Protein AF-A0AAW0DAJ6-F1 (afdb_monomer_lite)

Structure (mmCIF, N/CA/C/O backbone):
data_AF-A0AAW0DAJ6-F1
#
_entry.id   AF-A0AAW0DAJ6-F1
#
loop_
_atom_site.group_PDB
_atom_site.id
_atom_site.type_symbol
_atom_site.label_atom_id
_atom_site.label_alt_id
_atom_site.label_comp_id
_atom_site.label_asym_id
_atom_site.label_entity_id
_atom_site.label_seq_id
_atom_site.pdbx_PDB_ins_code
_atom_site.Cartn_x
_atom_site.Cartn_y
_atom_site.Cartn_z
_atom_site.occupancy
_atom_site.B_iso_or_equiv
_atom_site.auth_seq_id
_atom_site.auth_comp_id
_atom_site.auth_asym_id
_atom_site.auth_atom_id
_atom_site.pdbx_PDB_model_num
ATOM 1 N N . MET A 1 1 ? -3.869 18.323 -6.354 1.00 36.44 1 MET A N 1
ATOM 2 C CA . MET A 1 1 ? -3.435 18.215 -7.770 1.00 36.44 1 MET A CA 1
ATOM 3 C C . MET A 1 1 ? -2.074 18.858 -8.044 1.00 36.44 1 MET A C 1
ATOM 5 O O . MET A 1 1 ? -1.318 18.267 -8.798 1.00 36.44 1 MET A O 1
ATOM 9 N N . THR A 1 2 ? -1.719 20.022 -7.481 1.00 38.72 2 THR A N 1
ATOM 10 C CA . THR A 1 2 ? -0.424 20.680 -7.774 1.00 38.72 2 THR A CA 1
ATOM 11 C C . THR A 1 2 ? 0.774 20.126 -6.989 1.00 38.72 2 THR A C 1
ATOM 13 O O . THR A 1 2 ? 1.880 20.175 -7.514 1.00 38.72 2 THR A O 1
ATOM 16 N N . SER A 1 3 ? 0.578 19.564 -5.788 1.00 47.59 3 SER A N 1
ATOM 17 C CA . SER A 1 3 ? 1.650 18.975 -4.959 1.00 47.59 3 SER A CA 1
ATOM 18 C C . SER A 1 3 ? 2.254 17.715 -5.579 1.00 47.59 3 SER A C 1
ATOM 20 O O . SER A 1 3 ? 3.460 17.640 -5.771 1.00 47.59 3 SER A O 1
ATOM 22 N N . ASP A 1 4 ? 1.415 16.766 -5.992 1.00 44.12 4 ASP A N 1
ATOM 23 C CA . ASP A 1 4 ? 1.880 15.424 -6.379 1.00 44.12 4 ASP A CA 1
ATOM 24 C C . ASP A 1 4 ? 2.564 15.427 -7.754 1.00 44.12 4 ASP A C 1
ATOM 26 O O . ASP A 1 4 ? 3.526 14.697 -8.004 1.00 44.12 4 ASP A O 1
ATOM 30 N N . LEU A 1 5 ? 2.101 16.309 -8.648 1.00 49.72 5 LEU A N 1
ATOM 31 C CA . LEU A 1 5 ? 2.761 16.596 -9.922 1.00 49.72 5 LEU A CA 1
ATOM 32 C C . LEU A 1 5 ? 4.130 17.244 -9.698 1.00 49.72 5 LEU A C 1
ATOM 34 O O . LEU A 1 5 ? 5.101 16.875 -10.361 1.00 49.72 5 LEU A O 1
ATOM 38 N N . LEU A 1 6 ? 4.216 18.185 -8.755 1.00 54.28 6 LEU A N 1
ATOM 39 C CA . LEU A 1 6 ? 5.465 18.853 -8.415 1.00 54.28 6 LEU A CA 1
ATOM 40 C C . LEU A 1 6 ? 6.465 17.865 -7.797 1.00 54.28 6 LEU A C 1
ATOM 42 O O . LEU A 1 6 ? 7.625 17.857 -8.202 1.00 54.28 6 LEU A O 1
ATOM 46 N N . ASP A 1 7 ? 6.021 16.973 -6.914 1.00 52.94 7 ASP A N 1
ATOM 47 C CA . ASP A 1 7 ? 6.868 15.954 -6.283 1.00 52.94 7 ASP A CA 1
ATOM 48 C C . ASP A 1 7 ? 7.373 14.898 -7.277 1.00 52.94 7 ASP A C 1
ATOM 50 O O . ASP A 1 7 ? 8.542 14.488 -7.219 1.00 52.94 7 ASP A O 1
ATOM 54 N N . GLY A 1 8 ? 6.537 14.501 -8.243 1.00 52.97 8 GLY A N 1
ATOM 55 C CA . GLY A 1 8 ? 6.931 13.635 -9.357 1.00 52.97 8 GLY A CA 1
ATOM 56 C C . GLY A 1 8 ? 7.996 14.281 -10.249 1.00 52.97 8 GLY A C 1
ATOM 57 O O . GLY A 1 8 ? 9.034 13.672 -10.534 1.00 52.97 8 GLY A O 1
ATOM 58 N N . VAL A 1 9 ? 7.790 15.548 -10.621 1.00 57.72 9 VAL A N 1
ATOM 59 C CA . VAL A 1 9 ? 8.748 16.333 -11.415 1.00 57.72 9 VAL A CA 1
ATOM 60 C C . VAL A 1 9 ? 10.057 16.548 -10.646 1.00 57.72 9 VAL A C 1
ATOM 62 O O . VAL A 1 9 ? 11.134 16.355 -11.210 1.00 57.72 9 VAL A O 1
ATOM 65 N N . ILE A 1 10 ? 9.998 16.863 -9.347 1.00 60.44 10 ILE A N 1
ATOM 66 C CA . ILE A 1 10 ? 11.177 17.021 -8.481 1.00 60.44 10 ILE A CA 1
ATOM 67 C C . ILE A 1 10 ? 11.962 15.707 -8.384 1.00 60.44 10 ILE A C 1
ATOM 69 O O . ILE A 1 10 ? 13.193 15.718 -8.462 1.00 60.44 10 ILE A O 1
ATOM 73 N N . SER A 1 11 ? 11.285 14.569 -8.233 1.00 55.03 11 SER A N 1
ATOM 74 C CA . SER A 1 11 ? 11.936 13.258 -8.125 1.00 55.03 11 SER A CA 1
ATOM 75 C C . SER A 1 11 ? 12.646 12.856 -9.423 1.00 55.03 11 SER A C 1
ATOM 77 O O . SER A 1 11 ? 13.799 12.418 -9.392 1.00 55.03 11 SER A O 1
ATOM 79 N N . SER A 1 12 ? 12.014 13.088 -10.575 1.00 58.94 12 SER A N 1
ATOM 80 C CA . SER A 1 12 ? 12.623 12.857 -11.891 1.00 58.94 12 SER A CA 1
ATOM 81 C C . SER A 1 12 ? 13.770 13.833 -12.204 1.00 58.94 12 SER A C 1
ATOM 83 O O . SER A 1 12 ? 14.802 13.450 -12.774 1.00 58.94 12 SER A O 1
ATOM 85 N N . ALA A 1 13 ? 13.652 15.085 -11.750 1.00 65.50 13 ALA A N 1
ATOM 86 C CA . ALA A 1 13 ? 14.722 16.072 -11.827 1.00 65.50 13 ALA A CA 1
ATOM 87 C C . ALA A 1 13 ? 15.942 15.656 -10.992 1.00 65.50 13 ALA A C 1
ATOM 89 O O . ALA A 1 13 ? 17.052 15.644 -11.521 1.00 65.50 13 ALA A O 1
ATOM 90 N N . LYS A 1 14 ? 15.757 15.229 -9.733 1.00 61.75 14 LYS A N 1
ATOM 91 C CA . LYS A 1 14 ? 16.845 14.730 -8.861 1.00 61.75 14 LYS A CA 1
ATOM 92 C C . LYS A 1 14 ? 17.624 13.585 -9.514 1.00 61.75 14 LYS A C 1
ATOM 94 O O . LYS A 1 14 ? 18.855 13.586 -9.520 1.00 61.75 14 LYS A O 1
ATOM 99 N N . ALA A 1 15 ? 16.906 12.637 -10.103 1.00 59.66 15 ALA A N 1
ATOM 100 C CA . ALA A 1 15 ? 17.476 11.512 -10.829 1.00 59.66 15 ALA A CA 1
ATOM 101 C C . ALA A 1 15 ? 18.337 11.937 -12.028 1.00 59.66 15 ALA A C 1
ATOM 103 O O . ALA A 1 15 ? 19.472 11.485 -12.178 1.00 59.66 15 ALA A O 1
ATOM 104 N N . SER A 1 16 ? 17.825 12.831 -12.872 1.00 67.75 16 SER A N 1
ATOM 105 C CA . SER A 1 16 ? 18.567 13.267 -14.060 1.00 67.75 16 SER A CA 1
ATOM 106 C C . SER A 1 16 ? 19.738 14.181 -13.707 1.00 67.75 16 SER A C 1
ATOM 108 O O . SER A 1 16 ? 20.781 14.110 -14.352 1.00 67.75 16 SER A O 1
ATOM 110 N N . ILE A 1 17 ? 19.622 14.972 -12.636 1.00 70.88 17 ILE A N 1
ATOM 111 C CA . ILE A 1 17 ? 20.741 15.741 -12.077 1.00 70.88 17 ILE A CA 1
ATOM 112 C C . ILE A 1 17 ? 21.876 14.800 -11.661 1.00 70.88 17 ILE A C 1
ATOM 114 O O . ILE A 1 17 ? 23.026 15.070 -11.991 1.00 70.88 17 ILE A O 1
ATOM 118 N N . SER A 1 18 ? 21.582 13.666 -11.017 1.00 68.62 18 SER A N 1
ATOM 119 C CA . SER A 1 18 ? 22.606 12.671 -10.663 1.00 68.62 18 SER A CA 1
ATOM 120 C C . SER A 1 18 ? 23.358 12.143 -11.896 1.00 68.62 18 SER A C 1
ATOM 122 O O . SER A 1 18 ? 24.588 12.104 -11.902 1.00 68.62 18 SER A O 1
ATOM 124 N N . VAL A 1 19 ? 22.641 11.831 -12.980 1.00 70.25 19 VAL A N 1
ATOM 125 C CA . VAL A 1 19 ? 23.223 11.384 -14.262 1.00 70.25 19 VAL A CA 1
ATOM 126 C C . VAL A 1 19 ? 24.124 12.465 -14.879 1.00 70.25 19 VAL A C 1
ATOM 128 O O . VAL A 1 19 ? 25.228 12.166 -15.339 1.00 70.25 19 VAL A O 1
ATOM 131 N N . ILE A 1 20 ? 23.687 13.728 -14.856 1.00 75.75 20 ILE A N 1
ATOM 132 C CA . ILE A 1 20 ? 24.457 14.877 -15.363 1.00 75.75 20 ILE A CA 1
ATOM 133 C C . ILE A 1 20 ? 25.709 15.125 -14.514 1.00 75.75 20 ILE A C 1
ATOM 135 O O . ILE A 1 20 ? 26.772 15.415 -15.061 1.00 75.75 20 ILE A O 1
ATOM 139 N N . LEU A 1 21 ? 25.620 14.972 -13.192 1.00 80.31 21 LEU A N 1
ATOM 140 C CA . LEU A 1 21 ? 26.766 15.118 -12.294 1.00 80.31 21 LEU A CA 1
ATOM 141 C C . LEU A 1 21 ? 27.846 14.069 -12.587 1.00 80.31 21 LEU A C 1
ATOM 143 O O . LEU A 1 21 ? 29.019 14.420 -12.674 1.00 80.31 21 LEU A O 1
ATOM 147 N N . VAL A 1 22 ? 27.475 12.807 -12.828 1.00 80.62 22 VAL A N 1
ATOM 148 C CA . VAL A 1 22 ? 28.440 11.758 -13.220 1.00 80.62 22 VAL A CA 1
ATOM 149 C C . VAL A 1 22 ? 29.110 12.080 -14.565 1.00 80.62 22 VAL A C 1
ATOM 151 O O . VAL A 1 22 ? 30.318 11.889 -14.712 1.00 80.62 22 VAL A O 1
ATOM 154 N N . LEU A 1 23 ? 28.370 12.640 -15.531 1.00 81.19 23 LEU A N 1
ATOM 155 C CA . LEU A 1 23 ? 28.956 13.133 -16.788 1.00 81.19 23 LEU A CA 1
ATOM 156 C C . LEU A 1 23 ? 29.953 14.270 -16.551 1.00 81.19 23 LEU A C 1
ATOM 158 O O . LEU A 1 23 ? 31.018 14.293 -17.170 1.00 81.19 23 LEU A O 1
ATOM 162 N N . ALA A 1 24 ? 29.630 15.194 -15.644 1.00 85.31 24 ALA A N 1
ATOM 163 C CA . ALA A 1 24 ? 30.509 16.298 -15.280 1.00 85.31 24 ALA A CA 1
ATOM 164 C C . ALA A 1 24 ? 31.819 15.805 -14.642 1.00 85.31 24 ALA A C 1
ATOM 166 O O . ALA A 1 24 ? 32.877 16.357 -14.945 1.00 85.31 24 ALA A O 1
ATOM 167 N N . TYR A 1 25 ? 31.780 14.733 -13.840 1.00 87.31 25 TYR A N 1
ATOM 168 C CA . TYR A 1 25 ? 32.990 14.077 -13.328 1.00 87.31 25 TYR A CA 1
ATOM 169 C C . TYR A 1 25 ? 33.875 13.543 -14.458 1.00 87.31 25 TYR A C 1
ATOM 171 O O . TYR A 1 25 ? 35.068 13.834 -14.480 1.00 87.31 25 TYR A O 1
ATOM 179 N N . GLY A 1 26 ? 33.304 12.826 -15.430 1.00 86.25 26 GLY A N 1
ATOM 180 C CA . GLY A 1 26 ? 34.047 12.333 -16.596 1.00 86.25 26 GLY A CA 1
ATOM 181 C C . GLY A 1 26 ? 34.661 13.453 -17.442 1.00 86.25 26 GLY A C 1
ATOM 182 O O . GLY A 1 26 ? 35.833 13.396 -17.818 1.00 86.25 26 GLY A O 1
ATOM 183 N N . TYR A 1 27 ? 33.894 14.522 -17.667 1.00 87.62 27 TYR A N 1
ATOM 184 C CA . TYR A 1 27 ? 34.368 15.734 -18.336 1.00 87.62 27 TYR A CA 1
ATOM 185 C C . TYR A 1 27 ? 35.528 16.389 -17.568 1.00 87.62 27 TYR A C 1
ATOM 187 O O . TYR A 1 27 ? 36.521 16.801 -18.166 1.00 87.62 27 TYR A O 1
ATOM 195 N N . GLY A 1 28 ? 35.421 16.464 -16.238 1.00 88.56 28 GLY A N 1
ATOM 196 C CA . GLY A 1 28 ? 36.447 16.997 -15.344 1.00 88.56 28 GLY A CA 1
ATOM 197 C C . GLY A 1 28 ? 37.730 16.169 -15.343 1.00 88.56 28 GLY A C 1
ATOM 198 O O . GLY A 1 28 ? 38.803 16.739 -15.503 1.00 88.56 28 GLY A O 1
ATOM 199 N N . LEU A 1 29 ? 37.631 14.840 -15.243 1.00 89.25 29 LEU A N 1
ATOM 200 C CA . LEU A 1 29 ? 38.782 13.927 -15.287 1.00 89.25 29 LEU A CA 1
ATOM 201 C C . LEU A 1 29 ? 39.575 14.071 -16.585 1.00 89.25 29 LEU A C 1
ATOM 203 O O . LEU A 1 29 ? 40.804 14.097 -16.561 1.00 89.25 29 LEU A O 1
ATOM 207 N N . ARG A 1 30 ? 38.876 14.222 -17.714 1.00 87.38 30 ARG A N 1
ATOM 208 C CA . ARG A 1 30 ? 39.519 14.452 -19.007 1.00 87.38 30 ARG A CA 1
ATOM 209 C C . ARG A 1 30 ? 40.123 15.855 -19.118 1.00 87.38 30 ARG A C 1
ATOM 211 O O . ARG A 1 30 ? 41.219 15.988 -19.658 1.00 87.38 30 ARG A O 1
ATOM 218 N N . LYS A 1 31 ? 39.437 16.881 -18.594 1.00 88.56 31 LYS A N 1
ATOM 219 C CA . LYS A 1 31 ? 39.907 18.281 -18.559 1.00 88.56 31 LYS A CA 1
ATOM 220 C C . LYS A 1 31 ? 41.147 18.467 -17.682 1.00 88.56 31 LYS A C 1
ATOM 222 O O . LYS A 1 31 ? 41.986 19.293 -18.012 1.00 88.56 31 LYS A O 1
ATOM 227 N N . LEU A 1 32 ? 41.223 17.743 -16.569 1.00 90.94 32 LEU A N 1
ATOM 228 C CA . LEU A 1 32 ? 42.351 17.740 -15.633 1.00 90.94 32 LEU A CA 1
ATOM 229 C C . LEU A 1 32 ? 43.457 16.754 -16.048 1.00 90.94 32 LEU A C 1
ATOM 231 O O . LEU A 1 32 ? 44.375 16.524 -15.273 1.00 90.94 32 LEU A O 1
ATOM 235 N N . GLU A 1 33 ? 43.348 16.153 -17.239 1.00 86.12 33 GLU A N 1
ATOM 236 C CA . GLU A 1 33 ? 44.330 15.225 -17.820 1.00 86.12 33 GLU A CA 1
ATOM 237 C C . GLU A 1 33 ? 44.600 13.942 -17.011 1.00 86.12 33 GLU A C 1
ATOM 239 O O . GLU A 1 33 ? 45.523 13.196 -17.322 1.00 86.12 33 GLU A O 1
ATOM 244 N N . PHE A 1 34 ? 43.742 13.594 -16.045 1.00 86.38 34 PHE A N 1
ATOM 245 C CA . PHE A 1 34 ? 43.800 12.296 -15.355 1.00 86.38 34 PHE A CA 1
ATOM 246 C C . PHE A 1 34 ? 43.484 11.111 -16.281 1.00 86.38 34 PHE A C 1
ATOM 248 O O . PHE A 1 34 ? 43.860 9.977 -15.992 1.00 86.38 34 PHE A O 1
ATOM 255 N N . VAL A 1 35 ? 42.773 11.362 -17.383 1.00 85.19 35 VAL A N 1
ATOM 256 C CA . VAL A 1 35 ? 42.454 10.372 -18.419 1.00 85.19 35 VAL A CA 1
ATOM 257 C C . VAL A 1 35 ? 42.993 10.883 -19.753 1.00 85.19 35 VAL A C 1
ATOM 259 O O . VAL A 1 35 ? 42.576 11.942 -20.220 1.00 85.19 35 VAL A O 1
ATOM 262 N N . SER A 1 36 ? 43.912 10.140 -20.374 1.00 86.31 36 SER A N 1
ATOM 263 C CA . SER A 1 36 ? 44.409 10.437 -21.723 1.00 86.31 36 SER A CA 1
ATOM 264 C C . SER A 1 36 ? 43.409 9.967 -22.801 1.00 86.31 36 SER A C 1
ATOM 266 O O . SER A 1 36 ? 42.557 9.122 -22.514 1.00 86.31 36 SER A O 1
ATOM 268 N N . PRO A 1 37 ? 43.493 10.467 -24.052 1.00 81.69 37 PRO A N 1
ATOM 269 C CA . PRO A 1 37 ? 42.656 9.985 -25.161 1.00 81.69 37 PRO A CA 1
ATOM 270 C C . PRO A 1 37 ? 42.773 8.474 -25.418 1.00 81.69 37 PRO A C 1
ATOM 272 O O . PRO A 1 37 ? 41.805 7.827 -25.814 1.00 81.69 37 PRO A O 1
ATOM 275 N N . GLU A 1 38 ? 43.960 7.908 -25.204 1.00 83.44 38 GLU A N 1
ATOM 276 C CA . GLU A 1 38 ? 44.227 6.477 -25.376 1.00 83.44 38 GLU A CA 1
ATOM 277 C C . GLU A 1 38 ? 43.561 5.671 -24.260 1.00 83.44 38 GLU A C 1
ATOM 279 O O . GLU A 1 38 ? 42.809 4.736 -24.540 1.00 83.44 38 GLU A O 1
ATOM 284 N N . THR A 1 39 ? 43.726 6.111 -23.007 1.00 85.44 39 THR A N 1
ATOM 285 C CA . THR A 1 39 ? 43.065 5.513 -21.841 1.00 85.44 39 THR A CA 1
ATOM 286 C C . THR A 1 39 ? 41.544 5.599 -21.957 1.00 85.44 39 THR A C 1
ATOM 288 O O . THR A 1 39 ? 40.851 4.644 -21.623 1.00 85.44 39 THR A O 1
ATOM 2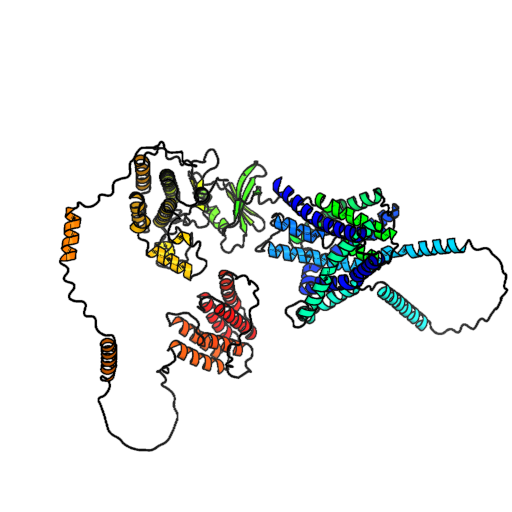91 N N . GLU A 1 40 ? 41.005 6.707 -22.473 1.00 83.31 40 GLU A N 1
ATOM 292 C CA . GLU A 1 40 ? 39.576 6.874 -22.770 1.00 83.31 40 GLU A CA 1
ATOM 293 C C . GLU A 1 40 ? 39.081 5.794 -23.748 1.00 83.31 40 GLU A C 1
ATOM 295 O O . GLU A 1 40 ? 38.071 5.134 -23.487 1.00 83.31 40 GLU A O 1
ATOM 300 N N . LYS A 1 41 ? 39.815 5.568 -24.847 1.00 82.12 41 LYS A N 1
ATOM 301 C CA . LYS A 1 41 ? 39.470 4.571 -25.872 1.00 82.12 41 LYS A CA 1
ATOM 302 C C . LYS A 1 41 ? 39.570 3.140 -25.343 1.00 82.12 41 LYS A C 1
ATOM 304 O O . LYS A 1 41 ? 38.695 2.317 -25.625 1.00 82.12 41 LYS A O 1
ATOM 309 N N . ASP A 1 42 ? 40.600 2.832 -24.566 1.00 84.69 42 ASP A N 1
ATOM 310 C CA . ASP A 1 42 ? 40.783 1.503 -23.983 1.00 84.69 42 ASP A CA 1
ATOM 311 C C . ASP A 1 42 ? 39.753 1.208 -22.893 1.00 84.69 42 ASP A C 1
ATOM 313 O O . ASP A 1 42 ? 39.178 0.116 -22.868 1.00 84.69 42 ASP A O 1
ATOM 317 N N . LEU A 1 43 ? 39.412 2.204 -22.072 1.00 85.56 43 LEU A N 1
ATOM 318 C CA . LEU A 1 43 ? 38.343 2.094 -21.086 1.00 85.56 43 LEU A CA 1
ATOM 319 C C . LEU A 1 43 ? 36.978 1.889 -21.763 1.00 85.56 43 LEU A C 1
ATOM 321 O O . LEU A 1 43 ? 36.188 1.059 -21.307 1.00 85.56 43 LEU A O 1
ATOM 325 N N . ALA A 1 44 ? 36.712 2.575 -22.881 1.00 83.31 44 ALA A N 1
ATOM 326 C CA . ALA A 1 44 ? 35.486 2.410 -23.666 1.00 83.31 44 ALA A CA 1
ATOM 327 C C . ALA A 1 44 ? 35.362 0.992 -24.241 1.00 83.31 44 ALA A C 1
ATOM 329 O O . ALA A 1 44 ? 34.307 0.358 -24.141 1.00 83.31 44 ALA A O 1
ATOM 330 N N . ARG A 1 45 ? 36.456 0.450 -24.792 1.00 84.19 45 ARG A N 1
ATOM 331 C CA . ARG A 1 45 ? 36.503 -0.933 -25.289 1.00 84.19 45 ARG A CA 1
ATOM 332 C C . ARG A 1 45 ? 36.313 -1.942 -24.166 1.00 84.19 45 ARG A C 1
ATOM 334 O O . ARG A 1 45 ? 35.574 -2.904 -24.363 1.00 84.19 45 ARG A O 1
ATOM 341 N N . LEU A 1 46 ? 36.948 -1.735 -23.013 1.00 86.62 46 LEU A N 1
ATOM 342 C CA . LEU A 1 46 ? 36.804 -2.605 -21.847 1.00 86.62 46 LEU A CA 1
ATOM 343 C C . LEU A 1 46 ? 35.350 -2.623 -21.352 1.00 86.62 46 LEU A C 1
ATOM 345 O O . LEU A 1 46 ? 34.779 -3.695 -21.141 1.00 86.62 46 LEU A O 1
ATOM 349 N N . CYS A 1 47 ? 34.713 -1.453 -21.267 1.00 84.88 47 CYS A N 1
ATOM 350 C CA . CYS A 1 47 ? 33.304 -1.339 -20.898 1.00 84.88 47 CYS A CA 1
ATOM 351 C C . CYS A 1 47 ? 32.395 -2.087 -21.875 1.00 84.88 47 CYS A C 1
ATOM 353 O O . CYS A 1 47 ? 31.582 -2.906 -21.448 1.00 84.88 47 CYS A O 1
ATOM 355 N N . ALA A 1 48 ? 32.560 -1.866 -23.181 1.00 81.94 48 ALA A N 1
ATOM 356 C CA . ALA A 1 48 ? 31.699 -2.469 -24.195 1.00 81.94 48 ALA A CA 1
ATOM 357 C C . ALA A 1 48 ? 31.954 -3.973 -24.415 1.00 81.94 48 ALA A C 1
ATOM 359 O O . ALA A 1 48 ? 31.014 -4.710 -24.702 1.00 81.94 48 ALA A O 1
ATOM 360 N N . LYS A 1 49 ? 33.202 -4.448 -24.308 1.00 83.81 49 LYS A N 1
ATOM 361 C CA . LYS A 1 49 ? 33.576 -5.837 -24.640 1.00 83.81 49 LYS A CA 1
ATOM 362 C C . LYS A 1 49 ? 33.635 -6.781 -23.444 1.00 83.81 49 LYS A C 1
ATOM 364 O O . LYS A 1 49 ? 33.640 -7.986 -23.673 1.00 83.81 49 LYS A O 1
ATOM 369 N N . PHE A 1 50 ? 33.687 -6.271 -22.213 1.00 86.00 50 PHE A N 1
ATOM 370 C CA . PHE A 1 50 ? 33.834 -7.103 -21.014 1.00 86.00 50 PHE A CA 1
ATOM 371 C C . PHE A 1 50 ? 32.760 -6.825 -19.955 1.00 86.00 50 PHE A C 1
ATOM 373 O O . PHE A 1 50 ? 32.002 -7.733 -19.612 1.00 86.00 50 PHE A O 1
ATOM 380 N N . PHE A 1 51 ? 32.609 -5.577 -19.494 1.00 87.75 51 PHE A N 1
ATOM 381 C CA . PHE A 1 51 ? 31.624 -5.259 -18.447 1.00 87.75 51 PHE A CA 1
ATOM 382 C C . PHE A 1 51 ? 30.175 -5.352 -18.939 1.00 87.75 51 PHE A C 1
ATOM 384 O O . PHE A 1 51 ? 29.319 -5.890 -18.243 1.00 87.75 51 PHE A O 1
ATOM 391 N N . LEU A 1 52 ? 29.893 -4.883 -20.155 1.00 83.38 52 LEU A N 1
ATOM 392 C CA . LEU A 1 52 ? 28.555 -4.941 -20.740 1.00 83.38 52 LEU A CA 1
ATOM 393 C C . LEU A 1 52 ? 28.051 -6.381 -20.974 1.00 83.38 52 LEU A C 1
ATOM 395 O O . LEU A 1 52 ? 26.928 -6.667 -20.563 1.00 83.38 52 LEU A O 1
ATOM 399 N N . PRO A 1 53 ? 28.825 -7.314 -21.569 1.00 88.44 53 PRO A N 1
ATOM 400 C CA . PRO A 1 53 ? 28.421 -8.718 -21.651 1.00 88.44 53 PRO A CA 1
ATOM 401 C C . PRO A 1 53 ? 28.168 -9.357 -20.285 1.00 88.44 53 PRO A C 1
ATOM 403 O O . PRO A 1 53 ? 27.210 -10.110 -20.151 1.00 88.44 53 PRO A O 1
ATOM 406 N N . ALA A 1 54 ? 28.994 -9.045 -19.278 1.00 87.00 54 ALA A N 1
ATOM 407 C CA . ALA A 1 54 ? 28.817 -9.544 -17.916 1.00 87.00 54 ALA A CA 1
ATOM 408 C C . ALA A 1 54 ? 27.509 -9.034 -17.289 1.00 87.00 54 ALA A C 1
ATOM 410 O O . ALA A 1 54 ? 26.751 -9.822 -16.731 1.00 87.00 54 ALA A O 1
ATOM 411 N N . LEU A 1 55 ? 27.209 -7.739 -17.454 1.00 84.94 55 LEU A N 1
ATOM 412 C CA . LEU A 1 55 ? 25.960 -7.130 -16.991 1.00 84.94 55 LEU A CA 1
ATOM 413 C C . LEU A 1 55 ? 24.739 -7.746 -17.681 1.00 84.94 55 LEU A C 1
ATOM 415 O O . LEU A 1 55 ? 23.784 -8.141 -17.019 1.00 84.94 55 LEU A O 1
ATOM 419 N N . LEU A 1 56 ? 24.783 -7.862 -19.013 1.00 83.00 56 LEU A N 1
ATOM 420 C CA . LEU A 1 56 ? 23.714 -8.499 -19.780 1.00 83.00 56 LEU A CA 1
ATOM 421 C C . LEU A 1 56 ? 23.539 -9.956 -19.360 1.00 83.00 56 LEU A C 1
ATOM 423 O O . LEU A 1 56 ? 22.405 -10.414 -19.269 1.00 83.00 56 LEU A O 1
ATOM 427 N N . PHE A 1 57 ? 24.631 -10.670 -19.072 1.00 87.88 57 PHE A N 1
ATOM 428 C CA . PHE A 1 57 ? 24.559 -12.071 -18.695 1.00 87.88 57 PHE A CA 1
ATOM 429 C C . PHE A 1 57 ? 23.766 -12.274 -17.395 1.00 87.88 57 PHE A C 1
ATOM 431 O O . PHE A 1 57 ? 22.874 -13.119 -17.321 1.00 87.88 57 PHE A O 1
ATOM 438 N N . THR A 1 58 ? 24.060 -11.478 -16.367 1.00 85.00 58 THR A N 1
ATOM 439 C CA . THR A 1 58 ? 23.431 -11.628 -15.050 1.00 85.00 58 THR A CA 1
ATOM 440 C C . THR A 1 58 ? 22.031 -11.039 -14.991 1.00 85.00 58 THR A C 1
ATOM 442 O O . THR A 1 58 ? 21.144 -11.666 -14.414 1.00 85.00 58 THR A O 1
ATOM 445 N N . GLU A 1 59 ? 21.796 -9.884 -15.623 1.00 78.25 59 GLU A N 1
ATOM 446 C CA . GLU A 1 59 ? 20.461 -9.276 -15.668 1.00 78.25 59 GLU A CA 1
ATOM 447 C C . GLU A 1 59 ? 19.474 -10.123 -16.477 1.00 78.25 59 GLU A C 1
ATOM 449 O O . GLU A 1 59 ? 18.347 -10.341 -16.037 1.00 78.25 59 GLU A O 1
ATOM 454 N N . ILE A 1 60 ? 19.885 -10.638 -17.640 1.00 80.81 60 ILE A N 1
ATOM 455 C CA . ILE A 1 60 ? 19.016 -11.462 -18.489 1.00 80.81 60 ILE A CA 1
ATOM 456 C C . ILE A 1 60 ? 18.863 -12.867 -17.898 1.00 80.81 60 ILE A C 1
ATOM 458 O O . ILE A 1 60 ? 17.751 -13.395 -17.848 1.00 80.81 60 ILE A O 1
ATOM 462 N N . GLY A 1 61 ? 19.955 -13.477 -17.435 1.00 82.69 61 GLY A N 1
ATOM 463 C CA . GLY A 1 61 ? 19.972 -14.874 -17.000 1.00 82.69 61 GLY A CA 1
ATOM 464 C C . GLY A 1 61 ? 19.133 -15.123 -15.749 1.00 82.69 61 GLY A C 1
ATOM 465 O O . GLY A 1 61 ? 18.404 -16.115 -15.688 1.00 82.69 61 GLY A O 1
ATOM 466 N N . GLY A 1 62 ? 19.132 -14.169 -14.810 1.00 81.31 62 GLY A N 1
ATOM 467 C CA . GLY A 1 62 ? 18.282 -14.208 -13.616 1.00 81.31 62 GLY A CA 1
ATOM 468 C C . GLY A 1 62 ? 16.783 -14.071 -13.903 1.00 81.31 62 GLY A C 1
ATOM 469 O O . GLY A 1 62 ? 15.958 -14.402 -13.056 1.00 81.31 62 GLY A O 1
ATOM 470 N N . LEU A 1 63 ? 16.402 -13.633 -15.105 1.00 73.25 63 LEU A N 1
ATOM 471 C CA . LEU A 1 63 ? 15.005 -13.400 -15.479 1.00 73.25 63 LEU A CA 1
ATOM 472 C C . LEU A 1 63 ? 14.473 -14.396 -16.501 1.00 73.25 63 LEU A C 1
ATOM 474 O O . LEU A 1 63 ? 13.264 -14.647 -16.517 1.00 73.25 63 LEU A O 1
ATOM 478 N N . ALA A 1 64 ? 15.353 -14.966 -17.324 1.00 77.12 64 ALA A N 1
ATOM 479 C CA . ALA A 1 64 ? 15.037 -15.837 -18.451 1.00 77.12 64 ALA A CA 1
ATOM 480 C C . ALA A 1 64 ? 14.564 -17.245 -18.041 1.00 77.12 64 ALA A C 1
ATOM 482 O O . ALA A 1 64 ? 14.911 -18.219 -18.693 1.00 77.12 64 ALA A O 1
ATOM 483 N N . THR A 1 65 ? 13.747 -17.380 -16.993 1.00 81.12 65 THR A N 1
ATOM 484 C CA . THR A 1 65 ? 13.123 -18.665 -16.654 1.00 81.12 65 THR A CA 1
ATOM 485 C C . THR A 1 65 ? 12.045 -19.035 -17.664 1.00 81.12 65 THR A C 1
ATOM 487 O O . THR A 1 65 ? 11.325 -18.177 -18.182 1.00 81.12 65 THR A O 1
ATOM 490 N N . TYR A 1 66 ? 11.857 -20.339 -17.875 1.00 78.69 66 TYR A N 1
ATOM 491 C CA . TYR A 1 66 ? 10.758 -20.856 -18.692 1.00 78.69 66 TYR A CA 1
ATOM 492 C C . TYR A 1 66 ? 9.382 -20.328 -18.238 1.00 78.69 66 TYR A C 1
ATOM 494 O O . TYR A 1 66 ? 8.546 -19.967 -19.063 1.00 78.69 66 TYR A O 1
ATOM 502 N N . SER A 1 67 ? 9.166 -20.221 -16.922 1.00 76.56 67 SER A N 1
ATOM 503 C CA . SER A 1 67 ? 7.920 -19.700 -16.345 1.00 76.56 67 SER A CA 1
ATOM 504 C C . SER A 1 67 ? 7.688 -18.225 -16.691 1.00 76.56 67 SER A C 1
ATOM 506 O O . SER A 1 67 ? 6.616 -17.874 -17.182 1.00 76.56 67 SER A O 1
ATOM 508 N N . ASN A 1 68 ? 8.702 -17.368 -16.515 1.00 75.31 68 ASN A N 1
ATOM 509 C CA . ASN A 1 68 ? 8.591 -15.939 -16.814 1.00 75.31 68 ASN A CA 1
ATOM 510 C C . ASN A 1 68 ? 8.394 -15.692 -18.314 1.00 75.31 68 ASN A C 1
ATOM 512 O O . ASN A 1 68 ? 7.517 -14.922 -18.697 1.00 75.31 68 ASN A O 1
ATOM 516 N N . LEU A 1 69 ? 9.159 -16.374 -19.171 1.00 73.88 69 LEU A N 1
ATOM 517 C CA . LEU A 1 69 ? 9.031 -16.227 -20.623 1.00 73.88 69 LEU A CA 1
ATOM 518 C C . LEU A 1 69 ? 7.663 -16.688 -21.126 1.00 73.88 69 LEU A C 1
ATOM 520 O O . LEU A 1 69 ? 7.084 -16.024 -21.979 1.00 73.88 69 LEU A O 1
ATOM 524 N N . ARG A 1 70 ? 7.115 -17.778 -20.572 1.00 76.56 70 ARG A N 1
ATOM 525 C CA . ARG A 1 70 ? 5.762 -18.241 -20.904 1.00 76.56 70 ARG A CA 1
ATOM 526 C C . ARG A 1 70 ? 4.689 -17.283 -20.398 1.00 76.56 70 ARG A C 1
ATOM 528 O O . ARG A 1 70 ? 3.740 -17.018 -21.122 1.00 76.56 70 ARG A O 1
ATOM 535 N N . LYS A 1 71 ? 4.818 -16.777 -19.171 1.00 73.19 71 LYS A N 1
ATOM 536 C CA . LYS A 1 71 ? 3.831 -15.874 -18.565 1.00 73.19 71 LYS A CA 1
ATOM 537 C C . LYS A 1 71 ? 3.760 -14.527 -19.288 1.00 73.19 71 LYS A C 1
ATOM 539 O O . LYS A 1 71 ? 2.690 -13.953 -19.418 1.00 73.19 71 LYS A O 1
ATOM 544 N N . TYR A 1 72 ? 4.888 -14.046 -19.795 1.00 73.38 72 TYR A N 1
ATOM 545 C CA . TYR A 1 72 ? 5.017 -12.693 -20.340 1.00 73.38 72 TYR A CA 1
ATOM 546 C C . TYR A 1 72 ? 5.338 -12.672 -21.839 1.00 73.38 72 TYR A C 1
ATOM 548 O O . TYR A 1 72 ? 5.797 -11.660 -22.373 1.00 73.38 72 TYR A O 1
ATOM 556 N N . TRP A 1 73 ? 5.069 -13.778 -22.535 1.00 77.38 73 TRP A N 1
ATOM 557 C CA . TRP A 1 73 ? 5.346 -13.933 -23.960 1.00 77.38 73 TRP A CA 1
ATOM 558 C C . TRP A 1 73 ? 4.725 -12.852 -24.869 1.00 77.38 73 TRP A C 1
ATOM 560 O O . TRP A 1 73 ? 5.398 -12.517 -25.845 1.00 77.38 73 TRP A O 1
ATOM 570 N N . PRO A 1 74 ? 3.551 -12.227 -24.585 1.00 79.12 74 PRO A N 1
ATOM 571 C CA . PRO A 1 74 ? 2.987 -11.187 -25.455 1.00 79.12 74 PRO A CA 1
ATOM 572 C C . PRO A 1 74 ? 3.843 -9.912 -25.525 1.00 79.12 74 PRO A C 1
ATOM 574 O O . PRO A 1 74 ? 3.733 -9.147 -26.483 1.00 79.12 74 PRO A O 1
ATOM 577 N N . MET A 1 75 ? 4.746 -9.696 -24.559 1.00 78.69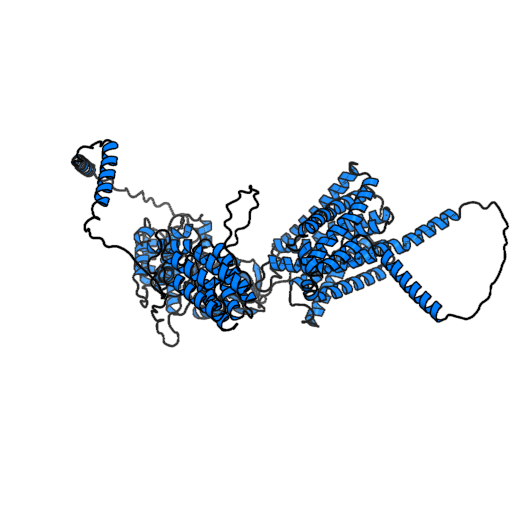 75 MET A N 1
ATOM 578 C CA . MET A 1 75 ? 5.696 -8.577 -24.590 1.00 78.69 75 MET A CA 1
ATOM 579 C C . MET A 1 75 ? 6.703 -8.693 -25.737 1.00 78.69 75 MET A C 1
ATOM 581 O O . MET A 1 75 ? 7.157 -7.678 -26.260 1.00 78.69 75 MET A O 1
ATOM 585 N N . ILE A 1 76 ? 7.052 -9.913 -26.152 1.00 80.94 76 ILE A N 1
ATOM 586 C CA . ILE A 1 76 ? 8.041 -10.157 -27.207 1.00 80.94 76 ILE A CA 1
ATOM 587 C C . ILE A 1 76 ? 7.545 -9.657 -28.577 1.00 80.94 76 ILE A C 1
ATOM 589 O O . ILE A 1 76 ? 8.220 -8.804 -29.159 1.00 80.94 76 ILE A O 1
ATOM 593 N N . PRO A 1 77 ? 6.387 -10.107 -29.111 1.00 84.06 77 PRO A N 1
ATOM 594 C CA . PRO A 1 77 ? 5.882 -9.611 -30.389 1.00 84.06 77 PRO A CA 1
ATOM 595 C C . PRO A 1 77 ? 5.548 -8.118 -30.335 1.00 84.06 77 PRO A C 1
ATOM 597 O O . PRO A 1 77 ? 5.767 -7.417 -31.319 1.00 84.06 77 PRO A O 1
ATOM 600 N N . LEU A 1 78 ? 5.092 -7.605 -29.187 1.00 82.81 78 LEU A N 1
ATOM 601 C CA . LEU A 1 78 ? 4.818 -6.181 -29.008 1.00 82.81 78 LEU A CA 1
ATOM 602 C C . LEU A 1 78 ? 6.104 -5.333 -29.059 1.00 82.81 78 LEU A C 1
ATOM 604 O O . LEU A 1 78 ? 6.140 -4.304 -29.732 1.00 82.81 78 LEU A O 1
ATOM 608 N N . SER A 1 79 ? 7.185 -5.790 -28.419 1.00 81.81 79 SER A N 1
ATOM 609 C CA . SER A 1 79 ? 8.508 -5.158 -28.503 1.00 81.81 79 SER A CA 1
ATOM 610 C C . SER A 1 79 ? 9.038 -5.146 -29.940 1.00 81.81 79 SER A C 1
ATOM 612 O O . SER A 1 79 ? 9.494 -4.110 -30.429 1.00 81.81 79 SER A O 1
ATOM 614 N N . LEU A 1 80 ? 8.908 -6.269 -30.656 1.00 84.44 80 LEU A N 1
ATOM 615 C CA . LEU A 1 80 ? 9.291 -6.371 -32.068 1.00 84.44 80 LEU A CA 1
ATOM 616 C C . LEU A 1 80 ? 8.450 -5.450 -32.962 1.00 84.44 80 LEU A C 1
ATOM 618 O O . LEU A 1 80 ? 8.996 -4.812 -33.862 1.00 84.44 80 LEU A O 1
ATOM 622 N N . PHE A 1 81 ? 7.147 -5.330 -32.698 1.00 87.38 81 PHE A N 1
ATOM 623 C CA . PHE A 1 81 ? 6.264 -4.403 -33.403 1.00 87.38 81 PHE A CA 1
ATOM 624 C C . PHE A 1 81 ? 6.730 -2.952 -33.236 1.00 87.38 81 PHE A C 1
ATOM 626 O O . PHE A 1 81 ? 6.942 -2.258 -34.231 1.00 87.38 81 PHE A O 1
ATOM 633 N N . PHE A 1 82 ? 6.969 -2.500 -32.001 1.00 85.00 82 PHE A N 1
ATOM 634 C CA . PHE A 1 82 ? 7.451 -1.138 -31.761 1.00 85.00 82 PHE A CA 1
ATOM 635 C C . PHE A 1 82 ? 8.822 -0.882 -32.398 1.00 85.00 82 PHE A C 1
ATOM 637 O O . PHE A 1 82 ? 9.048 0.202 -32.938 1.00 85.00 82 PHE A O 1
ATOM 644 N N . GLN A 1 83 ? 9.716 -1.875 -32.418 1.00 83.06 83 GLN A N 1
ATOM 645 C CA . GLN A 1 83 ? 10.991 -1.782 -33.138 1.00 83.06 83 GLN A CA 1
ATOM 646 C C . GLN A 1 83 ? 10.804 -1.686 -34.658 1.00 83.06 83 GLN A C 1
ATOM 648 O O . GLN A 1 83 ? 11.501 -0.907 -35.306 1.00 83.06 83 GLN A O 1
ATOM 653 N N . ALA A 1 84 ? 9.857 -2.424 -35.239 1.00 86.19 84 ALA A N 1
ATOM 654 C CA . ALA A 1 84 ? 9.553 -2.363 -36.669 1.00 86.19 84 ALA A CA 1
ATOM 655 C C . ALA A 1 84 ? 8.952 -1.006 -37.076 1.00 86.19 84 ALA A C 1
ATOM 657 O O . ALA A 1 84 ? 9.328 -0.436 -38.108 1.00 86.19 84 ALA A O 1
ATOM 658 N N . VAL A 1 85 ? 8.073 -0.439 -36.244 1.00 86.94 85 VAL A N 1
ATOM 659 C CA . VAL A 1 85 ? 7.558 0.925 -36.443 1.00 86.94 85 VAL A CA 1
ATOM 660 C C . VAL A 1 85 ? 8.695 1.940 -36.345 1.00 86.94 85 VAL A C 1
ATOM 662 O O . VAL A 1 85 ? 8.830 2.806 -37.210 1.00 86.94 85 VAL A O 1
ATOM 665 N N . ALA A 1 86 ? 9.569 1.792 -35.351 1.00 85.06 86 ALA A N 1
ATOM 666 C CA . ALA A 1 86 ? 10.725 2.658 -35.169 1.00 85.06 86 ALA A CA 1
ATOM 667 C C . ALA A 1 86 ? 11.730 2.577 -36.327 1.00 85.06 86 ALA A C 1
ATOM 669 O O . ALA A 1 86 ? 12.271 3.594 -36.763 1.00 85.06 86 ALA A O 1
ATOM 670 N N . PHE A 1 87 ? 11.923 1.387 -36.891 1.00 85.56 87 PHE A N 1
ATOM 671 C CA . PHE A 1 87 ? 12.696 1.176 -38.111 1.00 85.56 87 PHE A CA 1
ATOM 672 C C . PHE A 1 87 ? 12.074 1.879 -39.319 1.00 85.56 87 PHE A C 1
ATOM 674 O O . PHE A 1 87 ? 12.775 2.556 -40.073 1.00 85.56 87 PHE A O 1
ATOM 681 N N . SER A 1 88 ? 10.753 1.799 -39.465 1.00 84.94 88 SER A N 1
ATOM 682 C CA . SER A 1 88 ? 10.019 2.487 -40.530 1.00 84.94 88 SER A CA 1
ATOM 683 C C . SER A 1 88 ? 10.134 4.011 -40.403 1.00 84.94 88 SER A C 1
ATOM 685 O O . SER A 1 88 ? 10.444 4.692 -41.381 1.00 84.94 88 SER A O 1
ATOM 687 N N . ALA A 1 89 ? 9.990 4.548 -39.187 1.00 83.81 89 ALA A N 1
ATOM 688 C CA . ALA A 1 89 ? 10.200 5.966 -38.899 1.00 83.81 89 ALA A CA 1
ATOM 689 C C . ALA A 1 89 ? 11.639 6.413 -39.217 1.00 83.81 89 ALA A C 1
ATOM 691 O O . ALA A 1 89 ? 11.851 7.481 -39.800 1.00 83.81 89 ALA A O 1
ATOM 692 N N . ALA A 1 90 ? 12.636 5.578 -38.908 1.00 83.31 90 ALA A N 1
ATOM 693 C CA . ALA A 1 90 ? 14.033 5.854 -39.228 1.00 83.31 90 ALA A CA 1
ATOM 694 C C . ALA A 1 90 ? 14.298 5.873 -40.746 1.00 83.31 90 ALA A C 1
ATOM 696 O O . ALA A 1 90 ? 15.027 6.738 -41.233 1.00 83.31 90 ALA A O 1
ATOM 697 N N . LEU A 1 91 ? 13.681 4.965 -41.511 1.00 83.94 91 LEU A N 1
ATOM 698 C CA . LEU A 1 91 ? 13.766 4.940 -42.976 1.00 83.94 91 LEU A CA 1
ATOM 699 C C . LEU A 1 91 ? 13.120 6.171 -43.622 1.00 83.94 91 LEU A C 1
ATOM 701 O O . LEU A 1 91 ? 13.690 6.741 -44.553 1.00 83.94 91 LEU A O 1
ATOM 705 N N . LEU A 1 92 ? 11.956 6.599 -43.127 1.00 84.06 92 LEU A N 1
ATOM 706 C CA . LEU A 1 92 ? 11.294 7.825 -43.583 1.00 84.06 92 LEU A CA 1
ATOM 707 C C . LEU A 1 92 ? 12.160 9.055 -43.297 1.00 84.06 92 LEU A C 1
ATOM 709 O O . LEU A 1 92 ? 12.389 9.873 -44.185 1.00 84.06 92 LEU A O 1
ATOM 713 N N . SER A 1 93 ? 12.733 9.127 -42.097 1.00 81.75 93 SER A N 1
ATOM 714 C CA . SER A 1 93 ? 13.648 10.206 -41.707 1.00 81.75 93 SER A CA 1
ATOM 715 C C . SER A 1 93 ? 14.914 10.220 -42.572 1.00 81.75 93 SER A C 1
ATOM 717 O O . SER A 1 93 ? 15.404 11.280 -42.955 1.00 81.75 93 SER A O 1
ATOM 719 N N . ARG A 1 94 ? 15.419 9.043 -42.966 1.00 81.88 94 ARG A N 1
ATOM 720 C CA . ARG A 1 94 ? 16.540 8.916 -43.910 1.00 81.88 94 ARG A CA 1
ATOM 721 C C . ARG A 1 94 ? 16.181 9.427 -45.306 1.00 81.88 94 ARG A C 1
ATOM 723 O O . ARG A 1 94 ? 17.009 10.085 -45.929 1.00 81.88 94 ARG A O 1
ATOM 730 N N . LYS A 1 95 ? 14.965 9.160 -45.797 1.00 82.19 95 LYS A N 1
ATOM 731 C CA . LYS A 1 95 ? 14.482 9.741 -47.064 1.00 82.19 95 LYS A CA 1
ATOM 732 C C . LYS A 1 95 ? 14.397 11.270 -46.998 1.00 82.19 95 LYS A C 1
ATOM 734 O O . LYS A 1 95 ? 14.630 11.917 -48.009 1.00 82.19 95 LYS A O 1
ATOM 739 N N . ALA A 1 96 ? 14.146 11.831 -45.815 1.00 79.81 96 ALA A N 1
ATOM 740 C CA . ALA A 1 96 ? 14.143 13.271 -45.555 1.00 79.81 96 ALA A CA 1
ATOM 741 C C . ALA A 1 96 ? 15.547 13.891 -45.348 1.00 79.81 96 ALA A C 1
ATOM 743 O O . ALA A 1 96 ? 15.651 15.039 -44.926 1.00 79.81 96 ALA A O 1
ATOM 744 N N . GLY A 1 97 ? 16.633 13.157 -45.632 1.00 78.06 97 GLY A N 1
ATOM 745 C CA . GLY A 1 97 ? 18.005 13.683 -45.593 1.00 78.06 97 GLY A CA 1
ATOM 746 C C . GLY A 1 97 ? 18.772 13.448 -44.286 1.00 78.06 97 GLY A C 1
ATOM 747 O O . GLY A 1 97 ? 19.881 13.957 -44.138 1.00 78.06 97 GLY A O 1
ATOM 748 N N . MET A 1 98 ? 18.231 12.670 -43.342 1.00 78.12 98 MET A N 1
ATOM 749 C CA . MET A 1 98 ? 18.906 12.380 -42.070 1.00 78.12 98 MET A CA 1
ATOM 750 C C . MET A 1 98 ? 20.167 11.502 -42.253 1.00 78.12 98 MET A C 1
ATOM 752 O O . MET A 1 98 ? 20.096 10.467 -42.930 1.00 78.12 98 MET A O 1
ATOM 756 N N . PRO A 1 99 ? 21.305 11.834 -41.604 1.00 78.00 99 PRO A N 1
ATOM 757 C CA . PRO A 1 99 ? 22.516 11.019 -41.666 1.00 78.00 99 PRO A CA 1
ATOM 758 C C . PRO A 1 99 ? 22.336 9.627 -41.042 1.00 78.00 99 PRO A C 1
ATOM 760 O O . PRO A 1 99 ? 21.607 9.435 -40.069 1.00 78.00 99 PRO A O 1
ATOM 763 N N . GLN A 1 100 ? 23.056 8.636 -41.574 1.00 75.94 100 GLN A N 1
ATOM 764 C CA . GLN A 1 100 ? 22.875 7.227 -41.208 1.00 75.94 100 GLN A CA 1
ATOM 765 C C . GLN A 1 100 ? 23.174 6.918 -39.732 1.00 75.94 100 GLN A C 1
ATOM 767 O O . GLN A 1 100 ? 22.502 6.076 -39.142 1.00 75.94 100 GLN A O 1
ATOM 772 N N . HIS A 1 101 ? 24.118 7.618 -39.104 1.00 73.62 101 HIS A N 1
ATOM 773 C CA . HIS A 1 101 ? 24.459 7.396 -37.696 1.00 73.62 101 HIS A CA 1
ATOM 774 C C . HIS A 1 101 ? 23.336 7.799 -36.715 1.00 73.62 101 HIS A C 1
ATOM 776 O O . HIS A 1 101 ? 23.362 7.377 -35.562 1.00 73.62 101 HIS A O 1
ATOM 782 N N . TYR A 1 102 ? 22.305 8.533 -37.161 1.00 76.81 102 TYR A N 1
ATOM 783 C CA . TYR A 1 102 ? 21.101 8.814 -36.365 1.00 76.81 102 TYR A CA 1
ATOM 784 C C . TYR A 1 102 ? 20.079 7.669 -36.378 1.00 76.81 102 TYR A C 1
ATOM 786 O O . TYR A 1 102 ? 19.250 7.577 -35.476 1.00 76.81 102 TYR A O 1
ATOM 794 N N . VAL A 1 103 ? 20.135 6.759 -37.356 1.00 79.38 103 VAL A N 1
ATOM 795 C CA . VAL A 1 103 ? 19.157 5.668 -37.528 1.00 79.38 103 VAL A CA 1
ATOM 796 C C . VAL A 1 103 ? 19.050 4.757 -36.288 1.00 79.38 103 VAL A C 1
ATOM 798 O O . VAL A 1 103 ? 17.929 4.524 -35.827 1.00 79.38 103 VAL A O 1
ATOM 801 N N . PRO A 1 104 ? 20.153 4.306 -35.653 1.00 78.81 104 PRO A N 1
ATOM 802 C CA . PRO A 1 104 ? 20.082 3.539 -34.405 1.00 78.81 104 PRO A CA 1
ATOM 803 C C . PRO A 1 104 ? 19.401 4.297 -33.256 1.00 78.81 104 PRO A C 1
ATOM 805 O O . PRO A 1 104 ? 18.733 3.683 -32.424 1.00 78.81 104 PRO A O 1
ATOM 808 N N . MET A 1 105 ? 19.516 5.630 -33.229 1.00 77.69 105 MET A N 1
ATOM 809 C CA . MET A 1 105 ? 18.889 6.476 -32.209 1.00 77.69 105 MET A CA 1
ATOM 810 C C . MET A 1 105 ? 17.374 6.588 -32.381 1.00 77.69 105 MET A C 1
ATOM 812 O O . MET A 1 105 ? 16.706 6.930 -31.410 1.00 77.69 105 MET A O 1
ATOM 816 N N . PHE A 1 106 ? 16.818 6.251 -33.551 1.00 77.94 106 PHE A N 1
ATOM 817 C CA . PHE A 1 106 ? 15.373 6.119 -33.791 1.00 77.94 106 PHE A CA 1
ATOM 818 C C . PHE A 1 106 ? 14.855 4.706 -33.532 1.00 77.94 106 PHE A C 1
ATOM 820 O O . PHE A 1 106 ? 13.761 4.565 -32.999 1.00 77.94 106 PHE A O 1
ATOM 827 N N . ILE A 1 107 ? 15.645 3.677 -33.851 1.00 79.25 107 ILE A N 1
ATOM 828 C CA . ILE A 1 107 ? 15.233 2.269 -33.735 1.00 79.25 107 ILE A CA 1
ATOM 829 C C . ILE A 1 107 ? 15.270 1.784 -32.285 1.00 79.25 107 ILE A C 1
ATOM 831 O O . ILE A 1 107 ? 14.365 1.084 -31.843 1.00 79.25 107 ILE A O 1
ATOM 835 N N . PHE A 1 108 ? 16.308 2.149 -31.527 1.00 79.69 108 PHE A N 1
ATOM 836 C CA . PHE A 1 108 ? 16.563 1.523 -30.231 1.00 79.69 108 PHE A CA 1
ATOM 837 C C . PHE A 1 108 ? 16.156 2.402 -29.044 1.00 79.69 108 PHE A C 1
ATOM 839 O O . PHE A 1 108 ? 16.852 3.350 -28.676 1.00 79.69 108 PHE A O 1
ATOM 846 N N . ASN A 1 109 ? 15.027 2.051 -28.433 1.00 73.31 109 ASN A N 1
ATOM 847 C CA . ASN A 1 109 ? 14.366 2.800 -27.355 1.00 73.31 109 ASN A CA 1
ATOM 848 C C . ASN A 1 109 ? 15.143 2.707 -26.028 1.00 73.31 109 ASN A C 1
ATOM 850 O O . ASN A 1 109 ? 16.038 1.866 -25.886 1.00 73.31 109 ASN A O 1
ATOM 854 N N . ASN A 1 110 ? 14.817 3.556 -25.048 1.00 66.25 110 ASN A N 1
ATOM 855 C CA . ASN A 1 110 ? 15.303 3.424 -23.678 1.00 66.25 110 ASN A CA 1
ATOM 856 C C . ASN A 1 110 ? 14.496 2.374 -22.924 1.00 66.25 110 ASN A C 1
ATOM 858 O O . ASN A 1 110 ? 13.491 2.668 -22.289 1.00 66.25 110 ASN A O 1
ATOM 862 N N . VAL A 1 111 ? 14.964 1.135 -22.995 1.00 59.09 111 VAL A N 1
ATOM 863 C CA . VAL A 1 111 ? 14.204 0.004 -22.468 1.00 59.09 111 VAL A CA 1
ATOM 864 C C . VAL A 1 111 ? 14.551 -0.323 -21.013 1.00 59.09 111 VAL A C 1
ATOM 866 O O . VAL A 1 111 ? 13.978 -1.244 -20.459 1.00 59.09 111 VAL A O 1
ATOM 869 N N . THR A 1 112 ? 15.489 0.390 -20.378 1.00 62.12 112 THR A N 1
ATOM 870 C CA . THR A 1 112 ? 15.981 0.026 -19.035 1.00 62.12 112 THR A CA 1
ATOM 871 C C . THR A 1 112 ? 16.051 1.207 -18.083 1.00 62.12 112 THR A C 1
ATOM 873 O O . THR A 1 112 ? 15.316 1.246 -17.101 1.00 62.12 112 THR A O 1
ATOM 876 N N . SER A 1 113 ? 16.915 2.186 -18.343 1.00 62.06 113 SER A N 1
ATOM 877 C CA . SER A 1 113 ? 17.276 3.174 -17.325 1.00 62.06 113 SER A CA 1
ATOM 878 C C . SER A 1 113 ? 16.147 4.150 -17.005 1.00 62.06 113 SER A C 1
ATOM 880 O O . SER A 1 113 ? 15.882 4.398 -15.833 1.00 62.06 113 SER A O 1
ATOM 882 N N . LEU A 1 114 ? 15.449 4.669 -18.017 1.00 64.00 114 LEU A N 1
ATOM 883 C CA . LEU A 1 114 ? 14.374 5.642 -17.811 1.00 64.00 114 LEU A CA 1
ATOM 884 C C . LEU A 1 114 ? 13.105 5.007 -17.210 1.00 64.00 114 LEU A C 1
ATOM 886 O O . LEU A 1 114 ? 12.629 5.524 -16.200 1.00 64.00 114 LEU A O 1
ATOM 890 N N . PRO A 1 115 ? 12.576 3.880 -17.726 1.00 67.31 115 PRO A N 1
ATOM 891 C CA . PRO A 1 115 ? 11.387 3.257 -17.146 1.00 67.31 115 PRO A CA 1
ATOM 892 C C . PRO A 1 115 ? 11.584 2.766 -15.704 1.00 67.31 115 PRO A C 1
ATOM 894 O O . PRO A 1 115 ? 10.705 2.962 -14.867 1.00 67.31 115 PRO A O 1
ATOM 897 N N . LEU A 1 116 ? 12.745 2.176 -15.376 1.00 66.50 116 LEU A N 1
ATOM 898 C CA . LEU A 1 116 ? 13.047 1.722 -14.008 1.00 66.50 116 LEU A CA 1
ATOM 899 C C . LEU A 1 116 ? 13.146 2.891 -13.028 1.00 66.50 116 LEU A C 1
ATOM 901 O O . LEU A 1 116 ? 12.691 2.795 -11.884 1.00 66.50 116 LEU A O 1
ATOM 905 N N . LEU A 1 117 ? 13.734 3.993 -13.484 1.00 61.69 117 LEU A N 1
ATOM 906 C CA . LEU A 1 117 ? 13.863 5.210 -12.704 1.00 61.69 117 LEU A CA 1
ATOM 907 C C . LEU A 1 117 ? 12.506 5.879 -12.490 1.00 61.69 117 LEU A C 1
ATOM 909 O O . LEU A 1 117 ? 12.195 6.256 -11.365 1.00 61.69 117 LEU A O 1
ATOM 913 N N . LEU A 1 118 ? 11.677 5.952 -13.533 1.00 62.97 118 LEU A N 1
ATOM 914 C CA . LEU A 1 118 ? 10.336 6.524 -13.463 1.00 62.97 118 LEU A CA 1
ATOM 915 C C . LEU A 1 118 ? 9.430 5.711 -12.536 1.00 62.97 118 LEU A C 1
ATOM 917 O O . LEU A 1 118 ? 8.743 6.288 -11.703 1.00 62.97 118 LEU A O 1
ATOM 921 N N . ILE A 1 119 ? 9.485 4.378 -12.611 1.00 67.44 119 ILE A N 1
ATOM 922 C CA . ILE A 1 119 ? 8.771 3.509 -11.670 1.00 67.44 119 ILE A CA 1
ATOM 923 C C . ILE A 1 119 ? 9.249 3.749 -10.240 1.00 67.44 119 ILE A C 1
ATOM 925 O O . ILE A 1 119 ? 8.440 3.866 -9.332 1.00 67.44 119 ILE A O 1
ATOM 929 N N . SER A 1 120 ? 10.559 3.839 -10.018 1.00 58.97 120 SER A N 1
ATOM 930 C CA . SER A 1 120 ? 11.092 4.038 -8.665 1.00 58.97 120 SER A CA 1
ATOM 931 C C . SER A 1 120 ? 10.745 5.425 -8.107 1.00 58.97 120 SER A C 1
ATOM 933 O O . SER A 1 120 ? 10.445 5.545 -6.923 1.00 58.97 120 SER A O 1
ATOM 935 N N . ALA A 1 121 ? 10.728 6.455 -8.956 1.00 57.59 121 ALA A N 1
ATOM 936 C CA . ALA A 1 121 ? 10.307 7.805 -8.594 1.00 57.59 121 ALA A CA 1
ATOM 937 C C . ALA A 1 121 ? 8.805 7.864 -8.281 1.00 57.59 121 ALA A C 1
ATOM 939 O O . ALA A 1 121 ? 8.428 8.337 -7.215 1.00 57.59 121 ALA A O 1
ATOM 940 N N . LEU A 1 122 ? 7.956 7.316 -9.155 1.00 58.41 122 LEU A N 1
ATOM 941 C CA . LEU A 1 122 ? 6.506 7.284 -8.949 1.00 58.41 122 LEU A CA 1
ATOM 942 C C . LEU A 1 122 ? 6.096 6.385 -7.772 1.00 58.41 122 LEU A C 1
ATOM 944 O O . LEU A 1 122 ? 5.061 6.622 -7.158 1.00 58.41 122 LEU A O 1
ATOM 948 N N . ALA A 1 123 ? 6.895 5.369 -7.434 1.00 60.03 123 ALA A N 1
ATOM 949 C CA . ALA A 1 123 ? 6.716 4.583 -6.215 1.00 60.03 123 ALA A CA 1
ATOM 950 C C . ALA A 1 123 ? 6.943 5.426 -4.958 1.00 60.03 123 ALA A C 1
ATOM 952 O O . ALA A 1 123 ? 6.178 5.336 -4.005 1.00 60.03 123 ALA A O 1
ATOM 953 N N . ALA A 1 124 ? 8.003 6.237 -4.956 1.00 52.22 124 ALA A N 1
ATOM 954 C CA . ALA A 1 124 ? 8.362 7.077 -3.819 1.00 52.22 124 ALA A CA 1
ATOM 955 C C . ALA A 1 124 ? 7.359 8.218 -3.594 1.00 52.22 124 ALA A C 1
ATOM 957 O O . ALA A 1 124 ? 7.191 8.661 -2.462 1.00 52.22 124 ALA A O 1
ATOM 958 N N . THR A 1 125 ? 6.686 8.674 -4.655 1.00 47.84 125 THR A N 1
ATOM 959 C CA . THR A 1 125 ? 5.666 9.732 -4.598 1.00 47.84 125 THR A CA 1
ATOM 960 C C . THR A 1 125 ? 4.233 9.196 -4.487 1.00 47.84 125 THR A C 1
ATOM 962 O O . THR A 1 125 ? 3.295 9.972 -4.625 1.00 47.84 125 THR A O 1
ATOM 965 N N . GLY A 1 126 ? 4.032 7.882 -4.315 1.00 50.50 126 GLY A N 1
ATOM 966 C CA . GLY A 1 126 ? 2.696 7.261 -4.244 1.00 50.50 126 GLY A CA 1
ATOM 967 C C . GLY A 1 126 ? 1.914 7.237 -5.570 1.00 50.50 126 GLY A C 1
ATOM 968 O O . GLY A 1 126 ? 0.803 6.717 -5.639 1.00 50.50 126 GLY A O 1
ATOM 969 N N . GLY A 1 127 ? 2.489 7.729 -6.672 1.00 52.28 127 GLY A N 1
ATOM 970 C CA . GLY A 1 127 ? 1.845 7.754 -7.992 1.00 52.28 127 GLY A CA 1
ATOM 971 C C . GLY A 1 127 ? 1.575 6.362 -8.581 1.00 52.28 127 GLY A C 1
ATOM 972 O O . GLY A 1 127 ? 0.673 6.201 -9.405 1.00 52.28 127 GLY A O 1
ATOM 973 N N . LEU A 1 128 ? 2.321 5.341 -8.138 1.00 57.97 128 LEU A N 1
ATOM 974 C CA . LEU A 1 128 ? 2.088 3.939 -8.512 1.00 57.97 128 LEU A CA 1
ATOM 975 C C . LEU A 1 128 ? 1.090 3.210 -7.619 1.00 57.97 128 LEU A C 1
ATOM 977 O O . LEU A 1 128 ? 0.711 2.097 -7.984 1.00 57.97 128 LEU A O 1
ATOM 981 N N . ASP A 1 129 ? 0.624 3.807 -6.517 1.00 55.44 129 ASP A N 1
ATOM 982 C CA . ASP A 1 129 ? -0.404 3.184 -5.675 1.00 55.44 129 ASP A CA 1
ATOM 983 C C . ASP A 1 129 ? -1.620 2.867 -6.538 1.00 55.44 129 ASP A C 1
ATOM 985 O O . ASP A 1 129 ? -2.138 1.755 -6.482 1.00 55.44 129 ASP A O 1
ATOM 989 N N . THR A 1 130 ? -1.971 3.823 -7.412 1.00 52.69 130 THR A N 1
ATOM 990 C CA . THR A 1 130 ? -2.225 3.670 -8.858 1.00 52.69 130 THR A CA 1
ATOM 991 C C . THR A 1 130 ? -2.617 2.302 -9.415 1.00 52.69 130 THR A C 1
ATOM 993 O O . THR A 1 130 ? -3.766 1.979 -9.738 1.00 52.69 130 THR A O 1
ATOM 996 N N . LEU A 1 131 ? -1.563 1.520 -9.569 1.00 57.09 131 LEU A N 1
ATOM 997 C CA . LEU A 1 131 ? -1.461 0.339 -10.404 1.00 57.09 131 LEU A CA 1
ATOM 998 C C . LEU A 1 131 ? -1.384 -0.931 -9.549 1.00 57.09 131 LEU A C 1
ATOM 1000 O O . LEU A 1 131 ? -1.337 -2.039 -10.084 1.00 57.09 131 LEU A O 1
ATOM 1004 N N . VAL A 1 132 ? -1.393 -0.773 -8.221 1.00 60.44 132 VAL A N 1
ATOM 1005 C CA . VAL A 1 132 ? -1.505 -1.869 -7.265 1.00 60.44 132 VAL A CA 1
ATOM 1006 C C . VAL A 1 132 ? -2.920 -2.441 -7.353 1.00 60.44 132 VAL A C 1
ATOM 1008 O O . VAL A 1 132 ? -3.901 -1.767 -7.038 1.00 60.44 132 VAL A O 1
ATOM 1011 N N . THR A 1 133 ? -3.024 -3.683 -7.823 1.00 54.78 133 THR A N 1
ATOM 1012 C CA . THR A 1 133 ? -4.290 -4.408 -8.003 1.00 54.78 133 THR A CA 1
ATOM 1013 C C . THR A 1 133 ? -4.314 -5.688 -7.168 1.00 54.78 133 THR A C 1
ATOM 1015 O O . THR A 1 133 ? -3.322 -6.420 -7.108 1.00 54.78 133 THR A O 1
ATOM 1018 N N . GLY A 1 134 ? -5.458 -5.976 -6.535 1.00 56.97 134 GLY A N 1
ATOM 1019 C CA . GLY A 1 134 ? -5.641 -7.149 -5.670 1.00 56.97 134 GLY A CA 1
ATOM 1020 C C . GLY A 1 134 ? -4.937 -7.034 -4.311 1.00 56.97 134 GLY A C 1
ATOM 1021 O O . GLY A 1 134 ? -4.665 -5.935 -3.841 1.00 56.97 134 GLY A O 1
ATOM 1022 N N . ASP A 1 135 ? -4.566 -8.173 -3.715 1.00 47.16 135 ASP A N 1
ATOM 1023 C CA . ASP A 1 135 ? -3.824 -8.259 -2.436 1.00 47.16 135 ASP A CA 1
ATOM 1024 C C . ASP A 1 135 ? -2.310 -7.969 -2.580 1.00 47.16 135 ASP A C 1
ATOM 1026 O O . ASP A 1 135 ? -1.489 -8.337 -1.735 1.00 47.16 135 ASP A O 1
ATOM 1030 N N . ARG A 1 136 ? -1.893 -7.366 -3.698 1.00 61.31 136 ARG A N 1
ATOM 1031 C CA . ARG A 1 136 ? -0.481 -7.112 -3.997 1.00 61.31 136 ARG A CA 1
ATOM 1032 C C . ARG A 1 136 ? 0.015 -5.926 -3.178 1.00 61.31 136 ARG A C 1
ATOM 1034 O O . ARG A 1 136 ? -0.605 -4.874 -3.145 1.00 61.31 136 ARG A O 1
ATOM 1041 N N . THR A 1 137 ? 1.186 -6.054 -2.561 1.00 71.44 137 THR A N 1
ATOM 1042 C CA . THR A 1 137 ? 1.880 -4.897 -1.979 1.00 71.44 137 THR A CA 1
ATOM 1043 C C . THR A 1 137 ? 2.464 -4.019 -3.087 1.00 71.44 137 THR A C 1
ATOM 1045 O O . THR A 1 137 ? 2.764 -4.516 -4.182 1.00 71.44 137 THR A O 1
ATOM 1048 N N . LEU A 1 138 ? 2.701 -2.732 -2.803 1.00 67.00 138 LEU A N 1
ATOM 1049 C CA . LEU A 1 138 ? 3.430 -1.838 -3.712 1.00 67.00 138 LEU A CA 1
ATOM 1050 C C . LEU A 1 138 ? 4.755 -2.481 -4.146 1.00 67.00 138 LEU A C 1
ATOM 1052 O O . LEU A 1 138 ? 5.049 -2.559 -5.332 1.00 67.00 138 LEU A O 1
ATOM 1056 N N . GLU A 1 139 ? 5.498 -3.071 -3.208 1.00 68.38 139 GLU A N 1
ATOM 1057 C CA . GLU A 1 139 ? 6.767 -3.742 -3.497 1.00 68.38 139 GLU A CA 1
ATOM 1058 C C . GLU A 1 139 ? 6.625 -4.915 -4.484 1.00 68.38 139 GLU A C 1
ATOM 1060 O O . GLU A 1 139 ? 7.453 -5.081 -5.383 1.00 68.38 139 GLU A O 1
ATOM 1065 N N . SER A 1 140 ? 5.558 -5.713 -4.369 1.00 70.88 140 SER A N 1
ATOM 1066 C CA . SER A 1 140 ? 5.287 -6.801 -5.316 1.00 70.88 140 SER A CA 1
ATOM 1067 C C . SER A 1 140 ? 4.913 -6.280 -6.710 1.00 70.88 140 SER A C 1
ATOM 1069 O O . SER A 1 140 ? 5.391 -6.809 -7.714 1.00 70.88 140 SER A O 1
ATOM 1071 N N . THR A 1 141 ? 4.150 -5.187 -6.781 1.00 73.44 141 THR A N 1
ATOM 1072 C CA . THR A 1 141 ? 3.776 -4.517 -8.038 1.00 73.44 141 THR A CA 1
ATOM 1073 C C . THR A 1 141 ? 5.005 -3.915 -8.721 1.00 73.44 141 THR A C 1
ATOM 1075 O O . THR A 1 141 ? 5.187 -4.069 -9.929 1.00 73.44 141 THR A O 1
ATOM 1078 N N . LEU A 1 142 ? 5.927 -3.333 -7.947 1.00 72.06 142 LEU A N 1
ATOM 1079 C CA . LEU A 1 142 ? 7.216 -2.850 -8.447 1.00 72.06 142 LEU A CA 1
ATOM 1080 C C . LEU A 1 142 ? 8.089 -3.986 -8.976 1.00 72.06 142 LEU A C 1
ATOM 1082 O O . LEU A 1 142 ? 8.697 -3.837 -10.035 1.00 72.06 142 LEU A O 1
ATOM 1086 N N . LYS A 1 143 ? 8.150 -5.128 -8.278 1.00 71.69 143 LYS A N 1
ATOM 1087 C CA . LYS A 1 143 ? 8.880 -6.315 -8.756 1.00 71.69 143 LYS A CA 1
ATOM 1088 C C . LYS A 1 143 ? 8.333 -6.783 -10.105 1.00 71.69 143 LYS A C 1
ATOM 1090 O O . LYS A 1 143 ? 9.116 -7.031 -11.016 1.00 71.69 143 LYS A O 1
ATOM 1095 N N . ILE A 1 144 ? 7.012 -6.828 -10.262 1.00 76.25 144 ILE A N 1
ATOM 1096 C CA . ILE A 1 144 ? 6.356 -7.206 -11.521 1.00 76.25 144 ILE A CA 1
ATOM 1097 C C . ILE A 1 144 ? 6.643 -6.180 -12.630 1.00 76.25 144 ILE A C 1
ATOM 1099 O O . ILE A 1 144 ? 7.078 -6.562 -13.715 1.00 76.25 144 ILE A O 1
ATOM 1103 N N . GLY A 1 145 ? 6.508 -4.882 -12.347 1.00 76.69 145 GLY A N 1
ATOM 1104 C CA . GLY A 1 145 ? 6.840 -3.816 -13.296 1.00 76.69 145 GLY A CA 1
ATOM 1105 C C . GLY A 1 145 ? 8.294 -3.859 -13.773 1.00 76.69 145 GLY A C 1
ATOM 1106 O O . GLY A 1 145 ? 8.566 -3.700 -14.962 1.00 76.69 145 GLY A O 1
ATOM 1107 N N . ARG A 1 146 ? 9.233 -4.150 -12.863 1.00 76.31 146 ARG A N 1
ATOM 1108 C CA . ARG A 1 146 ? 10.647 -4.371 -13.200 1.00 76.31 146 ARG A CA 1
ATOM 1109 C C . ARG A 1 146 ? 10.812 -5.555 -14.147 1.00 76.31 146 ARG A C 1
ATOM 1111 O O . ARG A 1 146 ? 11.516 -5.425 -15.139 1.00 76.31 146 ARG A O 1
ATOM 1118 N N . VAL A 1 147 ? 10.137 -6.675 -13.890 1.00 77.69 147 VAL A N 1
ATOM 1119 C CA . VAL A 1 147 ? 10.185 -7.855 -14.768 1.00 77.69 147 VAL A CA 1
ATOM 1120 C C . VAL A 1 147 ? 9.677 -7.523 -16.176 1.00 77.69 147 VAL A C 1
ATOM 1122 O O . VAL A 1 147 ? 10.345 -7.879 -17.145 1.00 77.69 147 VAL A O 1
ATOM 1125 N N . TYR A 1 148 ? 8.570 -6.784 -16.312 1.00 79.75 148 TYR A N 1
ATOM 1126 C CA . TYR A 1 148 ? 8.056 -6.362 -17.623 1.00 79.75 148 TYR A CA 1
ATOM 1127 C C . TYR A 1 148 ? 9.052 -5.493 -18.400 1.00 79.75 148 TYR A C 1
ATOM 1129 O O . TYR A 1 148 ? 9.323 -5.763 -19.573 1.00 79.75 148 TYR A O 1
ATOM 1137 N N . ILE A 1 149 ? 9.640 -4.486 -17.743 1.00 78.19 149 ILE A N 1
ATOM 1138 C CA . ILE A 1 149 ? 10.659 -3.626 -18.363 1.00 78.19 149 ILE A CA 1
ATOM 1139 C C . ILE A 1 149 ? 11.849 -4.461 -18.820 1.00 78.19 149 ILE A C 1
ATOM 1141 O O . ILE A 1 149 ? 12.332 -4.297 -19.937 1.00 78.19 149 ILE A O 1
ATOM 1145 N N . LEU A 1 150 ? 12.315 -5.371 -17.970 1.00 74.25 150 LEU A N 1
ATOM 1146 C CA . LEU A 1 150 ? 13.514 -6.152 -18.237 1.00 74.25 150 LEU A CA 1
ATOM 1147 C C . LEU A 1 150 ? 13.303 -7.181 -19.360 1.00 74.25 150 LEU A C 1
ATOM 1149 O O . LEU A 1 150 ? 14.219 -7.420 -20.143 1.00 74.25 150 LEU A O 1
ATOM 1153 N N . ILE A 1 151 ? 12.096 -7.730 -19.523 1.00 76.81 151 ILE A N 1
ATOM 1154 C CA . ILE A 1 151 ? 11.754 -8.586 -20.674 1.00 76.81 151 ILE A CA 1
ATOM 1155 C C . ILE A 1 151 ? 11.734 -7.780 -21.971 1.00 76.81 151 ILE A C 1
ATOM 1157 O O . ILE A 1 151 ? 12.267 -8.222 -22.989 1.00 76.81 151 ILE A O 1
ATOM 1161 N N . ASN A 1 152 ? 11.164 -6.578 -21.947 1.00 78.38 152 ASN A N 1
ATOM 1162 C CA . ASN A 1 152 ? 11.237 -5.697 -23.105 1.00 78.38 152 ASN A CA 1
ATOM 1163 C C . ASN A 1 152 ? 12.702 -5.325 -23.412 1.00 78.38 152 ASN A C 1
ATOM 1165 O O . ASN A 1 152 ? 13.130 -5.311 -24.569 1.00 78.38 152 ASN A O 1
ATOM 1169 N N . ALA A 1 153 ? 13.503 -5.091 -22.369 1.00 76.69 153 ALA A N 1
ATOM 1170 C CA . ALA A 1 153 ? 14.920 -4.783 -22.487 1.00 76.69 153 ALA A CA 1
ATOM 1171 C C . ALA A 1 153 ? 15.728 -5.933 -23.070 1.00 76.69 153 ALA A C 1
ATOM 1173 O O . ALA A 1 153 ? 16.635 -5.677 -23.856 1.00 76.69 153 ALA A O 1
ATOM 1174 N N . LEU A 1 154 ? 15.388 -7.178 -22.742 1.00 77.69 154 LEU A N 1
ATOM 1175 C CA . LEU A 1 154 ? 15.995 -8.368 -23.328 1.00 77.69 154 LEU A CA 1
ATOM 1176 C C . LEU A 1 154 ? 15.875 -8.345 -24.857 1.00 77.69 154 LEU A C 1
ATOM 1178 O O . LEU A 1 154 ? 16.889 -8.382 -25.557 1.00 77.69 154 LEU A O 1
ATOM 1182 N N . VAL A 1 155 ? 14.652 -8.213 -25.376 1.00 79.06 155 VAL A N 1
ATOM 1183 C CA . VAL A 1 155 ? 14.394 -8.178 -26.827 1.00 79.06 155 VAL A CA 1
ATOM 1184 C C . VAL A 1 155 ? 15.073 -6.963 -27.465 1.00 79.06 155 VAL A C 1
ATOM 1186 O O . VAL A 1 155 ? 15.736 -7.084 -28.497 1.00 79.06 155 VAL A O 1
ATOM 1189 N N . GLY A 1 156 ? 14.977 -5.799 -26.818 1.00 80.12 156 GLY A N 1
ATOM 1190 C CA . GLY A 1 156 ? 15.625 -4.563 -27.255 1.00 80.12 156 GLY A CA 1
ATOM 1191 C C . GLY A 1 156 ? 17.148 -4.650 -27.318 1.00 80.12 156 GLY A C 1
ATOM 1192 O O . GLY A 1 156 ? 17.744 -4.189 -28.288 1.00 80.12 156 GLY A O 1
ATOM 1193 N N . ASN A 1 157 ? 17.790 -5.241 -26.312 1.00 79.50 157 ASN A N 1
ATOM 1194 C CA . ASN A 1 157 ? 19.243 -5.370 -26.224 1.00 79.50 157 ASN A CA 1
ATOM 1195 C C . ASN A 1 157 ? 19.775 -6.373 -27.250 1.00 79.50 157 ASN A C 1
ATOM 1197 O O . ASN A 1 157 ? 20.737 -6.051 -27.946 1.00 79.50 157 ASN A O 1
ATOM 1201 N N . LEU A 1 158 ? 19.131 -7.534 -27.407 1.00 81.44 158 LEU A N 1
ATOM 1202 C CA . LEU A 1 158 ? 19.526 -8.520 -28.418 1.00 81.44 158 LEU A CA 1
ATOM 1203 C C . LEU A 1 158 ? 19.435 -7.930 -29.830 1.00 81.44 158 LEU A C 1
ATOM 1205 O O . LEU A 1 158 ? 20.407 -7.989 -30.581 1.00 81.44 158 LEU A O 1
ATOM 1209 N N . ALA A 1 159 ? 18.321 -7.273 -30.169 1.00 81.56 159 ALA A N 1
ATOM 1210 C CA . ALA A 1 159 ? 18.172 -6.596 -31.457 1.00 81.56 159 ALA A CA 1
ATOM 1211 C C . ALA A 1 159 ? 19.188 -5.453 -31.632 1.00 81.56 159 ALA A C 1
ATOM 1213 O O . ALA A 1 159 ? 19.776 -5.295 -32.704 1.00 81.56 159 ALA A O 1
ATOM 1214 N N . ARG A 1 160 ? 19.442 -4.672 -30.573 1.00 84.31 160 ARG A N 1
ATOM 1215 C CA . ARG A 1 160 ? 20.405 -3.561 -30.587 1.00 84.31 160 ARG A CA 1
ATOM 1216 C C . ARG A 1 160 ? 21.820 -4.023 -30.873 1.00 84.31 160 ARG A C 1
ATOM 1218 O O . ARG A 1 160 ? 22.479 -3.417 -31.712 1.00 84.31 160 ARG A O 1
ATOM 1225 N N . PHE A 1 161 ? 22.294 -5.069 -30.210 1.00 84.12 161 PHE A N 1
ATOM 1226 C CA . PHE A 1 161 ? 23.654 -5.551 -30.433 1.00 84.12 161 PHE A CA 1
ATOM 1227 C C . PHE A 1 161 ? 23.769 -6.408 -31.692 1.00 84.12 161 PHE A C 1
ATOM 1229 O O . PHE A 1 161 ? 24.831 -6.399 -32.300 1.00 84.12 161 PHE A O 1
ATOM 1236 N N . ALA A 1 162 ? 22.693 -7.045 -32.159 1.00 82.44 162 ALA A N 1
ATOM 1237 C CA . ALA A 1 162 ? 22.689 -7.710 -33.459 1.00 82.44 162 ALA A CA 1
ATOM 1238 C C . ALA A 1 162 ? 22.752 -6.709 -34.629 1.00 82.44 162 ALA A C 1
ATOM 1240 O O . ALA A 1 162 ? 23.602 -6.814 -35.509 1.00 82.44 162 ALA A O 1
ATOM 1241 N N . PHE A 1 163 ? 21.878 -5.701 -34.650 1.00 82.00 163 PHE A N 1
ATOM 1242 C CA . PHE A 1 163 ? 21.730 -4.830 -35.823 1.00 82.00 163 PHE A CA 1
ATOM 1243 C C . PHE A 1 163 ? 22.417 -3.469 -35.680 1.00 82.00 163 PHE A C 1
ATOM 1245 O O . PHE A 1 163 ? 22.805 -2.871 -36.681 1.00 82.00 163 PHE A O 1
ATOM 1252 N N . GLY A 1 164 ? 22.595 -2.961 -34.460 1.00 81.44 164 GLY A N 1
ATOM 1253 C CA . GLY A 1 164 ? 23.115 -1.617 -34.196 1.00 81.44 164 GLY A CA 1
ATOM 1254 C C . GLY A 1 164 ? 24.483 -1.332 -34.817 1.00 81.44 164 GLY A C 1
ATOM 1255 O O . GLY A 1 164 ? 24.586 -0.354 -35.562 1.00 81.44 164 GLY A O 1
ATOM 1256 N N . PRO A 1 165 ? 25.513 -2.173 -34.597 1.00 81.62 165 PRO A N 1
ATOM 1257 C CA . PRO A 1 165 ? 26.830 -1.942 -35.186 1.00 81.62 165 PRO A CA 1
ATOM 1258 C C . PRO A 1 165 ? 26.812 -1.942 -36.720 1.00 81.62 165 PRO A C 1
ATOM 1260 O O . PRO A 1 165 ? 27.473 -1.123 -37.355 1.00 81.62 165 PRO A O 1
ATOM 1263 N N . TYR A 1 166 ? 26.001 -2.812 -37.329 1.00 79.50 166 TYR A N 1
ATOM 1264 C CA . TYR A 1 166 ? 25.831 -2.866 -38.782 1.00 79.50 166 TYR A CA 1
ATOM 1265 C C . TYR A 1 166 ? 25.147 -1.604 -39.330 1.00 79.50 166 TYR A C 1
ATOM 1267 O O . TYR A 1 166 ? 25.593 -1.028 -40.324 1.00 79.50 166 TYR A O 1
ATOM 1275 N N . LEU A 1 167 ? 24.099 -1.129 -38.648 1.00 78.31 167 LEU A N 1
ATOM 1276 C CA . LEU A 1 167 ? 23.379 0.093 -39.016 1.00 78.31 167 LEU A CA 1
ATOM 1277 C C . LEU A 1 167 ? 24.282 1.334 -38.972 1.00 78.31 167 LEU A C 1
ATOM 1279 O O . LEU A 1 167 ? 24.087 2.239 -39.784 1.00 78.31 167 LEU A O 1
ATOM 1283 N N . MET A 1 168 ? 25.282 1.358 -38.087 1.00 76.81 168 MET A N 1
ATOM 1284 C CA . MET A 1 168 ? 26.287 2.424 -38.033 1.00 76.81 168 MET A CA 1
ATOM 1285 C C . MET A 1 168 ? 27.371 2.283 -39.117 1.00 76.81 168 MET A C 1
ATOM 1287 O O . MET A 1 168 ? 27.702 3.278 -39.756 1.00 76.81 168 MET A O 1
ATOM 1291 N N . LYS A 1 169 ? 27.858 1.064 -39.401 1.00 69.31 169 LYS A N 1
ATOM 1292 C CA . LYS A 1 169 ? 28.965 0.812 -40.350 1.00 69.31 169 LYS A CA 1
ATOM 1293 C C . LYS A 1 169 ? 28.624 0.967 -41.838 1.00 69.31 169 LYS A C 1
ATOM 1295 O O . LYS A 1 169 ? 29.515 1.290 -42.619 1.00 69.31 169 LYS A O 1
ATOM 1300 N N . ALA A 1 170 ? 27.377 0.733 -42.269 1.00 53.69 170 ALA A N 1
ATOM 1301 C CA . ALA A 1 170 ? 27.053 0.428 -43.679 1.00 53.69 170 ALA A CA 1
ATOM 1302 C C . ALA A 1 170 ? 27.338 1.520 -44.748 1.00 53.69 170 ALA A C 1
ATOM 1304 O O . ALA A 1 170 ? 27.018 1.307 -45.915 1.00 53.69 170 ALA A O 1
ATOM 1305 N N . LYS A 1 171 ? 27.916 2.676 -44.393 1.00 47.75 171 LYS A N 1
ATOM 1306 C CA . LYS A 1 171 ? 28.369 3.696 -45.359 1.00 47.75 171 LYS A CA 1
ATOM 1307 C C . LYS A 1 171 ? 29.743 4.300 -45.053 1.00 47.75 171 LYS A C 1
ATOM 1309 O O . LYS A 1 171 ? 30.265 5.034 -45.882 1.00 47.75 171 LYS A O 1
ATOM 1314 N N . GLU A 1 172 ? 30.367 3.963 -43.926 1.00 48.62 172 GLU A N 1
ATOM 1315 C CA . GLU A 1 172 ? 31.747 4.382 -43.653 1.00 48.62 172 GLU A CA 1
ATOM 1316 C C . GLU A 1 172 ? 32.724 3.648 -44.578 1.00 48.62 172 GLU A C 1
ATOM 1318 O O . GLU A 1 172 ? 33.676 4.252 -45.048 1.00 48.62 172 GLU A O 1
ATOM 1323 N N . SER A 1 173 ? 32.409 2.407 -44.975 1.00 45.22 173 SER A N 1
ATOM 1324 C CA . SER A 1 173 ? 33.111 1.713 -46.064 1.00 45.22 173 SER A CA 1
ATOM 1325 C C . SER A 1 173 ? 32.984 2.441 -47.407 1.00 45.22 173 SER A C 1
ATOM 1327 O O . SER A 1 173 ? 33.968 2.560 -48.117 1.00 45.22 173 SER A O 1
ATOM 1329 N N . GLN A 1 174 ? 31.816 3.010 -47.734 1.00 41.69 174 GLN A N 1
ATOM 1330 C CA . GLN A 1 174 ? 31.628 3.777 -48.975 1.00 41.69 174 GLN A CA 1
ATOM 1331 C C . GLN A 1 174 ? 32.301 5.157 -48.946 1.00 41.69 174 GLN A C 1
ATOM 1333 O O . GLN A 1 174 ? 32.786 5.605 -49.979 1.00 41.69 174 GLN A O 1
ATOM 1338 N N . ILE A 1 175 ? 32.321 5.835 -47.792 1.00 45.47 175 ILE A N 1
ATOM 1339 C CA . ILE A 1 175 ? 32.992 7.135 -47.624 1.00 45.47 175 ILE A CA 1
ATOM 1340 C C . ILE A 1 175 ? 34.512 6.944 -47.601 1.00 45.47 175 ILE A C 1
ATOM 1342 O O . ILE A 1 175 ? 35.212 7.702 -48.260 1.00 45.47 175 ILE A O 1
ATOM 1346 N N . ARG A 1 176 ? 35.009 5.903 -46.920 1.00 44.31 176 ARG A N 1
ATOM 1347 C CA . ARG A 1 176 ? 36.429 5.533 -46.877 1.00 44.31 176 ARG A CA 1
ATOM 1348 C C . ARG A 1 176 ? 36.940 5.045 -48.232 1.00 44.31 176 ARG A C 1
ATOM 1350 O O . ARG A 1 176 ? 38.043 5.420 -48.595 1.00 44.31 176 ARG A O 1
ATOM 1357 N N . ASP A 1 177 ? 36.139 4.301 -49.002 1.00 41.72 177 ASP A N 1
ATOM 1358 C CA . ASP A 1 177 ? 36.475 3.922 -50.385 1.00 41.72 177 ASP A CA 1
ATOM 1359 C C . ASP A 1 177 ? 36.414 5.121 -51.351 1.00 41.72 177 ASP A C 1
ATOM 1361 O O . ASP A 1 177 ? 37.178 5.171 -52.311 1.00 41.72 177 ASP A O 1
ATOM 1365 N N . GLN A 1 178 ? 35.532 6.105 -51.120 1.00 43.09 178 GLN A N 1
ATOM 1366 C CA . GLN A 1 178 ? 35.481 7.344 -51.914 1.00 43.09 178 GLN A CA 1
ATOM 1367 C C . GLN A 1 178 ? 36.600 8.332 -51.565 1.00 43.09 178 GLN A C 1
ATOM 1369 O O . GLN A 1 178 ? 37.067 9.027 -52.464 1.00 43.09 178 GLN A O 1
ATOM 1374 N N . SER A 1 179 ? 37.036 8.404 -50.303 1.00 42.78 179 SER A N 1
ATOM 1375 C CA . SER A 1 179 ? 38.192 9.210 -49.901 1.00 42.78 179 SER A CA 1
ATOM 1376 C C . SER A 1 179 ? 39.497 8.566 -50.366 1.00 42.78 179 SER A C 1
ATOM 1378 O O . SER A 1 179 ? 40.295 9.254 -50.980 1.00 42.78 179 SER A O 1
ATOM 1380 N N . PHE A 1 180 ? 39.654 7.238 -50.228 1.00 44.44 180 PHE A N 1
ATOM 1381 C CA . PHE A 1 180 ? 40.805 6.520 -50.797 1.00 44.44 180 PHE A CA 1
ATOM 1382 C C . PHE A 1 180 ? 40.879 6.643 -52.322 1.00 44.44 180 PHE A C 1
ATOM 1384 O O . PHE A 1 180 ? 41.974 6.755 -52.855 1.00 44.44 180 PHE A O 1
ATOM 1391 N N . ARG A 1 181 ? 39.735 6.638 -53.030 1.00 42.06 181 ARG A N 1
ATOM 1392 C CA . ARG A 1 181 ? 39.707 6.850 -54.488 1.00 42.06 181 ARG A CA 1
ATOM 1393 C C . ARG A 1 181 ? 40.084 8.270 -54.904 1.00 42.06 181 ARG A C 1
ATOM 1395 O O . ARG A 1 181 ? 40.692 8.416 -55.952 1.00 42.06 181 ARG A O 1
ATOM 1402 N N . ARG A 1 182 ? 39.749 9.288 -54.102 1.00 40.88 182 ARG A N 1
ATOM 1403 C CA . ARG A 1 182 ? 40.188 10.672 -54.351 1.00 40.88 182 ARG A CA 1
ATOM 1404 C C . ARG A 1 182 ? 41.670 10.859 -54.056 1.00 40.88 182 ARG A C 1
ATOM 1406 O O . ARG A 1 182 ? 42.350 11.476 -54.857 1.00 40.88 182 ARG A O 1
ATOM 1413 N N . ASP A 1 183 ? 42.170 10.259 -52.979 1.00 42.53 183 ASP A N 1
ATOM 1414 C CA . ASP A 1 183 ? 43.591 10.338 -52.626 1.00 42.53 183 ASP A CA 1
ATOM 1415 C C . ASP A 1 183 ? 44.478 9.543 -53.609 1.00 42.53 183 ASP A C 1
ATOM 1417 O O . ASP A 1 183 ? 45.655 9.849 -53.759 1.00 42.53 183 ASP A O 1
ATOM 1421 N N . SER A 1 184 ? 43.923 8.547 -54.318 1.00 40.72 184 SER A N 1
ATOM 1422 C CA . SER A 1 184 ? 44.626 7.796 -55.373 1.00 40.72 184 SER A CA 1
ATOM 1423 C C . SER A 1 184 ? 44.543 8.411 -56.778 1.00 40.72 184 SER A C 1
ATOM 1425 O O . SER A 1 184 ? 45.154 7.874 -57.698 1.00 40.72 184 SER A O 1
ATOM 1427 N N . GLU A 1 185 ? 43.757 9.474 -56.977 1.00 43.75 185 GLU A N 1
ATOM 1428 C CA . GLU A 1 185 ? 43.621 10.164 -58.273 1.00 43.75 185 GLU A CA 1
ATOM 1429 C C . GLU A 1 185 ? 44.570 11.377 -58.413 1.00 43.75 185 GLU A C 1
ATOM 1431 O O . GLU A 1 185 ? 44.644 11.945 -59.499 1.00 43.75 185 GLU A O 1
ATOM 1436 N N . ASP A 1 186 ? 45.349 11.708 -57.372 1.00 40.59 186 ASP A N 1
ATOM 1437 C CA . ASP A 1 186 ? 46.287 12.849 -57.328 1.00 40.59 186 ASP A CA 1
ATOM 1438 C C . ASP A 1 186 ? 47.791 12.450 -57.320 1.00 40.59 186 ASP A C 1
ATOM 1440 O O . ASP A 1 186 ? 48.647 13.256 -56.952 1.00 40.59 186 ASP A O 1
ATOM 1444 N N . GLU A 1 187 ? 48.159 11.236 -57.760 1.00 36.34 187 GLU A N 1
ATOM 1445 C CA . GLU A 1 187 ? 49.567 10.876 -58.037 1.00 36.34 187 GLU A CA 1
ATOM 1446 C C . GLU A 1 187 ? 49.842 10.748 -59.551 1.00 36.34 187 GLU A C 1
ATOM 1448 O O . GLU A 1 187 ? 49.184 9.996 -60.272 1.00 36.34 187 GLU A O 1
ATOM 1453 N N . ASP A 1 188 ? 50.831 11.515 -60.021 1.00 32.78 188 ASP A N 1
ATOM 1454 C CA . ASP A 1 188 ? 51.241 11.685 -61.421 1.00 32.78 188 ASP A CA 1
ATOM 1455 C C . ASP A 1 188 ? 51.579 10.372 -62.179 1.00 32.78 188 ASP A C 1
ATOM 1457 O O . ASP A 1 188 ? 52.133 9.427 -61.609 1.00 32.78 188 ASP A O 1
ATOM 1461 N N . PRO A 1 189 ? 51.359 10.321 -63.512 1.00 41.06 189 PRO A N 1
ATOM 1462 C CA . PRO A 1 189 ? 51.521 9.120 -64.325 1.00 41.06 189 PRO A CA 1
ATOM 1463 C C . PRO A 1 189 ? 52.895 9.050 -65.013 1.00 41.06 189 PRO A C 1
ATOM 1465 O O . PRO A 1 189 ? 53.085 9.607 -66.092 1.00 41.06 189 PRO A O 1
ATOM 1468 N N . LEU A 1 190 ? 53.844 8.281 -64.473 1.00 33.47 190 LEU A N 1
ATOM 1469 C CA . LEU A 1 190 ? 55.064 7.890 -65.198 1.00 33.47 190 LEU A CA 1
ATOM 1470 C C . LEU A 1 190 ? 55.500 6.466 -64.829 1.00 33.47 190 LEU A C 1
ATOM 1472 O O . LEU A 1 190 ? 56.205 6.258 -63.849 1.00 33.47 190 LEU A O 1
ATOM 1476 N N . LEU A 1 191 ? 55.102 5.494 -65.656 1.00 34.28 191 LEU A N 1
ATOM 1477 C CA . LEU A 1 191 ? 55.974 4.522 -66.339 1.00 34.28 191 LEU A CA 1
ATOM 1478 C C . LEU A 1 191 ? 55.153 3.323 -66.832 1.00 34.28 191 LEU A C 1
ATOM 1480 O O . LEU A 1 191 ? 54.615 2.515 -66.081 1.00 34.28 191 LEU A O 1
ATOM 1484 N N . SER A 1 192 ? 55.103 3.226 -68.155 1.00 31.02 192 SER A N 1
ATOM 1485 C CA . SER A 1 192 ? 54.663 2.085 -68.946 1.00 31.02 192 SER A CA 1
ATOM 1486 C C . SER A 1 192 ? 55.448 0.809 -68.626 1.00 31.02 192 SER A C 1
ATOM 1488 O O . SER A 1 192 ? 56.679 0.835 -68.604 1.00 31.02 192 SER A O 1
ATOM 1490 N N . GLY A 1 193 ? 54.752 -0.324 -68.529 1.00 29.27 193 GLY A N 1
ATOM 1491 C CA . GLY A 1 193 ? 55.363 -1.651 -68.474 1.00 29.27 193 GLY A CA 1
ATOM 1492 C C . GLY A 1 193 ? 54.414 -2.728 -68.991 1.00 29.27 193 GLY A C 1
ATOM 1493 O O . GLY A 1 193 ? 53.555 -3.206 -68.262 1.00 29.27 193 GLY A O 1
ATOM 1494 N N . ASN A 1 194 ? 54.576 -3.070 -70.269 1.00 31.44 194 ASN A N 1
ATOM 1495 C CA . ASN A 1 194 ? 53.904 -4.150 -70.994 1.00 31.44 194 ASN A CA 1
ATOM 1496 C C . ASN A 1 194 ? 53.900 -5.495 -70.248 1.00 31.44 194 ASN A C 1
ATOM 1498 O O . ASN A 1 194 ? 54.921 -5.915 -69.711 1.00 31.44 194 ASN A O 1
ATOM 1502 N N . GLY A 1 195 ? 52.797 -6.238 -70.377 1.00 30.17 195 GLY A N 1
ATOM 1503 C CA . GLY A 1 195 ? 52.715 -7.628 -69.935 1.00 30.17 195 GLY A CA 1
ATOM 1504 C C . GLY A 1 195 ? 51.434 -8.333 -70.370 1.00 30.17 195 GLY A C 1
ATOM 1505 O O . GLY A 1 195 ? 50.659 -8.774 -69.531 1.00 30.17 195 GLY A O 1
ATOM 1506 N N . ASN A 1 196 ? 51.206 -8.439 -71.683 1.00 31.08 196 ASN A N 1
ATOM 1507 C CA . ASN A 1 196 ? 50.257 -9.401 -72.243 1.00 31.08 196 ASN A CA 1
ATOM 1508 C C . ASN A 1 196 ? 50.741 -10.825 -71.938 1.00 31.08 196 ASN A C 1
ATOM 1510 O O . ASN A 1 196 ? 51.773 -11.238 -72.464 1.00 31.08 196 ASN A O 1
ATOM 1514 N N . VAL A 1 197 ? 49.963 -11.598 -71.182 1.00 33.22 197 VAL A N 1
ATOM 1515 C CA . VAL A 1 197 ? 50.007 -13.063 -71.244 1.00 33.22 197 VAL A CA 1
ATOM 1516 C C . VAL A 1 197 ? 48.580 -13.564 -71.400 1.00 33.22 197 VAL A C 1
ATOM 1518 O O . VAL A 1 197 ? 47.725 -13.366 -70.539 1.00 33.22 197 VAL A O 1
ATOM 1521 N N . ALA A 1 198 ? 48.337 -14.179 -72.550 1.00 30.61 198 ALA A N 1
ATOM 1522 C CA . ALA A 1 198 ? 47.087 -14.802 -72.924 1.00 30.61 198 ALA A CA 1
ATOM 1523 C C . ALA A 1 198 ? 47.194 -16.330 -72.767 1.00 30.61 198 ALA A C 1
ATOM 1525 O O . ALA A 1 198 ? 48.163 -16.916 -73.244 1.00 30.61 198 ALA A O 1
ATOM 1526 N N . LEU A 1 199 ? 46.111 -16.914 -72.223 1.00 31.95 199 LEU A N 1
ATOM 1527 C CA . LEU A 1 199 ? 45.559 -18.267 -72.464 1.00 31.95 199 LEU A CA 1
ATOM 1528 C C . LEU A 1 199 ? 46.228 -19.471 -71.743 1.00 31.95 199 LEU A C 1
ATOM 1530 O O . LEU A 1 199 ? 47.424 -19.415 -71.479 1.00 31.95 199 LEU A O 1
ATOM 1534 N N . PRO A 1 200 ? 45.474 -20.556 -71.405 1.00 36.75 200 PRO A N 1
ATOM 1535 C CA . PRO A 1 200 ? 44.358 -21.087 -72.199 1.00 36.75 200 PRO A CA 1
ATOM 1536 C C . PRO A 1 200 ? 43.037 -21.447 -71.495 1.00 36.75 200 PRO A C 1
ATOM 1538 O O . PRO A 1 200 ? 42.938 -21.670 -70.292 1.00 36.75 200 PRO A O 1
ATOM 1541 N N . MET A 1 201 ? 42.008 -21.497 -72.348 1.00 36.97 201 MET A N 1
ATOM 1542 C CA . MET A 1 201 ? 40.731 -22.181 -72.162 1.00 36.97 201 MET A CA 1
ATOM 1543 C C . MET A 1 201 ? 40.955 -23.677 -71.930 1.00 36.97 201 MET A C 1
ATOM 1545 O O . MET A 1 201 ? 41.649 -24.306 -72.725 1.00 36.97 201 MET A O 1
ATOM 1549 N N . GLU A 1 202 ? 40.281 -24.250 -70.933 1.00 31.39 202 GLU A N 1
ATOM 1550 C CA . GLU A 1 202 ? 40.162 -25.701 -70.787 1.00 31.39 202 GLU A CA 1
ATOM 1551 C C . GLU A 1 202 ? 38.698 -26.101 -70.517 1.00 31.39 202 GLU A C 1
ATOM 1553 O O . GLU A 1 202 ? 38.053 -25.663 -69.563 1.00 31.39 202 GLU A O 1
ATOM 1558 N N . GLU A 1 203 ? 38.183 -26.835 -71.503 1.00 30.95 203 GLU A N 1
ATOM 1559 C CA . GLU A 1 203 ? 37.092 -27.812 -71.552 1.00 30.95 203 GLU A CA 1
ATOM 1560 C C . GLU A 1 203 ? 35.963 -27.812 -70.504 1.00 30.95 203 GLU A C 1
ATOM 1562 O O . GLU A 1 203 ? 36.101 -28.148 -69.329 1.00 30.95 203 GLU A O 1
ATOM 1567 N N . GLN A 1 204 ? 34.750 -27.592 -71.020 1.00 33.03 204 GLN A N 1
ATOM 1568 C CA . GLN A 1 204 ? 33.498 -27.993 -70.388 1.00 33.03 204 GLN A CA 1
ATOM 1569 C C . GLN A 1 204 ? 33.228 -29.484 -70.647 1.00 33.03 204 GLN A C 1
ATOM 1571 O O . GLN A 1 204 ? 32.994 -29.875 -71.788 1.00 33.03 204 GLN A O 1
ATOM 1576 N N . ALA A 1 205 ? 33.125 -30.287 -69.583 1.00 34.12 205 ALA A N 1
ATOM 1577 C CA . ALA A 1 205 ? 32.449 -31.587 -69.605 1.00 34.12 205 ALA A CA 1
ATOM 1578 C C . ALA A 1 205 ? 31.256 -31.603 -68.616 1.00 34.12 205 ALA A C 1
ATOM 1580 O O . ALA A 1 205 ? 31.349 -31.046 -67.515 1.00 34.12 205 ALA A O 1
ATOM 1581 N N . PRO A 1 206 ? 30.104 -32.209 -68.975 1.00 46.97 206 PRO A N 1
ATOM 1582 C CA . PRO A 1 206 ? 28.844 -32.014 -68.274 1.00 46.97 206 PRO A CA 1
ATOM 1583 C C . PRO A 1 206 ? 28.591 -33.136 -67.261 1.00 46.97 206 PRO A C 1
ATOM 1585 O O . PRO A 1 206 ? 27.935 -34.133 -67.549 1.00 46.97 206 PRO A O 1
ATOM 1588 N N . HIS A 1 207 ? 29.027 -32.952 -66.021 1.00 43.72 207 HIS A N 1
ATOM 1589 C CA . HIS A 1 207 ? 28.447 -33.707 -64.915 1.00 43.72 207 HIS A CA 1
ATOM 1590 C C . HIS A 1 207 ? 28.535 -32.894 -63.634 1.00 43.72 207 HIS A C 1
ATOM 1592 O O . HIS A 1 207 ? 29.623 -32.666 -63.121 1.00 43.72 207 HIS A O 1
ATOM 1598 N N . ASN A 1 208 ? 27.375 -32.417 -63.166 1.00 48.34 208 ASN A N 1
ATOM 1599 C CA . ASN A 1 208 ? 27.014 -32.219 -61.756 1.00 48.34 208 ASN A CA 1
ATOM 1600 C C . ASN A 1 208 ? 26.104 -31.003 -61.516 1.00 48.34 208 ASN A C 1
ATOM 1602 O O . ASN A 1 208 ? 26.465 -30.011 -60.873 1.00 48.34 208 ASN A O 1
ATOM 1606 N N . ARG A 1 209 ? 24.840 -31.124 -61.933 1.00 45.59 209 ARG A N 1
ATOM 1607 C CA . ARG A 1 209 ? 23.770 -30.228 -61.464 1.00 45.59 209 ARG A CA 1
ATOM 1608 C C . ARG A 1 209 ? 23.550 -30.378 -59.948 1.00 45.59 209 ARG A C 1
ATOM 1610 O O . ARG A 1 209 ? 23.315 -29.385 -59.267 1.00 45.59 209 ARG A O 1
ATOM 1617 N N . GLN A 1 210 ? 23.728 -31.588 -59.406 1.00 45.97 210 GLN A N 1
ATOM 1618 C CA . GLN A 1 210 ? 23.623 -31.869 -57.968 1.00 45.97 210 GLN A CA 1
ATOM 1619 C C . GLN A 1 210 ? 24.780 -31.280 -57.143 1.00 45.97 210 GLN A C 1
ATOM 1621 O O . GLN A 1 210 ? 24.523 -30.727 -56.073 1.00 45.97 210 GLN A O 1
ATOM 1626 N N . ILE A 1 211 ? 26.027 -31.297 -57.639 1.00 50.88 211 ILE A N 1
ATOM 1627 C CA . ILE A 1 211 ? 27.160 -30.668 -56.930 1.00 50.88 211 ILE A CA 1
ATOM 1628 C C . ILE A 1 211 ? 27.065 -29.141 -56.990 1.00 50.88 211 ILE A C 1
ATOM 1630 O O . ILE A 1 211 ? 27.346 -28.505 -55.983 1.00 50.88 211 ILE A O 1
ATOM 1634 N N . ARG A 1 212 ? 26.567 -28.534 -58.080 1.00 47.31 212 ARG A N 1
ATOM 1635 C CA . ARG A 1 212 ? 26.291 -27.081 -58.135 1.00 47.31 212 ARG A CA 1
ATOM 1636 C C . ARG A 1 212 ? 25.182 -26.636 -57.179 1.00 47.31 212 ARG A C 1
ATOM 1638 O O . ARG A 1 212 ? 25.298 -25.562 -56.597 1.00 47.31 212 ARG A O 1
ATOM 1645 N N . ILE A 1 213 ? 24.128 -27.436 -56.998 1.00 51.78 213 ILE A N 1
ATOM 1646 C CA . ILE A 1 213 ? 23.056 -27.144 -56.031 1.00 51.78 213 ILE A CA 1
ATOM 1647 C C . ILE A 1 213 ? 23.576 -27.316 -54.601 1.00 51.78 213 ILE A C 1
ATOM 1649 O O . ILE A 1 213 ? 23.389 -26.414 -53.792 1.00 51.78 213 ILE A O 1
ATOM 1653 N N . ARG A 1 214 ? 24.315 -28.396 -54.304 1.00 48.66 214 ARG A N 1
ATOM 1654 C CA . ARG A 1 214 ? 24.986 -28.572 -53.006 1.00 48.66 214 ARG A CA 1
ATOM 1655 C C . ARG A 1 214 ? 26.001 -27.465 -52.729 1.00 48.66 214 ARG A C 1
ATOM 1657 O O . ARG A 1 214 ? 25.981 -26.932 -51.635 1.00 48.66 214 ARG A O 1
ATOM 1664 N N . HIS A 1 215 ? 26.797 -27.030 -53.706 1.00 54.75 215 HIS A N 1
ATOM 1665 C CA . HIS A 1 215 ? 27.718 -25.898 -53.547 1.00 54.75 215 HIS A CA 1
ATOM 1666 C C . HIS A 1 215 ? 26.991 -24.563 -53.402 1.00 54.75 215 HIS A C 1
ATOM 1668 O O . HIS A 1 215 ? 27.445 -23.736 -52.628 1.00 54.75 215 HIS A O 1
ATOM 1674 N N . LYS A 1 216 ? 25.850 -24.335 -54.067 1.00 51.31 216 LYS A N 1
ATOM 1675 C CA . LYS A 1 216 ? 25.017 -23.142 -53.830 1.00 51.31 216 LYS A CA 1
ATOM 1676 C C . LYS A 1 216 ? 24.373 -23.155 -52.449 1.00 51.31 216 LYS A C 1
ATOM 1678 O O . LYS A 1 216 ? 24.336 -22.113 -51.812 1.00 51.31 216 LYS A O 1
ATOM 1683 N N . ILE A 1 217 ? 23.893 -24.307 -51.981 1.00 55.75 217 ILE A N 1
ATOM 1684 C CA . ILE A 1 217 ? 23.317 -24.474 -50.642 1.00 55.75 217 ILE A CA 1
ATOM 1685 C C . ILE A 1 217 ? 24.410 -24.312 -49.588 1.00 55.75 217 ILE A C 1
ATOM 1687 O O . ILE A 1 217 ? 24.247 -23.503 -48.690 1.00 55.75 217 ILE A O 1
ATOM 1691 N N . ILE A 1 218 ? 25.556 -24.975 -49.738 1.00 59.28 218 ILE A N 1
ATOM 1692 C CA . ILE A 1 218 ? 26.715 -24.837 -48.848 1.00 59.28 218 ILE A CA 1
ATOM 1693 C C . ILE A 1 218 ? 27.269 -23.412 -48.903 1.00 59.28 218 ILE A C 1
ATOM 1695 O O . ILE A 1 218 ? 27.612 -22.878 -47.865 1.00 59.28 218 ILE A O 1
ATOM 1699 N N . ALA A 1 219 ? 27.293 -22.739 -50.057 1.00 58.06 219 ALA A N 1
ATOM 1700 C CA . ALA A 1 219 ? 27.707 -21.337 -50.159 1.00 58.06 219 ALA A CA 1
ATOM 1701 C C . ALA A 1 219 ? 26.659 -20.354 -49.613 1.00 58.06 219 ALA A C 1
ATOM 1703 O O . ALA A 1 219 ? 27.025 -19.260 -49.196 1.00 58.06 219 ALA A O 1
ATOM 1704 N N . ASN A 1 220 ? 25.369 -20.701 -49.624 1.00 58.38 220 ASN A N 1
ATOM 1705 C CA . ASN A 1 220 ? 24.305 -19.929 -48.973 1.00 58.38 220 ASN A CA 1
ATOM 1706 C C . ASN A 1 220 ? 24.328 -20.140 -47.454 1.00 58.38 220 ASN A C 1
ATOM 1708 O O . ASN A 1 220 ? 24.175 -19.175 -46.718 1.00 58.38 220 ASN A O 1
ATOM 1712 N N . ILE A 1 221 ? 24.571 -21.369 -46.990 1.00 57.75 221 ILE A N 1
ATOM 1713 C CA . ILE A 1 221 ? 24.771 -21.713 -45.578 1.00 57.75 221 ILE A CA 1
ATOM 1714 C C . ILE A 1 221 ? 26.047 -21.051 -45.078 1.00 57.75 221 ILE A C 1
ATOM 1716 O O . ILE A 1 221 ? 26.000 -20.394 -44.054 1.00 57.75 221 ILE A O 1
ATOM 1720 N N . LYS A 1 222 ? 27.154 -21.136 -45.822 1.00 57.78 222 LYS A N 1
ATOM 1721 C CA . LYS A 1 222 ? 28.419 -20.471 -45.499 1.00 57.78 222 LYS A CA 1
ATOM 1722 C C . LYS A 1 222 ? 28.248 -18.956 -45.482 1.00 57.78 222 LYS A C 1
ATOM 1724 O O . LYS A 1 222 ? 28.619 -18.356 -44.496 1.00 57.78 222 LYS A O 1
ATOM 1729 N N . ARG A 1 223 ? 27.558 -18.346 -46.458 1.00 56.72 223 ARG A N 1
ATOM 1730 C CA . ARG A 1 223 ? 27.190 -16.915 -46.390 1.00 56.72 223 ARG A CA 1
ATOM 1731 C C . ARG A 1 223 ? 26.305 -16.575 -45.192 1.00 56.72 223 ARG A C 1
ATOM 1733 O O . ARG A 1 223 ? 26.497 -15.529 -44.589 1.00 56.72 223 ARG A O 1
ATOM 1740 N N . GLY A 1 224 ? 25.351 -17.435 -44.845 1.00 53.97 224 GLY A N 1
ATOM 1741 C CA . GLY A 1 224 ? 24.520 -17.274 -43.652 1.00 53.97 224 GLY A CA 1
ATOM 1742 C C . GLY A 1 224 ? 25.330 -17.400 -42.360 1.00 53.97 224 GLY A C 1
ATOM 1743 O O . GLY A 1 224 ? 25.120 -16.633 -41.432 1.00 53.97 224 GLY A O 1
ATOM 1744 N N . MET A 1 225 ? 26.295 -18.315 -42.319 1.00 52.09 225 MET A N 1
ATOM 1745 C CA . MET A 1 225 ? 27.169 -18.581 -41.179 1.00 52.09 225 MET A CA 1
ATOM 1746 C C . MET A 1 225 ? 28.228 -17.484 -41.020 1.00 52.09 225 MET A C 1
ATOM 1748 O O . MET A 1 225 ? 28.430 -16.997 -39.915 1.00 52.09 225 MET A O 1
ATOM 1752 N N . ASP A 1 226 ? 28.816 -17.018 -42.121 1.00 55.78 226 ASP A N 1
ATOM 1753 C CA . ASP A 1 226 ? 29.713 -15.863 -42.181 1.00 55.78 226 ASP A CA 1
ATOM 1754 C C . ASP A 1 226 ? 28.968 -14.588 -41.750 1.00 55.78 226 ASP A C 1
ATOM 1756 O O . ASP A 1 226 ? 29.508 -13.774 -41.003 1.00 55.78 226 ASP A O 1
ATOM 1760 N N . TRP A 1 227 ? 27.692 -14.440 -42.134 1.00 61.12 227 TRP A N 1
ATOM 1761 C CA . TRP A 1 227 ? 26.833 -13.359 -41.649 1.00 61.12 227 TRP A CA 1
ATOM 1762 C C . TRP A 1 227 ? 26.554 -13.475 -40.142 1.00 61.12 227 TRP A C 1
ATOM 1764 O O . TRP A 1 227 ? 26.727 -12.492 -39.423 1.00 61.12 227 TRP A O 1
ATOM 1774 N N . ILE A 1 228 ? 26.216 -14.665 -39.631 1.00 59.09 228 ILE A N 1
ATOM 1775 C CA . ILE A 1 228 ? 26.019 -14.910 -38.189 1.00 59.09 228 ILE A CA 1
ATOM 1776 C C . ILE A 1 228 ? 27.290 -14.570 -37.399 1.00 59.09 228 ILE A C 1
ATOM 1778 O O . ILE A 1 228 ? 27.220 -13.832 -36.419 1.00 59.09 228 ILE A O 1
ATOM 1782 N N . VAL A 1 229 ? 28.456 -15.042 -37.845 1.00 61.59 229 VAL A N 1
ATOM 1783 C CA . VAL A 1 229 ? 29.752 -14.747 -37.214 1.00 61.59 229 VAL A CA 1
ATOM 1784 C C . VAL A 1 229 ? 30.075 -13.250 -37.290 1.00 61.59 229 VAL A C 1
ATOM 1786 O O . VAL A 1 229 ? 30.599 -12.700 -36.326 1.00 61.59 229 VAL A O 1
ATOM 1789 N N . SER A 1 230 ? 29.700 -12.559 -38.373 1.00 62.34 230 SER A N 1
ATOM 1790 C CA . SER A 1 230 ? 29.906 -11.108 -38.517 1.00 62.34 230 SER A CA 1
ATOM 1791 C C . SER A 1 230 ? 29.041 -10.251 -37.582 1.00 62.34 230 SER A C 1
ATOM 1793 O O . SER A 1 230 ? 29.409 -9.120 -37.264 1.00 62.34 230 SER A O 1
ATOM 1795 N N . VAL A 1 231 ? 27.902 -10.786 -37.135 1.00 63.69 231 VAL A N 1
ATOM 1796 C CA . VAL A 1 231 ? 26.950 -10.119 -36.233 1.00 63.69 231 VAL A CA 1
ATOM 1797 C C . VAL A 1 231 ? 27.210 -10.482 -34.763 1.00 63.69 231 VAL A C 1
ATOM 1799 O O . VAL A 1 231 ? 26.849 -9.731 -33.854 1.00 63.69 231 VAL A O 1
ATOM 1802 N N . MET A 1 232 ? 27.873 -11.612 -34.510 1.00 71.88 232 MET A N 1
ATOM 1803 C CA . MET A 1 232 ? 28.132 -12.138 -33.174 1.00 71.88 232 MET A CA 1
ATOM 1804 C C . MET A 1 232 ? 29.238 -11.353 -32.465 1.00 71.88 232 MET A C 1
ATOM 1806 O O . MET A 1 232 ? 30.431 -11.587 -32.640 1.00 71.88 232 MET A O 1
ATOM 1810 N N . ASN A 1 233 ? 28.821 -10.395 -31.642 1.00 82.38 233 ASN A N 1
ATOM 1811 C CA . ASN A 1 233 ? 29.705 -9.564 -30.835 1.00 82.38 233 ASN A CA 1
ATOM 1812 C C . ASN A 1 233 ? 29.616 -9.931 -29.336 1.00 82.38 233 ASN A C 1
ATOM 1814 O O . ASN A 1 233 ? 28.655 -10.592 -28.933 1.00 82.38 233 ASN A O 1
ATOM 1818 N N . PRO A 1 234 ? 30.600 -9.543 -28.494 1.00 85.12 234 PRO A N 1
ATOM 1819 C CA . PRO A 1 234 ? 30.637 -9.991 -27.099 1.00 85.12 234 PRO A CA 1
ATOM 1820 C C . PRO A 1 234 ? 29.352 -9.718 -26.286 1.00 85.12 234 PRO A C 1
ATOM 1822 O O . PRO A 1 234 ? 28.908 -10.633 -25.594 1.00 85.12 234 PRO A O 1
ATOM 1825 N N . PRO A 1 235 ? 28.690 -8.543 -26.375 1.00 84.88 235 PRO A N 1
ATOM 1826 C CA . PRO A 1 235 ? 27.421 -8.291 -25.684 1.00 84.88 235 PRO A CA 1
ATOM 1827 C C . PRO A 1 235 ? 26.271 -9.167 -26.171 1.00 84.88 235 PRO A C 1
ATOM 1829 O O . PRO A 1 235 ? 25.496 -9.660 -25.351 1.00 84.88 235 PRO A O 1
ATOM 1832 N N . LEU A 1 236 ? 26.168 -9.398 -27.484 1.00 85.12 236 LEU A N 1
ATOM 1833 C CA . LEU A 1 236 ? 25.162 -10.298 -28.045 1.00 85.12 236 LEU A CA 1
ATOM 1834 C C . LEU A 1 236 ? 25.386 -11.735 -27.561 1.00 85.12 236 LEU A C 1
ATOM 1836 O O . LEU A 1 236 ? 24.430 -12.398 -27.168 1.00 85.12 236 LEU A O 1
ATOM 1840 N N . LEU A 1 237 ? 26.642 -12.190 -27.525 1.00 85.62 237 LEU A N 1
ATOM 1841 C CA . LEU A 1 237 ? 27.001 -13.506 -27.003 1.00 85.62 237 LEU A CA 1
ATOM 1842 C C . LEU A 1 237 ? 26.651 -13.634 -25.513 1.00 85.62 237 LEU A C 1
ATOM 1844 O O . LEU A 1 237 ? 26.035 -14.620 -25.123 1.00 85.62 237 LEU A O 1
ATOM 1848 N N . GLY A 1 238 ? 26.972 -12.623 -24.697 1.00 84.06 238 GLY A N 1
ATOM 1849 C CA . GLY A 1 238 ? 26.604 -12.585 -23.277 1.00 84.06 238 GLY A CA 1
ATOM 1850 C C . GLY A 1 238 ? 25.090 -12.677 -23.057 1.00 84.06 238 GLY A C 1
ATOM 1851 O O . GLY A 1 238 ? 24.635 -13.457 -22.223 1.00 84.06 238 GLY A O 1
ATOM 1852 N N . GLY A 1 239 ? 24.303 -11.954 -23.861 1.00 84.94 239 GLY A N 1
ATOM 1853 C CA . GLY A 1 239 ? 22.841 -12.023 -23.825 1.00 84.94 239 GLY A CA 1
ATOM 1854 C C . GLY A 1 239 ? 22.278 -13.382 -24.261 1.00 84.94 239 GLY A C 1
ATOM 1855 O O . GLY A 1 239 ? 21.403 -13.919 -23.588 1.00 84.94 239 GLY A O 1
ATOM 1856 N N . ILE A 1 240 ? 22.791 -13.970 -25.348 1.00 85.88 240 ILE A N 1
ATOM 1857 C CA . ILE A 1 240 ? 22.360 -15.297 -25.827 1.00 85.88 240 ILE A CA 1
ATOM 1858 C C . ILE A 1 240 ? 22.688 -16.374 -24.792 1.00 85.88 240 ILE A C 1
ATOM 1860 O O . ILE A 1 240 ? 21.812 -17.162 -24.441 1.00 85.88 240 ILE A O 1
ATOM 1864 N N . LEU A 1 241 ? 23.917 -16.384 -24.264 1.00 88.38 241 LEU A N 1
ATOM 1865 C CA . LEU A 1 241 ? 24.326 -17.330 -23.227 1.00 88.38 241 LEU A CA 1
ATOM 1866 C C . LEU A 1 241 ? 23.414 -17.215 -22.004 1.00 88.38 241 LEU A C 1
ATOM 1868 O O . LEU A 1 241 ? 22.944 -18.231 -21.504 1.00 88.38 241 LEU A O 1
ATOM 1872 N N . ALA A 1 242 ? 23.084 -16.002 -21.568 1.00 86.56 242 ALA A N 1
ATOM 1873 C CA . ALA A 1 242 ? 22.165 -15.805 -20.455 1.00 86.56 242 ALA A CA 1
ATOM 1874 C C . ALA A 1 242 ? 20.762 -16.356 -20.692 1.00 86.56 242 ALA A C 1
ATOM 1876 O O . ALA A 1 242 ? 20.199 -16.972 -19.790 1.00 86.56 242 ALA A O 1
ATOM 1877 N N . VAL A 1 243 ? 20.208 -16.198 -21.895 1.00 86.44 243 VAL A N 1
ATOM 1878 C CA . VAL A 1 243 ? 18.927 -16.825 -22.247 1.00 86.44 243 VAL A CA 1
ATOM 1879 C C . VAL A 1 243 ? 19.054 -18.351 -22.237 1.00 86.44 243 VAL A C 1
ATOM 1881 O O . VAL A 1 243 ? 18.212 -19.028 -21.652 1.00 86.44 243 VAL A O 1
ATOM 1884 N N . CYS A 1 244 ? 20.120 -18.908 -22.818 1.00 87.75 244 CYS A N 1
ATOM 1885 C CA . CYS A 1 244 ? 20.352 -20.354 -22.846 1.00 87.75 244 CYS A CA 1
ATOM 1886 C C . CYS A 1 244 ? 20.481 -20.957 -21.437 1.00 87.75 244 CYS A C 1
ATOM 1888 O O . CYS A 1 244 ? 19.806 -21.938 -21.130 1.00 87.75 244 CYS A O 1
ATOM 1890 N N . PHE A 1 245 ? 21.308 -20.364 -20.571 1.00 89.12 245 PHE A N 1
ATOM 1891 C CA . PHE A 1 245 ? 21.500 -20.828 -19.195 1.00 89.12 245 PHE A CA 1
ATOM 1892 C C . PHE A 1 245 ? 20.288 -20.536 -18.299 1.00 89.12 245 PHE A C 1
ATOM 1894 O O . PHE A 1 245 ? 20.000 -21.317 -17.397 1.00 89.12 245 PHE A O 1
ATOM 1901 N N . GLY A 1 246 ? 19.558 -19.447 -18.549 1.00 85.62 246 GLY A N 1
ATOM 1902 C CA . GLY A 1 246 ? 18.374 -19.077 -17.776 1.00 85.62 246 GLY A CA 1
ATOM 1903 C C . GLY A 1 246 ? 17.142 -19.939 -18.074 1.00 85.62 246 GLY A C 1
ATOM 1904 O O . GLY A 1 246 ? 16.375 -20.239 -17.160 1.00 85.62 246 GLY A O 1
ATOM 1905 N N . ILE A 1 247 ? 16.949 -20.375 -19.326 1.00 87.19 247 ILE A N 1
ATOM 1906 C CA . ILE A 1 247 ? 15.781 -21.190 -19.707 1.00 87.19 247 ILE A CA 1
ATOM 1907 C C . ILE A 1 247 ? 15.878 -22.594 -19.115 1.00 87.19 247 ILE A C 1
ATOM 1909 O O . ILE A 1 247 ? 14.859 -23.167 -18.723 1.00 87.19 247 ILE A O 1
ATOM 1913 N N . VAL A 1 248 ? 17.090 -23.152 -19.051 1.00 89.50 248 VAL A N 1
ATOM 1914 C CA . VAL A 1 248 ? 17.322 -24.500 -18.530 1.00 89.50 248 VAL A CA 1
ATOM 1915 C C . VAL A 1 248 ? 17.193 -24.478 -17.000 1.00 89.50 248 VAL A C 1
ATOM 1917 O O . VAL A 1 248 ? 18.050 -23.896 -16.334 1.00 89.50 248 VAL A O 1
ATOM 1920 N N . PRO A 1 249 ? 16.180 -25.141 -16.400 1.00 86.12 249 PRO A N 1
ATOM 1921 C CA . PRO A 1 249 ? 15.875 -24.989 -14.973 1.00 86.12 249 PRO A CA 1
ATOM 1922 C C . PRO A 1 249 ? 17.026 -25.366 -14.037 1.00 86.12 249 PRO A C 1
ATOM 1924 O O . PRO A 1 249 ? 17.203 -24.740 -12.994 1.00 86.12 249 PRO A O 1
ATOM 1927 N N . TRP A 1 250 ? 17.818 -26.375 -14.417 1.00 89.00 250 TRP A N 1
ATOM 1928 C CA . TRP A 1 250 ? 18.983 -26.809 -13.648 1.00 89.00 250 TRP A CA 1
ATOM 1929 C C . TRP A 1 250 ? 20.064 -25.724 -13.600 1.00 89.00 250 TRP A C 1
ATOM 1931 O O . TRP A 1 250 ? 20.458 -25.302 -12.517 1.00 89.00 250 TRP A O 1
ATOM 1941 N N . PHE A 1 251 ? 20.472 -25.204 -14.763 1.00 87.31 251 PHE A N 1
ATOM 1942 C CA . PHE A 1 251 ? 21.449 -24.116 -14.837 1.00 87.31 251 PHE A CA 1
ATOM 1943 C C . PHE A 1 251 ? 20.939 -22.847 -14.162 1.00 87.31 251 PHE A C 1
ATOM 1945 O O . PHE A 1 251 ? 21.697 -22.197 -13.449 1.00 87.31 251 PHE A O 1
ATOM 1952 N N . HIS A 1 252 ? 19.657 -22.520 -14.327 1.00 88.00 252 HIS A N 1
ATOM 1953 C CA . HIS A 1 252 ? 19.073 -21.349 -13.693 1.00 88.00 252 HIS A CA 1
ATOM 1954 C C . HIS A 1 252 ? 19.117 -21.434 -12.166 1.00 88.00 252 HIS A C 1
ATOM 1956 O O . HIS A 1 252 ? 19.513 -20.473 -11.512 1.00 88.00 252 HIS A O 1
ATOM 1962 N N . ARG A 1 253 ? 18.761 -22.590 -11.591 1.00 86.50 253 ARG A N 1
ATOM 1963 C CA . ARG A 1 253 ? 18.834 -22.818 -10.143 1.00 86.50 253 ARG A CA 1
ATOM 1964 C C . ARG A 1 253 ? 20.272 -22.769 -9.631 1.00 86.50 253 ARG A C 1
ATOM 1966 O O . ARG A 1 253 ? 20.497 -22.184 -8.576 1.00 86.50 253 ARG A O 1
ATOM 1973 N N . GLU A 1 254 ? 21.212 -23.367 -10.361 1.00 89.88 254 GLU A N 1
ATOM 1974 C CA . GLU A 1 254 ? 22.609 -23.441 -9.931 1.00 89.88 254 GLU A CA 1
ATOM 1975 C C . GLU A 1 254 ? 23.346 -22.101 -10.025 1.00 89.88 254 GLU A C 1
ATOM 1977 O O . GLU A 1 254 ? 24.076 -21.755 -9.101 1.00 89.88 254 GLU A O 1
ATOM 1982 N N . LEU A 1 255 ? 23.154 -21.343 -11.111 1.00 87.00 255 LEU A N 1
ATOM 1983 C CA . LEU A 1 255 ? 23.838 -20.067 -11.360 1.00 87.00 255 LEU A CA 1
ATOM 1984 C C . LEU A 1 255 ? 23.091 -18.862 -10.787 1.00 87.00 255 LEU A C 1
ATOM 1986 O O . LEU A 1 255 ? 23.715 -18.003 -10.181 1.00 87.00 255 LEU A O 1
ATOM 1990 N N . PHE A 1 256 ? 21.778 -18.761 -10.995 1.00 85.88 256 PHE A N 1
ATOM 1991 C CA . PHE A 1 256 ? 20.999 -17.558 -10.659 1.00 85.88 256 PHE A CA 1
ATOM 1992 C C . PHE A 1 256 ? 20.077 -17.744 -9.440 1.00 85.88 256 PHE A C 1
ATOM 1994 O O . PHE A 1 256 ? 19.433 -16.790 -9.006 1.00 85.88 256 PHE A O 1
ATOM 2001 N N . GLY A 1 257 ? 20.006 -18.960 -8.890 1.00 82.50 257 GLY A N 1
ATOM 2002 C CA . GLY A 1 257 ? 19.272 -19.306 -7.673 1.00 82.50 257 GLY A CA 1
ATOM 2003 C C . GLY A 1 257 ? 20.197 -19.629 -6.489 1.00 82.50 257 GLY A C 1
ATOM 2004 O O . GLY A 1 257 ? 21.386 -19.321 -6.527 1.00 82.50 257 GLY A O 1
ATOM 2005 N N . PRO A 1 258 ? 19.678 -20.266 -5.421 1.00 81.25 258 PRO A N 1
ATOM 2006 C CA . PRO A 1 258 ? 20.455 -20.653 -4.238 1.00 81.25 258 PRO A CA 1
ATOM 2007 C C . PRO A 1 258 ? 21.263 -21.944 -4.481 1.00 81.25 258 PRO A C 1
ATOM 2009 O O . PRO A 1 258 ? 21.131 -22.920 -3.742 1.00 81.25 258 PRO A O 1
ATOM 2012 N N . GLY A 1 259 ? 22.024 -21.981 -5.571 1.00 83.50 259 GLY A N 1
ATOM 2013 C CA . GLY A 1 259 ? 22.831 -23.125 -5.982 1.00 83.50 259 GLY A CA 1
ATOM 2014 C C . GLY A 1 259 ? 24.312 -22.981 -5.654 1.00 83.50 259 GLY A C 1
ATOM 2015 O O . GLY A 1 259 ? 24.768 -21.953 -5.158 1.00 83.50 259 GLY A O 1
ATOM 2016 N N . VAL A 1 260 ? 25.089 -24.018 -5.958 1.00 87.62 260 VAL A N 1
ATOM 2017 C CA . VAL A 1 260 ? 26.531 -24.063 -5.657 1.00 87.62 260 VAL A CA 1
ATOM 2018 C C . VAL A 1 260 ? 27.317 -23.103 -6.555 1.00 87.62 260 VAL A C 1
ATOM 2020 O O . VAL A 1 260 ? 28.361 -22.590 -6.155 1.00 87.62 260 VAL A O 1
ATOM 2023 N N . LEU A 1 261 ? 26.804 -22.822 -7.758 1.00 87.62 261 LEU A N 1
ATOM 2024 C CA . LEU A 1 261 ? 27.409 -21.893 -8.715 1.00 87.62 261 LEU A CA 1
ATOM 2025 C C . LEU A 1 261 ? 26.931 -20.441 -8.540 1.00 87.62 261 LEU A C 1
ATOM 2027 O O . LEU A 1 261 ? 27.400 -19.570 -9.275 1.00 87.62 261 LEU A O 1
ATOM 2031 N N . SER A 1 262 ? 26.069 -20.139 -7.561 1.00 88.38 262 SER A N 1
ATOM 2032 C CA . SER A 1 262 ? 25.577 -18.774 -7.330 1.00 88.38 262 SER A CA 1
ATOM 2033 C C . SER A 1 262 ? 26.695 -17.743 -7.102 1.00 88.38 262 SER A C 1
ATOM 2035 O O . SER A 1 262 ? 26.619 -16.661 -7.692 1.00 88.38 262 SER A O 1
ATOM 2037 N N . PRO A 1 263 ? 27.803 -18.057 -6.387 1.00 91.94 263 PRO A N 1
ATOM 2038 C CA . PRO A 1 263 ? 28.894 -17.099 -6.201 1.00 91.94 263 PRO A CA 1
ATOM 2039 C C . PRO A 1 263 ? 29.571 -16.682 -7.516 1.00 91.94 263 PRO A C 1
ATOM 2041 O O . PRO A 1 263 ? 30.132 -15.586 -7.604 1.00 91.94 263 PRO A O 1
ATOM 2044 N N . LEU A 1 264 ? 29.524 -17.530 -8.552 1.00 89.38 264 LEU A N 1
ATOM 2045 C CA . LEU A 1 264 ? 30.050 -17.204 -9.878 1.00 89.38 264 LEU A CA 1
ATOM 2046 C C . LEU A 1 264 ? 29.190 -16.128 -10.546 1.00 89.38 264 LEU A C 1
ATOM 2048 O O . LEU A 1 264 ? 29.727 -15.131 -11.026 1.00 89.38 264 LEU A O 1
ATOM 2052 N N . ALA A 1 265 ? 27.866 -16.293 -10.543 1.00 86.44 265 ALA A N 1
ATOM 2053 C CA . ALA A 1 265 ? 26.959 -15.288 -11.089 1.00 86.44 265 ALA A CA 1
ATOM 2054 C C . ALA A 1 265 ? 27.019 -13.976 -10.295 1.00 86.44 265 ALA A C 1
ATOM 2056 O O . ALA A 1 265 ? 27.045 -12.906 -10.902 1.00 86.44 265 ALA A O 1
ATOM 2057 N N . ASP A 1 266 ? 27.137 -14.038 -8.966 1.00 87.25 266 ASP A N 1
ATOM 2058 C CA . ASP A 1 266 ? 27.325 -12.856 -8.116 1.00 87.25 266 ASP A CA 1
ATOM 2059 C C . ASP A 1 266 ? 28.622 -12.106 -8.454 1.00 87.25 266 ASP A C 1
ATOM 2061 O O . ASP A 1 266 ? 28.639 -10.875 -8.538 1.00 87.25 266 ASP A O 1
ATOM 2065 N N . SER A 1 267 ? 29.704 -12.842 -8.717 1.00 91.25 267 SER A N 1
ATOM 2066 C CA . SER A 1 267 ? 30.985 -12.264 -9.137 1.00 91.25 267 SER A CA 1
ATOM 2067 C C . SER A 1 267 ? 30.878 -11.589 -10.507 1.00 91.25 267 SER A C 1
ATOM 2069 O O . SER A 1 267 ? 31.316 -10.447 -10.665 1.00 91.25 267 SER A O 1
ATOM 2071 N N . ILE A 1 268 ? 30.235 -12.246 -11.480 1.00 90.12 268 ILE A N 1
ATOM 2072 C CA . ILE A 1 268 ? 29.971 -11.671 -12.810 1.00 90.12 268 ILE A CA 1
ATOM 2073 C C . ILE A 1 268 ? 29.092 -10.416 -12.682 1.00 90.12 268 ILE A C 1
ATOM 2075 O O . ILE A 1 268 ? 29.351 -9.418 -13.350 1.00 90.12 268 ILE A O 1
ATOM 2079 N N . ASN A 1 269 ? 28.110 -10.418 -11.777 1.00 87.25 269 ASN A N 1
ATOM 2080 C CA . ASN A 1 269 ? 27.207 -9.291 -11.542 1.00 87.25 269 ASN A CA 1
ATOM 2081 C C . ASN A 1 269 ? 27.950 -8.084 -10.955 1.00 87.25 269 ASN A C 1
ATOM 2083 O O . ASN A 1 269 ? 27.743 -6.951 -11.386 1.00 87.25 269 ASN A O 1
ATOM 2087 N N . ASN A 1 270 ? 28.849 -8.312 -9.994 1.00 88.94 270 ASN A N 1
ATOM 2088 C CA . ASN A 1 270 ? 29.670 -7.252 -9.406 1.00 88.94 270 ASN A CA 1
ATOM 2089 C C . ASN A 1 270 ? 30.580 -6.592 -10.449 1.00 88.94 270 ASN A C 1
ATOM 2091 O O . ASN A 1 270 ? 30.690 -5.368 -10.477 1.00 88.94 270 ASN A O 1
ATOM 2095 N N . VAL A 1 271 ? 31.170 -7.390 -11.343 1.00 88.56 271 VAL A N 1
ATOM 2096 C CA . VAL A 1 271 ? 31.956 -6.891 -12.480 1.00 88.56 271 VAL A CA 1
ATOM 2097 C C . VAL A 1 271 ? 31.065 -6.147 -13.484 1.00 88.56 271 VAL A C 1
ATOM 2099 O O . VAL A 1 271 ? 31.418 -5.059 -13.934 1.00 88.56 271 VAL A O 1
ATOM 2102 N N . GLY A 1 272 ? 29.887 -6.686 -13.802 1.00 83.88 272 GLY A N 1
ATOM 2103 C CA . GLY A 1 272 ? 28.935 -6.086 -14.737 1.00 83.88 272 GLY A CA 1
ATOM 2104 C C . GLY A 1 272 ? 28.406 -4.724 -14.281 1.00 83.88 272 GLY A C 1
ATOM 2105 O O . GLY A 1 272 ? 28.319 -3.797 -15.085 1.00 83.88 272 GLY A O 1
ATOM 2106 N N . LYS A 1 273 ? 28.127 -4.547 -12.983 1.00 82.12 273 LYS A N 1
ATOM 2107 C CA . LYS A 1 273 ? 27.636 -3.276 -12.408 1.00 82.12 273 LYS A CA 1
ATOM 2108 C C . LYS A 1 273 ? 28.580 -2.089 -12.630 1.00 82.12 273 LYS A C 1
ATOM 2110 O O . LYS A 1 273 ? 28.114 -0.949 -12.647 1.00 82.12 273 LYS A O 1
ATOM 2115 N N . LEU A 1 274 ? 29.876 -2.333 -12.851 1.00 86.19 274 LEU A N 1
ATOM 2116 C CA . LEU A 1 274 ? 30.849 -1.286 -13.189 1.00 86.19 274 LEU A CA 1
ATOM 2117 C C . LEU A 1 274 ? 30.557 -0.621 -14.541 1.00 86.19 274 LEU A C 1
ATOM 2119 O O . LEU A 1 274 ? 30.914 0.543 -14.728 1.00 86.19 274 LEU A O 1
ATOM 2123 N N . PHE A 1 275 ? 29.878 -1.321 -15.460 1.00 85.25 275 PHE A N 1
ATOM 2124 C CA . PHE A 1 275 ? 29.560 -0.812 -16.794 1.00 85.25 275 PHE A CA 1
ATOM 2125 C C . PHE A 1 275 ? 28.839 0.535 -16.735 1.00 85.25 275 PHE A C 1
ATOM 2127 O O . PHE A 1 275 ? 29.291 1.493 -17.351 1.00 85.25 275 PHE A O 1
ATOM 2134 N N . SER A 1 276 ? 27.745 0.634 -15.976 1.00 77.38 276 SER A N 1
ATOM 2135 C CA . SER A 1 276 ? 26.904 1.835 -15.964 1.00 77.38 276 SER A CA 1
ATOM 2136 C C . SER A 1 276 ? 27.670 3.072 -15.492 1.00 77.38 276 SER A C 1
ATOM 2138 O O . SER A 1 276 ? 27.574 4.125 -16.117 1.00 77.38 276 SER A O 1
ATOM 2140 N N . ALA A 1 277 ? 28.469 2.949 -14.428 1.00 80.25 277 ALA A N 1
ATOM 2141 C CA . ALA A 1 277 ? 29.238 4.065 -13.879 1.00 80.25 277 ALA A CA 1
ATOM 2142 C C . ALA A 1 277 ? 30.394 4.483 -14.804 1.00 80.25 277 ALA A C 1
ATOM 2144 O O . ALA A 1 277 ? 30.528 5.664 -15.130 1.00 80.25 277 ALA A O 1
ATOM 2145 N N . LEU A 1 278 ? 31.196 3.521 -15.276 1.00 84.00 278 LEU A N 1
ATOM 2146 C CA . LEU A 1 278 ? 32.337 3.805 -16.150 1.00 84.00 278 LEU A CA 1
ATOM 2147 C C . LEU A 1 278 ? 31.889 4.307 -17.524 1.00 84.00 278 LEU A C 1
ATOM 2149 O O . LEU A 1 278 ? 32.457 5.269 -18.029 1.00 84.00 278 LEU A O 1
ATOM 2153 N N . GLN A 1 279 ? 30.830 3.739 -18.103 1.00 84.06 279 GLN A N 1
ATOM 2154 C CA . GLN A 1 279 ? 30.301 4.182 -19.393 1.00 84.06 279 GLN A CA 1
ATOM 2155 C C . GLN A 1 279 ? 29.754 5.617 -19.325 1.00 84.06 279 GLN A C 1
ATOM 2157 O O . GLN A 1 279 ? 29.983 6.392 -20.252 1.00 84.06 279 GLN A O 1
ATOM 2162 N N . MET A 1 280 ? 29.078 6.007 -18.233 1.00 80.12 280 MET A N 1
ATOM 2163 C CA . MET A 1 280 ? 28.660 7.403 -18.028 1.00 80.12 280 MET A CA 1
ATOM 2164 C C . MET A 1 280 ? 29.863 8.346 -17.892 1.00 80.12 280 MET A C 1
ATOM 2166 O O . MET A 1 280 ? 29.850 9.447 -18.437 1.00 80.12 280 MET A O 1
ATOM 2170 N N . MET A 1 281 ? 30.921 7.921 -17.203 1.00 82.88 281 MET A N 1
ATOM 2171 C CA . MET A 1 281 ? 32.151 8.704 -17.065 1.00 82.88 281 MET A CA 1
ATOM 2172 C C . MET A 1 281 ? 32.874 8.879 -18.414 1.00 82.88 281 MET A C 1
ATOM 2174 O O . MET A 1 281 ? 33.292 9.984 -18.755 1.00 82.88 281 MET A O 1
ATOM 2178 N N . ILE A 1 282 ? 32.954 7.820 -19.225 1.00 84.12 282 ILE A N 1
ATOM 2179 C CA . ILE A 1 282 ? 33.525 7.841 -20.584 1.00 84.12 282 ILE A CA 1
ATOM 2180 C C . ILE A 1 282 ? 32.720 8.759 -21.502 1.00 84.12 282 ILE A C 1
ATOM 2182 O O . ILE A 1 282 ? 33.296 9.554 -22.240 1.00 84.12 282 ILE A O 1
ATOM 2186 N N . LEU A 1 283 ? 31.388 8.716 -21.411 1.00 81.94 283 LEU A N 1
ATOM 2187 C CA . LEU A 1 283 ? 30.509 9.625 -22.144 1.00 81.94 283 LEU A CA 1
ATOM 2188 C C . LEU A 1 283 ? 30.831 11.096 -21.817 1.00 81.94 283 LEU A C 1
ATOM 2190 O O . LEU A 1 283 ? 30.880 11.932 -22.716 1.00 81.94 283 LEU A O 1
ATOM 2194 N N . GLY A 1 284 ? 31.121 11.403 -20.548 1.00 83.88 284 GLY A N 1
ATOM 2195 C CA . GLY A 1 284 ? 31.572 12.725 -20.100 1.00 83.88 284 GLY A CA 1
ATOM 2196 C C . GLY A 1 284 ? 32.935 13.128 -20.671 1.00 83.88 284 GLY A C 1
ATOM 2197 O O . GLY A 1 284 ? 33.109 14.264 -21.116 1.00 83.88 284 GLY A O 1
ATOM 2198 N N . ALA A 1 285 ? 33.885 12.192 -20.716 1.00 83.75 285 ALA A N 1
ATOM 2199 C CA . ALA A 1 285 ? 35.200 12.407 -21.320 1.00 83.75 285 ALA A CA 1
ATOM 2200 C C . ALA A 1 285 ? 35.100 12.677 -22.836 1.00 83.75 285 ALA A C 1
ATOM 2202 O O . ALA A 1 285 ? 35.692 13.645 -23.325 1.00 83.75 285 ALA A O 1
ATOM 2203 N N . HIS A 1 286 ? 34.256 11.926 -23.559 1.00 81.94 286 HIS A N 1
ATOM 2204 C CA . HIS A 1 286 ? 33.988 12.132 -24.988 1.00 81.94 286 HIS A CA 1
ATOM 2205 C C . HIS A 1 286 ? 33.492 13.554 -25.295 1.00 81.94 286 HIS A C 1
ATOM 2207 O O . HIS A 1 286 ? 33.890 14.137 -26.307 1.00 81.94 286 HIS A O 1
ATOM 2213 N N . LEU A 1 287 ? 32.657 14.143 -24.426 1.00 81.06 287 LEU A N 1
ATOM 2214 C CA . LEU A 1 287 ? 32.164 15.518 -24.592 1.00 81.06 287 LEU A CA 1
ATOM 2215 C C . LEU A 1 287 ? 33.292 16.560 -24.555 1.00 81.06 287 LEU A C 1
ATOM 2217 O O . LEU A 1 287 ? 33.212 17.565 -25.264 1.00 81.06 287 LEU A O 1
ATOM 2221 N N . TYR A 1 288 ? 34.331 16.334 -23.743 1.00 82.31 288 TYR A N 1
ATOM 2222 C CA . TYR A 1 288 ? 35.489 17.226 -23.665 1.00 82.31 288 TYR A CA 1
ATOM 2223 C C . TYR A 1 288 ? 36.433 17.030 -24.852 1.00 82.31 288 TYR A C 1
ATOM 2225 O O . TYR A 1 288 ? 36.822 18.010 -25.490 1.00 82.31 288 TYR A O 1
ATOM 2233 N N . SER A 1 289 ? 36.782 15.775 -25.150 1.00 74.62 289 SER A N 1
ATOM 2234 C CA . SER A 1 289 ? 37.752 15.413 -26.191 1.00 74.62 289 SER A CA 1
ATOM 2235 C C . SER A 1 289 ? 37.295 15.833 -27.593 1.00 74.62 289 SER A C 1
ATOM 2237 O O . SER A 1 289 ? 38.121 16.141 -28.446 1.00 74.62 289 SER A O 1
ATOM 2239 N N . LYS A 1 290 ? 35.980 15.885 -27.847 1.00 71.25 290 LYS A N 1
ATOM 2240 C CA . LYS A 1 290 ? 35.402 16.062 -29.192 1.00 71.25 290 LYS A CA 1
ATOM 2241 C C . LYS A 1 290 ? 34.584 17.354 -29.290 1.00 71.25 290 LYS A C 1
ATOM 2243 O O . LYS A 1 290 ? 33.394 17.351 -29.613 1.00 71.25 290 LYS A O 1
ATOM 2248 N N . LYS A 1 291 ? 35.214 18.497 -28.983 1.00 58.06 291 LYS A N 1
ATOM 2249 C CA . LYS A 1 291 ? 34.573 19.832 -28.939 1.00 58.06 291 LYS A CA 1
ATOM 2250 C C . LYS A 1 291 ? 34.063 20.374 -30.296 1.00 58.06 291 LYS A C 1
ATOM 2252 O O . LYS A 1 291 ? 33.220 21.269 -30.276 1.00 58.06 291 LYS A O 1
ATOM 2257 N N . GLY A 1 292 ? 34.410 19.767 -31.436 1.00 55.78 292 GLY A N 1
ATOM 2258 C CA . GLY A 1 292 ? 34.009 20.217 -32.787 1.00 55.78 292 GLY A CA 1
ATOM 2259 C C . GLY A 1 292 ? 32.766 19.566 -33.427 1.00 55.78 292 GLY A C 1
ATOM 2260 O O . GLY A 1 292 ? 32.330 20.005 -34.484 1.00 55.78 292 GLY A O 1
ATOM 2261 N N . SER A 1 293 ? 32.160 18.545 -32.815 1.00 64.00 293 SER A N 1
ATOM 2262 C CA . SER A 1 293 ? 31.093 17.743 -33.444 1.00 64.00 293 SER A CA 1
ATOM 2263 C C . SER A 1 293 ? 29.729 18.458 -33.513 1.00 64.00 293 SER A C 1
ATOM 2265 O O . SER A 1 293 ? 28.889 18.287 -32.623 1.00 64.00 293 SER A O 1
ATOM 2267 N N . ALA A 1 294 ? 29.483 19.286 -34.533 1.00 66.12 294 ALA A N 1
ATOM 2268 C CA . ALA A 1 294 ? 28.201 19.980 -34.703 1.00 66.12 294 ALA A CA 1
ATOM 2269 C C . ALA A 1 294 ? 27.035 18.984 -34.868 1.00 66.12 294 ALA A C 1
ATOM 2271 O O . ALA A 1 294 ? 27.115 18.044 -35.658 1.00 66.12 294 ALA A O 1
ATOM 2272 N N . VAL A 1 295 ? 25.952 19.191 -34.113 1.00 72.94 295 VAL A N 1
ATOM 2273 C CA . VAL A 1 295 ? 24.695 18.435 -34.225 1.00 72.94 295 VAL A CA 1
ATOM 2274 C C . VAL A 1 295 ? 23.684 19.350 -34.901 1.00 72.94 295 VAL A C 1
ATOM 2276 O O . VAL A 1 295 ? 23.520 20.494 -34.482 1.00 72.94 295 VAL A O 1
ATOM 2279 N N . GLN A 1 296 ? 23.002 18.871 -35.939 1.00 79.56 296 GLN A N 1
ATOM 2280 C CA . GLN A 1 296 ? 22.016 19.693 -36.638 1.00 79.56 296 GLN A CA 1
ATOM 2281 C C . GLN A 1 296 ? 20.749 19.871 -35.775 1.00 79.56 296 GLN A C 1
ATOM 2283 O O . GLN A 1 296 ? 20.117 18.865 -35.430 1.00 79.56 296 GLN A O 1
ATOM 2288 N N . PRO A 1 297 ? 20.335 21.114 -35.443 1.00 80.75 297 PRO A N 1
ATOM 2289 C CA . PRO A 1 297 ? 19.210 21.363 -34.536 1.00 80.75 297 PRO A CA 1
ATOM 2290 C C . PRO A 1 297 ? 17.881 20.787 -35.030 1.00 80.75 297 PRO A C 1
ATOM 2292 O O . PRO A 1 297 ? 17.092 20.297 -34.229 1.00 80.75 297 PRO A O 1
ATOM 2295 N N . LEU A 1 298 ? 17.655 20.790 -36.348 1.00 82.31 298 LEU A N 1
ATOM 2296 C CA . LEU A 1 298 ? 16.434 20.260 -36.959 1.00 82.31 298 LEU A CA 1
ATOM 2297 C C . LEU A 1 298 ? 16.279 18.749 -36.721 1.00 82.31 298 LEU A C 1
ATOM 2299 O O . LEU A 1 298 ? 15.212 18.291 -36.319 1.00 82.31 298 LEU A O 1
ATOM 2303 N N . PHE A 1 299 ? 17.350 17.974 -36.916 1.00 78.75 299 PHE A N 1
ATOM 2304 C CA . PHE A 1 299 ? 17.327 16.528 -36.672 1.00 78.75 299 PHE A CA 1
ATOM 2305 C C . PHE A 1 299 ? 17.252 16.195 -35.187 1.00 78.75 299 PHE A C 1
ATOM 2307 O O . PHE A 1 299 ? 16.620 15.207 -34.817 1.00 78.75 299 PHE A O 1
ATOM 2314 N N . LEU A 1 300 ? 17.850 17.032 -34.338 1.00 79.81 300 LEU A N 1
ATOM 2315 C CA . LEU A 1 300 ? 17.696 16.918 -32.896 1.00 79.81 300 LEU A CA 1
ATOM 2316 C C . LEU A 1 300 ? 16.228 17.127 -32.503 1.00 79.81 300 LEU A C 1
ATOM 2318 O O . LEU A 1 300 ? 15.645 16.245 -31.882 1.00 79.81 300 LEU A O 1
ATOM 2322 N N . ALA A 1 301 ? 15.606 18.228 -32.931 1.00 82.00 301 ALA A N 1
ATOM 2323 C CA . ALA A 1 301 ? 14.197 18.518 -32.667 1.00 82.00 301 ALA A CA 1
ATOM 2324 C C . ALA A 1 301 ? 13.281 17.382 -33.148 1.00 82.00 301 ALA A C 1
ATOM 2326 O O . ALA A 1 301 ? 12.459 16.895 -32.377 1.00 82.00 301 ALA A O 1
ATOM 2327 N N . TRP A 1 302 ? 13.487 16.885 -34.373 1.00 83.44 302 TRP A N 1
ATOM 2328 C CA . TRP A 1 302 ? 12.728 15.754 -34.910 1.00 83.44 302 TRP A CA 1
ATOM 2329 C C . TRP A 1 302 ? 12.901 14.469 -34.088 1.00 83.44 302 TRP A C 1
ATOM 2331 O O . TRP A 1 302 ? 11.916 13.800 -33.769 1.00 83.44 302 TRP A O 1
ATOM 2341 N N . LEU A 1 303 ? 14.136 14.139 -33.690 1.00 79.81 303 LEU A N 1
ATOM 2342 C CA . LEU A 1 303 ? 14.416 13.001 -32.814 1.00 79.81 303 LEU A CA 1
ATOM 2343 C C . LEU A 1 303 ? 13.680 13.144 -31.476 1.00 79.81 303 LEU A C 1
ATOM 2345 O O . LEU A 1 303 ? 13.061 12.184 -31.025 1.00 79.81 303 LEU A O 1
ATOM 2349 N N . PHE A 1 304 ? 13.698 14.328 -30.862 1.00 79.75 304 PHE A N 1
ATOM 2350 C CA . PHE A 1 304 ? 12.978 14.587 -29.615 1.00 79.75 304 PHE A CA 1
ATOM 2351 C C . PHE A 1 304 ? 11.462 14.447 -29.781 1.00 79.75 304 PHE A C 1
ATOM 2353 O O . PHE A 1 304 ? 10.836 13.719 -29.010 1.00 79.75 304 PHE A O 1
ATOM 2360 N N . THR A 1 305 ? 10.875 15.068 -30.806 1.00 81.56 305 THR A N 1
ATOM 2361 C CA . THR A 1 305 ? 9.438 14.971 -31.096 1.00 81.56 305 THR A CA 1
ATOM 2362 C C . THR A 1 305 ? 9.013 13.522 -31.308 1.00 81.56 305 THR A C 1
ATOM 2364 O O . THR A 1 305 ? 8.041 13.064 -30.708 1.00 81.56 305 THR A O 1
ATOM 2367 N N . TYR A 1 306 ? 9.766 12.756 -32.098 1.00 83.31 306 TYR A N 1
ATOM 2368 C CA . TYR A 1 306 ? 9.470 11.341 -32.285 1.00 83.31 306 TYR A CA 1
ATOM 2369 C C . TYR A 1 306 ? 9.567 10.559 -30.967 1.00 83.31 306 TYR A C 1
ATOM 2371 O O . TYR A 1 306 ? 8.650 9.821 -30.613 1.00 83.31 306 TYR A O 1
ATOM 2379 N N . ARG A 1 307 ? 10.659 10.733 -30.214 1.00 79.00 307 ARG A N 1
ATOM 2380 C CA . ARG A 1 307 ? 10.983 9.911 -29.038 1.00 79.00 307 ARG A CA 1
ATOM 2381 C C . ARG A 1 307 ? 10.135 10.171 -27.808 1.00 79.00 307 ARG A C 1
ATOM 2383 O O . ARG A 1 307 ? 9.978 9.265 -26.994 1.00 79.00 307 ARG A O 1
ATOM 2390 N N . PHE A 1 308 ? 9.655 11.391 -27.649 1.00 77.38 308 PHE A N 1
ATOM 2391 C CA . PHE A 1 308 ? 9.023 11.826 -26.412 1.00 77.38 308 PHE A CA 1
ATOM 2392 C C . PHE A 1 308 ? 7.569 12.256 -26.588 1.00 77.38 308 PHE A C 1
ATOM 2394 O O . PHE A 1 308 ? 6.873 12.414 -25.593 1.00 77.38 308 PHE A O 1
ATOM 2401 N N . ILE A 1 309 ? 7.098 12.407 -27.830 1.00 79.25 309 ILE A N 1
ATOM 2402 C CA . ILE A 1 309 ? 5.705 12.760 -28.124 1.00 79.25 309 ILE A CA 1
ATOM 2403 C C . ILE A 1 309 ? 5.060 11.660 -28.969 1.00 79.25 309 ILE A C 1
ATOM 2405 O O . ILE A 1 309 ? 4.125 11.005 -28.513 1.00 79.25 309 ILE A O 1
ATOM 2409 N N . LEU A 1 310 ? 5.579 11.398 -30.174 1.00 83.38 310 LEU A N 1
ATOM 2410 C CA . LEU A 1 310 ? 4.922 10.481 -31.115 1.00 83.38 310 LEU A CA 1
ATOM 2411 C C . LEU A 1 310 ? 4.989 9.012 -30.669 1.00 83.38 310 LEU A C 1
ATOM 2413 O O . LEU A 1 310 ? 3.983 8.312 -30.732 1.00 83.38 310 LEU A O 1
ATOM 2417 N N . ALA A 1 311 ? 6.147 8.534 -30.205 1.00 81.31 311 ALA A N 1
ATOM 2418 C CA . ALA A 1 311 ? 6.314 7.144 -29.780 1.00 81.31 311 ALA A CA 1
ATOM 2419 C C . ALA A 1 311 ? 5.499 6.794 -28.515 1.00 81.31 311 ALA A C 1
ATOM 2421 O O . ALA A 1 311 ? 4.839 5.749 -28.523 1.00 81.31 311 ALA A O 1
ATOM 2422 N N . PRO A 1 312 ? 5.450 7.637 -27.461 1.00 79.62 312 PRO A N 1
ATOM 2423 C CA . PRO A 1 312 ? 4.546 7.414 -26.330 1.00 79.62 312 PRO A CA 1
ATOM 2424 C C . PRO A 1 312 ? 3.066 7.480 -26.728 1.00 79.62 312 PRO A C 1
ATOM 2426 O O . PRO A 1 312 ? 2.304 6.593 -26.352 1.00 79.62 312 PRO A O 1
ATOM 2429 N N . ALA A 1 313 ? 2.660 8.453 -27.555 1.00 81.75 313 ALA A N 1
ATOM 2430 C CA . ALA A 1 313 ? 1.277 8.559 -28.033 1.00 81.75 313 ALA A CA 1
ATOM 2431 C C . ALA A 1 313 ? 0.842 7.320 -28.834 1.00 81.75 313 ALA A C 1
ATOM 2433 O O . ALA A 1 313 ? -0.251 6.790 -28.625 1.00 81.75 313 ALA A O 1
ATOM 2434 N N . LEU A 1 314 ? 1.723 6.806 -29.699 1.00 85.25 314 LEU A N 1
ATOM 2435 C CA . LEU A 1 314 ? 1.506 5.546 -30.405 1.00 85.25 314 LEU A CA 1
ATOM 2436 C C . LEU A 1 314 ? 1.383 4.373 -29.426 1.00 85.25 314 LEU A C 1
ATOM 2438 O O . LEU A 1 314 ? 0.500 3.537 -29.588 1.00 85.25 314 LEU A O 1
ATOM 2442 N N . SER A 1 315 ? 2.243 4.314 -28.408 1.00 83.12 315 SER A N 1
ATOM 2443 C CA . SER A 1 315 ? 2.237 3.230 -27.417 1.00 83.12 315 SER A CA 1
ATOM 2444 C C . SER A 1 315 ? 0.928 3.193 -26.633 1.00 83.12 315 SER A C 1
ATOM 2446 O O . SER A 1 315 ? 0.309 2.137 -26.537 1.00 83.12 315 SER A O 1
ATOM 2448 N N . ILE A 1 316 ? 0.459 4.353 -26.167 1.00 82.56 316 ILE A N 1
ATOM 2449 C CA . ILE A 1 316 ? -0.828 4.505 -25.475 1.00 82.56 316 ILE A CA 1
ATOM 2450 C C . ILE A 1 316 ? -1.989 4.109 -26.398 1.00 82.56 316 ILE A C 1
ATOM 2452 O O . ILE A 1 316 ? -2.878 3.364 -25.991 1.00 82.56 316 ILE A O 1
ATOM 2456 N N . SER A 1 317 ? -1.957 4.544 -27.661 1.00 81.81 317 SER A N 1
ATOM 2457 C CA . SER A 1 317 ? -2.998 4.217 -28.647 1.00 81.81 317 SER A CA 1
ATOM 2458 C C . SER A 1 317 ? -3.073 2.715 -28.933 1.00 81.81 317 SER A C 1
ATOM 2460 O O . SER A 1 317 ? -4.162 2.156 -29.037 1.00 81.81 317 SER A O 1
ATOM 2462 N N . VAL A 1 318 ? -1.923 2.042 -29.024 1.00 84.31 318 VAL A N 1
ATOM 2463 C CA . VAL A 1 318 ? -1.840 0.587 -29.221 1.00 84.31 318 VAL A CA 1
ATOM 2464 C C . VAL A 1 318 ? -2.365 -0.161 -27.998 1.00 84.31 318 VAL A C 1
ATOM 2466 O O . VAL A 1 318 ? -3.136 -1.102 -28.164 1.00 84.31 318 VAL A O 1
ATOM 2469 N N . VAL A 1 319 ? -2.013 0.265 -26.781 1.00 82.50 319 VAL A N 1
ATOM 2470 C CA . VAL A 1 319 ? -2.553 -0.324 -25.541 1.00 82.50 319 VAL A CA 1
ATOM 2471 C C . VAL A 1 319 ? -4.074 -0.176 -25.497 1.00 82.50 319 VAL A C 1
ATOM 2473 O O . VAL A 1 319 ? -4.777 -1.163 -25.289 1.00 82.50 319 VAL A O 1
ATOM 2476 N N . TYR A 1 320 ? -4.593 1.023 -25.775 1.00 80.25 320 TYR A N 1
ATOM 2477 C CA . TYR A 1 320 ? -6.032 1.278 -25.837 1.00 80.25 320 TYR A CA 1
ATOM 2478 C C . TYR A 1 320 ? -6.732 0.399 -26.886 1.00 80.25 320 TYR A C 1
ATOM 2480 O O . TYR A 1 320 ? -7.760 -0.219 -26.602 1.00 80.25 320 TYR A O 1
ATOM 2488 N N . TYR A 1 321 ? -6.154 0.278 -28.083 1.00 82.56 321 TYR A N 1
ATOM 2489 C CA . TYR A 1 321 ? -6.688 -0.567 -29.152 1.00 82.56 321 TYR A CA 1
ATOM 2490 C C . TYR A 1 321 ? -6.697 -2.057 -28.779 1.00 82.56 321 TYR A C 1
ATOM 2492 O O . TYR A 1 321 ? -7.687 -2.749 -29.017 1.00 82.56 321 TYR A O 1
ATOM 2500 N N . ILE A 1 322 ? -5.625 -2.561 -28.158 1.00 82.19 322 ILE A N 1
ATOM 2501 C CA . ILE A 1 322 ? -5.552 -3.952 -27.691 1.00 82.19 322 ILE A CA 1
ATOM 2502 C C . ILE A 1 322 ? -6.613 -4.205 -26.618 1.00 82.19 322 ILE A C 1
ATOM 2504 O O . ILE A 1 322 ? -7.319 -5.206 -26.698 1.00 82.19 322 ILE A O 1
ATOM 2508 N N . ARG A 1 323 ? -6.776 -3.296 -25.650 1.00 77.00 323 ARG A N 1
ATOM 2509 C CA . ARG A 1 323 ? -7.759 -3.446 -24.566 1.00 77.00 323 ARG A CA 1
ATOM 2510 C C . ARG A 1 323 ? -9.204 -3.410 -25.060 1.00 77.00 323 ARG A C 1
ATOM 2512 O O . ARG A 1 323 ? -10.037 -4.137 -24.532 1.00 77.00 323 ARG A O 1
ATOM 2519 N N . THR A 1 324 ? -9.492 -2.603 -26.078 1.00 76.25 324 THR A N 1
ATOM 2520 C CA . THR A 1 324 ? -10.836 -2.494 -26.670 1.00 76.25 324 THR A CA 1
ATOM 2521 C C . THR A 1 324 ? -11.156 -3.636 -27.631 1.00 76.25 324 THR A C 1
ATOM 2523 O O . THR A 1 324 ? -12.279 -4.130 -27.639 1.00 76.25 324 THR A O 1
ATOM 2526 N N . THR A 1 325 ? -10.180 -4.081 -28.423 1.00 80.19 325 THR A N 1
ATOM 2527 C CA . THR A 1 325 ? -10.413 -5.066 -29.488 1.00 80.19 325 THR A CA 1
ATOM 2528 C C . THR A 1 325 ? -10.174 -6.494 -29.001 1.00 80.19 325 THR A C 1
ATOM 2530 O O . THR A 1 325 ? -10.975 -7.380 -29.291 1.00 80.19 325 THR A O 1
ATOM 2533 N N . TRP A 1 326 ? -9.091 -6.737 -28.251 1.00 77.31 326 TRP A N 1
ATOM 2534 C CA . TRP A 1 326 ? -8.633 -8.065 -27.814 1.00 77.31 326 TRP A CA 1
ATOM 2535 C C . TRP A 1 326 ? -8.396 -8.120 -26.288 1.00 77.31 326 TRP A C 1
ATOM 2537 O O . TRP A 1 326 ? -7.254 -8.266 -25.840 1.00 77.31 326 TRP A O 1
ATOM 2547 N N . PRO A 1 327 ? -9.456 -8.075 -25.460 1.00 69.88 327 PRO A N 1
ATOM 2548 C CA . PRO A 1 327 ? -9.333 -7.993 -23.999 1.00 69.88 327 PRO A CA 1
ATOM 2549 C C . PRO A 1 327 ? -8.601 -9.184 -23.352 1.00 69.88 327 PRO A C 1
ATOM 2551 O O . PRO A 1 327 ? -8.056 -9.040 -22.265 1.00 69.88 327 PRO A O 1
ATOM 2554 N N . ASN A 1 328 ? -8.533 -10.336 -24.031 1.00 75.31 328 ASN A N 1
ATOM 2555 C CA . ASN A 1 328 ? -7.856 -11.546 -23.544 1.00 75.31 328 ASN A CA 1
ATOM 2556 C C . ASN A 1 328 ? -6.403 -11.695 -24.038 1.00 75.31 328 ASN A C 1
ATOM 2558 O O . ASN A 1 328 ? -5.760 -12.700 -23.743 1.00 75.31 328 ASN A O 1
ATOM 2562 N N . PHE A 1 329 ? -5.890 -10.756 -24.842 1.00 72.62 329 PHE A N 1
ATOM 2563 C CA . PHE A 1 329 ? -4.537 -10.853 -25.407 1.00 72.62 329 PHE A CA 1
ATOM 2564 C C . PHE A 1 329 ? -3.439 -10.508 -24.388 1.00 72.62 329 PHE A C 1
ATOM 2566 O O . PHE A 1 329 ? -2.347 -11.072 -24.441 1.00 72.62 329 PHE A O 1
ATOM 2573 N N . LEU A 1 330 ? -3.732 -9.596 -23.457 1.00 70.12 330 LEU A N 1
ATOM 2574 C CA . LEU A 1 330 ? -2.854 -9.219 -22.351 1.00 70.12 330 LEU A CA 1
ATOM 2575 C C . LEU A 1 330 ? -3.563 -9.498 -21.029 1.00 70.12 330 LEU A C 1
ATOM 2577 O O . LEU A 1 330 ? -4.740 -9.169 -20.886 1.00 70.12 330 LEU A O 1
ATOM 2581 N N . ASP A 1 331 ? -2.828 -10.011 -20.042 1.00 67.81 331 ASP A N 1
ATOM 2582 C CA . ASP A 1 331 ? -3.322 -10.098 -18.665 1.00 67.81 331 ASP A CA 1
ATOM 2583 C C . ASP A 1 331 ? -3.872 -8.733 -18.215 1.00 67.81 331 ASP A C 1
ATOM 2585 O O . ASP A 1 331 ? -3.321 -7.685 -18.569 1.00 67.81 331 ASP A O 1
ATOM 2589 N N . ASN A 1 332 ? -4.967 -8.724 -17.450 1.00 67.88 332 ASN A N 1
ATOM 2590 C CA . ASN A 1 332 ? -5.561 -7.508 -16.877 1.00 67.88 332 ASN A CA 1
ATOM 2591 C C . ASN A 1 332 ? -4.693 -6.976 -15.723 1.00 67.88 332 ASN A C 1
ATOM 2593 O O . ASN A 1 332 ? -5.074 -7.029 -14.556 1.00 67.88 332 ASN A O 1
ATOM 2597 N N . ASP A 1 333 ? -3.497 -6.500 -16.057 1.00 73.25 333 ASP A N 1
ATOM 2598 C CA . ASP A 1 333 ? -2.528 -5.911 -15.141 1.00 73.25 333 ASP A CA 1
ATOM 2599 C C . ASP A 1 333 ? -2.274 -4.443 -15.539 1.00 73.25 333 ASP A C 1
ATOM 2601 O O . ASP A 1 333 ? -1.608 -4.189 -16.545 1.00 73.25 333 ASP A O 1
ATOM 2605 N N . PRO A 1 334 ? -2.767 -3.453 -14.772 1.00 72.12 334 PRO A N 1
ATOM 2606 C CA . PRO A 1 334 ? -2.526 -2.037 -15.058 1.00 72.12 334 PRO A CA 1
ATOM 2607 C C . PRO A 1 334 ? -1.041 -1.663 -15.073 1.00 72.12 334 PRO A C 1
ATOM 2609 O O . PRO A 1 334 ? -0.634 -0.740 -15.780 1.00 72.12 334 PRO A O 1
ATOM 2612 N N . MET A 1 335 ? -0.206 -2.397 -14.329 1.00 77.31 335 MET A N 1
ATOM 2613 C CA . MET A 1 335 ? 1.238 -2.190 -14.343 1.00 77.31 335 MET A CA 1
ATOM 2614 C C . MET A 1 335 ? 1.842 -2.545 -15.704 1.00 77.31 335 MET A C 1
ATOM 2616 O O . MET A 1 335 ? 2.806 -1.917 -16.140 1.00 77.31 335 MET A O 1
ATOM 2620 N N . LEU A 1 336 ? 1.263 -3.526 -16.399 1.00 77.56 336 LEU A N 1
ATOM 2621 C CA . LEU A 1 336 ? 1.669 -3.911 -17.746 1.00 77.56 336 LEU A CA 1
ATOM 2622 C C . LEU A 1 336 ? 1.363 -2.806 -18.759 1.00 77.56 336 LEU A C 1
ATOM 2624 O O . LEU A 1 336 ? 2.232 -2.432 -19.546 1.00 77.56 336 LEU A O 1
ATOM 2628 N N . ASP A 1 337 ? 0.155 -2.248 -18.688 1.00 77.50 337 ASP A N 1
ATOM 2629 C CA . ASP A 1 337 ? -0.298 -1.161 -19.562 1.00 77.50 337 ASP A CA 1
ATOM 2630 C C . ASP A 1 337 ? 0.566 0.088 -19.380 1.00 77.50 337 ASP A C 1
ATOM 2632 O O . ASP A 1 337 ? 1.002 0.716 -20.353 1.00 77.50 337 ASP A O 1
ATOM 2636 N N . PHE A 1 338 ? 0.892 0.401 -18.126 1.00 76.56 338 PHE A N 1
ATOM 2637 C CA . PHE A 1 338 ? 1.813 1.474 -17.787 1.00 76.56 338 PHE A CA 1
ATOM 2638 C C . PHE A 1 338 ? 3.215 1.223 -18.355 1.00 76.56 338 PHE A C 1
ATOM 2640 O O . PHE A 1 338 ? 3.765 2.091 -19.035 1.00 76.56 338 PHE A O 1
ATOM 2647 N N . VAL A 1 339 ? 3.783 0.028 -18.143 1.00 77.56 339 VAL A N 1
ATOM 2648 C CA . VAL A 1 339 ? 5.124 -0.319 -18.634 1.00 77.56 339 VAL A CA 1
ATOM 2649 C C . VAL A 1 339 ? 5.199 -0.242 -20.157 1.00 77.56 339 VAL A C 1
ATOM 2651 O O . VAL A 1 339 ? 6.153 0.346 -20.671 1.00 77.56 339 VAL A O 1
ATOM 2654 N N . ILE A 1 340 ? 4.217 -0.770 -20.892 1.00 78.06 340 ILE A N 1
ATOM 2655 C CA . ILE A 1 340 ? 4.182 -0.663 -22.361 1.00 78.06 340 ILE A CA 1
ATOM 2656 C C . ILE A 1 340 ? 4.173 0.808 -22.789 1.00 78.06 340 ILE A C 1
ATOM 2658 O O . ILE A 1 340 ? 4.928 1.194 -23.683 1.00 78.06 340 ILE A O 1
ATOM 2662 N N . SER A 1 341 ? 3.358 1.631 -22.127 1.00 77.69 341 SER A N 1
ATOM 2663 C CA . SER A 1 341 ? 3.189 3.047 -22.463 1.00 77.69 341 SER A CA 1
ATOM 2664 C C . SER A 1 341 ? 4.482 3.853 -22.298 1.00 77.69 341 SER A C 1
ATOM 2666 O O . SER A 1 341 ? 4.765 4.725 -23.118 1.00 77.69 341 SER A O 1
ATOM 2668 N N . ILE A 1 342 ? 5.300 3.543 -21.283 1.00 74.38 342 ILE A N 1
ATOM 2669 C CA . ILE A 1 342 ? 6.548 4.276 -21.001 1.00 74.38 342 ILE A CA 1
ATOM 2670 C C . ILE A 1 342 ? 7.798 3.661 -21.644 1.00 74.38 342 ILE A C 1
ATOM 2672 O O . ILE A 1 342 ? 8.815 4.339 -21.780 1.00 74.38 342 ILE A O 1
ATOM 2676 N N . SER A 1 343 ? 7.761 2.385 -22.038 1.00 73.69 343 SER A N 1
ATOM 2677 C CA . SER A 1 343 ? 8.961 1.663 -22.489 1.00 73.69 343 SER A CA 1
ATOM 2678 C C . SER A 1 343 ? 9.528 2.137 -23.831 1.00 73.69 343 SER A C 1
ATOM 2680 O O . SER A 1 343 ? 10.663 1.809 -24.183 1.00 73.69 343 SER A O 1
ATOM 2682 N N . ASN A 1 344 ? 8.745 2.889 -24.604 1.00 74.81 344 ASN A N 1
ATOM 2683 C CA . ASN A 1 344 ? 9.166 3.433 -25.895 1.00 74.81 344 ASN A CA 1
ATOM 2684 C C . ASN A 1 344 ? 9.664 4.884 -25.803 1.00 74.81 344 ASN A C 1
ATOM 2686 O O . ASN A 1 344 ? 10.063 5.461 -26.819 1.00 74.81 344 ASN A O 1
ATOM 2690 N N . THR A 1 345 ? 9.682 5.453 -24.596 1.00 75.12 345 THR A N 1
ATOM 2691 C CA . THR A 1 345 ? 10.078 6.837 -24.335 1.00 75.12 345 THR A CA 1
ATOM 2692 C C . THR A 1 345 ? 11.598 6.983 -24.268 1.00 75.12 345 THR A C 1
ATOM 2694 O O . THR A 1 345 ? 12.277 6.288 -23.513 1.00 75.12 345 THR A O 1
ATOM 2697 N N . GLY A 1 346 ? 12.139 7.943 -25.023 1.00 69.94 346 GLY A N 1
ATOM 2698 C CA . GLY A 1 346 ? 13.562 8.304 -25.001 1.00 69.94 346 GLY A CA 1
ATOM 2699 C C . GLY A 1 346 ? 14.522 7.240 -25.583 1.00 69.94 346 GLY A C 1
ATOM 2700 O O . GLY A 1 346 ? 14.123 6.109 -25.859 1.00 69.94 346 GLY A O 1
ATOM 2701 N N . PRO A 1 347 ? 15.804 7.579 -25.826 1.00 64.00 347 PRO A N 1
ATOM 2702 C CA . PRO A 1 347 ? 16.825 6.639 -26.316 1.00 64.00 347 PRO A CA 1
ATOM 2703 C C . PRO A 1 347 ? 17.657 5.990 -25.188 1.00 64.00 347 PRO A C 1
ATOM 2705 O O . PRO A 1 347 ? 17.940 6.624 -24.172 1.00 64.00 347 PRO A O 1
ATOM 2708 N N . SER A 1 348 ? 18.104 4.733 -25.357 1.00 67.62 348 SER A N 1
ATOM 2709 C CA . SER A 1 348 ? 19.027 4.084 -24.399 1.00 67.62 348 SER A CA 1
ATOM 2710 C C . SER A 1 348 ? 20.459 4.573 -24.619 1.00 67.62 348 SER A C 1
ATOM 2712 O O . SER A 1 348 ? 21.216 3.994 -25.397 1.00 67.62 348 SER A O 1
ATOM 2714 N N . ALA A 1 349 ? 20.843 5.655 -23.947 1.00 66.44 349 ALA A N 1
ATOM 2715 C CA . ALA A 1 349 ? 22.122 6.307 -24.209 1.00 66.44 349 ALA A CA 1
ATOM 2716 C C . ALA A 1 349 ? 23.351 5.441 -23.904 1.00 66.44 349 ALA A C 1
ATOM 2718 O O . ALA A 1 349 ? 24.296 5.409 -24.687 1.00 66.44 349 ALA A O 1
ATOM 2719 N N . LEU A 1 350 ? 23.335 4.708 -22.788 1.00 70.81 350 LEU A N 1
ATOM 2720 C CA . LEU A 1 350 ? 24.465 3.879 -22.358 1.00 70.81 350 LEU A CA 1
ATOM 2721 C C . LEU A 1 350 ? 24.794 2.782 -23.371 1.00 70.81 350 LEU A C 1
ATOM 2723 O O . LEU A 1 350 ? 25.943 2.611 -23.775 1.00 70.81 350 LEU A O 1
ATOM 2727 N N . THR A 1 351 ? 23.765 2.067 -23.823 1.00 73.88 351 THR A N 1
ATOM 2728 C CA . THR A 1 351 ? 23.936 0.969 -24.776 1.00 73.88 351 THR A CA 1
ATOM 2729 C C . THR A 1 351 ? 24.189 1.479 -26.193 1.00 73.88 351 THR A C 1
ATOM 2731 O O . THR A 1 351 ? 24.956 0.856 -26.916 1.00 73.88 351 THR A O 1
ATOM 2734 N N . LEU A 1 352 ? 23.624 2.626 -26.592 1.00 77.69 352 LEU A N 1
ATOM 2735 C CA . LEU A 1 352 ? 23.913 3.256 -27.889 1.00 77.69 352 LEU A CA 1
ATOM 2736 C C . LEU A 1 352 ? 25.348 3.785 -27.982 1.00 77.69 352 LEU A C 1
ATOM 2738 O O . LEU A 1 352 ? 25.979 3.636 -29.025 1.00 77.69 352 LEU A O 1
ATOM 2742 N N . SER A 1 353 ? 25.874 4.354 -26.896 1.00 77.88 353 SER A N 1
ATOM 2743 C CA . SER A 1 353 ? 27.282 4.749 -26.810 1.00 77.88 353 SER A CA 1
ATOM 2744 C C . SER A 1 353 ? 28.199 3.527 -26.927 1.00 77.88 353 SER A C 1
ATOM 2746 O O . SER A 1 353 ? 29.140 3.550 -27.714 1.00 77.88 353 SER A O 1
ATOM 2748 N N . ALA A 1 354 ? 27.866 2.418 -26.257 1.00 79.62 354 ALA A N 1
ATOM 2749 C CA . ALA A 1 354 ? 28.591 1.162 -26.436 1.00 79.62 354 ALA A CA 1
ATOM 2750 C C . ALA A 1 354 ? 28.503 0.640 -27.883 1.00 79.62 354 ALA A C 1
ATOM 2752 O O . ALA A 1 354 ? 29.520 0.250 -28.444 1.00 79.62 354 ALA A O 1
ATOM 2753 N N . VAL A 1 355 ? 27.329 0.687 -28.529 1.00 81.88 355 VAL A N 1
ATOM 2754 C CA . VAL A 1 355 ? 27.168 0.300 -29.946 1.00 81.88 355 VAL A CA 1
ATOM 2755 C C . VAL A 1 355 ? 28.069 1.125 -30.865 1.00 81.88 355 VAL A C 1
ATOM 2757 O O . VAL A 1 355 ? 28.662 0.544 -31.770 1.00 81.88 355 VAL A O 1
ATOM 2760 N N . ALA A 1 356 ? 28.210 2.433 -30.631 1.00 80.88 356 ALA A N 1
ATOM 2761 C CA . ALA A 1 356 ? 29.117 3.282 -31.405 1.00 80.88 356 ALA A CA 1
ATOM 2762 C C . ALA A 1 356 ? 30.579 2.824 -31.269 1.00 80.88 356 ALA A C 1
ATOM 2764 O O . ALA A 1 356 ? 31.251 2.619 -32.277 1.00 80.88 356 ALA A O 1
ATOM 2765 N N . VAL A 1 357 ? 31.021 2.528 -30.042 1.00 80.25 357 VAL A N 1
ATOM 2766 C CA . VAL A 1 357 ? 32.369 1.995 -29.764 1.00 80.25 357 VAL A CA 1
ATOM 2767 C C . VAL A 1 357 ? 32.582 0.620 -30.413 1.00 80.25 357 VAL A C 1
ATOM 2769 O O . VAL A 1 357 ? 33.663 0.315 -30.910 1.00 80.25 357 VAL A O 1
ATOM 2772 N N . MET A 1 358 ? 31.558 -0.238 -30.441 1.00 78.19 358 MET A N 1
ATOM 2773 C CA . MET A 1 358 ? 31.628 -1.548 -31.106 1.00 78.19 358 MET A CA 1
ATOM 2774 C C . MET A 1 358 ? 31.634 -1.450 -32.631 1.00 78.19 358 MET A C 1
ATOM 2776 O O . MET A 1 358 ? 32.191 -2.314 -33.315 1.00 78.19 358 MET A O 1
ATOM 2780 N N . ALA A 1 359 ? 30.971 -0.426 -33.159 1.00 79.38 359 ALA A N 1
ATOM 2781 C CA . ALA A 1 359 ? 30.937 -0.132 -34.575 1.00 79.38 359 ALA A CA 1
ATOM 2782 C C . ALA A 1 359 ? 32.261 0.464 -35.080 1.00 79.38 359 ALA A C 1
ATOM 2784 O O . ALA A 1 359 ? 32.449 0.482 -36.291 1.00 79.38 359 ALA A O 1
ATOM 2785 N N . ASP A 1 360 ? 33.179 0.860 -34.187 1.00 74.69 360 ASP A N 1
ATOM 2786 C CA . ASP A 1 360 ? 34.479 1.468 -34.518 1.00 74.69 360 ASP A CA 1
ATOM 2787 C C . ASP A 1 360 ? 34.323 2.644 -35.500 1.00 74.69 360 ASP A C 1
ATOM 2789 O O . ASP A 1 360 ? 35.048 2.751 -36.487 1.00 74.69 360 ASP A O 1
ATOM 2793 N N . VAL A 1 361 ? 33.308 3.481 -35.252 1.00 76.19 361 VAL A N 1
ATOM 2794 C CA . VAL A 1 361 ? 32.993 4.646 -36.093 1.00 76.19 361 VAL A CA 1
ATOM 2795 C C . VAL A 1 361 ? 33.948 5.806 -35.835 1.00 76.19 361 VAL A C 1
ATOM 2797 O O . VAL A 1 361 ? 34.595 5.879 -34.787 1.00 76.19 361 VAL A O 1
ATOM 2800 N N . SER A 1 362 ? 34.005 6.753 -36.773 1.00 76.38 362 SER A N 1
ATOM 2801 C CA . SER A 1 362 ? 34.847 7.940 -36.643 1.00 76.38 362 SER A CA 1
ATOM 2802 C C . SER A 1 362 ? 34.646 8.677 -35.301 1.00 76.38 362 SER A C 1
ATOM 2804 O O . SER A 1 362 ? 33.524 8.781 -34.781 1.00 76.38 362 SER A O 1
ATOM 2806 N N . PRO A 1 363 ? 35.723 9.251 -34.728 1.00 73.31 363 PRO A N 1
ATOM 2807 C CA . PRO A 1 363 ? 35.661 9.947 -33.444 1.00 73.31 363 PRO A CA 1
ATOM 2808 C C . PRO A 1 363 ? 34.681 11.129 -33.460 1.00 73.31 363 PRO A C 1
ATOM 2810 O O . PRO A 1 363 ? 34.114 11.470 -32.422 1.00 73.31 363 PRO A O 1
ATOM 2813 N N . GLU A 1 364 ? 34.432 11.728 -34.625 1.00 75.00 364 GLU A N 1
ATOM 2814 C CA . GLU A 1 364 ? 33.453 12.800 -34.815 1.00 75.00 364 GLU A CA 1
ATOM 2815 C C . GLU A 1 364 ? 32.018 12.321 -34.577 1.00 75.00 364 GLU A C 1
ATOM 2817 O O . GLU A 1 364 ? 31.273 12.989 -33.851 1.00 75.00 364 GLU A O 1
ATOM 2822 N N . ILE A 1 365 ? 31.655 11.152 -35.125 1.00 76.94 365 ILE A N 1
ATOM 2823 C CA . ILE A 1 365 ? 30.334 10.527 -34.973 1.00 76.94 365 ILE A CA 1
ATOM 2824 C C . ILE A 1 365 ? 30.116 10.108 -33.519 1.00 76.94 365 ILE A C 1
ATOM 2826 O O . ILE A 1 365 ? 29.065 10.394 -32.948 1.00 76.94 365 ILE A O 1
ATOM 2830 N N . GLU A 1 366 ? 31.115 9.498 -32.877 1.00 76.94 366 GLU A N 1
ATOM 2831 C CA . GLU A 1 366 ? 31.052 9.173 -31.446 1.00 76.94 366 GLU A CA 1
ATOM 2832 C C . GLU A 1 366 ? 30.810 10.429 -30.585 1.00 76.94 366 GLU A C 1
ATOM 2834 O O . GLU A 1 366 ? 30.052 10.392 -29.612 1.00 76.94 366 GLU A O 1
ATOM 2839 N N . GLY A 1 367 ? 31.415 11.564 -30.958 1.00 78.12 367 GLY A N 1
ATOM 2840 C CA . GLY A 1 367 ? 31.195 12.860 -30.314 1.00 78.12 367 GLY A CA 1
ATOM 2841 C C . GLY A 1 367 ? 29.778 13.402 -30.525 1.00 78.12 367 GLY A C 1
ATOM 2842 O O . GLY A 1 367 ? 29.157 13.881 -29.573 1.00 78.12 367 GLY A O 1
ATOM 2843 N N . GLN A 1 368 ? 29.230 13.283 -31.741 1.00 79.75 368 GLN A N 1
ATOM 2844 C CA . GLN A 1 368 ? 27.841 13.659 -32.045 1.00 79.75 368 GLN A CA 1
ATOM 2845 C C . GLN A 1 368 ? 26.845 12.808 -31.252 1.00 79.75 368 GLN A C 1
ATOM 2847 O O . GLN A 1 368 ? 25.958 13.362 -30.600 1.00 79.75 368 GLN A O 1
ATOM 2852 N N . VAL A 1 369 ? 27.022 11.481 -31.249 1.00 79.56 369 VAL A N 1
ATOM 2853 C CA . VAL A 1 369 ? 26.214 10.542 -30.457 1.00 79.56 369 VAL A CA 1
ATOM 2854 C C . VAL A 1 369 ? 26.267 10.940 -28.984 1.00 79.56 369 VAL A C 1
ATOM 2856 O O . VAL A 1 369 ? 25.223 11.098 -28.359 1.00 79.56 369 VAL A O 1
ATOM 2859 N N . SER A 1 370 ? 27.459 11.205 -28.447 1.00 79.50 370 SER A N 1
ATOM 2860 C CA . SER A 1 370 ? 27.622 11.573 -27.039 1.00 79.50 370 SER A CA 1
ATOM 2861 C C . SER A 1 370 ? 26.850 12.840 -26.660 1.00 79.50 370 SER A C 1
ATOM 2863 O O . SER A 1 370 ? 26.127 12.847 -25.667 1.00 79.50 370 SER A O 1
ATOM 2865 N N . ARG A 1 371 ? 26.919 13.887 -27.494 1.00 81.44 371 ARG A N 1
ATOM 2866 C CA . ARG A 1 371 ? 26.190 15.152 -27.287 1.00 81.44 371 ARG A CA 1
ATOM 2867 C C . ARG A 1 371 ? 24.680 14.978 -27.333 1.00 81.44 371 ARG A C 1
ATOM 2869 O O . ARG A 1 371 ? 23.984 15.484 -26.457 1.00 81.44 371 ARG A O 1
ATOM 2876 N N . ILE A 1 372 ? 24.175 14.269 -28.342 1.00 79.56 372 ILE A N 1
ATOM 2877 C CA . ILE A 1 372 ? 22.737 14.008 -28.499 1.00 79.56 372 ILE A CA 1
ATOM 2878 C C . ILE A 1 372 ? 22.207 13.290 -27.259 1.00 79.56 372 ILE A C 1
ATOM 2880 O O . ILE A 1 372 ? 21.187 13.685 -26.700 1.00 79.56 372 ILE A O 1
ATOM 2884 N N . LEU A 1 373 ? 22.938 12.283 -26.786 1.00 76.00 373 LEU A N 1
ATOM 2885 C CA . LEU A 1 373 ? 22.585 11.527 -25.594 1.00 76.00 373 LEU A CA 1
ATOM 2886 C C . LEU A 1 373 ? 22.582 12.389 -24.323 1.00 76.00 373 LEU A C 1
ATOM 2888 O O . LEU A 1 373 ? 21.664 12.265 -23.512 1.00 76.00 373 LEU A O 1
ATOM 2892 N N . THR A 1 374 ? 23.547 13.299 -24.163 1.00 77.75 374 THR A N 1
ATOM 2893 C CA . THR A 1 374 ? 23.557 14.274 -23.059 1.00 77.75 374 THR A CA 1
ATOM 2894 C C . THR A 1 374 ? 22.340 15.194 -23.097 1.00 77.75 374 THR A C 1
ATOM 2896 O O . THR A 1 374 ? 21.702 15.389 -22.063 1.00 77.75 374 THR A O 1
ATOM 2899 N N . PHE A 1 375 ? 21.960 15.708 -24.273 1.00 78.19 375 PHE A N 1
ATOM 2900 C CA . PHE A 1 375 ? 20.731 16.493 -24.414 1.00 78.19 375 PHE A CA 1
ATOM 2901 C C . PHE A 1 375 ? 19.495 15.664 -24.063 1.00 78.19 375 PHE A C 1
ATOM 2903 O O . PHE A 1 375 ? 18.621 16.150 -23.350 1.00 78.19 375 PHE A O 1
ATOM 2910 N N . CYS A 1 376 ? 19.413 14.405 -24.509 1.00 75.12 376 CYS A N 1
ATOM 2911 C CA . CYS A 1 376 ? 18.285 13.539 -24.169 1.00 75.12 376 CYS A CA 1
ATOM 2912 C C . CYS A 1 376 ? 18.138 13.368 -22.652 1.00 75.12 376 CYS A C 1
ATOM 2914 O O . CYS A 1 376 ? 17.022 13.475 -22.145 1.00 75.12 376 CYS A O 1
ATOM 2916 N N . TYR A 1 377 ? 19.240 13.188 -21.918 1.00 71.94 377 TYR A N 1
ATOM 2917 C CA . TYR A 1 377 ? 19.213 13.117 -20.455 1.00 71.94 377 TYR A CA 1
ATOM 2918 C C . TYR A 1 377 ? 18.843 14.442 -19.781 1.00 71.94 377 TYR A C 1
ATOM 2920 O O . TYR A 1 377 ? 18.107 14.429 -18.799 1.00 71.94 377 TYR A O 1
ATOM 2928 N N . ALA A 1 378 ? 19.290 15.580 -20.317 1.00 72.56 378 ALA A N 1
ATOM 2929 C CA . ALA A 1 378 ? 18.967 16.895 -19.763 1.00 72.56 378 ALA A CA 1
ATOM 2930 C C . ALA A 1 378 ? 17.474 17.248 -19.873 1.00 72.56 378 ALA A C 1
ATOM 2932 O O . ALA A 1 378 ? 16.929 17.906 -18.990 1.00 72.56 378 ALA A O 1
ATOM 2933 N N . VAL A 1 379 ? 16.801 16.792 -20.933 1.00 70.88 379 VAL A N 1
ATOM 2934 C CA . VAL A 1 379 ? 15.376 17.082 -21.171 1.00 70.88 379 VAL A CA 1
ATOM 2935 C C . VAL A 1 379 ? 14.455 16.041 -20.507 1.00 70.88 379 VAL A C 1
ATOM 2937 O O . VAL A 1 379 ? 13.288 16.322 -20.242 1.00 70.88 379 VAL A O 1
ATOM 2940 N N . THR A 1 380 ? 14.979 14.861 -20.159 1.00 67.31 380 THR A N 1
ATOM 2941 C CA . THR A 1 380 ? 14.226 13.751 -19.540 1.00 67.31 380 THR A CA 1
ATOM 2942 C C . THR A 1 380 ? 13.357 14.159 -18.324 1.00 67.31 380 THR A C 1
ATOM 2944 O O . THR A 1 380 ? 12.193 13.753 -18.294 1.00 67.31 380 THR A O 1
ATOM 2947 N N . PRO A 1 381 ? 13.817 15.003 -17.371 1.00 59.66 381 PRO A N 1
ATOM 2948 C CA . PRO A 1 381 ? 12.993 15.506 -16.261 1.00 59.66 381 PRO A CA 1
ATOM 2949 C C . PRO A 1 381 ? 11.731 16.245 -16.677 1.00 59.66 381 PRO A C 1
ATOM 2951 O O . PRO A 1 381 ? 10.669 16.049 -16.093 1.00 59.66 381 PRO A O 1
ATOM 2954 N N . PHE A 1 382 ? 11.842 17.100 -17.691 1.00 59.34 382 PHE A N 1
ATOM 2955 C CA . PHE A 1 382 ? 10.769 18.004 -18.099 1.00 59.34 382 PHE A CA 1
ATOM 2956 C C . PHE A 1 382 ? 9.650 17.271 -18.845 1.00 59.34 382 PHE A C 1
ATOM 2958 O O . PHE A 1 382 ? 8.540 17.779 -18.955 1.00 59.34 382 PHE A O 1
ATOM 2965 N N . ILE A 1 383 ? 9.942 16.066 -19.337 1.00 52.97 383 ILE A N 1
ATOM 2966 C CA . ILE A 1 383 ? 9.012 15.228 -20.100 1.00 52.97 383 ILE A CA 1
ATOM 2967 C C . ILE A 1 383 ? 8.330 14.187 -19.205 1.00 52.97 383 ILE A C 1
ATOM 2969 O O . ILE A 1 383 ? 7.284 13.653 -19.557 1.00 52.97 383 ILE A O 1
ATOM 2973 N N . SER A 1 384 ? 8.871 13.932 -18.013 1.00 51.00 384 SER A N 1
ATOM 2974 C CA . SER A 1 384 ? 8.280 13.029 -17.022 1.00 51.00 384 SER A CA 1
ATOM 2975 C C . SER A 1 384 ? 7.040 13.593 -16.316 1.00 51.00 384 SER A C 1
ATOM 2977 O O . SER A 1 384 ? 6.839 13.320 -15.136 1.00 51.00 384 SER A O 1
ATOM 2979 N N . LEU A 1 385 ? 6.204 14.363 -17.022 1.00 47.16 385 LEU A N 1
ATOM 2980 C CA . LEU A 1 385 ? 4.838 14.623 -16.580 1.00 47.16 385 LEU A CA 1
ATOM 2981 C C . LEU A 1 385 ? 4.200 13.250 -16.334 1.00 47.16 385 LEU A C 1
ATOM 2983 O O . LEU A 1 385 ? 4.054 12.477 -17.287 1.00 47.16 385 LEU A O 1
ATOM 2987 N N . PRO A 1 386 ? 3.885 12.900 -15.074 1.00 45.62 386 PRO A N 1
ATOM 2988 C CA . PRO A 1 386 ? 3.130 11.700 -14.793 1.00 45.62 386 PRO A CA 1
ATOM 2989 C C . PRO A 1 386 ? 1.889 11.762 -15.672 1.00 45.62 386 PRO A C 1
ATOM 2991 O O . PRO A 1 386 ? 1.187 12.776 -15.684 1.00 45.62 386 PRO A O 1
ATOM 2994 N N . VAL A 1 387 ? 1.620 10.692 -16.416 1.00 37.81 387 VAL A N 1
ATOM 2995 C CA . VAL A 1 387 ? 0.264 10.440 -16.890 1.00 37.81 387 VAL A CA 1
ATOM 2996 C C . VAL A 1 387 ? -0.557 10.297 -15.610 1.00 37.81 387 VAL A C 1
ATOM 2998 O O . VAL A 1 387 ? -0.591 9.232 -14.999 1.00 37.81 387 VAL A O 1
ATOM 3001 N N . ALA A 1 388 ? -1.097 11.414 -15.124 1.00 37.88 388 ALA A N 1
ATOM 3002 C CA . ALA A 1 388 ? -1.995 11.455 -13.992 1.00 37.88 388 ALA A CA 1
ATOM 3003 C C . ALA A 1 388 ? -3.283 10.811 -14.487 1.00 37.88 388 ALA A C 1
ATOM 3005 O O . ALA A 1 388 ? -4.118 11.467 -15.105 1.00 37.88 388 ALA A O 1
ATOM 3006 N N . ILE A 1 389 ? -3.388 9.496 -14.312 1.00 36.38 389 ILE A N 1
ATOM 3007 C CA . ILE A 1 389 ? -4.645 8.796 -14.520 1.00 36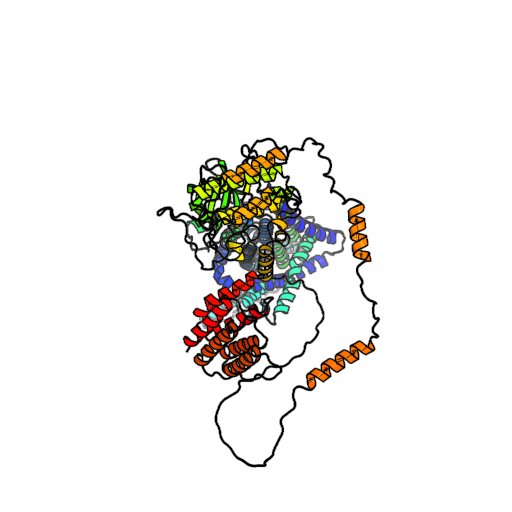.38 389 ILE A CA 1
ATOM 3008 C C . ILE A 1 389 ? -5.508 9.175 -13.315 1.00 36.38 389 ILE A C 1
ATOM 3010 O O . ILE A 1 389 ? -5.151 8.822 -12.187 1.00 36.38 389 ILE A O 1
ATOM 3014 N N . PRO A 1 390 ? -6.599 9.928 -13.504 1.00 41.19 390 PRO A N 1
ATOM 3015 C CA . PRO A 1 390 ? -7.511 10.205 -12.411 1.00 41.19 390 PRO A CA 1
ATOM 3016 C C . PRO A 1 390 ? -8.113 8.880 -11.917 1.00 41.19 390 PRO A C 1
ATOM 3018 O O . PRO A 1 390 ? -8.687 8.116 -12.695 1.00 41.19 390 PRO A O 1
ATOM 3021 N N . ARG A 1 391 ? -7.952 8.581 -10.622 1.00 65.56 391 ARG A N 1
ATOM 3022 C CA . ARG A 1 391 ? -8.603 7.434 -9.984 1.00 65.56 391 ARG A CA 1
ATOM 3023 C C . ARG A 1 391 ? -10.035 7.817 -9.651 1.00 65.56 391 ARG A C 1
ATOM 3025 O O . ARG A 1 391 ? -10.276 8.547 -8.692 1.00 65.56 391 ARG A O 1
ATOM 3032 N N . TYR A 1 392 ? -10.964 7.314 -10.446 1.00 73.75 392 TYR A N 1
ATOM 3033 C CA . TYR A 1 392 ? -12.381 7.333 -10.118 1.00 73.75 392 TYR A CA 1
ATOM 3034 C C . TYR A 1 392 ? -12.777 5.985 -9.520 1.00 73.75 392 TYR A C 1
ATOM 3036 O O . TYR A 1 392 ? -12.323 4.940 -9.989 1.00 73.75 392 TYR A O 1
ATOM 3044 N N . ILE A 1 393 ? -13.598 6.015 -8.476 1.00 76.75 393 ILE A N 1
ATOM 3045 C CA . ILE A 1 393 ? -14.313 4.847 -7.951 1.00 76.75 393 ILE A CA 1
ATOM 3046 C C . ILE A 1 393 ? -15.764 5.293 -7.777 1.00 76.75 393 ILE A C 1
ATOM 3048 O O . ILE A 1 393 ? -16.040 6.246 -7.043 1.00 76.75 393 ILE A O 1
ATOM 3052 N N . GLY A 1 394 ? -16.692 4.661 -8.491 1.00 82.31 394 GLY A N 1
ATOM 3053 C CA . GLY A 1 394 ? -18.033 5.194 -8.687 1.00 82.31 394 GLY A CA 1
ATOM 3054 C C . GLY A 1 394 ? -17.983 6.562 -9.361 1.00 82.31 394 GLY A C 1
ATOM 3055 O O . GLY A 1 394 ? -17.154 6.848 -10.224 1.00 82.31 394 GLY A O 1
ATOM 3056 N N . ASN A 1 395 ? -18.833 7.462 -8.876 1.00 86.44 395 ASN A N 1
ATOM 3057 C CA . ASN A 1 395 ? -18.881 8.855 -9.315 1.00 86.44 395 ASN A CA 1
ATOM 3058 C C . ASN A 1 395 ? -17.974 9.771 -8.473 1.00 86.44 395 ASN A C 1
ATOM 3060 O O . ASN A 1 395 ? -18.260 10.961 -8.340 1.00 86.44 395 ASN A O 1
ATOM 3064 N N . TYR A 1 396 ? -16.910 9.235 -7.867 1.00 86.88 396 TYR A N 1
ATOM 3065 C CA . TYR A 1 396 ? -16.039 9.978 -6.956 1.00 86.88 396 TYR A CA 1
ATOM 3066 C C . TYR A 1 396 ? -14.598 9.994 -7.452 1.00 86.88 396 TYR A C 1
ATOM 3068 O O . TYR A 1 396 ? -13.997 8.953 -7.711 1.00 86.88 396 TYR A O 1
ATOM 3076 N N . TYR A 1 397 ? -14.036 11.194 -7.553 1.00 82.81 397 TYR A N 1
ATOM 3077 C CA . TYR A 1 397 ? -12.619 11.416 -7.804 1.00 82.81 397 TYR A CA 1
ATOM 3078 C C . TYR A 1 397 ? -11.837 11.274 -6.496 1.00 82.81 397 TYR A C 1
ATOM 3080 O O . TYR A 1 397 ? -12.115 12.004 -5.541 1.00 82.81 397 TYR A O 1
ATOM 3088 N N . LEU A 1 398 ? -10.865 10.359 -6.445 1.00 77.94 398 LEU A N 1
ATOM 3089 C CA . LEU A 1 398 ? -10.018 10.165 -5.267 1.00 77.94 398 LEU A CA 1
ATOM 3090 C C . LEU A 1 398 ? -8.984 11.294 -5.151 1.00 77.94 398 LEU A C 1
ATOM 3092 O O . LEU A 1 398 ? -8.179 11.515 -6.055 1.00 77.94 398 LEU A O 1
ATOM 3096 N N . GLY A 1 399 ? -8.999 11.981 -4.013 1.00 74.94 399 GLY A N 1
ATOM 3097 C CA . GLY A 1 399 ? -7.982 12.930 -3.571 1.00 74.94 399 GLY A CA 1
ATOM 3098 C C . GLY A 1 399 ? -7.056 12.319 -2.515 1.00 74.94 399 GLY A C 1
ATOM 3099 O O . GLY A 1 399 ? -6.662 11.158 -2.614 1.00 74.94 399 GLY A O 1
ATOM 3100 N N . ASP A 1 400 ? -6.700 13.115 -1.505 1.00 74.62 400 ASP A N 1
ATOM 3101 C CA . ASP A 1 400 ? -5.702 12.754 -0.492 1.00 74.62 400 ASP A CA 1
ATOM 3102 C C . ASP A 1 400 ? -6.125 11.536 0.347 1.00 74.62 400 ASP A C 1
ATOM 3104 O O . ASP A 1 400 ? -7.285 11.408 0.747 1.00 74.62 400 ASP A O 1
ATOM 3108 N N . ASN A 1 401 ? -5.174 10.655 0.672 1.00 77.56 401 ASN A N 1
ATOM 3109 C CA . ASN A 1 401 ? -5.400 9.585 1.644 1.00 77.56 401 ASN A CA 1
ATOM 3110 C C . ASN A 1 401 ? -5.473 10.186 3.058 1.00 77.56 401 ASN A C 1
ATOM 3112 O O . ASN A 1 401 ? -4.498 10.752 3.549 1.00 77.56 401 ASN A O 1
ATOM 3116 N N . LEU A 1 402 ? -6.630 10.057 3.706 1.00 76.50 402 LEU A N 1
ATOM 3117 C CA . LEU A 1 402 ? -6.887 10.557 5.058 1.00 76.50 402 LEU A CA 1
ATOM 3118 C C . LEU A 1 402 ? -6.447 9.557 6.133 1.00 76.50 402 LEU A C 1
ATOM 3120 O O . LEU A 1 402 ? -6.155 9.950 7.262 1.00 76.50 402 LEU A O 1
ATOM 3124 N N . GLY A 1 403 ? -6.383 8.268 5.795 1.00 64.94 403 GLY A N 1
ATOM 3125 C CA . GLY A 1 403 ? -5.939 7.222 6.705 1.00 64.94 403 GLY A CA 1
ATOM 3126 C C . GLY A 1 403 ? -6.128 5.817 6.142 1.00 64.94 403 GLY A C 1
ATOM 3127 O O . GLY A 1 403 ? -7.039 5.549 5.367 1.00 64.94 403 GLY A O 1
ATOM 3128 N N . SER A 1 404 ? -5.278 4.890 6.574 1.00 68.81 404 SER A N 1
ATOM 3129 C CA . SER A 1 404 ? -5.354 3.469 6.220 1.00 68.81 404 SER A CA 1
ATOM 3130 C C . SER A 1 404 ? -5.406 2.610 7.479 1.00 68.81 404 SER A C 1
ATOM 3132 O O . SER A 1 404 ? -4.582 2.789 8.379 1.00 68.81 404 SER A O 1
ATOM 3134 N N . GLY A 1 405 ? -6.339 1.662 7.538 1.00 62.00 405 GLY A N 1
ATOM 3135 C CA . GLY A 1 405 ? -6.529 0.756 8.668 1.00 62.00 405 GLY A CA 1
ATOM 3136 C C . GLY A 1 405 ? -6.886 -0.668 8.239 1.00 62.00 405 GLY A C 1
ATOM 3137 O O . GLY A 1 405 ? -6.897 -1.003 7.058 1.00 62.00 405 GLY A O 1
ATOM 3138 N N . TYR A 1 406 ? -7.200 -1.517 9.221 1.00 65.88 406 TYR A N 1
ATOM 3139 C CA . TYR A 1 406 ? -7.598 -2.915 8.990 1.00 65.88 406 TYR A CA 1
ATOM 3140 C C . TYR A 1 406 ? -8.886 -3.040 8.154 1.00 65.88 406 TYR A C 1
ATOM 3142 O O . TYR A 1 406 ? -9.056 -3.990 7.400 1.00 65.88 406 TYR A O 1
ATOM 3150 N N . SER A 1 407 ? -9.777 -2.052 8.251 1.00 64.25 407 SER A N 1
ATOM 3151 C CA . SER A 1 407 ? -11.028 -1.982 7.485 1.00 64.25 407 SER A CA 1
ATOM 3152 C C . SER A 1 407 ? -10.859 -1.421 6.064 1.00 64.25 407 SER A C 1
ATOM 3154 O O . SER A 1 407 ? -11.853 -1.248 5.369 1.00 64.25 407 SER A O 1
ATOM 3156 N N . GLY A 1 408 ? -9.631 -1.128 5.621 1.00 74.12 408 GLY A N 1
ATOM 3157 C CA . GLY A 1 408 ? -9.348 -0.502 4.328 1.00 74.12 408 GLY A CA 1
ATOM 3158 C C . GLY A 1 408 ? -8.781 0.914 4.451 1.00 74.12 408 GLY A C 1
ATOM 3159 O O . GLY A 1 408 ? -8.326 1.332 5.518 1.00 74.12 408 GLY A O 1
ATOM 3160 N N . SER A 1 409 ? -8.792 1.648 3.343 1.00 81.31 409 SER A N 1
ATOM 3161 C CA . SER A 1 409 ? -8.240 3.005 3.242 1.00 81.31 409 SER A CA 1
ATOM 3162 C C . SER A 1 409 ? -9.350 4.034 3.071 1.00 81.31 409 SER A C 1
ATOM 3164 O O . SER A 1 409 ? -10.365 3.754 2.442 1.00 81.31 409 SER A O 1
ATOM 3166 N N . ILE A 1 410 ? -9.166 5.230 3.618 1.00 85.56 410 ILE A N 1
ATOM 3167 C CA . ILE A 1 410 ? -10.125 6.332 3.567 1.00 85.56 410 ILE A CA 1
ATOM 3168 C C . ILE A 1 410 ? -9.480 7.481 2.807 1.00 85.56 410 ILE A C 1
ATOM 3170 O O . ILE A 1 410 ? -8.408 7.959 3.171 1.00 85.56 410 ILE A O 1
ATOM 3174 N N . PHE A 1 411 ? -10.154 7.948 1.768 1.00 86.50 411 PHE A N 1
ATOM 3175 C CA . PHE A 1 411 ? -9.700 9.043 0.925 1.00 86.50 411 PHE A CA 1
ATOM 3176 C C . PHE A 1 411 ? -10.635 10.233 1.061 1.00 86.50 411 PHE A C 1
ATOM 3178 O O . PHE A 1 411 ? -11.847 10.074 1.180 1.00 86.50 411 PHE A O 1
ATOM 3185 N N . ARG A 1 412 ? -10.094 11.442 0.971 1.00 87.38 412 ARG A N 1
ATOM 3186 C CA . ARG A 1 412 ? -10.896 12.608 0.627 1.00 87.38 412 ARG A CA 1
ATOM 3187 C C . ARG A 1 412 ? -11.291 12.452 -0.831 1.00 87.38 412 ARG A C 1
ATOM 3189 O O . ARG A 1 412 ? -10.418 12.254 -1.668 1.00 87.38 412 ARG A O 1
ATOM 3196 N N . ALA A 1 413 ? -12.571 12.541 -1.148 1.00 89.38 413 ALA A N 1
ATOM 3197 C CA . ALA A 1 413 ? -13.037 12.403 -2.516 1.00 89.38 413 ALA A CA 1
ATOM 3198 C C . ALA A 1 413 ? -14.011 13.516 -2.888 1.00 89.38 413 ALA A C 1
ATOM 3200 O O . ALA A 1 413 ? -14.686 14.085 -2.032 1.00 89.38 413 ALA A O 1
ATOM 3201 N N . THR A 1 414 ? -14.073 13.820 -4.178 1.00 88.06 414 THR A N 1
ATOM 3202 C CA . THR A 1 414 ? -14.996 14.813 -4.729 1.00 88.06 414 THR A CA 1
ATOM 3203 C C . THR A 1 414 ? -15.979 14.105 -5.643 1.00 88.06 414 THR A C 1
ATOM 3205 O O . THR A 1 414 ? -15.565 13.406 -6.571 1.00 88.06 414 THR A O 1
ATOM 3208 N N . HIS A 1 415 ? -17.275 14.276 -5.405 1.00 87.88 415 HIS A N 1
ATOM 3209 C CA . HIS A 1 415 ? -18.291 13.767 -6.313 1.00 87.88 415 HIS A CA 1
ATOM 3210 C C . HIS A 1 415 ? -18.209 14.516 -7.650 1.00 87.88 415 HIS A C 1
ATOM 3212 O O . HIS A 1 415 ? -18.240 15.745 -7.693 1.00 87.88 415 HIS A O 1
ATOM 3218 N N . VAL A 1 416 ? -18.093 13.779 -8.753 1.00 85.38 416 VAL A N 1
ATOM 3219 C CA . VAL A 1 416 ? -17.741 14.335 -10.071 1.00 85.38 416 VAL A CA 1
ATOM 3220 C C . VAL A 1 416 ? -18.818 15.274 -10.614 1.00 85.38 416 VAL A C 1
ATOM 3222 O O . VAL A 1 416 ? -18.495 16.242 -11.297 1.00 85.38 416 VAL A O 1
ATOM 3225 N N . HIS A 1 417 ? -20.089 15.015 -10.299 1.00 83.19 417 HIS A N 1
ATOM 3226 C CA . HIS A 1 417 ? -21.209 15.799 -10.826 1.00 83.19 417 HIS A CA 1
ATOM 3227 C C . HIS A 1 417 ? -21.643 16.947 -9.913 1.00 83.19 417 HIS A C 1
ATOM 3229 O O . HIS A 1 417 ? -22.022 18.000 -10.415 1.00 83.19 417 HIS A O 1
ATOM 3235 N N . THR A 1 418 ? -21.606 16.755 -8.590 1.00 85.06 418 THR A N 1
ATOM 3236 C CA . THR A 1 418 ? -22.075 17.771 -7.625 1.00 85.06 418 THR A CA 1
ATOM 3237 C C . THR A 1 418 ? -20.942 18.644 -7.094 1.00 85.06 418 THR A C 1
ATOM 3239 O O . THR A 1 418 ? -21.200 19.724 -6.575 1.00 85.06 418 THR A O 1
ATOM 3242 N N . GLY A 1 419 ? -19.684 18.207 -7.225 1.00 85.56 419 GLY A N 1
ATOM 3243 C CA . GLY A 1 419 ? -18.531 18.883 -6.629 1.00 85.56 419 GLY A CA 1
ATOM 3244 C C . GLY A 1 419 ? -18.449 18.739 -5.105 1.00 85.56 419 GLY A C 1
ATOM 3245 O O . GLY A 1 419 ? -17.550 19.312 -4.491 1.00 85.56 419 GLY A O 1
ATOM 3246 N N . GLU A 1 420 ? -19.357 17.979 -4.489 1.00 89.38 420 GLU A N 1
ATOM 3247 C CA . GLU A 1 420 ? -19.395 17.785 -3.042 1.00 89.38 420 GLU A CA 1
ATOM 3248 C C . GLU A 1 420 ? -18.209 16.955 -2.560 1.00 89.38 420 GLU A C 1
ATOM 3250 O O . GLU A 1 420 ? -17.794 15.979 -3.192 1.00 89.38 420 GLU A O 1
ATOM 3255 N N . LEU A 1 421 ? -17.662 17.359 -1.418 1.00 92.06 421 LEU A N 1
ATOM 3256 C CA . LEU A 1 421 ? -16.557 16.676 -0.765 1.00 92.06 421 LEU A CA 1
ATOM 3257 C C . LEU A 1 421 ? -17.088 15.619 0.199 1.00 92.06 421 LEU A C 1
ATOM 3259 O O . LEU A 1 421 ? -17.900 15.918 1.069 1.00 92.06 421 LEU A O 1
ATOM 3263 N N . VAL A 1 422 ? -16.564 14.404 0.079 1.00 94.81 422 VAL A N 1
ATOM 3264 C CA . VAL A 1 422 ? -16.922 13.251 0.909 1.00 94.81 422 VAL A CA 1
ATOM 3265 C C . VAL A 1 422 ? -15.664 12.536 1.402 1.00 94.81 422 VAL A C 1
ATOM 3267 O O . VAL A 1 422 ? -14.571 12.712 0.855 1.00 94.81 422 VAL A O 1
ATOM 3270 N N . ALA A 1 423 ? -15.810 11.705 2.428 1.00 94.50 423 ALA A N 1
ATOM 3271 C CA . ALA A 1 423 ? -14.827 10.687 2.763 1.00 94.50 423 ALA A CA 1
ATOM 3272 C C . ALA A 1 423 ? -15.207 9.381 2.049 1.00 94.50 423 ALA A C 1
ATOM 3274 O O . ALA A 1 423 ? -16.293 8.841 2.245 1.00 94.50 423 ALA A O 1
ATOM 3275 N N . LEU A 1 424 ? -14.316 8.872 1.202 1.00 92.88 424 LEU A N 1
ATOM 3276 C CA . LEU A 1 424 ? -14.490 7.627 0.467 1.00 92.88 424 LEU A CA 1
ATOM 3277 C C . LEU A 1 424 ? -13.666 6.521 1.128 1.00 92.88 424 LEU A C 1
ATOM 3279 O O . LEU A 1 424 ? -12.445 6.457 0.973 1.00 92.88 424 LEU A O 1
ATOM 3283 N N . LYS A 1 425 ? -14.337 5.640 1.867 1.00 91.94 425 LYS A N 1
ATOM 3284 C CA . LYS A 1 425 ? -13.741 4.432 2.442 1.00 91.94 425 LYS A CA 1
ATOM 3285 C C . LYS A 1 425 ? -13.746 3.334 1.389 1.00 91.94 425 LYS A C 1
ATOM 3287 O O . LYS A 1 425 ? -14.797 3.009 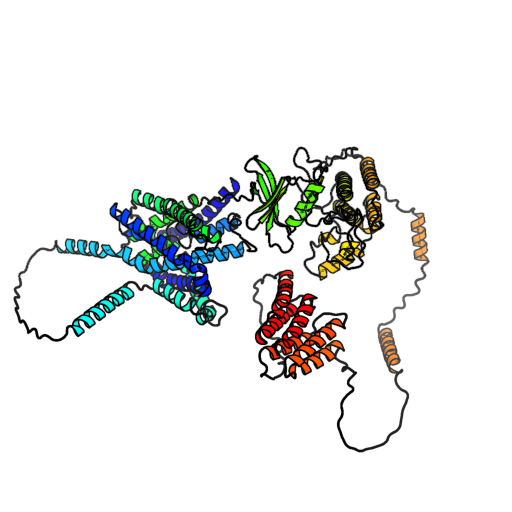0.850 1.00 91.94 425 LYS A O 1
ATOM 3292 N N . VAL A 1 426 ? -12.588 2.750 1.111 1.00 88.69 426 VAL A N 1
ATOM 3293 C CA . VAL A 1 426 ? -12.406 1.690 0.115 1.00 88.69 426 VAL A CA 1
ATOM 3294 C C . VAL A 1 426 ? -11.748 0.471 0.747 1.00 88.69 426 VAL A C 1
ATOM 3296 O O . VAL A 1 426 ? -10.762 0.571 1.479 1.00 88.69 426 VAL A O 1
ATOM 3299 N N . GLN A 1 427 ? -12.294 -0.699 0.445 1.00 86.19 427 GLN A N 1
ATOM 3300 C CA . GLN A 1 427 ? -11.808 -1.991 0.909 1.00 86.19 427 GLN A CA 1
ATOM 3301 C C . GLN A 1 427 ? -11.795 -2.969 -0.261 1.00 86.19 427 GLN A C 1
ATOM 3303 O O . GLN A 1 427 ? -12.642 -2.908 -1.146 1.00 86.19 427 GLN A O 1
ATOM 3308 N N . HIS A 1 428 ? -10.828 -3.880 -0.291 1.00 77.56 428 HIS A N 1
ATOM 3309 C CA . HIS A 1 428 ? -10.809 -4.918 -1.315 1.00 77.56 428 HIS A CA 1
ATOM 3310 C C . HIS A 1 428 ? -11.973 -5.903 -1.105 1.00 77.56 428 HIS A C 1
ATOM 3312 O O . HIS A 1 428 ? -12.227 -6.329 0.022 1.00 77.56 428 HIS A O 1
ATOM 3318 N N . VAL A 1 429 ? -12.665 -6.306 -2.175 1.00 78.19 429 VAL A N 1
ATOM 3319 C CA . VAL A 1 429 ? -13.854 -7.184 -2.080 1.00 78.19 429 VAL A CA 1
ATOM 3320 C C . VAL A 1 429 ? -13.526 -8.544 -1.446 1.00 78.19 429 VAL A C 1
ATOM 3322 O O . VAL A 1 429 ? -14.355 -9.107 -0.733 1.00 78.19 429 VAL A O 1
ATOM 3325 N N . ASN A 1 430 ? -12.305 -9.050 -1.657 1.00 73.75 430 ASN A N 1
ATOM 3326 C CA . ASN A 1 430 ? -11.844 -10.337 -1.117 1.00 73.75 430 ASN A CA 1
ATOM 3327 C C . ASN A 1 430 ? -11.085 -10.207 0.216 1.00 73.75 430 ASN A C 1
ATOM 3329 O O . ASN A 1 430 ? -10.366 -11.127 0.598 1.00 73.75 430 ASN A O 1
ATOM 3333 N N . HIS A 1 431 ? -11.202 -9.073 0.912 1.00 75.56 431 HIS A N 1
ATOM 3334 C CA . HIS A 1 431 ? -10.561 -8.887 2.211 1.00 75.56 431 HIS A CA 1
ATOM 3335 C C . HIS A 1 431 ? -11.050 -9.938 3.227 1.00 75.56 431 HIS A C 1
ATOM 3337 O O . HIS A 1 431 ? -12.245 -10.233 3.279 1.00 75.56 431 HIS A O 1
ATOM 3343 N N . GLU A 1 432 ? -10.144 -10.477 4.059 1.00 72.31 432 GLU A N 1
ATOM 3344 C CA . GLU A 1 432 ? -10.447 -11.548 5.034 1.00 72.31 432 GLU A CA 1
ATOM 3345 C C . GLU A 1 432 ? -11.644 -11.205 5.938 1.00 72.31 432 GLU A C 1
ATOM 3347 O O . GLU A 1 432 ? -12.459 -12.067 6.269 1.00 72.31 432 GLU A O 1
ATOM 3352 N N . CYS A 1 433 ? -11.770 -9.922 6.284 1.00 74.44 433 CYS A N 1
ATOM 3353 C CA . CYS A 1 433 ? -12.893 -9.354 7.019 1.00 74.44 433 CYS A CA 1
ATOM 3354 C C . CYS A 1 433 ? -13.536 -8.230 6.186 1.00 74.44 433 CYS A C 1
ATOM 3356 O O . CYS A 1 433 ? -13.041 -7.104 6.252 1.00 74.44 433 CYS A O 1
ATOM 3358 N N . PRO A 1 434 ? -14.605 -8.491 5.406 1.00 81.69 434 PRO A N 1
ATOM 3359 C CA . PRO A 1 434 ? -15.231 -7.495 4.530 1.00 81.69 434 PRO A CA 1
ATOM 3360 C C . PRO A 1 434 ? -16.141 -6.550 5.331 1.00 81.69 434 PRO A C 1
ATOM 3362 O O . PRO A 1 434 ? -17.368 -6.659 5.301 1.00 81.69 434 PRO A O 1
ATOM 3365 N N . THR A 1 435 ? -15.540 -5.652 6.109 1.00 85.94 435 THR A N 1
ATOM 3366 C CA . THR A 1 435 ? -16.234 -4.727 7.016 1.00 85.94 435 THR A CA 1
ATOM 3367 C C . THR A 1 435 ? -17.160 -3.755 6.281 1.00 85.94 435 THR A C 1
ATOM 3369 O O . THR A 1 435 ? -18.302 -3.610 6.717 1.00 85.94 435 THR A O 1
ATOM 3372 N N . ASN A 1 436 ? -16.761 -3.195 5.129 1.00 88.38 436 ASN A N 1
ATOM 3373 C CA . ASN A 1 436 ? -17.590 -2.254 4.350 1.00 88.38 436 ASN A CA 1
ATOM 3374 C C . ASN A 1 436 ? -18.940 -2.865 3.927 1.00 88.38 436 ASN A C 1
ATOM 3376 O O . ASN A 1 436 ? -19.983 -2.199 3.909 1.00 88.38 436 ASN A O 1
ATOM 3380 N N . ARG A 1 437 ? -18.943 -4.170 3.627 1.00 86.56 437 ARG A N 1
ATOM 3381 C CA . ARG A 1 437 ? -20.150 -4.924 3.269 1.00 86.56 437 ARG A CA 1
ATOM 3382 C C . ARG A 1 437 ? -21.165 -4.962 4.409 1.00 86.56 437 ARG A C 1
ATOM 3384 O O . ARG A 1 437 ? -22.365 -4.896 4.150 1.00 86.56 437 ARG A O 1
ATOM 3391 N N . TYR A 1 438 ? -20.714 -5.084 5.654 1.00 87.06 438 TYR A N 1
ATOM 3392 C CA . TYR A 1 438 ? -21.601 -5.084 6.820 1.00 87.06 438 TYR A CA 1
ATOM 3393 C C . TYR A 1 438 ? -21.986 -3.662 7.221 1.00 87.06 438 TYR A C 1
ATOM 3395 O O . TYR A 1 438 ? -23.164 -3.380 7.432 1.00 87.06 438 TYR A O 1
ATOM 3403 N N . GLU A 1 439 ? -21.007 -2.762 7.246 1.00 91.50 439 GLU A N 1
ATOM 3404 C CA . GLU A 1 439 ? -21.132 -1.379 7.697 1.00 91.50 439 GLU A CA 1
ATOM 3405 C C . GLU A 1 439 ? -22.243 -0.607 6.969 1.00 91.50 439 GLU A C 1
ATOM 3407 O O . GLU A 1 439 ? -23.082 0.030 7.610 1.00 91.50 439 GLU A O 1
ATOM 3412 N N . ARG A 1 440 ? -22.335 -0.745 5.636 1.00 91.75 440 ARG A N 1
ATOM 3413 C CA . ARG A 1 440 ? -23.350 -0.060 4.810 1.00 91.75 440 ARG A CA 1
ATOM 3414 C C . ARG A 1 440 ? -24.802 -0.319 5.225 1.00 91.75 440 ARG A C 1
ATOM 3416 O O . ARG A 1 440 ? -25.671 0.482 4.908 1.00 91.75 440 ARG A O 1
ATOM 3423 N N . HIS A 1 441 ? -25.084 -1.432 5.909 1.00 90.69 441 HIS A N 1
ATOM 3424 C CA . HIS A 1 441 ? -26.444 -1.788 6.327 1.00 90.69 441 HIS A CA 1
ATOM 3425 C C . HIS A 1 441 ? -26.891 -1.045 7.593 1.00 90.69 441 HIS A C 1
ATOM 3427 O O . HIS A 1 441 ? -28.088 -0.993 7.880 1.00 90.69 441 HIS A O 1
ATOM 3433 N N . PHE A 1 442 ? -25.952 -0.484 8.361 1.00 93.06 442 PHE A N 1
ATOM 3434 C CA . PHE A 1 442 ? -26.259 0.242 9.593 1.00 93.06 442 PHE A CA 1
ATOM 3435 C C . PHE A 1 442 ? -26.529 1.723 9.340 1.00 93.06 442 PHE A C 1
ATOM 3437 O O . PHE A 1 442 ? -27.447 2.269 9.949 1.00 93.06 442 PHE A O 1
ATOM 3444 N N . TYR A 1 443 ? -25.818 2.339 8.391 1.00 93.94 443 TYR A N 1
ATOM 3445 C CA . TYR A 1 443 ? -25.980 3.752 8.037 1.00 93.94 443 TYR A CA 1
ATOM 3446 C C . TYR A 1 443 ? -27.442 4.177 7.805 1.00 93.94 443 TYR A C 1
ATOM 3448 O O . TYR A 1 443 ? -27.888 5.094 8.493 1.00 93.94 443 TYR A O 1
ATOM 3456 N N . PRO A 1 444 ? -28.260 3.489 6.976 1.00 93.12 444 PRO A N 1
ATOM 3457 C CA . PRO A 1 444 ? -29.660 3.880 6.778 1.00 93.12 444 PRO A CA 1
ATOM 3458 C C . PRO A 1 444 ? -30.509 3.859 8.057 1.00 93.12 444 PRO A C 1
ATOM 3460 O O . PRO A 1 444 ? -31.487 4.589 8.160 1.00 93.12 444 PRO A O 1
ATOM 3463 N N . SER A 1 445 ? -30.154 3.018 9.036 1.00 91.56 445 SER A N 1
ATOM 3464 C CA . SER A 1 445 ? -30.864 2.930 10.321 1.00 91.56 445 SER A CA 1
ATOM 3465 C C . SER A 1 445 ? -30.415 3.991 11.332 1.00 91.56 445 SER A C 1
ATOM 3467 O O . SER A 1 445 ? -31.103 4.187 12.332 1.00 91.56 445 SER A O 1
ATOM 3469 N N . LEU A 1 446 ? -29.273 4.647 11.102 1.00 93.88 446 LEU A N 1
ATOM 3470 C CA . LEU A 1 446 ? -28.658 5.628 12.005 1.00 93.88 446 LEU A CA 1
ATOM 3471 C C . LEU A 1 446 ? -28.707 7.061 11.453 1.00 93.88 446 LEU A C 1
ATOM 3473 O O . LEU A 1 446 ? -28.699 8.016 12.225 1.00 93.88 446 LEU A O 1
ATOM 3477 N N . GLN A 1 447 ? -28.803 7.210 10.133 1.00 92.56 447 GLN A N 1
ATOM 3478 C CA . GLN A 1 447 ? -28.940 8.489 9.444 1.00 92.56 447 GLN A CA 1
ATOM 3479 C C . GLN A 1 447 ? -30.101 9.333 9.983 1.00 92.56 447 GLN A C 1
ATOM 3481 O O . GLN A 1 447 ? -31.162 8.815 10.344 1.00 92.56 447 GLN A O 1
ATOM 3486 N N . GLY A 1 448 ? -29.881 10.648 10.028 1.00 88.75 448 GLY A N 1
ATOM 3487 C CA . GLY A 1 448 ? -30.798 11.619 10.632 1.00 88.75 448 GLY A CA 1
ATOM 3488 C C . GLY A 1 448 ? -30.655 11.757 12.151 1.00 88.75 448 GLY A C 1
ATOM 3489 O O . GLY A 1 448 ? -31.280 12.641 12.729 1.00 88.75 448 GLY A O 1
ATOM 3490 N N . GLY A 1 449 ? -29.843 10.915 12.800 1.00 92.00 449 GLY A N 1
ATOM 3491 C CA . GLY A 1 449 ? -29.401 11.135 14.175 1.00 92.00 449 GLY A CA 1
ATOM 3492 C C . GLY A 1 449 ? -28.338 12.225 14.254 1.00 92.00 449 GLY A C 1
ATOM 3493 O O . GLY A 1 449 ? -27.460 12.316 13.397 1.00 92.00 449 GLY A O 1
ATOM 3494 N N . GLU A 1 450 ? -28.391 13.040 15.299 1.00 93.31 450 GLU A N 1
ATOM 3495 C CA . GLU A 1 450 ? -27.332 14.005 15.573 1.00 93.31 450 GLU A CA 1
ATOM 3496 C C . GLU A 1 450 ? -26.009 13.266 15.846 1.00 93.31 450 GLU A C 1
ATOM 3498 O O . GLU A 1 450 ? -25.995 12.265 16.562 1.00 93.31 450 GLU A O 1
ATOM 3503 N N . GLY A 1 451 ? -24.902 13.715 15.245 1.00 92.94 451 GLY A N 1
ATOM 3504 C CA . GLY A 1 451 ? -23.605 13.035 15.348 1.00 92.94 451 GLY A CA 1
ATOM 3505 C C . GLY A 1 451 ? -23.537 11.669 14.645 1.00 92.94 451 GLY A C 1
ATOM 3506 O O . GLY A 1 451 ? -22.635 10.880 14.929 1.00 92.94 451 GLY A O 1
ATOM 3507 N N . MET A 1 452 ? -24.468 11.370 13.732 1.00 95.69 452 MET A N 1
ATOM 3508 C CA . MET A 1 452 ? -24.418 10.178 12.880 1.00 95.69 452 MET A CA 1
ATOM 3509 C C . MET A 1 452 ? -24.118 10.582 11.429 1.00 95.69 452 MET A C 1
ATOM 3511 O O . MET A 1 452 ? -24.903 11.326 10.842 1.00 95.69 452 MET A O 1
ATOM 3515 N N . PRO A 1 453 ? -23.011 10.109 10.831 1.00 94.56 453 PRO A N 1
ATOM 3516 C CA . PRO A 1 453 ? -22.658 10.434 9.451 1.00 94.56 453 PRO A CA 1
ATOM 3517 C C . PRO A 1 453 ? -23.659 9.868 8.435 1.00 94.56 453 PRO A C 1
ATOM 3519 O O . PRO A 1 453 ? -24.219 8.782 8.605 1.00 94.56 453 PRO A O 1
ATOM 3522 N N . THR A 1 454 ? -23.815 10.583 7.327 1.00 94.06 454 THR A N 1
ATOM 3523 C CA . THR A 1 454 ? -24.635 10.195 6.179 1.00 94.06 454 THR A CA 1
ATOM 3524 C C . THR A 1 454 ? -23.853 9.296 5.229 1.00 94.06 454 THR A C 1
ATOM 3526 O O . THR A 1 454 ? -22.703 9.585 4.903 1.00 94.06 454 THR A O 1
ATOM 3529 N N . LEU A 1 455 ? -24.477 8.211 4.759 1.00 95.25 455 LEU A N 1
ATOM 3530 C CA . LEU A 1 455 ? -24.003 7.419 3.626 1.00 95.25 455 LEU A CA 1
ATOM 3531 C C . LEU A 1 455 ? -24.607 7.985 2.339 1.00 95.25 455 LEU A C 1
ATOM 3533 O O . LEU A 1 455 ? -25.791 7.799 2.059 1.00 95.25 455 LEU A O 1
ATOM 3537 N N . TRP A 1 456 ? -23.776 8.654 1.550 1.00 94.06 456 TRP A N 1
ATOM 3538 C CA . TRP A 1 456 ? -24.154 9.251 0.270 1.00 94.06 456 TRP A CA 1
ATOM 3539 C C . TRP A 1 456 ? -24.286 8.207 -0.831 1.00 94.06 456 TRP A C 1
ATOM 3541 O O . TRP A 1 456 ? -25.224 8.231 -1.624 1.00 94.06 456 TRP A O 1
ATOM 3551 N N . ALA A 1 457 ? -23.338 7.273 -0.874 1.00 93.50 457 ALA A N 1
ATOM 3552 C CA . ALA A 1 457 ? -23.332 6.188 -1.838 1.00 93.50 457 ALA A CA 1
ATOM 3553 C C . ALA A 1 457 ? -22.539 4.999 -1.302 1.00 93.50 457 ALA A C 1
ATOM 3555 O O . ALA A 1 457 ? -21.586 5.146 -0.539 1.00 93.50 457 ALA A O 1
ATOM 3556 N N . CYS A 1 458 ? -22.896 3.804 -1.752 1.00 94.06 458 CYS A N 1
ATOM 3557 C CA . CYS A 1 458 ? -22.086 2.612 -1.560 1.00 94.06 458 CYS A CA 1
ATOM 3558 C C . CYS A 1 458 ? -22.158 1.740 -2.806 1.00 94.06 458 CYS A C 1
ATOM 3560 O O . CYS A 1 458 ? -23.139 1.783 -3.550 1.00 94.06 458 CYS A O 1
ATOM 3562 N N . GLY A 1 459 ? -21.133 0.930 -3.029 1.00 90.19 459 GLY A N 1
ATOM 3563 C CA . GLY A 1 459 ? -21.091 0.085 -4.208 1.00 90.19 459 GLY A CA 1
ATOM 3564 C C . GLY A 1 459 ? -19.876 -0.816 -4.236 1.00 90.19 459 GLY A C 1
ATOM 3565 O O . GLY A 1 459 ? -19.072 -0.853 -3.307 1.00 90.19 459 GLY A O 1
ATOM 3566 N N . VAL A 1 460 ? -19.786 -1.587 -5.310 1.00 86.56 460 VAL A N 1
ATOM 3567 C CA . VAL A 1 460 ? -18.589 -2.345 -5.650 1.00 86.56 460 VAL A CA 1
ATOM 3568 C C . VAL A 1 460 ? -18.210 -1.945 -7.063 1.00 86.56 460 VAL A C 1
ATOM 3570 O O . VAL A 1 460 ? -19.027 -2.076 -7.973 1.00 86.56 460 VAL A O 1
ATOM 3573 N N . GLU A 1 461 ? -16.987 -1.461 -7.239 1.00 76.69 461 GLU A N 1
ATOM 3574 C CA . GLU A 1 461 ? -16.440 -1.098 -8.539 1.00 76.69 461 GLU A CA 1
ATOM 3575 C C . GLU A 1 461 ? -15.088 -1.777 -8.747 1.00 76.69 461 GLU A C 1
ATOM 3577 O O . GLU A 1 461 ? -14.114 -1.552 -8.023 1.00 76.69 461 GLU A O 1
ATOM 3582 N N . GLY A 1 462 ? -15.044 -2.671 -9.736 1.00 74.38 462 GLY A N 1
ATOM 3583 C CA . GLY A 1 462 ? -13.896 -3.537 -9.966 1.00 74.38 462 GLY A CA 1
ATOM 3584 C C . GLY A 1 462 ? -13.582 -4.391 -8.735 1.00 74.38 462 GLY A C 1
ATOM 3585 O O . GLY A 1 462 ? -14.395 -5.203 -8.302 1.00 74.38 462 GLY A O 1
ATOM 3586 N N . ALA A 1 463 ? -12.383 -4.210 -8.185 1.00 73.38 463 ALA A N 1
ATOM 3587 C CA . ALA A 1 463 ? -11.896 -4.942 -7.018 1.00 73.38 463 ALA A CA 1
ATOM 3588 C C . ALA A 1 463 ? -12.222 -4.258 -5.674 1.00 73.38 463 ALA A C 1
ATOM 3590 O O . ALA A 1 463 ? -11.829 -4.766 -4.620 1.00 73.38 463 ALA A O 1
ATOM 3591 N N . TRP A 1 464 ? -12.911 -3.113 -5.698 1.00 81.00 464 TRP A N 1
ATOM 3592 C CA . TRP A 1 464 ? -13.091 -2.250 -4.534 1.00 81.00 464 TRP A CA 1
ATOM 3593 C C . TRP A 1 464 ? -14.552 -2.167 -4.104 1.00 81.00 464 TRP A C 1
ATOM 3595 O O . TRP A 1 464 ? -15.427 -1.789 -4.876 1.00 81.00 464 TRP A O 1
ATOM 3605 N N . ASP A 1 465 ? -14.797 -2.483 -2.840 1.00 86.44 465 ASP A N 1
ATOM 3606 C CA . ASP A 1 465 ? -16.004 -2.155 -2.097 1.00 86.44 465 ASP A CA 1
ATOM 3607 C C . ASP A 1 465 ? -15.835 -0.750 -1.499 1.00 86.44 465 ASP A C 1
ATOM 3609 O O . ASP A 1 465 ? -14.901 -0.519 -0.723 1.00 86.44 465 ASP A O 1
ATOM 3613 N N . TYR A 1 466 ? -16.709 0.190 -1.868 1.00 92.44 466 TYR A N 1
ATOM 3614 C CA . TYR A 1 466 ? -16.604 1.585 -1.448 1.00 92.44 466 TYR A CA 1
ATOM 3615 C C . TYR A 1 466 ? -17.834 2.087 -0.686 1.00 92.44 466 TYR A C 1
ATOM 3617 O O . TYR A 1 466 ? -18.975 1.730 -0.996 1.00 92.44 466 TYR A O 1
ATOM 3625 N N . LEU A 1 467 ? -17.582 2.988 0.268 1.00 94.31 467 LEU A N 1
ATOM 3626 C CA . LEU A 1 467 ? -18.568 3.772 1.012 1.00 94.31 467 LEU A CA 1
ATOM 3627 C C . LEU A 1 467 ? -18.200 5.254 0.909 1.00 94.31 467 LEU A C 1
ATOM 3629 O O . LEU A 1 467 ? -17.118 5.653 1.335 1.00 94.31 467 LEU A O 1
ATOM 3633 N N . ALA A 1 468 ? -19.093 6.064 0.349 1.00 95.12 468 ALA A N 1
ATOM 3634 C CA . ALA A 1 468 ? -18.996 7.518 0.358 1.00 95.12 468 ALA A CA 1
ATOM 3635 C C . ALA A 1 468 ? -19.821 8.056 1.529 1.00 95.12 468 ALA A C 1
ATOM 3637 O O . ALA A 1 468 ? -21.047 7.933 1.531 1.00 95.12 468 ALA A O 1
ATOM 3638 N N . ILE A 1 469 ? -19.145 8.623 2.523 1.00 94.94 469 ILE A N 1
ATOM 3639 C CA . ILE A 1 469 ? -19.741 9.129 3.763 1.00 94.94 469 ILE A CA 1
ATOM 3640 C C . ILE A 1 469 ? -19.354 10.592 3.994 1.00 94.94 469 ILE A C 1
ATOM 3642 O O . ILE A 1 469 ? -18.467 11.113 3.313 1.00 94.94 469 ILE A O 1
ATOM 3646 N N . ASP A 1 470 ? -20.010 11.257 4.944 1.00 94.31 470 ASP A N 1
ATOM 3647 C CA . ASP A 1 470 ? -19.674 12.636 5.315 1.00 94.31 470 ASP A CA 1
ATOM 3648 C C . ASP A 1 470 ? -18.172 12.810 5.578 1.00 94.31 470 ASP A C 1
ATOM 3650 O O . ASP A 1 470 ? -17.551 12.050 6.327 1.00 94.31 470 ASP A O 1
ATOM 3654 N N . LEU A 1 471 ? -17.582 13.831 4.952 1.00 94.44 471 LEU A N 1
ATOM 3655 C CA . LEU A 1 471 ? -16.234 14.263 5.293 1.00 94.44 471 LEU A CA 1
ATOM 3656 C C . LEU A 1 471 ? -16.292 15.011 6.628 1.00 94.44 471 LEU A C 1
ATOM 3658 O O . LEU A 1 471 ? -16.947 16.045 6.737 1.00 94.44 471 LEU A O 1
ATOM 3662 N N . LEU A 1 472 ? -15.594 14.490 7.632 1.00 94.12 472 LEU A N 1
ATOM 3663 C CA . LEU A 1 472 ? -15.557 15.046 8.984 1.00 94.12 472 LEU A CA 1
ATOM 3664 C C . LEU A 1 472 ? -14.177 15.642 9.307 1.00 94.12 472 LEU A C 1
ATOM 3666 O O . LEU A 1 472 ? -13.249 15.595 8.497 1.00 94.12 472 LEU A O 1
ATOM 3670 N N . GLY A 1 473 ? -14.067 16.254 10.483 1.00 91.62 473 GLY A N 1
ATOM 3671 C CA . GLY A 1 473 ? -12.853 16.874 10.996 1.00 91.62 473 GLY A CA 1
ATOM 3672 C C . GLY A 1 473 ? -11.887 15.881 11.647 1.00 91.62 473 GLY A C 1
ATOM 3673 O O . GLY A 1 473 ? -11.717 14.742 11.216 1.00 91.62 473 GLY A O 1
ATOM 3674 N N . ALA A 1 474 ? -11.188 16.335 12.687 1.00 90.25 474 ALA A N 1
ATOM 3675 C CA . ALA A 1 474 ? -10.184 15.528 13.375 1.00 90.25 474 ALA A CA 1
ATOM 3676 C C . ALA A 1 474 ? -10.817 14.489 14.319 1.00 90.25 474 ALA A C 1
ATOM 3678 O O . ALA A 1 474 ? -11.816 14.757 14.982 1.00 90.25 474 ALA A O 1
ATOM 3679 N N . SER A 1 475 ? -10.199 13.312 14.443 1.00 92.38 475 SER A N 1
ATOM 3680 C CA . SER A 1 475 ? -10.571 12.351 15.489 1.00 92.38 475 SER A CA 1
ATOM 3681 C C . SER A 1 475 ? -10.134 12.834 16.873 1.00 92.38 475 SER A C 1
ATOM 3683 O O . SER A 1 475 ? -9.133 13.550 16.995 1.00 92.38 475 SER A O 1
ATOM 3685 N N . LEU A 1 476 ? -10.813 12.388 17.934 1.00 90.88 476 LEU A N 1
ATOM 3686 C CA . LEU A 1 476 ? -10.396 12.671 19.312 1.00 90.88 476 LEU A CA 1
ATOM 3687 C C . LEU A 1 476 ? -8.975 12.154 19.591 1.00 90.88 476 LEU A C 1
ATOM 3689 O O . LEU A 1 476 ? -8.224 12.801 20.314 1.00 90.88 476 LEU A O 1
ATOM 3693 N N . ASP A 1 477 ? -8.556 11.050 18.960 1.00 89.38 477 ASP A N 1
ATOM 3694 C CA . ASP A 1 477 ? -7.169 10.558 19.035 1.00 89.38 477 ASP A CA 1
ATOM 3695 C C . ASP A 1 477 ? -6.170 11.579 18.462 1.00 89.38 477 ASP A C 1
ATOM 3697 O O . ASP A 1 477 ? -5.108 11.821 19.038 1.00 89.38 477 ASP A O 1
ATOM 3701 N N . SER A 1 478 ? -6.525 12.236 17.355 1.00 87.62 478 SER A N 1
ATOM 3702 C CA . SER A 1 478 ? -5.695 13.283 16.754 1.00 87.62 478 SER A CA 1
ATOM 3703 C C . SER A 1 478 ? -5.610 14.521 17.648 1.00 87.62 478 SER A C 1
ATOM 3705 O O . SER A 1 478 ? -4.533 15.107 17.775 1.00 87.62 478 SER A O 1
ATOM 3707 N N . LEU A 1 479 ? -6.716 14.911 18.291 1.00 86.69 479 LEU A N 1
ATOM 3708 C CA . LEU A 1 479 ? -6.749 16.034 19.234 1.00 86.69 479 LEU A CA 1
ATOM 3709 C C . LEU A 1 479 ? -5.924 15.734 20.495 1.00 86.69 479 LEU A C 1
ATOM 3711 O O . LEU A 1 479 ? -5.071 16.537 20.871 1.00 86.69 479 LEU A O 1
ATOM 3715 N N . TYR A 1 480 ? -6.080 14.539 21.068 1.00 85.38 480 TYR A N 1
ATOM 3716 C CA . TYR A 1 480 ? -5.326 14.074 22.237 1.00 85.38 480 TYR A CA 1
ATOM 3717 C C . TYR A 1 480 ? -3.812 13.966 21.974 1.00 85.38 480 TYR A C 1
ATOM 3719 O O . TYR A 1 480 ? -2.981 14.222 22.844 1.00 85.38 480 TYR A O 1
ATOM 3727 N N . ARG A 1 481 ? -3.404 13.627 20.745 1.00 82.50 481 ARG A N 1
ATOM 3728 C CA . ARG A 1 481 ? -1.984 13.659 20.357 1.00 82.50 481 ARG A CA 1
ATOM 3729 C C . ARG A 1 481 ? -1.444 15.080 20.239 1.00 82.50 481 ARG A C 1
ATOM 3731 O O . ARG A 1 481 ? -0.295 15.308 20.612 1.00 82.50 481 ARG A O 1
ATOM 3738 N N . LYS A 1 482 ? -2.245 16.022 19.728 1.00 79.56 482 LYS A N 1
ATOM 3739 C CA . LYS A 1 482 ? -1.854 17.436 19.605 1.00 79.56 482 LYS A CA 1
ATOM 3740 C C . LYS A 1 482 ? -1.674 18.111 20.965 1.00 79.56 482 LYS A C 1
ATOM 3742 O O . LYS A 1 482 ? -0.823 18.986 21.068 1.00 79.56 482 LYS A O 1
ATOM 3747 N N . SER A 1 483 ? -2.390 17.673 22.000 1.00 70.88 483 SER A N 1
ATOM 3748 C CA . SER A 1 483 ? -2.184 18.136 23.381 1.00 70.88 483 SER A CA 1
ATOM 3749 C C . SER A 1 483 ? -0.967 17.507 24.081 1.00 70.88 483 SER A C 1
ATOM 3751 O O . SER A 1 483 ? -0.777 17.704 25.275 1.00 70.88 483 SER A O 1
ATOM 3753 N N . GLY A 1 484 ? -0.124 16.750 23.365 1.00 66.81 484 GLY A N 1
ATOM 3754 C CA . GLY A 1 484 ? 1.104 16.166 23.914 1.00 66.81 484 GLY A CA 1
ATOM 3755 C C . GLY A 1 484 ? 0.922 14.829 24.640 1.00 66.81 484 GLY A C 1
ATOM 3756 O O . GLY A 1 484 ? 1.896 14.313 25.180 1.00 66.81 484 GLY A O 1
ATOM 3757 N N . LYS A 1 485 ? -0.279 14.223 24.606 1.00 64.50 485 LYS A N 1
ATOM 3758 C CA . LYS A 1 485 ? -0.632 12.979 25.329 1.00 64.50 485 LYS A CA 1
ATOM 3759 C C . LYS A 1 485 ? -0.476 13.048 26.856 1.00 64.50 485 LYS A C 1
ATOM 3761 O O . LYS A 1 485 ? -0.323 12.003 27.494 1.00 64.50 485 LYS A O 1
ATOM 3766 N N . ASP A 1 486 ? -0.492 14.244 27.437 1.00 67.94 486 ASP A N 1
ATOM 3767 C CA . ASP A 1 486 ? -0.478 14.381 28.891 1.00 67.94 486 ASP A CA 1
ATOM 3768 C C . ASP A 1 486 ? -1.894 14.186 29.438 1.00 67.94 486 ASP A C 1
ATOM 3770 O O . ASP A 1 486 ? -2.210 13.080 29.875 1.00 67.94 486 ASP A O 1
ATOM 3774 N N . THR A 1 487 ? -2.770 15.183 29.339 1.00 76.94 487 THR A N 1
ATOM 3775 C CA . THR A 1 487 ? -4.185 15.089 29.736 1.00 76.94 487 THR A CA 1
ATOM 3776 C C . THR A 1 487 ? -5.036 16.046 28.901 1.00 76.94 487 THR A C 1
ATOM 3778 O O . THR A 1 487 ? -4.532 17.030 28.358 1.00 76.94 487 THR A O 1
ATOM 3781 N N . MET A 1 488 ? -6.327 15.746 28.768 1.00 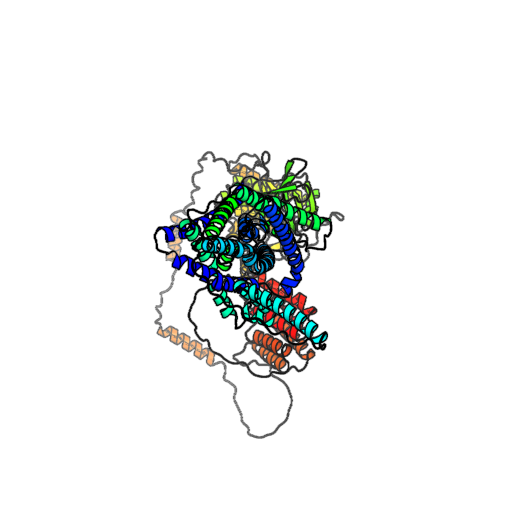84.19 488 MET A N 1
ATOM 3782 C CA . MET A 1 488 ? -7.330 16.696 28.277 1.00 84.19 488 MET A CA 1
ATOM 3783 C C . MET A 1 488 ? -7.943 17.439 29.471 1.00 84.19 488 MET A C 1
ATOM 3785 O O . MET A 1 488 ? -7.958 16.909 30.583 1.00 84.19 488 MET A O 1
ATOM 3789 N N . ASP A 1 489 ? -8.402 18.672 29.272 1.00 86.06 489 ASP A N 1
ATOM 3790 C CA . ASP A 1 489 ? -9.081 19.434 30.319 1.00 86.06 489 ASP A CA 1
ATOM 3791 C C . ASP A 1 489 ? -10.417 18.784 30.705 1.00 86.06 489 ASP A C 1
ATOM 3793 O O . ASP A 1 489 ? -11.100 18.179 29.875 1.00 86.06 489 ASP A O 1
ATOM 3797 N N . LEU A 1 490 ? -10.785 18.913 31.983 1.00 87.94 490 LEU A N 1
ATOM 3798 C CA . LEU A 1 490 ? -11.979 18.278 32.539 1.00 87.94 490 LEU A CA 1
ATOM 3799 C C . LEU A 1 490 ? -13.262 18.731 31.826 1.00 87.94 490 LEU A C 1
ATOM 3801 O O . LEU A 1 490 ? -14.106 17.891 31.528 1.00 87.94 490 LEU A O 1
ATOM 3805 N N . ALA A 1 491 ? -13.359 20.016 31.471 1.00 85.75 491 ALA A N 1
ATOM 3806 C CA . ALA A 1 491 ? -14.485 20.579 30.722 1.00 85.75 491 ALA A CA 1
ATOM 3807 C C . ALA A 1 491 ? -14.727 19.833 29.410 1.00 85.75 491 ALA A C 1
ATOM 3809 O O . ALA A 1 491 ? -15.826 19.343 29.147 1.00 85.75 491 ALA A O 1
ATOM 3810 N N . SER A 1 492 ? -13.671 19.706 28.603 1.00 87.94 492 SER A N 1
ATOM 3811 C CA . SER A 1 492 ? -13.715 19.018 27.319 1.00 87.94 492 SER A CA 1
ATOM 3812 C C . SER A 1 492 ? -14.095 17.554 27.489 1.00 87.94 492 SER A C 1
ATOM 3814 O O . SER A 1 492 ? -14.881 17.038 26.699 1.00 87.94 492 SER A O 1
ATOM 3816 N N . VAL A 1 493 ? -13.594 16.878 28.529 1.00 91.88 493 VAL A N 1
ATOM 3817 C CA . VAL A 1 493 ? -13.952 15.476 28.793 1.00 91.88 493 VAL A CA 1
ATOM 3818 C C . VAL A 1 493 ? -15.413 15.333 29.223 1.00 91.88 493 VAL A C 1
ATOM 3820 O O . VAL A 1 493 ? -16.071 14.415 28.737 1.00 91.88 493 VAL A O 1
ATOM 3823 N N . CYS A 1 494 ? -15.951 16.231 30.052 1.00 91.88 494 CYS A N 1
ATOM 3824 C CA . CYS A 1 494 ? -17.375 16.235 30.404 1.00 91.88 494 CYS A CA 1
ATOM 3825 C C . CYS A 1 494 ? -18.262 16.496 29.174 1.00 91.88 494 CYS A C 1
ATOM 3827 O O . CYS A 1 494 ? -19.226 15.766 28.953 1.00 91.88 494 CYS A O 1
ATOM 3829 N N . ALA A 1 495 ? -17.898 17.454 28.315 1.00 90.50 495 ALA A N 1
ATOM 3830 C CA . ALA A 1 495 ? -18.614 17.714 27.063 1.00 90.50 495 ALA A CA 1
ATOM 3831 C C . ALA A 1 495 ? -18.576 16.504 26.107 1.00 90.50 495 ALA A C 1
ATOM 3833 O O . ALA A 1 495 ? -19.596 16.136 25.520 1.00 90.50 495 ALA A O 1
ATOM 3834 N N . ILE A 1 496 ? -17.422 15.829 25.998 1.00 93.25 496 ILE A N 1
ATOM 3835 C CA . ILE A 1 496 ? -17.296 14.568 25.250 1.00 93.25 496 ILE A CA 1
ATOM 3836 C C . ILE A 1 496 ? -18.194 13.488 25.861 1.00 93.25 496 ILE A C 1
ATOM 3838 O O . ILE A 1 496 ? -18.861 12.777 25.112 1.00 93.25 496 ILE A O 1
ATOM 3842 N N . ALA A 1 497 ? -18.221 13.351 27.191 1.00 95.00 497 ALA A N 1
ATOM 3843 C CA . ALA A 1 497 ? -19.023 12.347 27.887 1.00 95.00 497 ALA A CA 1
ATOM 3844 C C . ALA A 1 497 ? -20.519 12.520 27.603 1.00 95.00 497 ALA A C 1
ATOM 3846 O O . ALA A 1 497 ? -21.169 11.560 27.190 1.00 95.00 497 ALA A O 1
ATOM 3847 N N . ILE A 1 498 ? -21.031 13.747 27.744 1.00 93.81 498 ILE A N 1
ATOM 3848 C CA . ILE A 1 498 ? -22.432 14.104 27.485 1.00 93.81 498 ILE A CA 1
ATOM 3849 C C . ILE A 1 498 ? -22.831 13.706 26.061 1.00 93.81 498 ILE A C 1
ATOM 3851 O O . ILE A 1 498 ? -23.772 12.933 25.869 1.00 93.81 498 ILE A O 1
ATOM 3855 N N . GLN A 1 499 ? -22.077 14.164 25.056 1.00 94.94 499 GLN A N 1
ATOM 3856 C CA . GLN A 1 499 ? -22.404 13.861 23.664 1.00 94.94 499 GLN A CA 1
ATOM 3857 C C . GLN A 1 499 ? -22.264 12.365 23.364 1.00 94.94 499 GLN A C 1
ATOM 3859 O O . GLN A 1 499 ? -23.153 11.780 22.751 1.00 94.94 499 GLN A O 1
ATOM 3864 N N . LEU A 1 500 ? -21.187 11.714 23.814 1.00 95.69 500 LEU A N 1
ATOM 3865 C CA . LEU A 1 500 ? -20.937 10.294 23.557 1.00 95.69 500 LEU A CA 1
ATOM 3866 C C . LEU A 1 500 ? -22.039 9.394 24.130 1.00 95.69 500 LEU A C 1
ATOM 3868 O O . LEU A 1 500 ? -22.482 8.471 23.445 1.00 95.69 500 LEU A O 1
ATOM 3872 N N . ILE A 1 501 ? -22.492 9.658 25.360 1.00 97.00 501 ILE A N 1
ATOM 3873 C CA . ILE A 1 501 ? -23.579 8.900 25.993 1.00 97.00 501 ILE A CA 1
ATOM 3874 C C . ILE A 1 501 ? -24.877 9.094 25.203 1.00 97.00 501 ILE A C 1
ATOM 3876 O O . ILE A 1 501 ? -25.529 8.099 24.889 1.00 97.00 501 ILE A O 1
ATOM 3880 N N . ALA A 1 502 ? -25.190 10.322 24.776 1.00 96.50 502 ALA A N 1
ATOM 3881 C CA . ALA A 1 502 ? -26.352 10.601 23.931 1.00 96.50 502 ALA A CA 1
ATOM 3882 C C . ALA A 1 502 ? -26.277 9.890 22.561 1.00 96.50 502 ALA A C 1
ATOM 3884 O O . ALA A 1 502 ? -27.271 9.345 22.074 1.00 96.50 502 ALA A O 1
ATOM 3885 N N . ARG A 1 503 ? -25.094 9.821 21.928 1.00 96.56 503 ARG A N 1
ATOM 3886 C CA . ARG A 1 503 ? -24.914 9.080 20.662 1.00 96.56 503 ARG A CA 1
ATOM 3887 C C . ARG A 1 503 ? -25.094 7.572 20.850 1.00 96.56 503 ARG A C 1
ATOM 3889 O O . ARG A 1 503 ? -25.706 6.914 20.005 1.00 96.56 503 ARG A O 1
ATOM 3896 N N . LEU A 1 504 ? -24.579 7.025 21.952 1.00 97.50 504 LEU A N 1
ATOM 3897 C CA . LEU A 1 504 ? -24.766 5.621 22.315 1.00 97.50 504 LEU A CA 1
ATOM 3898 C C . LEU A 1 504 ? -26.233 5.309 22.603 1.00 97.50 504 LEU A C 1
ATOM 3900 O O . LEU A 1 504 ? -26.740 4.305 22.110 1.00 97.50 504 LEU A O 1
ATOM 3904 N N . GLU A 1 505 ? -26.925 6.159 23.357 1.00 97.44 505 GLU A N 1
ATOM 3905 C CA . GLU A 1 505 ? -28.362 6.042 23.599 1.00 97.44 505 GLU A CA 1
ATOM 3906 C C . GLU A 1 505 ? -29.139 5.990 22.280 1.00 97.44 505 GLU A C 1
ATOM 3908 O O . GLU A 1 505 ? -29.919 5.062 22.060 1.00 97.44 505 GLU A O 1
ATOM 3913 N N . PHE A 1 506 ? -28.871 6.919 21.358 1.00 97.12 506 PHE A N 1
ATOM 3914 C CA . PHE A 1 506 ? -29.516 6.940 20.048 1.00 97.12 506 PHE A CA 1
ATOM 3915 C C . PHE A 1 506 ? -29.322 5.621 19.278 1.00 97.12 506 PHE A C 1
ATOM 3917 O O . PHE A 1 506 ? -30.292 5.046 18.774 1.00 97.12 506 PHE A O 1
ATOM 3924 N N . MET A 1 507 ? -28.090 5.098 19.211 1.00 96.50 507 MET A N 1
ATOM 3925 C CA . MET A 1 507 ? -27.819 3.806 18.560 1.00 96.50 507 MET A CA 1
ATOM 3926 C C . MET A 1 507 ? -28.542 2.650 19.252 1.00 96.50 507 MET A C 1
ATOM 3928 O O . MET A 1 507 ? -29.148 1.798 18.590 1.00 96.50 507 MET A O 1
ATOM 3932 N N . HIS A 1 508 ? -28.509 2.630 20.583 1.00 96.56 508 HIS A N 1
ATOM 3933 C CA . HIS A 1 508 ? -29.137 1.591 21.383 1.00 96.56 508 HIS A CA 1
ATOM 3934 C C . HIS A 1 508 ? -30.661 1.600 21.231 1.00 96.56 508 HIS A C 1
ATOM 3936 O O . HIS A 1 508 ? -31.255 0.526 21.110 1.00 96.56 508 HIS A O 1
ATOM 3942 N N . ASN A 1 509 ? -31.284 2.774 21.134 1.00 94.94 509 ASN A N 1
ATOM 3943 C CA . ASN A 1 509 ? -32.715 2.938 20.866 1.00 94.94 509 ASN A CA 1
ATOM 3944 C C . ASN A 1 509 ? -33.103 2.460 19.455 1.00 94.94 509 ASN A C 1
ATOM 3946 O O . ASN A 1 509 ? -34.230 2.023 19.236 1.00 94.94 509 ASN A O 1
ATOM 3950 N N . ARG A 1 510 ? -32.157 2.441 18.505 1.00 94.62 510 ARG A N 1
ATOM 3951 C CA . ARG A 1 510 ? -32.310 1.808 17.179 1.00 94.62 510 ARG A CA 1
ATOM 3952 C C . ARG A 1 510 ? -31.987 0.307 17.174 1.00 94.62 510 ARG A C 1
ATOM 3954 O O . ARG A 1 510 ? -31.938 -0.309 16.109 1.00 94.62 510 ARG A O 1
ATOM 3961 N N . GLY A 1 511 ? -31.764 -0.301 18.341 1.00 94.75 511 GLY A N 1
ATOM 3962 C CA . GLY A 1 511 ? -31.484 -1.731 18.476 1.00 94.75 511 GLY A CA 1
ATOM 3963 C C . GLY A 1 511 ? -30.071 -2.138 18.042 1.00 94.75 511 GLY A C 1
ATOM 3964 O O . GLY A 1 511 ? -29.829 -3.324 17.796 1.00 94.75 511 GLY A O 1
ATOM 3965 N N . ILE A 1 512 ? -29.133 -1.189 17.934 1.00 95.94 512 ILE A N 1
ATOM 3966 C CA . ILE A 1 512 ? -27.776 -1.394 17.406 1.00 95.94 512 ILE A CA 1
ATOM 3967 C C . ILE A 1 512 ? -26.737 -1.143 18.509 1.00 95.94 512 ILE A C 1
ATOM 3969 O O . ILE A 1 512 ? -26.819 -0.158 19.230 1.00 95.94 512 ILE A O 1
ATOM 3973 N N . LEU A 1 513 ? -25.751 -2.037 18.620 1.00 95.81 513 LEU A N 1
ATOM 3974 C CA . LEU A 1 513 ? -24.528 -1.856 19.411 1.00 95.81 513 LEU A CA 1
ATOM 3975 C C . LEU A 1 513 ? -23.393 -1.396 18.502 1.00 95.81 513 LEU A C 1
ATOM 3977 O O . LEU A 1 513 ? -23.257 -1.917 17.387 1.00 95.81 513 LEU A O 1
ATOM 3981 N N . HIS A 1 514 ? -22.531 -0.521 19.010 1.00 95.00 514 HIS A N 1
ATOM 3982 C CA . HIS A 1 514 ? -21.346 -0.057 18.300 1.00 95.00 514 HIS A CA 1
ATOM 3983 C C . HIS A 1 514 ? -20.220 -1.103 18.332 1.00 95.00 514 HIS A C 1
ATOM 3985 O O . HIS A 1 514 ? -19.685 -1.466 17.285 1.00 95.00 514 HIS A O 1
ATOM 3991 N N . ARG A 1 515 ? -19.896 -1.639 19.519 1.00 93.50 515 ARG A N 1
ATOM 3992 C CA . ARG A 1 515 ? -18.852 -2.646 19.821 1.00 93.50 515 ARG A CA 1
ATOM 3993 C C . ARG A 1 515 ? -17.390 -2.242 19.609 1.00 93.50 515 ARG A C 1
ATOM 3995 O O . ARG A 1 515 ? -16.512 -2.987 20.037 1.00 93.50 515 ARG A O 1
ATOM 4002 N N . ASP A 1 516 ? -17.113 -1.097 18.990 1.00 92.94 516 ASP A N 1
ATOM 4003 C CA . ASP A 1 516 ? -15.742 -0.589 18.805 1.00 92.94 516 ASP A CA 1
ATOM 4004 C C . ASP A 1 516 ? -15.558 0.876 19.244 1.00 92.94 516 ASP A C 1
ATOM 4006 O O . ASP A 1 516 ? -15.123 1.733 18.478 1.00 92.94 516 ASP A O 1
ATOM 4010 N N . ILE A 1 517 ? -15.956 1.192 20.480 1.00 95.06 517 ILE A N 1
ATOM 4011 C CA . ILE A 1 517 ? -15.823 2.547 21.037 1.00 95.06 517 ILE A CA 1
ATOM 4012 C C . ILE A 1 517 ? -14.352 2.868 21.320 1.00 95.06 517 ILE A C 1
ATOM 4014 O O . ILE A 1 517 ? -13.683 2.185 22.102 1.00 95.06 517 ILE A O 1
ATOM 4018 N N . GLN A 1 518 ? -13.840 3.909 20.659 1.00 92.75 518 GLN A N 1
ATOM 4019 C CA . GLN A 1 518 ? -12.466 4.384 20.799 1.00 92.75 518 GLN A CA 1
ATOM 4020 C C . GLN A 1 518 ? -12.282 5.817 20.293 1.00 92.75 518 GLN A C 1
ATOM 4022 O O . GLN A 1 518 ? -13.063 6.308 19.479 1.00 92.75 518 GLN A O 1
ATOM 4027 N N . LEU A 1 519 ? -11.170 6.441 20.695 1.00 91.56 519 LEU A N 1
ATOM 4028 C CA . LEU A 1 519 ? -10.807 7.814 20.322 1.00 91.56 519 LEU A CA 1
ATOM 4029 C C . LEU A 1 519 ? -10.697 8.037 18.804 1.00 91.56 519 LEU A C 1
ATOM 4031 O O . LEU A 1 519 ? -10.949 9.138 18.325 1.00 91.56 519 LEU A O 1
ATOM 4035 N N . GLY A 1 520 ? -10.304 7.010 18.043 1.00 89.50 520 GLY A N 1
ATOM 4036 C CA . GLY A 1 520 ? -10.221 7.079 16.580 1.00 89.50 520 GLY A CA 1
ATOM 4037 C C . GLY A 1 520 ? -11.584 7.102 15.880 1.00 89.50 520 GLY A C 1
ATOM 4038 O O . GLY A 1 520 ? -11.680 7.653 14.789 1.00 89.50 520 GLY A O 1
ATOM 4039 N N . ASN A 1 521 ? -12.620 6.564 16.532 1.00 93.56 521 ASN A N 1
ATOM 4040 C CA . ASN A 1 521 ? -13.975 6.422 15.989 1.00 93.56 521 ASN A CA 1
ATOM 4041 C C . ASN A 1 521 ? -14.922 7.544 16.452 1.00 93.56 521 ASN A C 1
ATOM 4043 O O . ASN A 1 521 ? -16.090 7.556 16.080 1.00 93.56 521 ASN A O 1
ATOM 4047 N N . CYS A 1 522 ? -14.419 8.490 17.251 1.00 94.62 522 CYS A N 1
ATOM 4048 C CA . CYS A 1 522 ? -15.117 9.716 17.630 1.00 94.62 522 CYS A CA 1
ATOM 4049 C C . CYS A 1 522 ? -14.441 10.891 16.916 1.00 94.62 522 CYS A C 1
ATOM 4051 O O . CYS A 1 522 ? -13.242 11.118 17.103 1.00 94.62 522 CYS A O 1
ATOM 4053 N N . VAL A 1 523 ? -15.180 11.616 16.082 1.00 94.19 523 VAL A N 1
ATOM 4054 C CA . VAL A 1 523 ? -14.640 12.635 15.169 1.00 94.19 523 VAL A CA 1
ATOM 4055 C C . VAL A 1 523 ? -15.460 13.912 15.273 1.00 94.19 523 VAL A C 1
ATOM 4057 O O . VAL A 1 523 ? -16.680 13.849 15.342 1.00 94.19 523 VAL A O 1
ATOM 4060 N N . ILE A 1 524 ? -14.815 15.077 15.286 1.00 93.69 524 ILE A N 1
ATOM 4061 C CA . ILE A 1 524 ? -15.540 16.357 15.280 1.00 93.69 524 ILE A CA 1
ATOM 4062 C C . ILE A 1 524 ? -16.074 16.685 13.882 1.00 93.69 524 ILE A C 1
ATOM 4064 O O . ILE A 1 524 ? -15.481 16.289 12.876 1.00 93.69 524 ILE A O 1
ATOM 4068 N N . GLY A 1 525 ? -17.179 17.423 13.796 1.00 91.88 525 GLY A N 1
ATOM 4069 C CA . GLY A 1 525 ? -17.681 17.926 12.519 1.00 91.88 525 GLY A CA 1
ATOM 4070 C C . GLY A 1 525 ? -16.738 18.937 11.854 1.00 91.88 525 GLY A C 1
ATOM 4071 O O . GLY A 1 525 ? -15.820 19.475 12.472 1.00 91.88 525 GLY A O 1
ATOM 4072 N N . LEU A 1 526 ? -16.973 19.200 10.569 1.00 90.12 526 LEU A N 1
ATOM 4073 C CA . LEU A 1 526 ? -16.385 20.345 9.868 1.00 90.12 526 LEU A CA 1
ATOM 4074 C C . LEU A 1 526 ? -17.220 21.609 10.117 1.00 90.12 526 LEU A C 1
ATOM 4076 O O . LEU A 1 526 ? -18.415 21.476 10.395 1.00 90.12 526 LEU A O 1
ATOM 4080 N N . PRO A 1 527 ? -16.645 22.821 9.985 1.00 85.44 527 PRO A N 1
ATOM 4081 C CA . PRO A 1 527 ? -17.399 24.060 10.151 1.00 85.44 527 PRO A CA 1
ATOM 4082 C C . PRO A 1 527 ? -18.644 24.075 9.253 1.00 85.44 527 PRO A C 1
ATOM 4084 O O . PRO A 1 527 ? -18.530 23.783 8.059 1.00 85.44 527 PRO A O 1
ATOM 4087 N N . PRO A 1 528 ? -19.833 24.391 9.806 1.00 85.38 528 PRO A N 1
ATOM 4088 C CA . PRO A 1 528 ? -20.093 24.992 11.128 1.00 85.38 528 PRO A CA 1
ATOM 4089 C C . PRO A 1 528 ? -20.258 24.011 12.314 1.00 85.38 528 PRO A C 1
ATOM 4091 O O . PRO A 1 528 ? -20.422 24.449 13.449 1.00 85.38 528 PRO A O 1
ATOM 4094 N N . ASN A 1 529 ? -20.195 22.698 12.092 1.00 88.75 529 ASN A N 1
ATOM 4095 C CA . ASN A 1 529 ? -20.508 21.646 13.072 1.00 88.75 529 ASN A CA 1
ATOM 4096 C C . ASN A 1 529 ? -19.301 21.184 13.916 1.00 88.75 529 ASN A C 1
ATOM 4098 O O . ASN A 1 529 ? -19.291 20.059 14.413 1.00 88.75 529 ASN A O 1
ATOM 4102 N N . GLU A 1 530 ? -18.280 22.024 14.098 1.00 87.06 530 GLU A N 1
ATOM 4103 C CA . GLU A 1 530 ? -17.043 21.684 14.836 1.00 87.06 530 GLU A CA 1
ATOM 4104 C C . GLU A 1 530 ? -17.292 21.303 16.306 1.00 87.06 530 GLU A C 1
ATOM 4106 O O . GLU A 1 530 ? -16.467 20.632 16.924 1.00 87.06 530 GLU A O 1
ATOM 4111 N N . ARG A 1 531 ? -18.447 21.709 16.849 1.00 87.38 531 ARG A N 1
ATOM 4112 C CA . ARG A 1 531 ? -18.888 21.460 18.232 1.00 87.38 531 ARG A CA 1
ATOM 4113 C C . ARG A 1 531 ? -19.581 20.110 18.427 1.00 87.38 531 ARG A C 1
ATOM 4115 O O . ARG A 1 531 ? -19.862 19.724 19.559 1.00 87.38 531 ARG A O 1
ATOM 4122 N N . ILE A 1 532 ? -19.884 19.410 17.333 1.00 91.62 532 ILE A N 1
ATOM 4123 C CA . ILE A 1 532 ? -20.626 18.149 17.340 1.00 91.62 532 ILE A CA 1
ATOM 4124 C C . ILE A 1 532 ? -19.644 16.992 17.177 1.00 91.62 532 ILE A C 1
ATOM 4126 O O . ILE A 1 532 ? -18.857 16.957 16.226 1.00 91.62 532 ILE A O 1
ATOM 4130 N N . ILE A 1 533 ? -19.731 16.020 18.081 1.00 94.31 533 ILE A N 1
ATOM 4131 C CA . ILE A 1 533 ? -19.006 14.755 18.005 1.00 94.31 533 ILE A CA 1
ATOM 4132 C C . ILE A 1 533 ? -19.842 13.744 17.222 1.00 94.31 533 ILE A C 1
ATOM 4134 O O . ILE A 1 533 ? -20.989 13.437 17.565 1.00 94.31 533 ILE A O 1
ATOM 4138 N N . TYR A 1 534 ? -19.220 13.212 16.178 1.00 95.75 534 TYR A N 1
ATOM 4139 C CA . TYR A 1 534 ? -19.731 12.164 15.316 1.00 95.75 534 TYR A CA 1
ATOM 4140 C C . TYR A 1 534 ? -19.109 10.820 15.681 1.00 95.75 534 TYR A C 1
ATOM 4142 O O . TYR A 1 534 ? -17.907 10.736 15.950 1.00 95.75 534 TYR A O 1
ATOM 4150 N N . MET A 1 535 ? -19.913 9.759 15.635 1.00 95.31 535 MET A N 1
ATOM 4151 C CA . MET A 1 535 ? -19.413 8.385 15.723 1.00 95.31 535 MET A CA 1
ATOM 4152 C C . MET A 1 535 ? -19.315 7.765 14.332 1.00 95.31 535 MET A C 1
ATOM 4154 O O . MET A 1 535 ? -20.237 7.878 13.523 1.00 95.31 535 MET A O 1
ATOM 4158 N N . ILE A 1 536 ? -18.187 7.117 14.057 1.00 92.88 536 ILE A N 1
ATOM 4159 C CA . ILE A 1 536 ? -17.870 6.509 12.762 1.00 92.88 536 ILE A CA 1
ATOM 4160 C C . ILE A 1 536 ? -17.421 5.048 12.923 1.00 92.88 536 ILE A C 1
ATOM 4162 O O . ILE A 1 536 ? -17.118 4.600 14.023 1.00 92.88 536 ILE A O 1
ATOM 4166 N N . ASP A 1 537 ? -17.296 4.346 11.795 1.00 89.81 537 ASP A N 1
ATOM 4167 C CA . ASP A 1 537 ? -16.832 2.955 11.686 1.00 89.81 537 ASP A CA 1
ATOM 4168 C C . ASP A 1 537 ? -17.774 1.921 12.325 1.00 89.81 537 ASP A C 1
ATOM 4170 O O . ASP A 1 537 ? -17.502 1.304 13.358 1.00 89.81 537 ASP A O 1
ATOM 4174 N N . PHE A 1 538 ? -18.885 1.657 11.634 1.00 92.69 538 PHE A N 1
ATOM 4175 C CA . PHE A 1 538 ? -19.869 0.647 12.043 1.00 92.69 538 PHE A CA 1
ATOM 4176 C C . PHE A 1 538 ? -19.505 -0.772 11.567 1.00 92.69 538 PHE A C 1
ATOM 4178 O O . PHE A 1 538 ? -20.349 -1.673 11.569 1.00 92.69 538 PHE A O 1
ATOM 4185 N N . GLY A 1 539 ? -18.255 -1.004 11.141 1.00 88.81 539 GLY A N 1
ATOM 4186 C CA . GLY A 1 539 ? -17.798 -2.285 10.589 1.00 88.81 539 GLY A CA 1
ATOM 4187 C C . GLY A 1 539 ? -17.914 -3.452 11.572 1.00 88.81 539 GLY A C 1
ATOM 4188 O O . GLY A 1 539 ? -18.127 -4.597 11.168 1.00 88.81 539 GLY A O 1
ATOM 4189 N N . PHE A 1 540 ? -17.846 -3.158 12.873 1.00 89.81 540 PHE A N 1
ATOM 4190 C CA . PHE A 1 540 ? -18.069 -4.123 13.946 1.00 89.81 540 PHE A CA 1
ATOM 4191 C C . PHE A 1 540 ? -19.419 -3.954 14.642 1.00 89.81 540 PHE A C 1
ATOM 4193 O O . PHE A 1 540 ? -19.676 -4.665 15.610 1.00 89.81 540 PHE A O 1
ATOM 4200 N N . SER A 1 541 ? -20.321 -3.094 14.176 1.00 93.62 541 SER A N 1
ATOM 4201 C CA . SER A 1 541 ? -21.630 -2.930 14.812 1.00 93.62 541 SER A CA 1
ATOM 4202 C C . SER A 1 541 ? -22.497 -4.186 14.695 1.00 93.62 541 SER A C 1
ATOM 4204 O O . SER A 1 541 ? -22.247 -5.093 13.892 1.00 93.62 541 SER A O 1
ATOM 4206 N N . LYS A 1 542 ? -23.494 -4.308 15.575 1.00 92.75 542 LYS A N 1
ATOM 4207 C CA . LYS A 1 542 ? -24.398 -5.465 15.590 1.00 92.75 542 LYS A CA 1
ATOM 4208 C C . LYS A 1 542 ? -25.770 -5.105 16.137 1.00 92.75 542 LYS A C 1
ATOM 4210 O O . LYS A 1 542 ? -25.870 -4.433 17.154 1.00 92.75 542 LYS A O 1
ATOM 4215 N N . ARG A 1 543 ? -26.825 -5.646 15.522 1.00 94.12 543 ARG A N 1
ATOM 4216 C CA . ARG A 1 543 ? -28.176 -5.589 16.095 1.00 94.12 543 ARG A CA 1
ATOM 4217 C C . ARG A 1 543 ? -28.262 -6.471 17.343 1.00 94.12 543 ARG A C 1
ATOM 4219 O O . ARG A 1 543 ? -27.965 -7.668 17.270 1.00 94.12 543 ARG A O 1
ATOM 4226 N N . TYR A 1 544 ? -28.625 -5.876 18.474 1.00 94.31 544 TYR A N 1
ATOM 4227 C CA . TYR A 1 544 ? -28.876 -6.597 19.729 1.00 94.31 544 TYR A CA 1
ATOM 4228 C C . TYR A 1 544 ? -30.363 -6.793 20.007 1.00 94.31 544 TYR A C 1
ATOM 4230 O O . TYR A 1 544 ? -30.711 -7.650 20.815 1.00 94.31 544 TYR A O 1
ATOM 4238 N N . ILE A 1 545 ? -31.214 -6.039 19.314 1.00 92.56 545 ILE A N 1
ATOM 4239 C CA . ILE A 1 545 ? -32.649 -6.281 19.229 1.00 92.56 545 ILE A CA 1
ATOM 4240 C C . ILE A 1 545 ? -32.930 -6.826 17.832 1.00 92.56 545 ILE A C 1
ATOM 4242 O O . ILE A 1 545 ? -32.491 -6.257 16.828 1.00 92.56 545 ILE A O 1
ATOM 4246 N N . ASP A 1 546 ? -33.620 -7.957 17.768 1.00 88.75 546 ASP A N 1
ATOM 4247 C CA . ASP A 1 546 ? -34.114 -8.498 16.507 1.00 88.75 546 ASP A CA 1
ATOM 4248 C C . ASP A 1 546 ? -35.239 -7.591 15.969 1.00 88.75 546 ASP A C 1
ATOM 4250 O O . ASP A 1 546 ? -36.229 -7.387 16.670 1.00 88.75 546 ASP A O 1
ATOM 4254 N N . PRO A 1 547 ? -35.123 -7.049 14.742 1.00 84.31 547 PRO A N 1
ATOM 4255 C CA . PRO A 1 547 ? -36.112 -6.127 14.181 1.00 84.31 547 PRO A CA 1
ATOM 4256 C C . PRO A 1 547 ? -37.501 -6.742 13.962 1.00 84.31 547 PRO A C 1
ATOM 4258 O O . PRO A 1 547 ? -38.464 -5.996 13.814 1.00 84.31 547 PRO A O 1
ATOM 4261 N N . TYR A 1 548 ? -37.617 -8.071 13.892 1.00 87.44 548 TYR A N 1
ATOM 4262 C CA . TYR A 1 548 ? -38.891 -8.749 13.648 1.00 87.44 548 TYR A CA 1
ATOM 4263 C C . TYR A 1 548 ? -39.569 -9.180 14.945 1.00 87.44 548 TYR A C 1
ATOM 4265 O O . TYR A 1 548 ? -40.785 -9.070 15.074 1.00 87.44 548 TYR A O 1
ATOM 4273 N N . THR A 1 549 ? -38.791 -9.679 15.907 1.00 89.94 549 THR A N 1
ATOM 4274 C CA . THR A 1 549 ? -39.327 -10.200 17.173 1.00 89.94 549 THR A CA 1
ATOM 4275 C C . THR A 1 549 ? -39.264 -9.186 18.315 1.00 89.94 549 THR A C 1
ATOM 4277 O O . THR A 1 549 ? -39.877 -9.414 19.357 1.00 89.94 549 THR A O 1
ATOM 4280 N N . ASN A 1 550 ? -38.527 -8.081 18.145 1.00 89.44 550 ASN A N 1
ATOM 4281 C CA . ASN A 1 550 ? -38.164 -7.119 19.192 1.00 89.44 550 ASN A CA 1
ATOM 4282 C C . ASN A 1 550 ? -37.534 -7.765 20.438 1.00 89.44 550 ASN A C 1
ATOM 4284 O O . ASN A 1 550 ? -37.500 -7.169 21.514 1.00 89.44 550 ASN A O 1
ATOM 4288 N N . GLN A 1 551 ? -37.002 -8.982 20.306 1.00 91.88 551 GLN A N 1
ATOM 4289 C CA . GLN A 1 551 ? -36.351 -9.678 21.404 1.00 91.88 551 GLN A CA 1
ATOM 4290 C C . GLN A 1 551 ? -34.872 -9.314 21.478 1.00 91.88 551 GLN A C 1
ATOM 4292 O O . GLN A 1 551 ? -34.182 -9.168 20.464 1.00 91.88 551 GLN A O 1
ATOM 4297 N N . HIS A 1 552 ? -34.379 -9.205 22.710 1.00 94.19 552 HIS A N 1
ATOM 4298 C CA . HIS A 1 552 ? -32.958 -9.050 22.976 1.00 94.19 552 HIS A CA 1
ATOM 4299 C C . HIS A 1 552 ? -32.209 -10.333 22.589 1.00 94.19 552 HIS A C 1
ATOM 4301 O O . HIS A 1 552 ? -32.678 -11.443 22.850 1.00 94.19 552 HIS A O 1
ATOM 4307 N N . ILE A 1 553 ? -31.007 -10.196 22.023 1.00 92.88 553 ILE A N 1
ATOM 4308 C CA . ILE A 1 553 ? -30.127 -11.334 21.732 1.00 92.88 553 ILE A CA 1
ATOM 4309 C C . ILE A 1 553 ? -29.925 -12.212 22.982 1.00 92.88 553 ILE A C 1
ATOM 4311 O O . ILE A 1 553 ? -29.829 -11.681 24.090 1.00 92.88 553 ILE A O 1
ATOM 4315 N N . PRO A 1 554 ? -29.822 -13.544 22.839 1.00 89.81 554 PRO A N 1
ATOM 4316 C CA . PRO A 1 554 ? -29.692 -14.438 23.986 1.00 89.81 554 PRO A CA 1
ATOM 4317 C C . PRO A 1 554 ? -28.316 -14.322 24.662 1.00 89.81 554 PRO A C 1
ATOM 4319 O O . PRO A 1 554 ? -27.286 -14.211 23.984 1.00 89.81 554 PRO A O 1
ATOM 4322 N N . ASP A 1 555 ? -28.291 -14.425 25.998 1.00 88.12 555 ASP A N 1
ATOM 4323 C CA . ASP A 1 555 ? -27.054 -14.500 26.795 1.00 88.12 555 ASP A CA 1
ATOM 4324 C C . ASP A 1 555 ? -26.418 -15.889 26.642 1.00 88.12 555 ASP A C 1
ATOM 4326 O O . ASP A 1 555 ? -26.624 -16.819 27.429 1.00 88.12 555 ASP A O 1
ATOM 4330 N N . SER A 1 556 ? -25.698 -16.069 25.537 1.00 84.69 556 SER A N 1
ATOM 4331 C CA . SER A 1 556 ? -25.040 -17.332 25.231 1.00 84.69 556 SER A CA 1
ATOM 4332 C C . SER A 1 556 ? -23.811 -17.533 26.115 1.00 84.69 556 SER A C 1
ATOM 4334 O O . SER A 1 556 ? -22.898 -16.709 26.140 1.00 84.69 556 SER A O 1
ATOM 4336 N N . ARG A 1 557 ? -23.733 -18.702 26.762 1.00 77.88 557 ARG A N 1
ATOM 4337 C CA . ARG A 1 557 ? -22.547 -19.135 27.522 1.00 77.88 557 ARG A CA 1
ATOM 4338 C C . ARG A 1 557 ? -21.384 -19.596 26.633 1.00 77.88 557 ARG A C 1
ATOM 4340 O O . ARG A 1 557 ? -20.306 -19.885 27.151 1.00 77.88 557 ARG A O 1
ATOM 4347 N N . ALA A 1 558 ? -21.586 -19.688 25.317 1.00 80.94 558 ALA A N 1
ATOM 4348 C CA . ALA A 1 558 ? -20.532 -20.061 24.383 1.00 80.94 558 ALA A CA 1
ATOM 4349 C C . ALA A 1 558 ? -19.477 -18.949 24.306 1.00 80.94 558 ALA A C 1
ATOM 4351 O O . ALA A 1 558 ? -19.800 -17.796 24.016 1.00 80.94 558 ALA A O 1
ATOM 4352 N N . LYS A 1 559 ? -18.208 -19.306 24.545 1.00 77.69 559 LYS A N 1
ATOM 4353 C CA . LYS A 1 559 ? -17.089 -18.369 24.395 1.00 77.69 559 LYS A CA 1
ATOM 4354 C C . LYS A 1 559 ? -16.978 -17.949 22.933 1.00 77.69 559 LYS A C 1
ATOM 4356 O O . LYS A 1 559 ? -16.919 -18.808 22.055 1.00 77.69 559 LYS A O 1
ATOM 4361 N N . ARG A 1 560 ? -16.943 -16.640 22.692 1.00 77.25 560 ARG A N 1
ATOM 4362 C CA . ARG A 1 560 ? -16.783 -16.060 21.356 1.00 77.25 560 ARG A CA 1
ATOM 4363 C C . ARG A 1 560 ? -15.374 -15.536 21.146 1.00 77.25 560 ARG A C 1
ATOM 4365 O O . ARG A 1 560 ? -14.705 -15.145 22.104 1.00 77.25 560 ARG A O 1
ATOM 4372 N N . ASP A 1 561 ? -14.978 -15.490 19.881 1.00 77.94 561 ASP A N 1
ATOM 4373 C CA . ASP A 1 561 ? -13.782 -14.771 19.474 1.00 77.94 561 ASP A CA 1
ATOM 4374 C C . ASP A 1 561 ? -13.970 -13.275 19.742 1.00 77.94 561 ASP A C 1
ATOM 4376 O O . ASP A 1 561 ? -15.062 -12.717 19.590 1.00 77.94 561 ASP A O 1
ATOM 4380 N N . PHE A 1 562 ? -12.899 -12.646 20.216 1.00 82.81 562 PHE A N 1
ATOM 4381 C CA . PHE A 1 562 ? -12.906 -11.233 20.554 1.00 82.81 562 PHE A CA 1
ATOM 4382 C C . PHE A 1 562 ? -12.916 -10.387 19.279 1.00 82.81 562 PHE A C 1
ATOM 4384 O O . PHE A 1 562 ? -12.100 -10.595 18.386 1.00 82.81 562 PHE A O 1
ATOM 4391 N N . ILE A 1 563 ? -13.834 -9.423 19.223 1.00 78.06 563 ILE A N 1
ATOM 4392 C CA . ILE A 1 563 ? -13.973 -8.451 18.138 1.00 78.06 563 ILE A CA 1
ATOM 4393 C C . ILE A 1 563 ? -14.090 -7.072 18.793 1.00 78.06 563 ILE A C 1
ATOM 4395 O O . ILE A 1 563 ? -14.919 -6.912 19.690 1.00 78.06 563 ILE A O 1
ATOM 4399 N N . GLY A 1 564 ? -13.276 -6.114 18.343 1.00 80.06 564 GLY A N 1
ATOM 4400 C CA . GLY A 1 564 ? -13.238 -4.731 18.836 1.00 80.06 564 GLY A CA 1
ATOM 4401 C C . GLY A 1 564 ? -11.853 -4.302 19.334 1.00 80.06 564 GLY A C 1
ATOM 4402 O O . GLY A 1 564 ? -10.883 -5.064 19.298 1.00 80.06 564 GLY A O 1
ATOM 4403 N N . ASN A 1 565 ? -11.747 -3.067 19.817 1.00 86.31 565 ASN A N 1
ATOM 4404 C CA . ASN A 1 565 ? -10.495 -2.489 20.292 1.00 86.31 565 ASN A CA 1
ATOM 4405 C C . ASN A 1 565 ? -10.015 -3.090 21.629 1.00 86.31 565 ASN A C 1
ATOM 4407 O O . ASN A 1 565 ? -10.689 -3.005 22.661 1.00 86.31 565 ASN A O 1
ATOM 4411 N N . TYR A 1 566 ? -8.782 -3.602 21.645 1.00 88.12 566 TYR A N 1
ATOM 4412 C CA . TYR A 1 566 ? -8.095 -4.146 22.822 1.00 88.12 566 TYR A CA 1
ATOM 4413 C C . TYR A 1 566 ? -8.035 -3.199 24.031 1.00 88.12 566 TYR A C 1
ATOM 4415 O O . TYR A 1 566 ? -8.057 -3.670 25.174 1.00 88.12 566 TYR A O 1
ATOM 4423 N N . TRP A 1 567 ? -7.946 -1.884 23.820 1.00 89.25 567 TRP A N 1
ATOM 4424 C CA . TRP A 1 567 ? -7.718 -0.909 24.891 1.00 89.25 567 TRP A CA 1
ATOM 4425 C C . TRP A 1 567 ? -8.968 -0.598 25.702 1.00 89.25 567 TRP A C 1
ATOM 4427 O O . TRP A 1 567 ? -8.920 -0.711 26.930 1.00 89.25 567 TRP A O 1
ATOM 4437 N N . PHE A 1 568 ? -10.087 -0.305 25.043 1.00 93.31 568 PHE A N 1
ATOM 4438 C CA . PHE A 1 568 ? -11.307 0.160 25.711 1.00 93.31 568 PHE A CA 1
ATOM 4439 C C . PHE A 1 568 ? -12.389 -0.914 25.841 1.00 93.31 568 PHE A C 1
ATOM 4441 O O . PHE A 1 568 ? -13.251 -0.776 26.692 1.00 93.31 568 PHE A O 1
ATOM 4448 N N . SER A 1 569 ? -12.309 -2.035 25.114 1.00 93.38 569 SER A N 1
ATOM 4449 C CA . SER A 1 569 ? -13.313 -3.105 25.246 1.00 93.38 569 SER A CA 1
ATOM 4450 C C . SER A 1 569 ? -13.498 -3.586 26.690 1.00 93.38 569 SER A C 1
ATOM 4452 O O . SER A 1 569 ? -12.503 -3.787 27.410 1.00 93.38 569 SER A O 1
ATOM 4454 N N . SER A 1 570 ? -14.761 -3.838 27.056 1.00 93.62 570 SER A N 1
ATOM 4455 C CA . SER A 1 570 ? -15.182 -4.267 28.392 1.00 93.62 570 SER A CA 1
ATOM 4456 C C . SER A 1 570 ? -14.460 -5.531 28.862 1.00 93.62 570 SER A C 1
ATOM 4458 O O . SER A 1 570 ? -14.043 -6.391 28.072 1.00 93.62 570 SER A O 1
ATOM 4460 N N . ILE A 1 571 ? -14.339 -5.699 30.180 1.00 91.62 571 ILE A N 1
ATOM 4461 C CA . ILE A 1 571 ? -13.757 -6.916 30.769 1.00 91.62 571 ILE A CA 1
ATOM 4462 C C . ILE A 1 571 ? -14.622 -8.142 30.425 1.00 91.62 571 ILE A C 1
ATOM 4464 O O . ILE A 1 571 ? -14.099 -9.241 30.215 1.00 91.62 571 ILE A O 1
ATOM 4468 N N . GLY A 1 572 ? -15.945 -7.977 30.346 1.00 89.88 572 GLY A N 1
ATOM 4469 C CA . GLY A 1 572 ? -16.870 -9.044 29.963 1.00 89.88 572 GLY A CA 1
ATOM 4470 C C . GLY A 1 572 ? -16.570 -9.604 28.573 1.00 89.88 572 GLY A C 1
ATOM 4471 O O . GLY A 1 572 ? -16.410 -10.818 28.413 1.00 89.88 572 GLY A O 1
ATOM 4472 N N . VAL A 1 573 ? -16.427 -8.723 27.590 1.00 91.56 573 VAL A N 1
ATOM 4473 C CA . VAL A 1 573 ? -16.212 -9.097 26.190 1.00 91.56 573 VAL A CA 1
ATOM 4474 C C . VAL A 1 573 ? -14.768 -9.541 25.972 1.00 91.56 573 VAL A C 1
ATOM 4476 O O . VAL A 1 573 ? -14.523 -10.680 25.580 1.00 91.56 573 VAL A O 1
ATOM 4479 N N . HIS A 1 574 ? -13.791 -8.698 26.311 1.00 89.88 574 HIS A N 1
ATOM 4480 C CA . HIS A 1 574 ? -12.386 -8.942 25.982 1.00 89.88 574 HIS A CA 1
ATOM 4481 C C . HIS A 1 574 ? -11.742 -10.058 26.818 1.00 89.88 574 HIS A C 1
ATOM 4483 O O . HIS A 1 574 ? -10.996 -10.893 26.304 1.00 89.88 574 HIS A O 1
ATOM 4489 N N . CYS A 1 575 ? -12.021 -10.088 28.122 1.00 89.25 575 CYS A N 1
ATOM 4490 C CA . CYS A 1 575 ? -11.318 -10.967 29.056 1.00 89.25 575 CYS A CA 1
ATOM 4491 C C . CYS A 1 575 ? -12.078 -12.262 29.374 1.00 89.25 575 CYS A C 1
ATOM 4493 O O . CYS A 1 575 ? -11.455 -13.228 29.832 1.00 89.25 575 CYS A O 1
ATOM 4495 N N . ARG A 1 576 ? -13.407 -12.275 29.205 1.00 85.62 576 ARG A N 1
ATOM 4496 C CA . ARG A 1 576 ? -14.274 -13.423 29.530 1.00 85.62 576 ARG A CA 1
ATOM 4497 C C . ARG A 1 576 ? -14.972 -14.024 28.303 1.00 85.62 576 ARG A C 1
ATOM 4499 O O . ARG A 1 576 ? -15.529 -15.111 28.437 1.00 85.62 576 ARG A O 1
ATOM 4506 N N . GLY A 1 577 ? -14.912 -13.374 27.137 1.00 87.00 577 GLY A N 1
ATOM 4507 C CA . GLY A 1 577 ? -15.528 -13.862 25.899 1.00 87.00 577 GLY A CA 1
ATOM 4508 C C . GLY A 1 577 ? -17.055 -13.903 25.959 1.00 87.00 577 GLY A C 1
ATOM 4509 O O . GLY A 1 577 ? -17.658 -14.774 25.330 1.00 87.00 577 GLY A O 1
ATOM 4510 N N . LYS A 1 578 ? -17.669 -13.023 26.767 1.00 90.50 578 LYS A N 1
ATOM 4511 C CA . LYS A 1 578 ? -19.128 -12.903 26.883 1.00 90.50 578 LYS A CA 1
ATOM 4512 C C . LYS A 1 578 ? -19.723 -12.209 25.661 1.00 90.50 578 LYS A C 1
ATOM 4514 O O . LYS A 1 578 ? -19.039 -11.475 24.949 1.00 90.50 578 LYS A O 1
ATOM 4519 N N . VAL A 1 579 ? -21.016 -12.432 25.441 1.00 91.06 579 VAL A N 1
ATOM 4520 C CA . VAL A 1 579 ? -21.774 -11.710 24.418 1.00 91.06 579 VAL A CA 1
ATOM 4521 C C . VAL A 1 579 ? -21.829 -10.218 24.797 1.00 91.06 579 VAL A C 1
ATOM 4523 O O . VAL A 1 579 ? -22.165 -9.922 25.944 1.00 91.06 579 VAL A O 1
ATOM 4526 N N . PRO A 1 580 ? -21.487 -9.293 23.879 1.00 93.06 580 PRO A N 1
ATOM 4527 C CA . PRO A 1 580 ? -21.610 -7.857 24.119 1.00 93.06 580 PRO A CA 1
ATOM 4528 C C . PRO A 1 580 ? -23.079 -7.416 24.154 1.00 93.06 580 PRO A C 1
ATOM 4530 O O . PRO A 1 580 ? -23.913 -7.955 23.424 1.00 93.06 580 PRO A O 1
ATOM 4533 N N . SER A 1 581 ? -23.363 -6.411 24.975 1.00 94.94 581 SER A N 1
ATOM 4534 C CA . SER A 1 581 ? -24.657 -5.748 25.184 1.00 94.94 581 SER A CA 1
ATOM 4535 C C . SER A 1 581 ? -24.449 -4.247 25.430 1.00 94.94 581 SER A C 1
ATOM 4537 O O . SER A 1 581 ? -23.311 -3.782 25.456 1.00 94.94 581 SER A O 1
ATOM 4539 N N . ARG A 1 582 ? -25.526 -3.485 25.657 1.00 96.75 582 ARG A N 1
ATOM 4540 C CA . ARG A 1 582 ? -25.474 -2.024 25.875 1.00 96.75 582 ARG A CA 1
ATOM 4541 C C . ARG A 1 582 ? -24.485 -1.594 26.964 1.00 96.75 582 ARG A C 1
ATOM 4543 O O . ARG A 1 582 ? -23.770 -0.609 26.801 1.00 96.75 582 ARG A O 1
ATOM 4550 N N . ARG A 1 583 ? -24.400 -2.362 28.058 1.00 95.88 583 ARG A N 1
ATOM 4551 C CA . ARG A 1 583 ? -23.462 -2.095 29.164 1.00 95.88 583 ARG A CA 1
ATOM 4552 C C . ARG A 1 583 ? -21.995 -2.133 28.733 1.00 95.88 583 ARG A C 1
ATOM 4554 O O . ARG A 1 583 ? -21.163 -1.479 29.347 1.00 95.88 583 ARG A O 1
ATOM 4561 N N . ASP A 1 584 ? -21.673 -2.925 27.710 1.00 96.00 584 ASP A N 1
ATOM 4562 C CA . ASP A 1 584 ? -20.300 -3.129 27.259 1.00 96.00 584 ASP A CA 1
ATOM 4563 C C . ASP A 1 584 ? -19.808 -1.936 26.426 1.00 96.00 584 ASP A C 1
ATOM 4565 O O . ASP A 1 584 ? -18.642 -1.563 26.550 1.00 96.00 584 ASP A O 1
ATOM 4569 N N . ASP A 1 585 ? -20.698 -1.304 25.648 1.00 96.88 585 ASP A N 1
ATOM 4570 C CA . ASP A 1 585 ? -20.408 -0.045 24.948 1.00 96.88 585 ASP A CA 1
ATOM 4571 C C . ASP A 1 585 ? -20.234 1.115 25.949 1.00 96.88 585 ASP A C 1
ATOM 4573 O O . ASP A 1 585 ? -19.301 1.907 25.811 1.00 96.88 585 ASP A O 1
ATOM 4577 N N . LEU A 1 586 ? -21.048 1.169 27.015 1.00 97.50 586 LEU A N 1
ATOM 4578 C CA . LEU A 1 586 ? -20.884 2.160 28.091 1.00 97.50 586 LEU A CA 1
ATOM 4579 C C . LEU A 1 586 ? -19.620 1.935 28.936 1.00 97.50 586 LEU A C 1
ATOM 4581 O O . LEU A 1 586 ? -18.920 2.894 29.247 1.00 97.50 586 LEU A O 1
ATOM 4585 N N . GLU A 1 587 ? -19.266 0.686 29.265 1.00 96.88 587 GLU A N 1
ATOM 4586 C CA . GLU A 1 587 ? -17.996 0.395 29.952 1.00 96.88 587 GLU A CA 1
ATOM 4587 C C . GLU A 1 587 ? -16.799 0.841 29.096 1.00 96.88 587 GLU A C 1
ATOM 4589 O O . GLU A 1 587 ? -15.827 1.383 29.627 1.00 96.88 587 GLU A O 1
ATOM 4594 N N . ALA A 1 588 ? -16.873 0.659 27.772 1.00 96.56 588 ALA A N 1
ATOM 4595 C CA . ALA A 1 588 ? -15.839 1.133 26.859 1.00 96.56 588 ALA A CA 1
ATOM 4596 C C . ALA A 1 588 ? -15.758 2.666 26.808 1.00 96.56 588 ALA A C 1
ATOM 4598 O O . ALA A 1 588 ? -14.652 3.211 26.848 1.00 96.56 588 ALA A O 1
ATOM 4599 N N . ALA A 1 589 ? -16.901 3.360 26.801 1.00 97.06 589 ALA A N 1
ATOM 4600 C CA . ALA A 1 589 ? -16.960 4.815 26.919 1.00 97.06 589 ALA A CA 1
ATOM 4601 C C . ALA A 1 589 ? -16.333 5.305 28.236 1.00 97.06 589 ALA A C 1
ATOM 4603 O O . ALA A 1 589 ? -15.451 6.160 28.205 1.00 97.06 589 ALA A O 1
ATOM 4604 N N . ALA A 1 590 ? -16.685 4.705 29.378 1.00 96.88 590 ALA A N 1
ATOM 4605 C CA . ALA A 1 590 ? -16.116 5.054 30.681 1.00 96.88 590 ALA A CA 1
ATOM 4606 C C . ALA A 1 590 ? -14.584 4.905 30.703 1.00 96.88 590 ALA A C 1
ATOM 4608 O O . ALA A 1 590 ? -13.867 5.812 31.125 1.00 96.88 590 ALA A O 1
ATOM 4609 N N . LEU A 1 591 ? -14.055 3.787 30.188 1.00 95.81 591 LEU A N 1
ATOM 4610 C CA . LEU A 1 591 ? -12.608 3.565 30.090 1.00 95.81 591 LEU A CA 1
ATOM 4611 C C . LEU A 1 591 ? -11.919 4.580 29.164 1.00 95.81 591 LEU A C 1
ATOM 4613 O O . LEU A 1 591 ? -10.791 4.989 29.439 1.00 95.81 591 LEU A O 1
ATOM 4617 N N . MET A 1 592 ? -12.577 4.986 28.078 1.00 95.31 592 MET A N 1
ATOM 4618 C CA . MET A 1 592 ? -12.065 6.004 27.162 1.00 95.31 592 MET A CA 1
ATOM 4619 C C . MET A 1 592 ? -12.017 7.395 27.812 1.00 95.31 592 MET A C 1
ATOM 4621 O O . MET A 1 592 ? -11.009 8.085 27.676 1.00 95.31 592 MET A O 1
ATOM 4625 N N . LEU A 1 593 ? -13.051 7.788 28.562 1.00 95.31 593 LEU A N 1
ATOM 4626 C CA . LEU A 1 593 ? -13.092 9.065 29.286 1.00 95.31 593 LEU A CA 1
ATOM 4627 C C . LEU A 1 593 ? -12.011 9.130 30.376 1.00 95.31 593 LEU A C 1
ATOM 4629 O O . LEU A 1 593 ? -11.244 10.089 30.437 1.00 95.31 593 LEU A O 1
ATOM 4633 N N . ILE A 1 594 ? -11.866 8.061 31.166 1.00 94.75 594 ILE A N 1
ATOM 4634 C CA . ILE A 1 594 ? -10.800 7.945 32.175 1.00 94.75 594 ILE A CA 1
ATOM 4635 C C . ILE A 1 594 ? -9.419 8.049 31.514 1.00 94.75 594 ILE A C 1
ATOM 4637 O O . ILE A 1 594 ? -8.517 8.691 32.050 1.00 94.75 594 ILE A O 1
ATOM 4641 N N . HIS A 1 595 ? -9.236 7.456 30.330 1.00 92.94 595 HIS A N 1
ATOM 4642 C CA . HIS A 1 595 ? -7.977 7.547 29.592 1.00 92.94 595 HIS A CA 1
ATOM 4643 C C . HIS A 1 595 ? -7.615 8.989 29.206 1.00 92.94 595 HIS A C 1
ATOM 4645 O O . HIS A 1 595 ? -6.439 9.335 29.286 1.00 92.94 595 HIS A O 1
ATOM 4651 N N . LEU A 1 596 ? -8.590 9.820 28.823 1.00 91.38 596 LEU A N 1
ATOM 4652 C CA . LEU A 1 596 ? -8.357 11.225 28.459 1.00 91.38 596 LEU A CA 1
ATOM 4653 C C . LEU A 1 596 ? -7.893 12.081 29.649 1.00 91.38 596 LEU A C 1
ATOM 4655 O O . LEU A 1 596 ? -7.095 13.000 29.460 1.00 91.38 596 LEU A O 1
ATOM 4659 N N . LEU A 1 597 ? -8.350 11.756 30.862 1.00 90.75 597 LEU A N 1
ATOM 4660 C CA . LEU A 1 597 ? -7.989 12.462 32.099 1.00 90.75 597 LEU A CA 1
ATOM 4661 C C . LEU A 1 597 ? -6.752 11.893 32.800 1.00 90.75 597 LEU A C 1
ATOM 4663 O O . LEU A 1 597 ? -6.164 12.552 33.655 1.00 90.75 597 LEU A O 1
ATOM 4667 N N . THR A 1 598 ? -6.344 10.669 32.466 1.00 88.69 598 THR A N 1
ATOM 4668 C CA . THR A 1 598 ? -5.208 10.018 33.123 1.00 88.69 598 THR A CA 1
ATOM 4669 C C . THR A 1 598 ? -3.896 10.409 32.438 1.00 88.69 598 THR A C 1
ATOM 4671 O O . THR A 1 598 ? -3.745 10.157 31.239 1.00 88.69 598 THR A O 1
ATOM 4674 N N . PRO A 1 599 ? -2.889 10.909 33.181 1.00 82.25 599 PRO A N 1
ATOM 4675 C CA . PRO A 1 599 ? -1.573 11.192 32.624 1.00 82.25 599 PRO A CA 1
ATOM 4676 C C . PRO A 1 599 ? -0.963 9.969 31.933 1.00 82.25 599 PRO A C 1
ATOM 4678 O O . PRO A 1 599 ? -0.804 8.897 32.537 1.00 82.25 599 PRO A O 1
ATOM 4681 N N . ARG A 1 600 ? -0.581 10.132 30.661 1.00 77.44 600 ARG A N 1
ATOM 4682 C CA . ARG A 1 600 ? -0.054 9.048 29.805 1.00 77.44 600 ARG A CA 1
ATOM 4683 C C . ARG A 1 600 ? -1.035 7.875 29.629 1.00 77.44 600 ARG A C 1
ATOM 4685 O O . ARG A 1 600 ? -0.601 6.745 29.366 1.00 77.44 600 ARG A O 1
ATOM 4692 N N . GLY A 1 601 ? -2.328 8.133 29.810 1.00 84.56 601 GLY A N 1
ATOM 4693 C CA . GLY A 1 601 ? -3.422 7.184 29.666 1.00 84.56 601 GLY A CA 1
ATOM 4694 C C . GLY A 1 601 ? -3.423 6.031 30.675 1.00 84.56 601 GLY A C 1
ATOM 4695 O O . GLY A 1 601 ? -2.610 5.946 31.602 1.00 84.56 601 GLY A O 1
ATOM 4696 N N . LEU A 1 602 ? -4.349 5.100 30.442 1.00 89.06 602 LEU A N 1
ATOM 4697 C CA . LEU A 1 602 ? -4.516 3.869 31.219 1.00 89.06 602 LEU A CA 1
ATOM 4698 C C . LEU A 1 602 ? -3.219 3.030 31.284 1.00 89.06 602 LEU A C 1
ATOM 4700 O O . LEU A 1 602 ? -2.424 3.025 30.337 1.00 89.06 602 LEU A O 1
ATOM 4704 N N . PRO A 1 603 ? -3.010 2.232 32.350 1.00 85.62 603 PRO A N 1
ATOM 4705 C CA . PRO A 1 603 ? -1.771 1.470 32.539 1.00 85.62 603 PRO A CA 1
ATOM 4706 C C . PRO A 1 603 ? -1.402 0.585 31.342 1.00 85.62 603 PRO A C 1
ATOM 4708 O O . PRO A 1 603 ? -0.239 0.518 30.944 1.00 85.62 603 PRO A O 1
ATOM 4711 N N . TRP A 1 604 ? -2.406 -0.044 30.728 1.00 88.75 604 TRP A N 1
ATOM 4712 C CA . TRP A 1 604 ? -2.212 -0.994 29.640 1.00 88.75 604 TRP A CA 1
ATOM 4713 C C . TRP A 1 604 ? -2.152 -0.376 28.239 1.00 88.75 604 TRP A C 1
ATOM 4715 O O . TRP A 1 604 ? -1.722 -1.044 27.301 1.00 88.75 604 TRP A O 1
ATOM 4725 N N . THR A 1 605 ? -2.543 0.889 28.055 1.00 85.31 605 THR A N 1
ATOM 4726 C CA . THR A 1 605 ? -2.454 1.554 26.739 1.00 85.31 605 THR A CA 1
ATOM 4727 C C . THR A 1 605 ? -1.022 1.960 26.388 1.00 85.31 605 THR A C 1
ATOM 4729 O O . THR A 1 605 ? -0.691 2.146 25.220 1.00 85.31 605 THR A O 1
ATOM 4732 N N . ARG A 1 606 ? -0.137 2.034 27.390 1.00 78.31 606 ARG A N 1
ATOM 4733 C CA . ARG A 1 606 ? 1.261 2.480 27.256 1.00 78.31 606 ARG A CA 1
ATOM 4734 C C . ARG A 1 606 ? 2.130 1.546 26.414 1.00 78.31 606 ARG A C 1
ATOM 4736 O O . ARG A 1 606 ? 3.057 2.003 25.755 1.00 78.31 606 ARG A O 1
ATOM 4743 N N . ASN A 1 607 ? 1.818 0.251 26.410 1.00 72.62 607 ASN A N 1
ATOM 4744 C CA . ASN A 1 607 ? 2.612 -0.774 25.725 1.00 72.62 607 ASN A CA 1
ATOM 4745 C C . ASN A 1 607 ? 2.206 -0.973 24.249 1.00 72.62 607 ASN A C 1
ATOM 4747 O O . ASN A 1 607 ? 2.750 -1.847 23.574 1.00 72.62 607 ASN A O 1
ATOM 4751 N N . GLY A 1 608 ? 1.265 -0.168 23.738 1.00 78.19 608 GLY A N 1
ATOM 4752 C CA . GLY A 1 608 ? 0.731 -0.288 22.383 1.00 78.19 608 GLY A CA 1
ATOM 4753 C C . GLY A 1 608 ? -0.261 -1.445 22.213 1.00 78.19 608 GLY A C 1
ATOM 4754 O O . GLY A 1 608 ? -0.793 -1.990 23.180 1.00 78.19 608 GLY A O 1
ATOM 4755 N N . ILE A 1 609 ? -0.553 -1.792 20.958 1.00 80.38 609 ILE A N 1
ATOM 4756 C CA . ILE A 1 609 ? -1.439 -2.914 20.609 1.00 80.38 609 ILE A CA 1
ATOM 4757 C C . ILE A 1 609 ? -0.670 -4.233 20.814 1.00 80.38 609 ILE A C 1
ATOM 4759 O O . ILE A 1 609 ? 0.473 -4.334 20.349 1.00 80.38 609 ILE A O 1
ATOM 4763 N N . PRO A 1 610 ? -1.250 -5.249 21.484 1.00 80.69 610 PRO A N 1
ATOM 4764 C CA . PRO A 1 610 ? -0.575 -6.524 21.716 1.00 80.69 610 PRO A CA 1
ATOM 4765 C C . PRO A 1 610 ? -0.270 -7.232 20.387 1.00 80.69 610 PRO A C 1
ATOM 4767 O O . PRO A 1 610 ? -1.172 -7.559 19.624 1.00 80.69 610 PRO A O 1
ATOM 4770 N N . LYS A 1 611 ? 1.018 -7.477 20.114 1.00 79.38 611 LYS A N 1
ATOM 4771 C CA . LYS A 1 611 ? 1.490 -8.186 18.905 1.00 79.38 611 LYS A CA 1
ATOM 4772 C C . LYS A 1 611 ? 1.761 -9.678 19.133 1.00 79.38 611 LYS A C 1
ATOM 4774 O O . LYS A 1 611 ? 2.007 -10.403 18.174 1.00 79.38 611 LYS A O 1
ATOM 4779 N N . THR A 1 612 ? 1.786 -10.115 20.392 1.00 84.69 612 THR A N 1
ATOM 4780 C CA . THR A 1 612 ? 2.068 -11.493 20.814 1.00 84.69 612 THR A CA 1
ATOM 4781 C C . THR A 1 612 ? 1.003 -11.967 21.798 1.00 84.69 612 THR A C 1
ATOM 4783 O O . THR A 1 612 ? 0.457 -11.158 22.550 1.00 84.69 612 THR A O 1
ATOM 4786 N N . ASP A 1 613 ? 0.753 -13.277 21.844 1.00 84.94 613 ASP A N 1
ATOM 4787 C CA . ASP A 1 613 ? -0.212 -13.872 22.780 1.00 84.94 613 ASP A CA 1
ATOM 4788 C C . ASP A 1 613 ? 0.168 -13.601 24.242 1.00 84.94 613 ASP A C 1
ATOM 4790 O O . ASP A 1 613 ? -0.691 -13.334 25.075 1.00 84.94 613 ASP A O 1
ATOM 4794 N N . GLU A 1 614 ? 1.464 -13.578 24.560 1.00 85.12 614 GLU A N 1
ATOM 4795 C CA . GLU A 1 614 ? 1.956 -13.222 25.896 1.00 85.12 614 GLU A CA 1
ATOM 4796 C C . GLU A 1 614 ? 1.605 -11.777 26.273 1.00 85.12 614 GLU A C 1
ATOM 4798 O O . GLU A 1 614 ? 1.155 -11.514 27.390 1.00 85.12 614 GLU A O 1
ATOM 4803 N N . ALA A 1 615 ? 1.769 -10.834 25.337 1.00 84.06 615 ALA A N 1
ATOM 4804 C CA . ALA A 1 615 ? 1.365 -9.448 25.544 1.00 84.06 615 ALA A CA 1
ATOM 4805 C C . ALA A 1 615 ? -0.161 -9.330 25.671 1.00 84.06 615 ALA A C 1
ATOM 4807 O O . ALA A 1 615 ? -0.649 -8.537 26.479 1.00 84.06 615 ALA A O 1
ATOM 4808 N N . HIS A 1 616 ? -0.917 -10.142 24.923 1.00 87.00 616 HIS A N 1
ATOM 4809 C CA . HIS A 1 616 ? -2.376 -10.195 25.013 1.00 87.00 616 HIS A CA 1
ATOM 4810 C C . HIS A 1 616 ? -2.854 -10.735 26.365 1.00 87.00 616 HIS A C 1
ATOM 4812 O O . HIS A 1 616 ? -3.717 -10.130 27.000 1.00 87.00 616 HIS A O 1
ATOM 4818 N N . GLU A 1 617 ? -2.267 -11.824 26.858 1.00 88.06 617 GLU A N 1
ATOM 4819 C CA . GLU A 1 617 ? -2.599 -12.394 28.167 1.00 88.06 617 GLU A CA 1
ATOM 4820 C C . GLU A 1 617 ? -2.160 -11.486 29.320 1.00 88.06 617 GLU A C 1
ATOM 4822 O O . GLU A 1 617 ? -2.899 -11.322 30.296 1.00 88.06 617 GLU A O 1
ATOM 4827 N N . ARG A 1 618 ? -1.014 -10.806 29.188 1.00 87.69 618 ARG A N 1
ATOM 4828 C CA . ARG A 1 618 ? -0.597 -9.762 30.132 1.00 87.69 618 ARG A CA 1
ATOM 4829 C C . ARG A 1 618 ? -1.620 -8.627 30.190 1.00 87.69 618 ARG A C 1
ATOM 4831 O O . ARG A 1 618 ? -2.057 -8.277 31.283 1.00 87.69 618 ARG A O 1
ATOM 4838 N N . LEU A 1 619 ? -2.051 -8.112 29.037 1.00 89.50 619 LEU A N 1
ATOM 4839 C CA . LEU A 1 619 ? -3.096 -7.089 28.940 1.00 89.50 619 LEU A CA 1
ATOM 4840 C C . LEU A 1 619 ? -4.397 -7.548 29.617 1.00 89.50 619 LEU A C 1
ATOM 4842 O O . LEU A 1 619 ? -4.996 -6.798 30.388 1.00 89.50 619 LEU A O 1
ATOM 4846 N N . LYS A 1 620 ? -4.835 -8.792 29.377 1.00 90.56 620 LYS A N 1
ATOM 4847 C CA . LYS A 1 620 ? -6.026 -9.351 30.039 1.00 90.56 620 LYS A CA 1
ATOM 4848 C C . LYS A 1 620 ? -5.855 -9.429 31.554 1.00 90.56 620 LYS A C 1
ATOM 4850 O O . LYS A 1 620 ? -6.814 -9.164 32.278 1.00 90.56 620 LYS A O 1
ATOM 4855 N N . LYS A 1 621 ? -4.668 -9.799 32.044 1.00 90.44 621 LYS A N 1
ATOM 4856 C CA . LYS A 1 621 ? -4.363 -9.857 33.481 1.00 90.44 621 LYS A CA 1
ATOM 4857 C C . LYS A 1 621 ? -4.401 -8.464 34.112 1.00 90.44 621 LYS A C 1
ATOM 4859 O O . LYS A 1 621 ? -5.045 -8.304 35.143 1.00 90.44 621 LYS A O 1
ATOM 4864 N N . GLU A 1 622 ? -3.792 -7.470 33.467 1.00 90.38 622 GLU A N 1
ATOM 4865 C CA . GLU A 1 622 ? -3.812 -6.067 33.906 1.00 90.38 622 GLU A CA 1
ATOM 4866 C C . GLU A 1 622 ? -5.249 -5.522 33.956 1.00 90.38 622 GLU A C 1
ATOM 4868 O O . GLU A 1 622 ? -5.674 -5.016 34.992 1.00 90.38 622 GLU A O 1
ATOM 4873 N N . LYS A 1 623 ? -6.050 -5.735 32.902 1.00 91.25 623 LYS A N 1
ATOM 4874 C CA . LYS A 1 623 ? -7.469 -5.339 32.875 1.00 91.25 623 LYS A CA 1
ATOM 4875 C C . LYS A 1 623 ? -8.309 -6.005 33.966 1.00 91.25 623 LYS A C 1
ATOM 4877 O O . LYS A 1 623 ? -9.165 -5.357 34.553 1.00 91.25 623 LYS A O 1
ATOM 4882 N N . LYS A 1 624 ? -8.093 -7.299 34.236 1.00 90.31 624 LYS A N 1
ATOM 4883 C CA . LYS A 1 624 ? -8.819 -8.035 35.290 1.00 90.31 624 LYS A CA 1
ATOM 4884 C C . LYS A 1 624 ? -8.448 -7.567 36.697 1.00 90.31 624 LYS A C 1
ATOM 4886 O O . LYS A 1 624 ? -9.293 -7.643 37.581 1.00 90.31 624 LYS A O 1
ATOM 4891 N N . ALA A 1 625 ? -7.203 -7.140 36.901 1.00 90.38 625 ALA A N 1
ATOM 4892 C CA . ALA A 1 625 ? -6.717 -6.657 38.191 1.00 90.38 625 ALA A CA 1
ATOM 4893 C C . ALA A 1 625 ? -7.141 -5.207 38.484 1.00 90.38 625 ALA A C 1
ATOM 4895 O O . ALA A 1 625 ? -7.169 -4.807 39.642 1.00 90.38 625 ALA A O 1
ATOM 4896 N N . ALA A 1 626 ? -7.475 -4.428 37.453 1.00 90.25 626 ALA A N 1
ATOM 4897 C CA . ALA A 1 626 ? -7.792 -3.014 37.585 1.00 90.25 626 ALA A CA 1
ATOM 4898 C C . ALA A 1 626 ? -9.196 -2.761 38.161 1.00 90.25 626 ALA A C 1
ATOM 4900 O O . ALA A 1 626 ? -10.229 -2.915 37.486 1.00 90.25 626 ALA A O 1
ATOM 4901 N N . ARG A 1 627 ? -9.224 -2.338 39.425 1.00 91.19 627 ARG A N 1
ATOM 4902 C CA . ARG A 1 627 ? -10.447 -1.937 40.122 1.00 91.19 627 ARG A CA 1
ATOM 4903 C C . ARG A 1 627 ? -10.816 -0.485 39.776 1.00 91.19 627 ARG A C 1
ATOM 4905 O O . ARG A 1 627 ? -9.908 0.288 39.466 1.00 91.19 627 ARG A O 1
ATOM 4912 N N . PRO A 1 628 ? -12.109 -0.106 39.784 1.00 91.94 628 PRO A N 1
ATOM 4913 C CA . PRO A 1 628 ? -12.525 1.266 39.480 1.00 91.94 628 PRO A CA 1
ATOM 4914 C C . PRO A 1 628 ? -11.809 2.315 40.340 1.00 91.94 628 PRO A C 1
ATOM 4916 O O . PRO A 1 628 ? -11.343 3.316 39.809 1.00 91.94 628 PRO A O 1
ATOM 4919 N N . GLU A 1 629 ? -11.611 2.022 41.626 1.00 92.69 629 GLU A N 1
ATOM 4920 C CA . GLU A 1 629 ? -10.987 2.925 42.602 1.00 92.69 629 GLU A CA 1
ATOM 4921 C C . GLU A 1 629 ? -9.500 3.176 42.286 1.00 92.69 629 GLU A C 1
ATOM 4923 O O . GLU A 1 629 ? -8.959 4.253 42.528 1.00 92.69 629 GLU A O 1
ATOM 4928 N N . ASP A 1 630 ? -8.816 2.176 41.718 1.00 91.12 630 ASP A N 1
ATOM 4929 C CA . ASP A 1 630 ? -7.411 2.303 41.323 1.00 91.12 630 ASP A CA 1
ATOM 4930 C C . ASP A 1 630 ? -7.262 3.085 40.005 1.00 91.12 630 ASP A C 1
ATOM 4932 O O . ASP A 1 630 ? -6.261 3.773 39.809 1.00 91.12 630 ASP A O 1
ATOM 4936 N N . LEU A 1 631 ? -8.244 2.976 39.101 1.00 91.12 631 LEU A N 1
ATOM 4937 C CA . LEU A 1 631 ? -8.246 3.661 37.804 1.00 91.12 631 LEU A CA 1
ATOM 4938 C C . LEU A 1 631 ? -8.620 5.140 37.920 1.00 91.12 631 LEU A C 1
ATOM 4940 O O . LEU A 1 631 ? -8.053 5.955 37.200 1.00 91.12 631 LEU A O 1
ATOM 4944 N N . CYS A 1 632 ? -9.540 5.477 38.824 1.00 92.00 632 CYS A N 1
ATOM 4945 C CA . CYS A 1 632 ? -10.047 6.837 39.006 1.00 92.00 632 CYS A CA 1
ATOM 4946 C C . CYS A 1 632 ? -9.327 7.614 40.118 1.00 92.00 632 CYS A C 1
ATOM 4948 O O . CYS A 1 632 ? -9.800 8.662 40.552 1.00 92.00 632 CYS A O 1
ATOM 4950 N N . ARG A 1 633 ? -8.169 7.137 40.596 1.00 89.12 633 ARG A N 1
ATOM 4951 C CA . ARG A 1 633 ? -7.424 7.812 41.665 1.00 89.12 633 ARG A CA 1
ATOM 4952 C C . ARG A 1 633 ? -7.021 9.230 41.239 1.00 89.12 633 ARG A C 1
ATOM 4954 O O . ARG A 1 633 ? -6.174 9.397 40.365 1.00 89.12 633 ARG A O 1
ATOM 4961 N N . GLY A 1 634 ? -7.566 10.230 41.929 1.00 86.69 634 GLY A N 1
ATOM 4962 C CA . GLY A 1 634 ? -7.312 11.648 41.654 1.00 86.69 634 GLY A CA 1
ATOM 4963 C C . GLY A 1 634 ? -8.227 12.263 40.589 1.00 86.69 634 GLY A C 1
ATOM 4964 O O . GLY A 1 634 ? -8.011 13.417 40.233 1.00 86.69 634 GLY A O 1
ATOM 4965 N N . LEU A 1 635 ? -9.223 11.519 40.098 1.00 92.12 635 LEU A N 1
ATOM 4966 C CA . LEU A 1 635 ? -10.304 12.021 39.245 1.00 92.12 635 LEU A CA 1
ATOM 4967 C C . LEU A 1 635 ? -11.561 12.322 40.090 1.00 92.12 635 LEU A C 1
ATOM 4969 O O . LEU A 1 635 ? -11.661 11.807 41.208 1.00 92.12 635 LEU A O 1
ATOM 4973 N N . PRO A 1 636 ? -12.520 13.118 39.575 1.00 93.56 636 PRO A N 1
ATOM 4974 C CA . PRO A 1 636 ? -13.825 13.306 40.214 1.00 93.56 636 PRO A CA 1
ATOM 4975 C C . PRO A 1 636 ? -14.570 11.980 40.447 1.00 93.56 636 PRO A C 1
ATOM 4977 O O . PRO A 1 636 ? -14.405 11.018 39.684 1.00 93.56 636 PRO A O 1
ATOM 4980 N N . SER A 1 637 ? -15.376 11.921 41.512 1.00 93.25 637 SER A N 1
ATOM 4981 C CA . SER A 1 637 ? -16.080 10.710 41.968 1.00 93.25 637 SER A CA 1
ATOM 4982 C C . SER A 1 637 ? -17.010 10.114 40.914 1.00 93.25 637 SER A C 1
ATOM 4984 O O . SER A 1 637 ? -17.173 8.894 40.843 1.00 93.25 637 SER A O 1
ATOM 4986 N N . GLU A 1 638 ? -17.564 10.962 40.058 1.00 95.25 638 GLU A N 1
ATOM 4987 C CA . GLU A 1 638 ? -18.566 10.645 39.044 1.00 95.25 638 GLU A CA 1
ATOM 4988 C C . GLU A 1 638 ? -17.998 9.650 38.020 1.00 95.25 638 GLU A C 1
ATOM 4990 O O . GLU A 1 638 ? -18.680 8.715 37.610 1.00 95.25 638 GLU A O 1
ATOM 4995 N N . PHE A 1 639 ? -16.707 9.748 37.669 1.00 95.38 639 PHE A N 1
ATOM 4996 C CA . PHE A 1 639 ? -16.059 8.793 36.755 1.00 95.38 639 PHE A CA 1
ATOM 4997 C C . PHE A 1 639 ? -15.936 7.391 37.361 1.00 95.38 639 PHE A C 1
ATOM 4999 O O . PHE A 1 639 ? -16.085 6.380 36.665 1.00 95.38 639 PHE A O 1
ATOM 5006 N N . GLU A 1 640 ? -15.638 7.311 38.660 1.00 96.00 640 GLU A N 1
ATOM 5007 C CA . GLU A 1 640 ? -15.581 6.044 39.387 1.00 96.00 640 GLU A CA 1
ATOM 5008 C C . GLU A 1 640 ? -16.975 5.425 39.510 1.00 96.00 640 GLU A C 1
ATOM 5010 O O . GLU A 1 640 ? -17.149 4.226 39.250 1.00 96.00 640 GLU A O 1
ATOM 5015 N N . GLU A 1 641 ? -17.974 6.233 39.874 1.00 96.12 641 GLU A N 1
ATOM 5016 C CA . GLU A 1 641 ? -19.355 5.781 39.988 1.00 96.12 641 GLU A CA 1
ATOM 5017 C C . GLU A 1 641 ? -19.899 5.314 38.634 1.00 96.12 641 GLU A C 1
ATOM 5019 O O . GLU A 1 641 ? -20.489 4.230 38.575 1.00 96.12 641 GLU A O 1
ATOM 5024 N N . PHE A 1 642 ? -19.596 6.027 37.545 1.00 97.19 642 PHE A N 1
ATOM 5025 C CA . PHE A 1 642 ? -20.006 5.661 36.189 1.00 97.19 642 PHE A CA 1
ATOM 5026 C C . PHE A 1 642 ? -19.430 4.316 35.762 1.00 97.19 642 PHE A C 1
ATOM 5028 O O . PHE A 1 642 ? -20.153 3.421 35.311 1.00 97.19 642 PHE A O 1
ATOM 5035 N N . LEU A 1 643 ? -18.125 4.111 35.964 1.00 96.75 643 LEU A N 1
ATOM 5036 C CA . LEU A 1 643 ? -17.485 2.836 35.648 1.00 96.75 643 LEU A CA 1
ATOM 5037 C C . LEU A 1 643 ? -18.064 1.693 36.497 1.00 96.75 643 LEU A C 1
ATOM 5039 O O . LEU A 1 643 ? -18.263 0.577 36.001 1.00 96.75 643 LEU A O 1
ATOM 5043 N N . ARG A 1 644 ? -18.353 1.951 37.777 1.00 96.56 644 ARG A N 1
ATOM 5044 C CA . ARG A 1 644 ? -18.966 0.969 38.679 1.00 96.56 644 ARG A CA 1
ATOM 5045 C C . ARG A 1 644 ? -20.399 0.644 38.260 1.00 96.56 644 ARG A C 1
ATOM 5047 O O . ARG A 1 644 ? -20.786 -0.523 38.296 1.00 96.56 644 ARG A O 1
ATOM 5054 N N . TYR A 1 645 ? -21.168 1.641 37.842 1.00 97.19 645 TYR A N 1
ATOM 5055 C CA . TYR A 1 645 ? -22.503 1.483 37.283 1.00 97.19 645 TYR A CA 1
ATOM 5056 C C . TYR A 1 645 ? -22.486 0.589 36.041 1.00 97.19 645 TYR A C 1
ATOM 5058 O O . TYR A 1 645 ? -23.133 -0.459 36.048 1.00 97.19 645 TYR A O 1
ATOM 5066 N N . CYS A 1 646 ? -21.649 0.906 35.048 1.00 96.56 646 CYS A N 1
ATOM 5067 C CA . CYS A 1 646 ? -21.536 0.131 33.808 1.00 96.56 646 CYS A CA 1
ATOM 5068 C C . CYS A 1 646 ? -21.232 -1.353 34.070 1.00 96.56 646 CYS A C 1
ATOM 5070 O O . CYS A 1 646 ? -21.826 -2.241 33.458 1.00 96.56 646 CYS A O 1
ATOM 5072 N N . ARG A 1 647 ? -20.341 -1.640 35.031 1.00 94.69 647 ARG A N 1
ATOM 5073 C CA . ARG A 1 647 ? -19.950 -3.012 35.401 1.00 94.69 647 ARG A CA 1
ATOM 5074 C C . ARG A 1 647 ? -21.032 -3.791 36.163 1.00 94.69 647 ARG A C 1
ATOM 5076 O O . ARG A 1 647 ? -20.957 -5.022 36.193 1.00 94.69 647 ARG A O 1
ATOM 5083 N N . ARG A 1 648 ? -21.991 -3.109 36.802 1.00 95.69 648 ARG A N 1
ATOM 5084 C CA . ARG A 1 648 ? -23.087 -3.732 37.571 1.00 95.69 648 ARG A CA 1
ATOM 5085 C C . ARG A 1 648 ? -24.299 -4.088 36.716 1.00 95.69 648 ARG A C 1
ATOM 5087 O O . ARG A 1 648 ? -25.001 -5.025 37.081 1.00 95.69 648 ARG A O 1
ATOM 5094 N N . LEU A 1 649 ? -24.499 -3.400 35.593 1.00 96.00 649 LEU A N 1
ATOM 5095 C CA . LEU A 1 649 ? -25.635 -3.624 34.700 1.00 96.00 649 LEU A CA 1
ATOM 5096 C C . LEU A 1 649 ? -25.782 -5.096 34.286 1.00 96.00 649 LEU A C 1
ATOM 5098 O O . LEU A 1 649 ? -24.824 -5.767 33.864 1.00 96.00 649 LEU A O 1
ATOM 5102 N N . HIS A 1 650 ? -27.010 -5.601 34.347 1.00 94.19 650 HIS A N 1
ATOM 5103 C CA . HIS A 1 650 ? -27.367 -6.908 33.817 1.00 94.19 650 HIS A CA 1
ATOM 5104 C C . HIS A 1 650 ? -27.346 -6.904 32.280 1.00 94.19 650 HIS A C 1
ATOM 5106 O O . HIS A 1 650 ? -27.381 -5.872 31.621 1.00 94.19 650 HIS A O 1
ATOM 5112 N N . PHE A 1 651 ? -27.249 -8.092 31.677 1.00 93.88 651 PHE A N 1
ATOM 5113 C CA . PHE A 1 651 ? -27.026 -8.228 30.231 1.00 93.88 651 PHE A CA 1
ATOM 5114 C C . PHE A 1 651 ? -28.158 -7.644 29.369 1.00 93.88 651 PHE A C 1
ATOM 5116 O O . PHE A 1 651 ? -27.888 -7.090 28.311 1.00 93.88 651 PHE A O 1
ATOM 5123 N N . GLN A 1 652 ? -29.408 -7.764 29.825 1.00 94.38 652 GLN A N 1
ATOM 5124 C CA . GLN A 1 652 ? -30.587 -7.233 29.129 1.00 94.38 652 GLN A CA 1
ATOM 5125 C C . GLN A 1 652 ? -31.056 -5.892 29.701 1.00 94.38 652 GLN A C 1
ATOM 5127 O O . GLN A 1 652 ? -32.034 -5.334 29.214 1.00 94.38 652 GLN A O 1
ATOM 5132 N N . GLU A 1 653 ? -30.390 -5.372 30.731 1.00 94.75 653 GLU A N 1
ATOM 5133 C CA . GLU A 1 653 ? -30.803 -4.135 31.391 1.00 94.75 653 GLU A CA 1
ATOM 5134 C C . GLU A 1 653 ? -30.664 -2.952 30.433 1.00 94.75 653 GLU A C 1
ATOM 5136 O O . GLU A 1 653 ? -29.769 -2.923 29.577 1.00 94.75 653 GLU A O 1
ATOM 5141 N N . GLN A 1 654 ? -31.605 -2.016 30.517 1.00 94.94 654 GLN A N 1
ATOM 5142 C CA . GLN A 1 654 ? -31.509 -0.747 29.814 1.00 94.94 654 GLN A CA 1
ATOM 5143 C C . GLN A 1 654 ? -30.741 0.225 30.711 1.00 94.94 654 GLN A C 1
ATOM 5145 O O . GLN A 1 654 ? -31.167 0.442 31.843 1.00 94.94 654 GLN A O 1
ATOM 5150 N N . PRO A 1 655 ? -29.611 0.776 30.242 1.00 96.94 655 PRO A N 1
ATOM 5151 C CA . PRO A 1 655 ? -28.919 1.819 30.975 1.00 96.94 655 PRO A CA 1
ATOM 5152 C C . PRO A 1 655 ? -29.777 3.078 31.117 1.00 96.94 655 PRO A C 1
ATOM 5154 O O . PRO A 1 655 ? -30.561 3.412 30.232 1.00 96.94 655 PRO A O 1
ATOM 5157 N N . ASP A 1 656 ? -29.570 3.782 32.217 1.00 96.69 656 ASP A N 1
ATOM 5158 C CA . ASP A 1 656 ? -30.144 5.080 32.536 1.00 96.69 656 ASP A CA 1
ATOM 5159 C C . ASP A 1 656 ? -29.210 6.159 31.974 1.00 96.69 656 ASP A C 1
ATOM 5161 O O . ASP A 1 656 ? -28.294 6.631 32.648 1.00 96.69 656 ASP A O 1
ATOM 5165 N N . TYR A 1 657 ? -29.336 6.418 30.670 1.00 97.50 657 TYR A N 1
ATOM 5166 C CA . TYR A 1 657 ? -28.453 7.333 29.942 1.00 97.50 657 TYR A CA 1
ATOM 5167 C C . TYR A 1 657 ? -28.618 8.780 30.422 1.00 97.50 657 TYR A C 1
ATOM 5169 O O . TYR A 1 657 ? -27.617 9.465 30.629 1.00 97.50 657 TYR A O 1
ATOM 5177 N N . GLU A 1 658 ? -29.867 9.203 30.640 1.00 95.88 658 GLU A N 1
ATOM 5178 C CA . GLU A 1 658 ? -30.245 10.557 31.059 1.00 95.88 658 GLU A CA 1
ATOM 5179 C C . GLU A 1 658 ? -29.602 10.925 32.398 1.00 95.88 658 GLU A C 1
ATOM 5181 O O . GLU A 1 658 ? -28.920 11.945 32.485 1.00 95.88 658 GLU A O 1
ATOM 5186 N N . ARG A 1 659 ? -29.668 10.029 33.394 1.00 96.31 659 ARG A N 1
ATOM 5187 C CA . ARG A 1 659 ? -28.998 10.228 34.685 1.00 96.31 659 ARG A CA 1
ATOM 5188 C C . ARG A 1 659 ? -27.512 10.565 34.534 1.00 96.31 659 ARG A C 1
ATOM 5190 O O . ARG A 1 659 ? -27.022 11.483 35.182 1.00 96.31 659 ARG A O 1
ATOM 5197 N N . TRP A 1 660 ? -26.776 9.817 33.711 1.00 96.06 660 TRP A N 1
ATOM 5198 C CA . TRP A 1 660 ? -25.331 10.035 33.558 1.00 96.06 660 TRP A CA 1
ATOM 5199 C C . TRP A 1 660 ? -25.000 11.291 32.760 1.00 96.06 660 TRP A C 1
ATOM 5201 O O . TRP A 1 660 ? -23.986 11.931 33.031 1.00 96.06 660 TRP A O 1
ATOM 5211 N N . ILE A 1 661 ? -25.848 11.662 31.800 1.00 94.56 661 ILE A N 1
ATOM 5212 C CA . ILE A 1 661 ? -25.741 12.951 31.112 1.00 94.56 661 ILE A CA 1
ATOM 5213 C C . ILE A 1 661 ? -25.891 14.093 32.125 1.00 94.56 661 ILE A C 1
ATOM 5215 O O . ILE A 1 661 ? -25.061 15.004 32.133 1.00 94.56 661 ILE A O 1
ATOM 5219 N N . ASP A 1 662 ? -26.886 14.013 33.009 1.00 93.62 662 ASP A N 1
ATOM 5220 C CA . ASP A 1 662 ? -27.132 15.020 34.041 1.00 93.62 662 ASP A CA 1
ATOM 5221 C C . ASP A 1 662 ? -26.014 15.077 35.090 1.00 93.62 662 ASP A C 1
ATOM 5223 O O . ASP A 1 662 ? -25.593 16.169 35.468 1.00 93.62 662 ASP A O 1
ATOM 5227 N N . GLU A 1 663 ? -25.465 13.936 35.519 1.00 94.19 663 GLU A N 1
ATOM 5228 C CA . GLU A 1 663 ? -24.335 13.900 36.460 1.00 94.19 663 GLU A CA 1
ATOM 5229 C C . GLU A 1 663 ? -23.066 14.541 35.868 1.00 94.19 663 GLU A C 1
ATOM 5231 O O . GLU A 1 663 ? -22.430 15.370 36.523 1.00 94.19 663 GLU A O 1
ATOM 5236 N N . PHE A 1 664 ? -22.712 14.247 34.609 1.00 93.19 664 PHE A N 1
ATOM 5237 C CA . PHE A 1 664 ? -21.565 14.900 33.957 1.00 93.19 664 PHE A CA 1
ATOM 5238 C C . PHE A 1 664 ? -21.809 16.386 33.671 1.00 93.19 664 PHE A C 1
ATOM 5240 O O . PHE A 1 664 ? -20.863 17.179 33.697 1.00 93.19 664 PHE A O 1
ATOM 5247 N N . ARG A 1 665 ? -23.063 16.783 33.427 1.00 89.69 665 ARG A N 1
ATOM 5248 C CA . ARG A 1 665 ? -23.456 18.191 33.297 1.00 89.69 665 ARG A CA 1
ATOM 5249 C C . ARG A 1 665 ? -23.318 18.928 34.626 1.00 89.69 665 ARG A C 1
ATOM 5251 O O . ARG A 1 665 ? -22.726 20.003 34.653 1.00 89.69 665 ARG A O 1
ATOM 5258 N N . ALA A 1 666 ? -23.797 18.338 35.718 1.00 89.62 666 ALA A N 1
ATOM 5259 C CA . ALA A 1 666 ? -23.658 18.892 37.060 1.00 89.62 666 ALA A CA 1
ATOM 5260 C C . ALA A 1 666 ? -22.181 19.065 37.445 1.00 89.62 666 ALA A C 1
ATOM 5262 O O . ALA A 1 666 ? -21.799 20.137 37.911 1.00 89.62 666 ALA A O 1
ATOM 5263 N N . LEU A 1 667 ? -21.337 18.068 37.150 1.00 89.50 667 LEU A N 1
ATOM 5264 C CA . LEU A 1 667 ? -19.891 18.147 37.372 1.00 89.50 667 LEU A CA 1
ATOM 5265 C C . LEU A 1 667 ? -19.238 19.290 36.577 1.00 89.50 667 LEU A C 1
ATOM 5267 O O . LEU A 1 667 ? -18.384 20.004 37.099 1.00 89.50 667 LEU A O 1
ATOM 5271 N N . ALA A 1 668 ? -19.636 19.490 35.317 1.00 85.75 668 ALA A N 1
ATOM 5272 C CA . ALA A 1 668 ? -19.117 20.592 34.510 1.00 85.75 668 ALA A CA 1
ATOM 5273 C C . ALA A 1 668 ? -19.483 21.966 35.106 1.00 85.75 668 ALA A C 1
ATOM 5275 O O . ALA A 1 668 ? -18.643 22.866 35.148 1.00 85.75 668 ALA A O 1
ATOM 5276 N N . VAL A 1 669 ? -20.711 22.116 35.610 1.00 85.12 669 VAL A N 1
ATOM 5277 C CA . VAL A 1 669 ? -21.175 23.355 36.254 1.00 85.12 669 VAL A CA 1
ATOM 5278 C C . VAL A 1 669 ? -20.448 23.607 37.579 1.00 85.12 669 VAL A C 1
ATOM 5280 O O . VAL A 1 669 ? -20.043 24.741 37.840 1.00 85.12 669 VAL A O 1
ATOM 5283 N N . GLU A 1 670 ? -20.234 22.574 38.399 1.00 84.31 670 GLU A N 1
ATOM 5284 C CA . GLU A 1 670 ? -19.526 22.690 39.685 1.00 84.31 670 GLU A CA 1
ATOM 5285 C C . GLU A 1 670 ? -18.077 23.175 39.513 1.00 84.31 670 GLU A C 1
ATOM 5287 O O . GLU A 1 670 ? -17.598 24.012 40.280 1.00 84.31 670 GLU A O 1
ATOM 5292 N N . GLU A 1 671 ? -17.405 22.729 38.452 1.00 77.50 671 GLU A N 1
ATOM 5293 C CA . GLU A 1 671 ? -16.035 23.130 38.110 1.00 77.50 671 GLU A CA 1
ATOM 5294 C C . GLU A 1 671 ? -15.954 24.505 37.407 1.00 77.50 671 GLU A C 1
ATOM 5296 O O . GLU A 1 671 ? -14.868 24.979 37.063 1.00 77.50 671 GLU A O 1
ATOM 5301 N N . GLY A 1 672 ? -17.092 25.192 37.241 1.00 68.00 672 GLY A N 1
ATOM 5302 C CA . GLY A 1 672 ? -17.173 26.567 36.743 1.00 68.00 672 GLY A CA 1
ATOM 5303 C C . GLY A 1 672 ? -17.230 26.702 35.221 1.00 68.00 672 GLY A C 1
ATOM 5304 O O . GLY A 1 672 ? -16.964 27.789 34.698 1.00 68.00 672 GLY A O 1
ATOM 5305 N N . PHE A 1 673 ? -17.569 25.631 34.500 1.00 72.38 673 PHE A N 1
ATOM 5306 C CA . PHE A 1 673 ? -17.768 25.674 33.053 1.00 72.38 673 PHE A CA 1
ATOM 5307 C C . PHE A 1 673 ? -19.197 26.134 32.709 1.00 72.38 673 PHE A C 1
ATOM 5309 O O . PHE A 1 673 ? -20.138 25.814 33.438 1.00 72.38 673 PHE A O 1
ATOM 5316 N N . PRO A 1 674 ? -19.391 26.915 31.627 1.00 64.25 674 PRO A N 1
ATOM 5317 C CA . PRO A 1 674 ? -20.726 27.338 31.210 1.00 64.25 674 PRO A CA 1
ATOM 5318 C C . PRO A 1 674 ? -21.609 26.120 30.896 1.00 64.25 674 PRO A C 1
ATOM 5320 O O . PRO A 1 674 ? -21.129 25.155 30.310 1.00 64.25 674 PRO A O 1
ATOM 5323 N N . GLU A 1 675 ? -22.907 26.196 31.218 1.00 57.62 675 GLU A N 1
ATOM 5324 C CA . GLU A 1 675 ? -23.921 25.140 30.983 1.00 57.62 675 GLU A CA 1
ATOM 5325 C C . GLU A 1 675 ? -24.067 24.694 29.515 1.00 57.62 675 GLU A C 1
ATOM 5327 O O . GLU A 1 675 ? -24.829 23.778 29.210 1.00 57.62 675 GLU A O 1
ATOM 5332 N N . SER A 1 676 ? -23.370 25.339 28.580 1.00 56.59 676 SER A N 1
ATOM 5333 C CA . SER A 1 676 ? -23.428 24.986 27.172 1.00 56.59 676 SER A CA 1
ATOM 5334 C C . SER A 1 676 ? -22.871 23.575 26.956 1.00 56.59 676 SER A C 1
ATOM 5336 O O . SER A 1 676 ? -21.681 23.343 27.153 1.00 56.59 676 SER A O 1
ATOM 5338 N N . GLU A 1 677 ? -23.699 22.666 26.438 1.00 58.53 677 GLU A N 1
ATOM 5339 C CA . GLU A 1 677 ? -23.341 21.324 25.925 1.00 58.53 677 GLU A CA 1
ATOM 5340 C C . GLU A 1 677 ? -22.312 21.345 24.764 1.00 58.53 677 GLU A C 1
ATOM 5342 O O . GLU A 1 677 ? -22.012 20.332 24.123 1.00 58.53 677 GLU A O 1
ATOM 5347 N N . GLU A 1 678 ? -21.784 22.525 24.453 1.00 65.19 678 GLU A N 1
ATOM 5348 C CA . GLU A 1 678 ? -20.921 22.808 23.328 1.00 65.19 678 GLU A CA 1
ATOM 5349 C C . GLU A 1 678 ? -19.491 22.353 23.617 1.00 65.19 678 GLU A C 1
ATOM 5351 O O . GLU A 1 678 ? -18.766 22.944 24.417 1.00 65.19 678 GLU A O 1
ATOM 5356 N N . PHE A 1 679 ? -19.048 21.319 22.905 1.00 74.50 679 PHE A N 1
ATOM 5357 C CA . PHE A 1 679 ? -17.637 20.966 22.867 1.00 74.50 679 PHE A CA 1
ATOM 5358 C C . PHE A 1 679 ? -16.854 22.060 22.121 1.00 74.50 679 PHE A C 1
ATOM 5360 O O . PHE A 1 679 ? -17.149 22.362 20.963 1.00 74.50 679 PHE A O 1
ATOM 5367 N N . ILE A 1 680 ? -15.850 22.657 22.769 1.00 72.88 680 ILE A N 1
ATOM 5368 C CA . ILE A 1 680 ? -15.009 23.718 22.194 1.00 72.88 680 ILE A CA 1
ATOM 5369 C C . ILE A 1 680 ? -13.551 23.256 22.201 1.00 72.88 680 ILE A C 1
ATOM 5371 O O . ILE A 1 680 ? -13.007 22.917 23.249 1.00 72.88 680 ILE A O 1
ATOM 5375 N N . TRP A 1 681 ? -12.896 23.288 21.036 1.00 69.25 681 TRP A N 1
ATOM 5376 C CA . TRP A 1 681 ? -11.480 22.945 20.903 1.00 69.25 681 TRP A CA 1
ATOM 5377 C C . TRP A 1 681 ? -10.733 23.942 20.002 1.00 69.25 681 TRP A C 1
ATOM 5379 O O . TRP A 1 681 ? -11.189 24.191 18.885 1.00 69.25 681 TRP A O 1
ATOM 5389 N N . PRO A 1 682 ? -9.555 24.462 20.402 1.00 65.56 682 PRO A N 1
ATOM 5390 C CA . PRO A 1 682 ? -8.865 24.252 21.680 1.00 65.56 682 PRO A CA 1
ATOM 5391 C C . PRO A 1 682 ? -9.626 24.874 22.868 1.00 65.56 682 PRO A C 1
ATOM 5393 O O . PRO A 1 682 ? -10.389 25.821 22.662 1.00 65.56 682 PRO A O 1
ATOM 5396 N N . PRO A 1 683 ? -9.430 24.362 24.097 1.00 66.31 683 PRO A N 1
ATOM 5397 C CA . PRO A 1 683 ? -10.107 24.882 25.280 1.00 66.31 683 PRO A CA 1
ATOM 5398 C C . PRO A 1 683 ? -9.781 26.366 25.477 1.00 66.31 683 PRO A C 1
ATOM 5400 O O . PRO A 1 683 ? -8.639 26.799 25.282 1.00 66.31 683 PRO A O 1
ATOM 5403 N N . GLN A 1 684 ? -10.785 27.161 25.854 1.00 63.94 684 GLN A N 1
ATOM 5404 C CA . GLN A 1 684 ? -10.562 28.573 26.153 1.00 63.94 684 GLN A CA 1
ATOM 5405 C C . GLN A 1 684 ? -9.729 28.713 27.437 1.00 63.94 684 GLN A C 1
ATOM 5407 O O . GLN A 1 684 ? -9.926 27.947 28.383 1.00 63.94 684 GLN A O 1
ATOM 5412 N N . PRO A 1 685 ? -8.794 29.678 27.504 1.00 52.91 685 PRO A N 1
ATOM 5413 C CA . PRO A 1 685 ? -8.037 29.927 28.721 1.00 52.91 685 PRO A CA 1
ATOM 5414 C C . PRO A 1 685 ? -8.999 30.318 29.846 1.00 52.91 685 PRO A C 1
ATOM 5416 O O . PRO A 1 685 ? -9.705 31.322 29.748 1.00 52.91 685 PRO A O 1
ATOM 5419 N N . MET A 1 686 ? -9.027 29.515 30.910 1.00 52.12 686 MET A N 1
ATOM 5420 C CA . MET A 1 686 ? -9.858 29.793 32.078 1.00 52.12 686 MET A CA 1
ATOM 5421 C C . MET A 1 686 ? -9.498 31.163 32.673 1.00 52.12 686 MET A C 1
ATOM 5423 O O . MET A 1 686 ? -8.309 31.430 32.891 1.00 52.12 686 MET A O 1
ATOM 5427 N N . PRO A 1 687 ? -10.475 32.026 33.008 1.00 43.44 687 PRO A N 1
ATOM 5428 C CA . PRO A 1 687 ? -10.206 33.134 33.909 1.00 43.44 687 PRO A CA 1
ATOM 5429 C C . PRO A 1 687 ? -9.738 32.541 35.243 1.00 43.44 687 PRO A C 1
ATOM 5431 O O . PRO A 1 687 ? -10.401 31.672 35.801 1.00 43.44 687 PRO A O 1
ATOM 5434 N N . HIS A 1 688 ? -8.566 32.962 35.728 1.00 39.53 688 HIS A N 1
ATOM 5435 C CA . HIS A 1 688 ? -7.961 32.450 36.959 1.00 39.53 688 HIS A CA 1
ATOM 5436 C C . HIS A 1 688 ? -8.893 32.626 38.172 1.00 39.53 688 HIS A C 1
ATOM 5438 O O . HIS A 1 688 ? -8.840 33.632 38.882 1.00 39.53 688 HIS A O 1
ATOM 5444 N N . SER A 1 689 ? -9.724 31.621 38.435 1.00 38.75 689 SER A N 1
ATOM 5445 C CA . SER A 1 689 ? -10.402 31.437 39.709 1.00 38.75 689 SER A CA 1
ATOM 5446 C C . SER A 1 689 ? -9.346 31.057 40.745 1.00 38.75 689 SER A C 1
ATOM 5448 O O . SER A 1 689 ? -8.631 30.064 40.607 1.00 38.75 689 SER A O 1
ATOM 5450 N N . LYS A 1 690 ? -9.190 31.894 41.773 1.00 40.25 690 LYS A N 1
ATOM 5451 C CA . LYS A 1 690 ? -8.290 31.653 42.905 1.00 40.25 690 LYS A CA 1
ATOM 5452 C C . LYS A 1 690 ? -8.870 30.562 43.812 1.00 40.25 690 LYS A C 1
ATOM 5454 O O . LYS A 1 690 ? -9.283 30.854 44.929 1.00 40.25 690 LYS A O 1
ATOM 5459 N N . SER A 1 691 ? -8.868 29.307 43.384 1.00 38.12 691 SER A N 1
ATOM 5460 C CA . SER A 1 691 ? -8.972 28.188 44.321 1.00 38.12 691 SER A CA 1
ATOM 5461 C C . SER A 1 691 ? -7.563 27.852 44.810 1.00 38.12 691 SER A C 1
ATOM 5463 O O . SER A 1 691 ? -6.764 27.244 44.097 1.00 38.12 691 SER A O 1
ATOM 5465 N N . GLY A 1 692 ? -7.220 28.318 46.014 1.00 37.22 692 GLY A N 1
ATOM 5466 C CA . GLY A 1 692 ? -5.973 27.936 46.679 1.00 37.22 692 GLY A CA 1
ATOM 5467 C C . GLY A 1 692 ? -5.886 26.415 46.887 1.00 37.22 692 GLY A C 1
ATOM 5468 O O . GLY A 1 692 ? -6.915 25.737 46.901 1.00 37.22 692 GLY A O 1
ATOM 5469 N N . PRO A 1 693 ? -4.679 25.852 47.065 1.00 37.59 693 PRO A N 1
ATOM 5470 C CA . PRO A 1 693 ? -4.523 24.421 47.290 1.00 37.59 693 PRO A CA 1
ATOM 5471 C C . PRO A 1 693 ? -5.282 24.002 48.557 1.00 37.59 693 PRO A C 1
ATOM 5473 O O . PRO A 1 693 ? -5.066 24.567 49.633 1.00 37.59 693 PRO A O 1
ATOM 5476 N N . ARG A 1 694 ? -6.162 22.996 48.438 1.00 41.22 694 ARG A N 1
ATOM 5477 C CA . ARG A 1 694 ? -6.749 22.297 49.591 1.00 41.22 694 ARG A CA 1
ATOM 5478 C C . ARG A 1 694 ? -5.596 21.780 50.459 1.00 41.22 694 ARG A C 1
ATOM 5480 O O . ARG A 1 694 ? -4.846 20.903 50.038 1.00 41.22 694 ARG A O 1
ATOM 5487 N N . ARG A 1 695 ? -5.442 22.348 51.661 1.00 35.91 695 ARG A N 1
ATOM 5488 C CA . ARG A 1 695 ? -4.520 21.850 52.691 1.00 35.91 695 ARG A CA 1
ATOM 5489 C C . ARG A 1 695 ? -4.871 20.394 52.990 1.00 35.91 695 ARG A C 1
ATOM 5491 O O . ARG A 1 695 ? -5.947 20.115 53.510 1.00 35.91 695 ARG A O 1
ATOM 5498 N N . SER A 1 696 ? -3.947 19.483 52.708 1.00 36.62 696 SER A N 1
ATOM 5499 C CA . SER A 1 696 ? -3.895 18.190 53.382 1.00 36.62 696 SER A CA 1
ATOM 5500 C C . SER A 1 696 ? -3.758 18.454 54.882 1.00 36.62 696 SER A C 1
ATOM 5502 O O . SER A 1 696 ? -2.790 19.093 55.302 1.00 36.62 696 SER A O 1
ATOM 5504 N N . TYR A 1 697 ? -4.735 18.021 55.679 1.00 40.81 697 TYR A N 1
ATOM 5505 C CA . TYR A 1 697 ? -4.618 18.017 57.135 1.00 40.81 697 TYR A CA 1
ATOM 5506 C C . TYR A 1 697 ? -3.388 17.182 57.516 1.00 40.81 697 TYR A C 1
ATOM 5508 O O . TYR A 1 697 ? -3.346 15.982 57.256 1.00 40.81 697 TYR A O 1
ATOM 5516 N N . ALA A 1 698 ? -2.373 17.826 58.090 1.00 44.50 698 ALA A N 1
ATOM 5517 C CA . ALA A 1 698 ? -1.387 17.120 58.893 1.00 44.50 698 ALA A CA 1
ATOM 5518 C C . ALA A 1 698 ? -2.081 16.701 60.204 1.00 44.50 698 ALA A C 1
ATOM 5520 O O . ALA A 1 698 ? -2.837 17.517 60.746 1.00 44.50 698 ALA A O 1
ATOM 5521 N N . PRO A 1 699 ? -1.877 15.469 60.701 1.00 48.47 699 PRO A N 1
ATOM 5522 C CA . PRO A 1 699 ? -2.427 15.063 61.988 1.00 48.47 699 PRO A CA 1
ATOM 5523 C C . PRO A 1 699 ? -1.840 15.935 63.105 1.00 48.47 699 PRO A C 1
ATOM 5525 O O . PRO A 1 699 ? -0.714 16.433 62.997 1.00 48.47 699 PRO A O 1
ATOM 5528 N N . ALA A 1 700 ? -2.635 16.173 64.149 1.00 61.91 700 ALA A N 1
ATOM 5529 C CA . ALA A 1 700 ? -2.236 17.003 65.280 1.00 61.91 700 ALA A CA 1
ATOM 5530 C C . ALA A 1 700 ? -1.001 16.397 65.992 1.00 61.91 700 ALA A C 1
ATOM 5532 O O . ALA A 1 700 ? -0.833 15.173 65.973 1.00 61.91 700 ALA A O 1
ATOM 5533 N N . PRO A 1 701 ? -0.122 17.215 66.607 1.00 57.72 701 PRO A N 1
ATOM 5534 C CA . PRO A 1 701 ? 1.119 16.751 67.250 1.00 57.72 701 PRO A CA 1
ATOM 5535 C C . PRO A 1 701 ? 0.906 15.605 68.252 1.00 57.72 701 PRO A C 1
ATOM 5537 O O . PRO A 1 701 ? 1.729 14.704 68.372 1.00 57.72 701 PRO A O 1
ATOM 5540 N N . ASP A 1 702 ? -0.249 15.613 68.901 1.00 63.47 702 ASP A N 1
ATOM 5541 C CA . ASP A 1 702 ? -0.741 14.671 69.897 1.00 63.47 702 ASP A CA 1
ATOM 5542 C C . ASP A 1 702 ? -1.067 13.275 69.321 1.00 63.47 702 ASP A C 1
ATOM 5544 O O . ASP A 1 702 ? -0.992 12.272 70.032 1.00 63.47 702 ASP A O 1
ATOM 5548 N N . GLU A 1 703 ? -1.358 13.169 68.022 1.00 59.50 703 GLU A N 1
ATOM 5549 C CA . GLU A 1 703 ? -1.552 11.887 67.331 1.00 59.50 703 GLU A CA 1
ATOM 5550 C C . GLU A 1 703 ? -0.209 11.278 66.894 1.00 59.50 703 GLU A C 1
ATOM 5552 O O . GLU A 1 703 ? -0.009 10.067 66.980 1.00 59.50 703 GLU A O 1
ATOM 5557 N N . VAL A 1 704 ? 0.757 12.126 66.527 1.00 60.00 704 VAL A N 1
ATOM 5558 C CA . VAL A 1 704 ? 2.140 11.711 66.239 1.00 60.00 704 VAL A CA 1
ATOM 5559 C C . VAL A 1 704 ? 2.842 11.236 67.515 1.00 60.00 704 VAL A C 1
ATOM 5561 O O . VAL A 1 704 ? 3.574 10.250 67.481 1.00 60.00 704 VAL A O 1
ATOM 5564 N N . GLU A 1 705 ? 2.572 11.878 68.653 1.00 66.38 705 GLU A N 1
ATOM 5565 C CA . GLU A 1 705 ? 3.101 11.487 69.963 1.00 66.38 705 GLU A CA 1
ATOM 5566 C C . GLU A 1 705 ? 2.513 10.153 70.456 1.00 66.38 705 GLU A C 1
ATOM 5568 O O . GLU A 1 705 ? 3.234 9.343 71.035 1.00 66.38 705 GLU A O 1
ATOM 5573 N N . ARG A 1 706 ? 1.241 9.855 70.143 1.00 66.88 706 ARG A N 1
ATOM 5574 C CA . ARG A 1 706 ? 0.655 8.519 70.370 1.00 66.88 706 ARG A CA 1
ATOM 5575 C C . ARG A 1 706 ? 1.310 7.446 69.512 1.00 66.88 706 ARG A C 1
ATOM 5577 O O . ARG A 1 706 ? 1.675 6.405 70.041 1.00 66.88 706 ARG A O 1
ATOM 5584 N N . ILE A 1 707 ? 1.517 7.713 68.223 1.00 66.00 707 ILE A N 1
ATOM 5585 C CA . ILE A 1 707 ? 2.166 6.760 67.309 1.00 66.00 707 ILE A CA 1
ATOM 5586 C C . ILE A 1 707 ? 3.623 6.505 67.727 1.00 66.00 707 ILE A C 1
ATOM 5588 O O . ILE A 1 707 ? 4.097 5.373 67.657 1.00 66.00 707 ILE A O 1
ATOM 5592 N N . LEU A 1 708 ? 4.332 7.535 68.198 1.00 62.25 708 LEU A N 1
ATOM 5593 C CA . LEU A 1 708 ? 5.687 7.399 68.734 1.00 62.25 708 LEU A CA 1
ATOM 5594 C C . LEU A 1 708 ? 5.708 6.623 70.057 1.00 62.25 708 LEU A C 1
ATOM 5596 O O . LEU A 1 708 ? 6.567 5.760 70.215 1.00 62.25 708 LEU A O 1
ATOM 5600 N N . ASN A 1 709 ? 4.747 6.857 70.957 1.00 70.88 709 ASN A N 1
ATOM 5601 C CA . ASN A 1 709 ? 4.626 6.101 72.208 1.00 70.88 709 ASN A CA 1
ATOM 5602 C C . ASN A 1 709 ? 4.254 4.624 71.980 1.00 70.88 709 ASN A C 1
ATOM 5604 O O . ASN A 1 709 ? 4.771 3.742 72.671 1.00 70.88 709 ASN A O 1
ATOM 5608 N N . ASP A 1 710 ? 3.414 4.339 70.984 1.00 64.75 710 ASP A N 1
ATOM 5609 C CA . ASP A 1 710 ? 3.063 2.974 70.581 1.00 64.75 710 ASP A CA 1
ATOM 5610 C C . ASP A 1 710 ? 4.260 2.247 69.942 1.00 64.75 710 ASP A C 1
ATOM 5612 O O . ASP A 1 710 ? 4.444 1.049 70.153 1.00 64.75 710 ASP A O 1
ATOM 5616 N N . LEU A 1 711 ? 5.129 2.969 69.223 1.00 54.31 711 LEU A N 1
ATOM 5617 C CA . LEU A 1 711 ? 6.388 2.436 68.690 1.00 54.31 711 LEU A CA 1
ATOM 5618 C C . LEU A 1 711 ? 7.449 2.207 69.777 1.00 54.31 711 LEU A C 1
ATOM 5620 O O . LEU A 1 711 ? 8.226 1.263 69.661 1.00 54.31 711 LEU A O 1
ATOM 5624 N N . THR A 1 712 ? 7.491 3.026 70.833 1.00 59.88 712 THR A N 1
ATOM 5625 C CA . THR A 1 712 ? 8.436 2.839 71.951 1.00 59.88 712 THR A CA 1
ATOM 5626 C C . THR A 1 712 ? 8.050 1.706 72.901 1.00 59.88 712 THR A C 1
ATOM 5628 O O . THR A 1 712 ? 8.918 1.197 73.602 1.00 59.88 712 THR A O 1
ATOM 5631 N N . ASN A 1 713 ? 6.780 1.288 72.910 1.00 53.03 713 ASN A N 1
ATOM 5632 C CA . ASN A 1 713 ? 6.280 0.182 73.738 1.00 53.03 713 ASN A CA 1
ATOM 5633 C C . ASN A 1 713 ? 6.239 -1.170 73.002 1.00 53.03 713 ASN A C 1
ATOM 5635 O O . ASN A 1 713 ? 5.731 -2.156 73.539 1.00 53.03 713 ASN A O 1
ATOM 5639 N N . LEU A 1 714 ? 6.770 -1.235 71.779 1.00 49.19 714 LEU A N 1
ATOM 5640 C CA . LEU A 1 714 ? 6.962 -2.484 71.052 1.00 49.19 714 LEU A CA 1
ATOM 5641 C C . LEU A 1 714 ? 8.224 -3.184 71.581 1.00 49.19 714 LEU A C 1
ATOM 5643 O O . LEU A 1 714 ? 9.341 -2.876 71.169 1.00 49.19 714 LEU A O 1
ATOM 5647 N N . ASP A 1 715 ? 8.026 -4.125 72.507 1.00 50.28 715 ASP A N 1
ATOM 5648 C CA . ASP A 1 715 ? 9.066 -5.010 73.043 1.00 50.28 715 ASP A CA 1
ATOM 5649 C C . ASP A 1 715 ? 9.522 -6.008 71.962 1.00 50.28 715 ASP A C 1
ATOM 5651 O O . ASP A 1 715 ? 9.051 -7.143 71.848 1.00 50.28 715 ASP A O 1
ATOM 5655 N N . LEU A 1 716 ? 10.401 -5.535 71.079 1.00 55.28 716 LEU A N 1
ATOM 5656 C CA . LEU A 1 716 ? 11.193 -6.378 70.197 1.00 55.28 716 LEU A CA 1
ATOM 5657 C C . LEU A 1 716 ? 12.332 -6.946 71.043 1.00 55.28 716 LEU A C 1
ATOM 5659 O O . LEU A 1 716 ? 13.377 -6.313 71.179 1.00 55.28 716 LEU A O 1
ATOM 5663 N N . GLY A 1 717 ? 12.089 -8.121 71.628 1.00 47.12 717 GLY A N 1
ATOM 5664 C CA . GLY A 1 717 ? 13.071 -8.847 72.430 1.00 47.12 717 GLY A CA 1
ATOM 5665 C C . GLY A 1 717 ? 14.447 -8.951 71.761 1.00 47.12 717 GLY A C 1
ATOM 5666 O O . GLY A 1 717 ? 14.571 -8.896 70.534 1.00 47.12 717 GLY A O 1
ATOM 5667 N N . ASP A 1 718 ? 15.473 -9.091 72.604 1.00 44.47 718 ASP A N 1
ATOM 5668 C CA . ASP A 1 718 ? 16.892 -8.956 72.266 1.00 44.47 718 ASP A CA 1
ATOM 5669 C C . ASP A 1 718 ? 17.295 -9.592 70.920 1.00 44.47 718 ASP A C 1
ATOM 5671 O O . ASP A 1 718 ? 16.984 -10.763 70.656 1.00 44.47 718 ASP A O 1
ATOM 5675 N N . PRO A 1 719 ? 18.063 -8.881 70.070 1.00 39.56 719 PRO A N 1
ATOM 5676 C CA . PRO A 1 719 ? 18.597 -9.459 68.853 1.00 39.56 719 PRO A CA 1
ATOM 5677 C C . PRO A 1 719 ? 19.689 -10.460 69.234 1.00 39.56 719 PRO A C 1
ATOM 5679 O O . PRO A 1 719 ? 20.845 -10.104 69.468 1.00 39.56 719 PRO A O 1
ATOM 5682 N N . VAL A 1 720 ? 19.329 -11.741 69.278 1.00 39.59 720 VAL A N 1
ATOM 5683 C CA . VAL A 1 720 ? 20.308 -12.822 69.376 1.00 39.59 720 VAL A CA 1
ATOM 5684 C C . VAL A 1 720 ? 21.089 -12.851 68.062 1.00 39.59 720 VAL A C 1
ATOM 5686 O O . VAL A 1 720 ? 20.633 -13.379 67.048 1.00 39.59 720 VAL A O 1
ATOM 5689 N N . LEU A 1 721 ? 22.283 -12.261 68.073 1.00 46.72 721 LEU A N 1
ATOM 5690 C CA . LEU A 1 721 ? 23.320 -12.514 67.078 1.00 46.72 721 LEU A CA 1
ATOM 5691 C C . LEU A 1 721 ? 23.719 -13.991 67.185 1.00 46.72 721 LEU A C 1
ATOM 5693 O O . LEU A 1 721 ? 24.587 -14.361 67.972 1.00 46.72 721 LEU A O 1
ATOM 5697 N N . VAL A 1 722 ? 23.040 -14.847 66.424 1.00 43.56 722 VAL A N 1
ATOM 5698 C CA . VAL A 1 722 ? 23.400 -16.261 66.304 1.00 43.56 722 VAL A CA 1
ATOM 5699 C C . VAL A 1 722 ? 24.556 -16.377 65.317 1.00 43.56 722 VAL A C 1
ATOM 5701 O O . VAL A 1 722 ? 24.454 -15.961 64.161 1.00 43.56 722 VAL A O 1
ATOM 5704 N N . ASP A 1 723 ? 25.658 -16.943 65.798 1.00 49.66 723 ASP A N 1
ATOM 5705 C CA . ASP A 1 723 ? 26.853 -17.224 65.016 1.00 49.66 723 ASP A CA 1
ATOM 5706 C C . ASP A 1 723 ? 26.539 -18.173 63.844 1.00 49.66 723 ASP A C 1
ATOM 5708 O O . ASP A 1 723 ? 25.708 -19.082 63.934 1.00 49.66 723 ASP A O 1
ATOM 5712 N N . ARG A 1 724 ? 27.206 -17.958 62.708 1.00 48.41 724 ARG A N 1
ATOM 5713 C CA . ARG A 1 724 ? 26.887 -18.588 61.412 1.00 48.41 724 ARG A CA 1
ATOM 5714 C C . ARG A 1 724 ? 27.044 -20.116 61.440 1.00 48.41 724 ARG A C 1
ATOM 5716 O O . ARG A 1 724 ? 26.469 -20.804 60.604 1.00 48.41 724 ARG A O 1
ATOM 5723 N N . GLN A 1 725 ? 27.772 -20.641 62.425 1.00 51.47 725 GLN A N 1
ATOM 5724 C CA . GLN A 1 725 ? 28.003 -22.073 62.621 1.00 51.47 725 GLN A CA 1
ATOM 5725 C C . GLN A 1 725 ? 26.767 -22.814 63.158 1.00 51.47 725 GLN A C 1
ATOM 5727 O O . GLN A 1 725 ? 26.499 -23.938 62.736 1.00 51.47 725 GLN A O 1
ATOM 5732 N N . THR A 1 726 ? 25.948 -22.177 63.998 1.00 49.97 726 THR A N 1
ATOM 5733 C CA . THR A 1 726 ? 24.767 -22.813 64.610 1.00 49.97 726 THR A CA 1
ATOM 5734 C C . THR A 1 726 ? 23.627 -23.003 63.605 1.00 49.97 726 THR A C 1
ATOM 5736 O O . THR A 1 726 ? 22.833 -23.937 63.717 1.00 49.97 726 THR A O 1
ATOM 5739 N N . VAL A 1 727 ? 23.563 -22.142 62.582 1.00 54.09 727 VAL A N 1
ATOM 5740 C CA . VAL A 1 727 ? 22.580 -22.229 61.489 1.00 54.09 727 VAL A CA 1
ATOM 5741 C C . VAL A 1 727 ? 22.902 -23.398 60.555 1.00 54.09 727 VAL A C 1
ATOM 5743 O O . VAL A 1 727 ? 22.004 -24.157 60.191 1.00 54.09 727 VAL A O 1
ATOM 5746 N N . ASP A 1 728 ? 24.179 -23.608 60.229 1.00 51.59 728 ASP A N 1
ATOM 5747 C CA . ASP A 1 728 ? 24.610 -24.738 59.395 1.00 51.59 728 ASP A CA 1
ATOM 5748 C C . ASP A 1 728 ? 24.464 -26.084 60.126 1.00 51.59 728 ASP A C 1
ATOM 5750 O O . ASP A 1 728 ? 24.146 -27.110 59.512 1.00 51.59 728 ASP A O 1
ATOM 5754 N N . GLU A 1 729 ? 24.614 -26.086 61.451 1.00 54.00 729 GLU A N 1
ATOM 5755 C CA . GLU A 1 729 ? 24.409 -27.268 62.285 1.00 54.00 729 GLU A CA 1
ATOM 5756 C C . GLU A 1 729 ? 22.919 -27.613 62.452 1.00 54.00 729 GLU A C 1
ATOM 5758 O O . GLU A 1 729 ? 22.548 -28.785 62.362 1.00 54.00 729 GLU A O 1
ATOM 5763 N N . ALA A 1 730 ? 22.037 -26.612 62.556 1.00 52.22 730 ALA A N 1
ATOM 5764 C CA . ALA A 1 730 ? 20.584 -26.807 62.529 1.00 52.22 730 ALA A CA 1
ATOM 5765 C C . ALA A 1 730 ? 20.086 -27.327 61.167 1.00 52.22 730 ALA A C 1
ATOM 5767 O O . ALA A 1 730 ? 19.213 -28.196 61.115 1.00 52.22 730 ALA A O 1
ATOM 5768 N N . ILE A 1 731 ? 20.682 -26.861 60.062 1.00 54.09 731 ILE A N 1
ATOM 5769 C CA . ILE A 1 731 ? 20.379 -27.349 58.709 1.00 54.09 731 ILE A CA 1
ATOM 5770 C C . ILE A 1 731 ? 20.859 -28.796 58.523 1.00 54.09 731 ILE A C 1
ATOM 5772 O O . ILE A 1 731 ? 20.142 -29.585 57.907 1.00 54.09 731 ILE A O 1
ATOM 5776 N N . ARG A 1 732 ? 22.017 -29.190 59.082 1.00 57.62 732 ARG A N 1
ATOM 5777 C CA . ARG A 1 732 ? 22.454 -30.603 59.103 1.00 57.62 732 ARG A CA 1
ATOM 5778 C C . ARG A 1 732 ? 21.511 -31.470 59.929 1.00 57.62 732 ARG A C 1
ATOM 5780 O O . ARG A 1 732 ? 21.047 -32.483 59.421 1.00 57.62 732 ARG A O 1
ATOM 5787 N N . LYS A 1 733 ? 21.122 -31.022 61.125 1.00 50.50 733 LYS A N 1
ATOM 5788 C CA . LYS A 1 733 ? 20.200 -31.756 62.005 1.00 50.50 733 LYS A CA 1
ATOM 5789 C C . LYS A 1 733 ? 18.812 -31.953 61.387 1.00 50.50 733 LYS A C 1
ATOM 5791 O O . LYS A 1 733 ? 18.230 -33.022 61.532 1.00 50.50 733 LYS A O 1
ATOM 5796 N N . ALA A 1 734 ? 18.306 -30.966 60.643 1.00 50.28 734 ALA A N 1
ATOM 5797 C CA . ALA A 1 734 ? 17.056 -31.089 59.888 1.00 50.28 734 ALA A CA 1
ATOM 5798 C C . ALA A 1 734 ? 17.177 -32.050 58.688 1.00 50.28 734 ALA A C 1
ATOM 5800 O O . ALA A 1 734 ? 16.207 -32.708 58.317 1.00 50.28 734 ALA A O 1
ATOM 5801 N N . LYS A 1 735 ? 18.371 -32.160 58.093 1.00 49.16 735 LYS A N 1
ATOM 5802 C CA . LYS A 1 735 ? 18.665 -33.098 56.999 1.00 49.16 735 LYS A CA 1
ATOM 5803 C C . LYS A 1 735 ? 18.842 -34.535 57.483 1.00 49.16 735 LYS A C 1
ATOM 5805 O O . LYS A 1 735 ? 18.471 -35.456 56.762 1.00 49.16 735 LYS A O 1
ATOM 5810 N N . ASP A 1 736 ? 19.379 -34.702 58.686 1.00 46.78 736 ASP A N 1
ATOM 5811 C CA . ASP A 1 736 ? 19.569 -36.001 59.324 1.00 46.78 736 ASP A CA 1
ATOM 5812 C C . ASP A 1 736 ? 18.240 -36.521 59.913 1.00 46.78 736 ASP A C 1
ATOM 5814 O O . ASP A 1 736 ? 17.920 -37.693 59.741 1.00 46.78 736 ASP A O 1
ATOM 5818 N N . ALA A 1 737 ? 17.375 -35.642 60.440 1.00 44.06 737 ALA A N 1
ATOM 5819 C CA . ALA A 1 737 ? 16.012 -35.999 60.863 1.00 44.06 737 ALA A CA 1
ATOM 5820 C C . ALA A 1 737 ? 15.087 -36.408 59.697 1.00 44.06 737 ALA A C 1
ATOM 5822 O O . ALA A 1 737 ? 14.190 -37.224 59.876 1.00 44.06 737 ALA A O 1
ATOM 5823 N N . ALA A 1 738 ? 15.322 -35.893 58.484 1.00 43.94 738 ALA A N 1
ATOM 5824 C CA . ALA A 1 738 ? 14.603 -36.314 57.277 1.00 43.94 738 ALA A CA 1
ATOM 5825 C C . ALA A 1 738 ? 15.106 -37.653 56.694 1.00 43.94 738 ALA A C 1
ATOM 5827 O O . ALA A 1 738 ? 14.574 -38.119 55.686 1.00 43.94 738 ALA A O 1
ATOM 5828 N N . LYS A 1 739 ? 16.141 -38.258 57.293 1.00 41.00 739 LYS A N 1
ATOM 5829 C CA . LYS A 1 739 ? 16.770 -39.502 56.827 1.00 41.00 739 LYS A CA 1
ATOM 5830 C C . LYS A 1 739 ? 16.439 -40.726 57.690 1.00 41.00 739 LYS A C 1
ATOM 5832 O O . LYS A 1 739 ? 16.657 -41.838 57.221 1.00 41.00 739 LYS A O 1
ATOM 5837 N N . ASP A 1 740 ? 15.874 -40.523 58.881 1.00 34.69 740 ASP A N 1
ATOM 5838 C CA . ASP A 1 740 ? 15.595 -41.586 59.860 1.00 34.69 740 ASP A CA 1
ATOM 5839 C C . ASP A 1 740 ? 14.164 -42.155 59.821 1.00 34.69 740 ASP A C 1
ATOM 5841 O O . ASP A 1 740 ? 13.892 -43.137 60.504 1.00 34.69 740 ASP A O 1
ATOM 5845 N N . ASP A 1 741 ? 13.258 -41.635 58.982 1.00 37.47 741 ASP A N 1
ATOM 5846 C CA . ASP A 1 741 ? 11.870 -42.140 58.901 1.00 37.47 741 ASP A CA 1
ATOM 5847 C C . ASP A 1 741 ? 11.645 -43.180 57.781 1.00 37.47 741 ASP A C 1
ATOM 5849 O O . ASP A 1 741 ? 10.550 -43.345 57.249 1.00 37.47 741 ASP A O 1
ATOM 5853 N N . SER A 1 742 ? 12.702 -43.897 57.374 1.00 34.31 742 SER A N 1
ATOM 5854 C CA . SER A 1 742 ? 12.574 -45.005 56.413 1.00 34.31 742 SER A CA 1
ATOM 5855 C C . SER A 1 742 ? 13.543 -46.161 56.678 1.00 34.31 742 SER A C 1
ATOM 5857 O O . SER A 1 742 ? 14.320 -46.550 55.813 1.00 34.31 742 SER A O 1
ATOM 5859 N N . SER A 1 743 ? 13.503 -46.748 57.879 1.00 32.06 743 SER A N 1
ATOM 5860 C CA . SER A 1 743 ? 13.980 -48.131 58.061 1.00 32.06 743 SER A CA 1
ATOM 5861 C C . SER A 1 743 ? 13.383 -48.825 59.296 1.00 32.06 743 SER A C 1
ATOM 5863 O O . SER A 1 743 ? 13.770 -48.545 60.426 1.00 32.06 743 SER A O 1
ATOM 5865 N N . LYS A 1 744 ? 12.426 -49.727 59.039 1.00 29.70 744 LYS A N 1
ATOM 5866 C CA . LYS A 1 744 ? 11.981 -50.941 59.771 1.00 29.70 744 LYS A CA 1
ATOM 5867 C C . LYS A 1 744 ? 10.818 -51.481 58.913 1.00 29.70 744 LYS A C 1
ATOM 5869 O O . LYS A 1 744 ? 9.869 -50.746 58.687 1.00 29.70 744 LYS A O 1
ATOM 5874 N N . ASP A 1 745 ? 10.917 -52.604 58.208 1.00 29.56 745 ASP A N 1
ATOM 5875 C CA . ASP A 1 745 ? 11.220 -53.938 58.723 1.00 29.56 745 ASP A CA 1
ATOM 5876 C C . ASP A 1 745 ? 12.140 -54.784 57.814 1.00 29.56 745 ASP A C 1
ATOM 5878 O O . ASP A 1 745 ? 12.099 -54.725 56.585 1.00 29.56 745 ASP A O 1
ATOM 5882 N N . SER A 1 746 ? 12.966 -55.579 58.497 1.00 28.36 746 SER A N 1
ATOM 5883 C CA . SER A 1 746 ? 13.715 -56.781 58.092 1.00 28.36 746 SER A CA 1
ATOM 5884 C C . SER A 1 746 ? 12.746 -57.974 57.874 1.00 28.36 746 SER A C 1
ATOM 5886 O O . SER A 1 746 ? 11.577 -57.858 58.209 1.00 28.36 746 SER A O 1
ATOM 5888 N N . ASP A 1 747 ? 13.054 -59.184 57.408 1.00 26.14 747 ASP A N 1
ATOM 5889 C CA . ASP A 1 747 ? 14.268 -59.989 57.259 1.00 26.14 747 ASP A CA 1
ATOM 5890 C C . ASP A 1 747 ? 13.884 -61.285 56.488 1.00 26.14 747 ASP A C 1
ATOM 5892 O O . ASP A 1 747 ? 12.703 -61.607 56.348 1.00 26.14 747 ASP A O 1
ATOM 5896 N N . SER A 1 748 ? 14.895 -62.096 56.175 1.00 27.06 748 SER A N 1
ATOM 5897 C CA . SER A 1 748 ? 14.907 -63.545 55.898 1.00 27.06 748 SER A CA 1
ATOM 5898 C C . SER A 1 748 ? 14.943 -64.033 54.434 1.00 27.06 748 SER A C 1
ATOM 5900 O O . SER A 1 748 ? 13.956 -64.171 53.722 1.00 27.06 748 SER A O 1
ATOM 5902 N N . SER A 1 749 ? 16.190 -64.330 54.059 1.00 26.52 749 SER A N 1
ATOM 5903 C CA . SER A 1 749 ? 16.751 -65.335 53.140 1.00 26.52 749 SER A CA 1
ATOM 5904 C C . SER A 1 749 ? 15.862 -66.462 52.583 1.00 26.52 749 SER A C 1
ATOM 5906 O O . SER A 1 749 ? 15.152 -67.101 53.353 1.00 26.52 749 SER A O 1
ATOM 5908 N N . ILE A 1 750 ? 16.091 -66.846 51.315 1.00 25.31 750 ILE A N 1
ATOM 5909 C CA . ILE A 1 750 ? 16.558 -68.184 50.867 1.00 25.31 750 ILE A CA 1
ATOM 5910 C C . ILE A 1 750 ? 16.935 -68.139 49.365 1.00 25.31 750 ILE A C 1
ATOM 5912 O O . ILE A 1 750 ? 16.441 -67.329 48.588 1.00 25.31 750 ILE A O 1
ATOM 5916 N N . GLU A 1 751 ? 17.887 -69.006 49.040 1.00 23.98 751 GLU A N 1
ATOM 5917 C CA . GLU A 1 751 ? 18.617 -69.337 47.811 1.00 23.98 751 GLU A CA 1
ATOM 5918 C C . GLU A 1 751 ? 17.829 -69.742 46.530 1.00 23.98 751 GLU A C 1
ATOM 5920 O O . GLU A 1 751 ? 16.840 -70.457 46.607 1.00 23.98 751 GLU A O 1
ATOM 5925 N N . VAL A 1 752 ? 18.425 -69.386 45.367 1.00 23.05 752 VAL A N 1
ATOM 5926 C CA . VAL A 1 752 ? 18.816 -70.246 44.203 1.00 23.05 752 VAL A CA 1
ATOM 5927 C C . VAL A 1 752 ? 17.743 -70.844 43.239 1.00 23.05 752 VAL A C 1
ATOM 5929 O O . VAL A 1 752 ? 16.828 -71.525 43.676 1.00 23.05 752 VAL A O 1
ATOM 5932 N N . ILE A 1 753 ? 18.022 -70.723 41.909 1.00 25.45 753 ILE A N 1
ATOM 5933 C CA . ILE A 1 753 ? 17.537 -71.532 40.732 1.00 25.45 753 ILE A CA 1
ATOM 5934 C C . ILE A 1 753 ? 16.048 -71.311 40.333 1.00 25.45 753 ILE A C 1
ATOM 5936 O O . ILE A 1 753 ? 15.200 -71.197 41.199 1.00 25.45 753 ILE A O 1
ATOM 5940 N N . ASP A 1 754 ? 15.565 -71.241 39.081 1.00 23.02 754 ASP A N 1
ATOM 5941 C CA . ASP A 1 754 ? 16.075 -71.313 37.699 1.00 23.02 754 ASP A CA 1
ATOM 5942 C C . ASP A 1 754 ? 14.962 -70.860 36.712 1.00 23.02 754 ASP A C 1
ATOM 5944 O O . ASP A 1 754 ? 13.786 -70.854 37.063 1.00 23.02 754 ASP A O 1
ATOM 5948 N N . ILE A 1 755 ? 15.348 -70.656 35.446 1.00 24.44 755 ILE A N 1
ATOM 5949 C CA . ILE A 1 755 ? 14.596 -71.001 34.211 1.00 24.44 755 ILE A CA 1
ATOM 5950 C C . ILE A 1 755 ? 13.222 -70.330 33.927 1.00 24.44 755 ILE A C 1
ATOM 5952 O O . ILE A 1 755 ? 12.149 -70.792 34.294 1.00 24.44 755 ILE A O 1
ATOM 5956 N N . SER A 1 756 ? 13.309 -69.384 32.983 1.00 26.98 756 SER A N 1
ATOM 5957 C CA . SER A 1 756 ? 12.564 -69.326 31.706 1.00 26.98 756 SER A CA 1
ATOM 5958 C C . SER A 1 756 ? 11.156 -68.733 31.568 1.00 26.98 756 SER A C 1
ATOM 5960 O O . SER A 1 756 ? 10.255 -68.914 32.376 1.00 26.98 756 SER A O 1
ATOM 5962 N N . SER A 1 757 ? 11.006 -68.212 30.345 1.00 27.55 757 SER A N 1
ATOM 5963 C CA . SER A 1 757 ? 9.815 -68.093 29.501 1.00 27.55 757 SER A CA 1
ATOM 5964 C C . SER A 1 757 ? 8.926 -66.865 29.694 1.00 27.55 757 SER A C 1
ATOM 5966 O O . SER A 1 757 ? 8.204 -66.721 30.671 1.00 27.55 757 SER A O 1
ATOM 5968 N N . ASP A 1 758 ? 9.039 -65.988 28.692 1.00 34.44 758 ASP A N 1
ATOM 5969 C CA . ASP A 1 758 ? 7.970 -65.302 27.967 1.00 34.44 758 ASP A CA 1
ATOM 5970 C C . ASP A 1 758 ? 6.675 -65.003 28.724 1.00 34.44 758 ASP A C 1
ATOM 5972 O O . ASP A 1 758 ? 5.846 -65.881 28.944 1.00 34.44 758 ASP A O 1
ATOM 5976 N N . SER A 1 759 ? 6.414 -63.719 28.965 1.00 29.72 759 SER A N 1
ATOM 5977 C CA . SER A 1 759 ? 5.239 -63.017 28.417 1.00 29.72 759 SER A CA 1
ATOM 5978 C C . SER A 1 759 ? 5.147 -61.589 28.960 1.00 29.72 759 SER A C 1
ATOM 5980 O O . SER A 1 759 ? 5.748 -61.226 29.966 1.00 29.72 759 SER A O 1
ATOM 5982 N N . GLU A 1 760 ? 4.469 -60.751 28.187 1.00 41.38 760 GLU A N 1
ATOM 5983 C CA . GLU A 1 760 ? 4.444 -59.296 28.266 1.00 41.38 760 GLU A CA 1
ATOM 5984 C C . GLU A 1 760 ? 3.804 -58.697 29.538 1.00 41.38 760 GLU A C 1
ATOM 5986 O O . GLU A 1 760 ? 2.843 -59.232 30.082 1.00 41.38 760 GLU A O 1
ATOM 5991 N N . ALA A 1 761 ? 4.276 -57.475 29.844 1.00 36.50 761 ALA A N 1
ATOM 5992 C CA . ALA A 1 761 ? 3.631 -56.357 30.555 1.00 36.50 761 ALA A CA 1
ATOM 5993 C C . ALA A 1 761 ? 3.722 -56.266 32.097 1.00 36.50 761 ALA A C 1
ATOM 5995 O O . ALA A 1 761 ? 3.025 -56.972 32.813 1.00 36.50 761 ALA A O 1
ATOM 5996 N N . ASP A 1 762 ? 4.474 -55.266 32.594 1.00 32.41 762 ASP A N 1
ATOM 5997 C CA . ASP A 1 762 ? 3.918 -54.034 33.205 1.00 32.41 762 ASP A CA 1
ATOM 5998 C C . ASP A 1 762 ? 5.044 -52.995 33.477 1.00 32.41 762 ASP A C 1
ATOM 6000 O O . ASP A 1 762 ? 5.861 -53.164 34.375 1.00 32.41 762 ASP A O 1
ATOM 6004 N N . ASP A 1 763 ? 5.107 -51.914 32.683 1.00 40.94 763 ASP A N 1
ATOM 6005 C CA . ASP A 1 763 ? 6.094 -50.816 32.795 1.00 40.94 763 ASP A CA 1
ATOM 6006 C C . ASP A 1 763 ? 5.362 -49.495 33.107 1.00 40.94 763 ASP A C 1
ATOM 6008 O O . ASP A 1 763 ? 5.131 -48.651 32.230 1.00 40.94 763 ASP A O 1
ATOM 6012 N N . THR A 1 764 ? 4.948 -49.304 34.360 1.00 46.84 764 THR A N 1
ATOM 6013 C CA . THR A 1 764 ? 4.217 -48.102 34.810 1.00 46.84 764 THR A CA 1
ATOM 6014 C C . THR A 1 764 ? 5.087 -47.052 35.509 1.00 46.84 764 THR A C 1
ATOM 6016 O O . THR A 1 764 ? 4.594 -45.963 35.815 1.00 46.84 764 THR A O 1
ATOM 6019 N N . ILE A 1 765 ? 6.390 -47.296 35.698 1.00 54.44 765 ILE A N 1
ATOM 6020 C CA . ILE A 1 765 ? 7.274 -46.380 36.438 1.00 54.44 765 ILE A CA 1
ATOM 6021 C C . ILE A 1 765 ? 8.316 -45.743 35.495 1.00 54.44 765 ILE A C 1
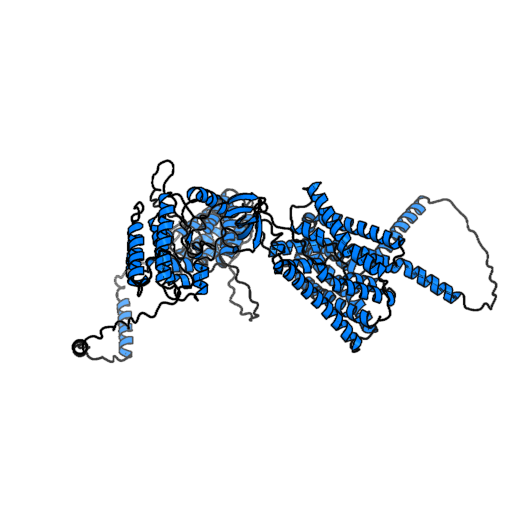ATOM 6023 O O . ILE A 1 765 ? 9.221 -46.432 35.024 1.00 54.44 765 ILE A O 1
ATOM 6027 N N . PRO A 1 766 ? 8.237 -44.426 35.199 1.00 52.62 766 PRO A N 1
ATOM 6028 C CA . PRO A 1 766 ? 9.265 -43.749 34.415 1.00 52.62 766 PRO A CA 1
ATOM 6029 C C . PRO A 1 766 ? 10.589 -43.682 35.202 1.00 52.62 766 PRO A C 1
ATOM 6031 O O . PRO A 1 766 ? 10.573 -43.448 36.412 1.00 52.62 766 PRO A O 1
ATOM 6034 N N . PRO A 1 767 ? 11.752 -43.836 34.543 1.00 66.62 767 PRO A N 1
ATOM 6035 C CA . PRO A 1 767 ? 13.048 -43.745 35.205 1.00 66.62 767 PRO A CA 1
ATOM 6036 C C . PRO A 1 767 ? 13.273 -42.342 35.811 1.00 66.62 767 PRO A C 1
ATOM 6038 O O . PRO A 1 767 ? 12.801 -41.348 35.251 1.00 66.62 767 PRO A O 1
ATOM 6041 N N . PRO A 1 768 ? 14.046 -42.218 36.910 1.00 52.62 768 PRO A N 1
ATOM 6042 C CA . PRO A 1 768 ? 14.053 -41.049 37.810 1.00 52.62 768 PRO A CA 1
ATOM 6043 C C . PRO A 1 768 ? 14.499 -39.707 37.195 1.00 52.62 768 PRO A C 1
ATOM 6045 O O . PRO A 1 768 ? 14.430 -38.671 37.848 1.00 52.62 768 PRO A O 1
ATOM 6048 N N . HIS A 1 769 ? 14.955 -39.699 35.943 1.00 62.25 769 HIS A N 1
ATOM 6049 C CA . HIS A 1 769 ? 15.477 -38.530 35.228 1.00 62.25 769 HIS A CA 1
ATOM 6050 C C . HIS A 1 769 ? 14.571 -38.036 34.081 1.00 62.25 769 HIS A C 1
ATOM 6052 O O . HIS A 1 769 ? 14.901 -37.041 33.434 1.00 62.25 769 HIS A O 1
ATOM 6058 N N . LEU A 1 770 ? 13.439 -38.697 33.808 1.00 64.12 770 LEU A N 1
ATOM 6059 C CA . LEU A 1 770 ? 12.509 -38.333 32.733 1.00 64.12 770 LEU A CA 1
ATOM 6060 C C . LEU A 1 770 ? 11.136 -37.956 33.292 1.00 64.12 770 LEU A C 1
ATOM 6062 O O . LEU A 1 770 ? 10.548 -38.674 34.094 1.00 64.12 770 LEU A O 1
ATOM 6066 N N . THR A 1 771 ? 10.581 -36.836 32.818 1.00 78.75 771 THR A N 1
ATOM 6067 C CA . THR A 1 771 ? 9.185 -36.498 33.133 1.00 78.75 771 THR A CA 1
ATOM 6068 C C . THR A 1 771 ? 8.237 -37.542 32.522 1.00 78.75 771 THR A C 1
ATOM 6070 O O . THR A 1 771 ? 8.524 -38.047 31.431 1.00 78.75 771 THR A O 1
ATOM 6073 N N . PRO A 1 772 ? 7.070 -37.822 33.136 1.00 78.75 772 PRO A N 1
ATOM 6074 C CA . PRO A 1 772 ? 6.104 -38.782 32.591 1.00 78.75 772 PRO A CA 1
ATOM 6075 C C . PRO A 1 772 ? 5.696 -38.481 31.138 1.00 78.75 772 PRO A C 1
ATOM 6077 O O . PRO A 1 772 ? 5.532 -39.395 30.332 1.00 78.75 772 PRO A O 1
ATOM 6080 N N . LYS A 1 773 ? 5.599 -37.191 30.777 1.00 80.38 773 LYS A N 1
ATOM 6081 C CA . LYS A 1 773 ? 5.329 -36.734 29.404 1.00 80.38 773 LYS A CA 1
ATOM 6082 C C . LYS A 1 773 ? 6.485 -37.072 28.452 1.00 80.38 773 LYS A C 1
ATOM 6084 O O . LYS A 1 773 ? 6.246 -37.596 27.370 1.00 80.38 773 LYS A O 1
ATOM 6089 N N . ALA A 1 774 ? 7.730 -36.804 28.849 1.00 80.12 774 ALA A N 1
ATOM 6090 C CA . ALA A 1 774 ? 8.908 -37.095 28.030 1.00 80.12 774 ALA A CA 1
ATOM 6091 C C . ALA A 1 774 ? 9.134 -38.606 27.837 1.00 80.12 774 ALA A C 1
ATOM 6093 O O . ALA A 1 774 ? 9.478 -39.033 26.736 1.00 80.12 774 ALA A O 1
ATOM 6094 N N . TYR A 1 775 ? 8.877 -39.424 28.864 1.00 82.06 775 TYR A N 1
ATOM 6095 C CA . TYR A 1 775 ? 8.960 -40.886 28.772 1.00 82.06 775 TYR A CA 1
ATOM 6096 C C . TYR A 1 775 ? 7.948 -41.453 27.761 1.00 82.06 775 TYR A C 1
ATOM 6098 O O . TYR A 1 775 ? 8.334 -42.186 26.849 1.00 82.06 775 TYR A O 1
ATOM 6106 N N . LYS A 1 776 ? 6.676 -41.024 27.837 1.00 83.69 776 LYS A N 1
ATOM 6107 C CA . LYS A 1 776 ? 5.632 -41.420 26.875 1.00 83.69 776 LYS A CA 1
ATOM 6108 C C . LYS A 1 776 ? 5.970 -41.010 25.438 1.00 83.69 776 LYS A C 1
ATOM 6110 O O . LYS A 1 776 ? 5.869 -41.835 24.537 1.00 83.69 776 LYS A O 1
ATOM 6115 N N . LEU A 1 777 ? 6.442 -39.778 25.224 1.00 86.50 777 LEU A N 1
ATOM 6116 C CA . LEU A 1 777 ? 6.847 -39.296 23.895 1.00 86.50 777 LEU A CA 1
ATOM 6117 C C . LEU A 1 777 ? 8.062 -40.048 23.331 1.00 86.50 777 LEU A C 1
ATOM 6119 O O . LEU A 1 777 ? 8.129 -40.297 22.129 1.00 86.50 777 LEU A O 1
ATOM 6123 N N . THR A 1 778 ? 9.000 -40.459 24.185 1.00 84.31 778 THR A N 1
ATOM 6124 C CA . THR A 1 778 ? 10.167 -41.252 23.770 1.00 84.31 778 THR A CA 1
ATOM 6125 C C . THR A 1 778 ? 9.755 -42.663 23.337 1.00 84.31 778 THR A C 1
ATOM 6127 O O . THR A 1 778 ? 10.191 -43.131 22.286 1.00 84.31 778 THR A O 1
ATOM 6130 N N . LYS A 1 779 ? 8.854 -43.317 24.087 1.00 86.25 779 LYS A N 1
ATOM 6131 C CA . LYS A 1 779 ? 8.282 -44.626 23.718 1.00 86.25 779 LYS A CA 1
ATOM 6132 C C . LYS A 1 779 ? 7.485 -44.544 22.412 1.00 86.25 779 LYS A C 1
ATOM 6134 O O . LYS A 1 779 ? 7.622 -45.412 21.553 1.00 86.25 779 LYS A O 1
ATOM 6139 N N . LEU A 1 780 ? 6.712 -43.471 22.241 1.00 89.06 780 LEU A N 1
ATOM 6140 C CA . LEU A 1 780 ? 5.954 -43.209 21.019 1.00 89.06 780 LEU A CA 1
ATOM 6141 C C . LEU A 1 780 ? 6.868 -43.001 19.803 1.00 89.06 780 LEU A C 1
ATOM 6143 O O . LEU A 1 780 ? 6.608 -43.543 18.737 1.00 89.06 780 LEU A O 1
ATOM 6147 N N . THR A 1 781 ? 7.972 -42.269 19.975 1.00 87.00 781 THR A N 1
ATOM 6148 C CA . THR A 1 781 ? 8.970 -42.045 18.915 1.00 87.00 781 THR A CA 1
ATOM 6149 C C . THR A 1 781 ? 9.616 -43.357 18.465 1.00 87.00 781 THR A C 1
ATOM 6151 O O . THR A 1 781 ? 9.782 -43.571 17.268 1.00 87.00 781 THR A O 1
ATOM 6154 N N . LYS A 1 782 ? 9.917 -44.269 19.402 1.00 84.19 782 LYS A N 1
ATOM 6155 C CA . LYS A 1 782 ? 10.445 -45.603 19.077 1.00 84.19 782 LYS A CA 1
ATOM 6156 C C . LYS A 1 782 ? 9.441 -46.423 18.254 1.00 84.19 782 LYS A C 1
ATOM 6158 O O . LYS A 1 782 ? 9.794 -46.922 17.191 1.00 84.19 782 LYS A O 1
ATOM 6163 N N . ARG A 1 783 ? 8.173 -46.464 18.678 1.00 86.69 783 ARG A N 1
ATOM 6164 C CA . ARG A 1 783 ? 7.094 -47.136 17.928 1.00 86.69 783 ARG A CA 1
ATOM 6165 C C . ARG A 1 783 ? 6.881 -46.526 16.539 1.00 86.69 783 ARG A C 1
ATOM 6167 O O . ARG A 1 783 ? 6.663 -47.260 15.587 1.00 86.69 783 ARG A O 1
ATOM 6174 N N . ALA A 1 784 ? 7.008 -45.205 16.401 1.00 85.19 784 ALA A N 1
ATOM 6175 C CA . ALA A 1 784 ? 6.920 -44.528 15.104 1.00 85.19 784 ALA A CA 1
ATOM 6176 C C . ALA A 1 784 ? 8.081 -44.872 14.169 1.00 85.19 784 ALA A C 1
ATOM 6178 O O . ALA A 1 784 ? 7.879 -44.946 12.963 1.00 85.19 784 ALA A O 1
ATOM 6179 N N . SER A 1 785 ? 9.280 -45.124 14.701 1.00 81.94 785 SER A N 1
ATOM 6180 C CA . SER A 1 785 ? 10.407 -45.590 13.886 1.00 81.94 785 SER A CA 1
ATOM 6181 C C . SER A 1 785 ? 10.286 -47.048 13.426 1.00 81.94 785 SER A C 1
ATOM 6183 O O . SER A 1 785 ? 10.964 -47.424 12.477 1.00 81.94 785 SER A O 1
ATOM 6185 N N . GLU A 1 786 ? 9.440 -47.846 14.084 1.00 80.25 786 GLU A N 1
ATOM 6186 C CA . GLU A 1 786 ? 9.217 -49.275 13.809 1.00 80.25 786 GLU A CA 1
ATOM 6187 C C . GLU A 1 786 ? 7.929 -49.534 12.998 1.00 80.25 786 GLU A C 1
ATOM 6189 O O . GLU A 1 786 ? 7.659 -50.671 12.619 1.00 80.25 786 GLU A O 1
ATOM 6194 N N . ALA A 1 787 ? 7.127 -48.498 12.726 1.00 80.75 787 ALA A N 1
ATOM 6195 C CA . ALA A 1 787 ? 5.880 -48.619 11.975 1.00 80.75 787 ALA A CA 1
ATOM 6196 C C . ALA A 1 787 ? 6.152 -48.942 10.494 1.00 80.75 787 ALA A C 1
ATOM 6198 O O . ALA A 1 787 ? 6.909 -48.235 9.833 1.00 80.75 787 ALA A O 1
ATOM 6199 N N . ALA A 1 788 ? 5.517 -49.998 9.977 1.00 72.31 788 ALA A N 1
ATOM 6200 C CA . ALA A 1 788 ? 5.735 -50.493 8.613 1.00 72.31 788 ALA A CA 1
ATOM 6201 C C . ALA A 1 788 ? 4.708 -49.973 7.588 1.00 72.31 788 ALA A C 1
ATOM 6203 O O . ALA A 1 788 ? 4.914 -50.105 6.383 1.00 72.31 788 ALA A O 1
ATOM 6204 N N . ASP A 1 789 ? 3.597 -49.405 8.054 1.00 79.75 789 ASP A N 1
ATOM 6205 C CA . ASP A 1 789 ? 2.448 -49.036 7.234 1.00 79.75 789 ASP A CA 1
ATOM 6206 C C . ASP A 1 789 ? 1.850 -47.675 7.632 1.00 79.75 789 ASP A C 1
ATOM 6208 O O . ASP A 1 789 ? 1.942 -47.211 8.774 1.00 79.75 789 ASP A O 1
ATOM 6212 N N . ASN A 1 790 ? 1.180 -47.039 6.666 1.00 84.75 790 ASN A N 1
ATOM 6213 C CA . ASN A 1 790 ? 0.519 -45.746 6.848 1.00 84.75 790 ASN A CA 1
ATOM 6214 C C . ASN A 1 790 ? -0.609 -45.796 7.903 1.00 84.75 790 ASN A C 1
ATOM 6216 O O . ASN A 1 790 ? -0.883 -44.774 8.539 1.00 84.75 790 ASN A O 1
ATOM 6220 N N . SER A 1 791 ? -1.240 -46.960 8.132 1.00 81.94 791 SER A N 1
ATOM 6221 C CA . SER A 1 791 ? -2.275 -47.113 9.168 1.00 81.94 791 SER A CA 1
ATOM 6222 C C . SER A 1 791 ? -1.674 -46.995 10.563 1.00 81.94 791 SER A C 1
ATOM 6224 O O . SER A 1 791 ? -2.134 -46.176 11.361 1.00 81.94 791 SER A O 1
ATOM 6226 N N . SER A 1 792 ? -0.599 -47.740 10.831 1.00 84.00 792 SER A N 1
ATOM 6227 C CA . SER A 1 792 ? 0.110 -47.671 12.112 1.00 84.00 792 SER A CA 1
ATOM 6228 C C . SER A 1 792 ? 0.680 -46.279 12.382 1.00 84.00 792 SER A C 1
ATOM 6230 O O . SER A 1 792 ? 0.574 -45.779 13.502 1.00 84.00 792 SER A O 1
ATOM 6232 N N . LEU A 1 793 ? 1.232 -45.603 11.365 1.00 87.06 793 LEU A N 1
ATOM 6233 C CA . LEU A 1 793 ? 1.695 -44.217 11.508 1.00 87.06 793 LEU A CA 1
ATOM 6234 C C . LEU A 1 793 ? 0.548 -43.260 11.845 1.00 87.06 793 LEU A C 1
ATOM 6236 O O . LEU A 1 793 ? 0.717 -42.392 12.702 1.00 87.06 793 LEU A O 1
ATOM 6240 N N . SER A 1 794 ? -0.624 -43.425 11.225 1.00 90.06 794 SER A N 1
ATOM 6241 C CA . SER A 1 794 ? -1.791 -42.607 11.555 1.00 90.06 794 SER A CA 1
ATOM 6242 C C . SER A 1 794 ? -2.197 -42.753 13.019 1.00 90.06 794 SER A C 1
ATOM 6244 O O . SER A 1 794 ? -2.478 -41.743 13.666 1.00 90.06 794 SER A O 1
ATOM 6246 N N . ASP A 1 795 ? -2.270 -43.976 13.537 1.00 89.75 795 ASP A N 1
ATOM 6247 C CA . ASP A 1 795 ? -2.727 -44.207 14.908 1.00 89.75 795 ASP A CA 1
ATOM 6248 C C . ASP A 1 795 ? -1.710 -43.661 15.929 1.00 89.75 795 ASP A C 1
ATOM 6250 O O . ASP A 1 795 ? -2.093 -43.076 16.944 1.00 89.75 795 ASP A O 1
ATOM 6254 N N . LEU A 1 796 ? -0.412 -43.710 15.607 1.00 92.12 796 LEU A N 1
ATOM 6255 C CA . LEU A 1 796 ? 0.645 -43.088 16.411 1.00 92.12 796 LEU A CA 1
ATOM 6256 C C . LEU A 1 796 ? 0.593 -41.551 16.400 1.00 92.12 796 LEU A C 1
ATOM 6258 O O . LEU A 1 796 ? 0.901 -40.924 17.416 1.00 92.12 796 LEU A O 1
ATOM 6262 N N . VAL A 1 797 ? 0.195 -40.920 15.289 1.00 92.19 797 VAL A N 1
ATOM 6263 C CA . VAL A 1 797 ? -0.008 -39.458 15.223 1.00 92.19 797 VAL A CA 1
ATOM 6264 C C . VAL A 1 797 ? -1.211 -39.029 16.069 1.00 92.19 797 VAL A C 1
ATOM 6266 O O . VAL A 1 797 ? -1.145 -37.993 16.735 1.00 92.19 797 VAL A O 1
ATOM 6269 N N . VAL A 1 798 ? -2.280 -39.829 16.117 1.00 92.06 798 VAL A N 1
ATOM 6270 C CA . VAL A 1 798 ? -3.421 -39.585 17.019 1.00 92.06 798 VAL A CA 1
ATOM 6271 C C . VAL A 1 798 ? -2.985 -39.709 18.481 1.00 92.06 798 VAL A C 1
ATOM 6273 O O . VAL A 1 798 ? -3.222 -38.793 19.270 1.00 92.06 798 VAL A O 1
ATOM 6276 N N . GLU A 1 799 ? -2.249 -40.769 18.827 1.00 91.44 799 GLU A N 1
ATOM 6277 C CA . GLU A 1 799 ? -1.719 -40.977 20.181 1.00 91.44 799 GLU A CA 1
ATOM 6278 C C . GLU A 1 799 ? -0.777 -39.830 20.610 1.00 91.44 799 GLU A C 1
ATOM 6280 O O . GLU A 1 799 ? -0.818 -39.369 21.754 1.00 91.44 799 GLU A O 1
ATOM 6285 N N . PHE A 1 800 ? 0.018 -39.283 19.682 1.00 92.88 800 PHE A N 1
ATOM 6286 C CA . PHE A 1 800 ? 0.838 -38.089 19.916 1.00 92.88 800 PHE A CA 1
ATOM 6287 C C . PHE A 1 800 ? -0.002 -36.856 20.267 1.00 92.88 800 PHE A C 1
ATOM 6289 O O . PHE A 1 800 ? 0.307 -36.133 21.221 1.00 92.88 800 PHE A O 1
ATOM 6296 N N . VAL A 1 801 ? -1.069 -36.607 19.503 1.00 91.44 801 VAL A N 1
ATOM 6297 C CA . VAL A 1 801 ? -1.990 -35.487 19.729 1.00 91.44 801 VAL A CA 1
ATOM 6298 C C . VAL A 1 801 ? -2.694 -35.628 21.079 1.00 91.44 801 VAL A C 1
ATOM 6300 O O . VAL A 1 801 ? -2.792 -34.643 21.817 1.00 91.44 801 VAL A O 1
ATOM 6303 N N . ASP A 1 802 ? -3.107 -36.837 21.448 1.00 90.25 802 ASP A N 1
ATOM 6304 C CA . ASP A 1 802 ? -3.772 -37.112 22.722 1.00 90.25 802 ASP A CA 1
ATOM 6305 C C . ASP A 1 802 ? -2.834 -36.919 23.915 1.00 90.25 802 ASP A C 1
ATOM 6307 O O . ASP A 1 802 ? -3.209 -36.256 24.888 1.00 90.25 802 ASP A O 1
ATOM 6311 N N . ILE A 1 803 ? -1.576 -37.368 23.812 1.00 88.44 803 ILE A N 1
ATOM 6312 C CA . ILE A 1 803 ? -0.538 -37.078 24.813 1.00 88.44 803 ILE A CA 1
ATOM 6313 C C . ILE A 1 803 ? -0.323 -35.567 24.943 1.00 88.44 803 ILE A C 1
ATOM 6315 O O . ILE A 1 803 ? -0.124 -35.063 26.041 1.00 88.44 803 ILE A O 1
ATOM 6319 N N . LEU A 1 804 ? -0.354 -34.790 23.862 1.00 87.25 804 LEU A N 1
ATOM 6320 C CA . LEU A 1 804 ? -0.190 -33.337 23.967 1.00 87.25 804 LEU A CA 1
ATOM 6321 C C . LEU A 1 804 ? -1.423 -32.632 24.556 1.00 87.25 804 LEU A C 1
ATOM 6323 O O . LEU A 1 804 ? -1.264 -31.613 25.234 1.00 87.25 804 LEU A O 1
ATOM 6327 N N . LYS A 1 805 ? -2.631 -33.162 24.334 1.00 85.50 805 LYS A N 1
ATOM 6328 C CA . LYS A 1 805 ? -3.887 -32.638 24.894 1.00 85.50 805 LYS A CA 1
ATOM 6329 C C . LYS A 1 805 ? -4.087 -33.002 26.366 1.00 85.50 805 LYS A C 1
ATOM 6331 O O . LYS A 1 805 ? -4.708 -32.220 27.084 1.00 85.50 805 LYS A O 1
ATOM 6336 N N . SER A 1 806 ? -3.562 -34.142 26.821 1.00 82.94 806 SER A N 1
ATOM 6337 C CA . SER A 1 806 ? -3.754 -34.636 28.192 1.00 82.94 806 SER A CA 1
ATOM 6338 C C . SER A 1 806 ? -2.954 -33.868 29.252 1.00 82.94 806 SER A C 1
ATOM 6340 O O . SER A 1 806 ? -3.218 -34.022 30.442 1.00 82.94 806 SER A O 1
ATOM 6342 N N . TYR A 1 807 ? -1.973 -33.049 28.856 1.00 81.81 807 TYR A N 1
ATOM 6343 C CA . TYR A 1 807 ? -1.158 -32.245 29.774 1.00 81.81 807 TYR A CA 1
ATOM 6344 C C . TYR A 1 807 ? -1.468 -30.746 29.653 1.00 81.81 807 TYR A C 1
ATOM 6346 O O . TYR A 1 807 ? -1.762 -30.225 28.580 1.00 81.81 807 TYR A O 1
ATOM 6354 N N . THR A 1 808 ? -1.335 -30.019 30.768 1.00 69.25 808 THR A N 1
ATOM 6355 C CA . THR A 1 808 ? -1.600 -28.568 30.853 1.00 69.25 808 THR A CA 1
ATOM 6356 C C . THR A 1 808 ? -0.667 -27.727 29.974 1.00 69.25 808 THR A C 1
ATOM 6358 O O . THR A 1 808 ? -1.070 -26.677 29.476 1.00 69.25 808 THR A O 1
ATOM 6361 N N . SER A 1 809 ? 0.567 -28.192 29.739 1.00 75.12 809 SER A N 1
ATOM 6362 C CA . SER A 1 809 ? 1.526 -27.558 28.828 1.00 75.12 809 SER A CA 1
ATOM 6363 C C . SER A 1 809 ? 1.460 -28.166 27.424 1.00 75.12 809 SER A C 1
ATOM 6365 O O . SER A 1 809 ? 1.826 -29.328 27.213 1.00 75.12 809 SER A O 1
ATOM 6367 N N . ARG A 1 810 ? 1.083 -27.332 26.448 1.00 78.06 810 ARG A N 1
ATOM 6368 C CA . ARG A 1 810 ? 1.054 -27.639 25.002 1.00 78.06 810 ARG A CA 1
ATOM 6369 C C . ARG A 1 810 ? 2.384 -27.357 24.294 1.00 78.06 810 ARG A C 1
ATOM 6371 O O . ARG A 1 810 ? 2.449 -27.323 23.067 1.00 78.06 810 ARG A O 1
ATOM 6378 N N . THR A 1 811 ? 3.443 -27.115 25.060 1.00 80.44 811 THR A N 1
ATOM 6379 C CA . THR A 1 811 ? 4.788 -26.903 24.526 1.00 80.44 811 THR A CA 1
ATOM 6380 C C . THR A 1 811 ? 5.368 -28.224 24.036 1.00 80.44 811 THR A C 1
ATOM 6382 O O . THR A 1 811 ? 5.304 -29.246 24.733 1.00 80.44 811 THR A O 1
ATOM 6385 N N . LEU A 1 812 ? 5.936 -28.193 22.832 1.00 81.62 812 LEU A N 1
ATOM 6386 C CA . LEU A 1 812 ? 6.645 -29.308 22.235 1.00 81.62 812 LEU A CA 1
ATOM 6387 C C . LEU A 1 812 ? 8.037 -29.411 22.872 1.00 81.62 812 LEU A C 1
ATOM 6389 O O . LEU A 1 812 ? 8.872 -28.509 22.743 1.00 81.62 812 LEU A O 1
ATOM 6393 N N . THR A 1 813 ? 8.273 -30.492 23.614 1.00 84.44 813 THR A N 1
ATOM 6394 C CA . THR A 1 813 ? 9.580 -30.773 24.221 1.00 84.44 813 THR A CA 1
ATOM 6395 C C . THR A 1 813 ? 10.551 -31.315 23.172 1.00 84.44 813 THR A C 1
ATOM 6397 O O . THR A 1 813 ? 10.181 -31.542 22.018 1.00 84.44 813 THR A O 1
ATOM 6400 N N . LYS A 1 814 ? 11.812 -31.537 23.558 1.00 82.31 814 LYS A N 1
ATOM 6401 C CA . LYS A 1 814 ? 12.826 -32.128 22.673 1.00 82.31 814 LYS A CA 1
ATOM 6402 C C . LYS A 1 814 ? 12.366 -33.481 22.108 1.00 82.31 814 LYS A C 1
ATOM 6404 O O . LYS A 1 814 ? 12.587 -33.757 20.936 1.00 82.31 814 LYS A O 1
ATOM 6409 N N . GLU A 1 815 ? 11.684 -34.276 22.923 1.00 84.06 815 GLU A N 1
ATOM 6410 C CA . GLU A 1 815 ? 11.124 -35.583 22.570 1.00 84.06 815 GLU A CA 1
ATOM 6411 C C . GLU A 1 815 ? 9.948 -35.437 21.596 1.00 84.06 815 GLU A C 1
ATOM 6413 O O . GLU A 1 815 ? 9.812 -36.224 20.668 1.00 84.06 815 GLU A O 1
ATOM 6418 N N . GLY A 1 816 ? 9.139 -34.380 21.737 1.00 85.38 816 GLY A N 1
ATOM 6419 C CA . GLY A 1 816 ? 8.069 -34.083 20.784 1.00 85.38 816 GLY A CA 1
ATOM 6420 C C . GLY A 1 816 ? 8.588 -33.676 19.401 1.00 85.38 816 GLY A C 1
ATOM 6421 O O . GLY A 1 816 ? 8.032 -34.097 18.394 1.00 85.38 816 GLY A O 1
ATOM 6422 N N . PHE A 1 817 ? 9.686 -32.915 19.329 1.00 88.69 817 PHE A N 1
ATOM 6423 C CA . PHE A 1 817 ? 10.354 -32.639 18.049 1.00 88.69 817 PHE A CA 1
ATOM 6424 C C . PHE A 1 817 ? 11.015 -33.889 17.454 1.00 88.69 817 PHE A C 1
ATOM 6426 O O . PHE A 1 817 ? 11.022 -34.033 16.236 1.00 88.69 817 PHE A O 1
ATOM 6433 N N . ALA A 1 818 ? 11.528 -34.800 18.288 1.00 85.19 818 ALA A N 1
ATOM 6434 C CA . ALA A 1 818 ? 12.082 -36.073 17.824 1.00 85.19 818 ALA A CA 1
ATOM 6435 C C . ALA A 1 818 ? 11.013 -36.969 17.174 1.00 85.19 818 ALA A C 1
ATOM 6437 O O . ALA A 1 818 ? 11.288 -37.608 16.158 1.00 85.19 818 ALA A O 1
ATOM 6438 N N . PHE A 1 819 ? 9.784 -36.964 17.702 1.00 91.25 819 PHE A N 1
ATOM 6439 C CA . PHE A 1 819 ? 8.648 -37.638 17.072 1.00 91.25 819 PHE A CA 1
ATOM 6440 C C . PHE A 1 819 ? 8.322 -37.049 15.691 1.00 91.25 819 PHE A C 1
ATOM 6442 O O . PHE A 1 819 ? 8.216 -37.796 14.724 1.00 91.25 819 PHE A O 1
ATOM 6449 N N . ILE A 1 820 ? 8.229 -35.717 15.572 1.00 90.38 820 ILE A N 1
ATOM 6450 C CA . ILE A 1 820 ? 7.949 -35.040 14.290 1.00 90.38 820 ILE A CA 1
ATOM 6451 C C . ILE A 1 820 ? 9.044 -35.325 13.250 1.00 90.38 820 ILE A C 1
ATOM 6453 O O . ILE A 1 820 ? 8.733 -35.584 12.092 1.00 90.38 820 ILE A O 1
ATOM 6457 N N . ASP A 1 821 ? 10.314 -35.318 13.659 1.00 86.25 821 ASP A N 1
ATOM 6458 C CA . ASP A 1 821 ? 11.447 -35.658 12.787 1.00 86.25 821 ASP A CA 1
ATOM 6459 C C . ASP A 1 821 ? 11.407 -37.127 12.330 1.00 86.25 821 ASP A C 1
ATOM 6461 O O . ASP A 1 821 ? 11.680 -37.433 11.171 1.00 86.25 821 ASP A O 1
ATOM 6465 N N . THR A 1 822 ? 11.004 -38.042 13.217 1.00 87.00 822 THR A N 1
ATOM 6466 C CA . THR A 1 822 ? 10.826 -39.465 12.879 1.00 87.00 822 THR A CA 1
ATOM 6467 C C . THR A 1 822 ? 9.662 -39.664 11.908 1.00 87.00 822 THR A C 1
ATOM 6469 O O . THR A 1 822 ? 9.804 -40.393 10.930 1.00 87.00 822 THR A O 1
ATOM 6472 N N . LEU A 1 823 ? 8.544 -38.965 12.126 1.00 89.12 823 LEU A N 1
ATOM 6473 C CA . LEU A 1 823 ? 7.392 -38.968 11.225 1.00 89.12 823 LEU A CA 1
ATOM 6474 C C . LEU A 1 823 ? 7.768 -38.432 9.838 1.00 89.12 823 LEU A C 1
ATOM 6476 O O . LEU A 1 823 ? 7.429 -39.045 8.833 1.00 89.12 823 LEU A O 1
ATOM 6480 N N . TYR A 1 824 ? 8.517 -37.329 9.772 1.00 89.75 824 TYR A N 1
ATOM 6481 C CA . TYR A 1 824 ? 9.049 -36.808 8.512 1.00 89.75 824 TYR A CA 1
ATOM 6482 C C . TYR A 1 824 ? 9.897 -37.854 7.778 1.00 89.75 824 TYR A C 1
ATOM 6484 O O . TYR A 1 824 ? 9.663 -38.104 6.599 1.00 89.75 824 TYR A O 1
ATOM 6492 N N . LYS A 1 825 ? 10.842 -38.499 8.474 1.00 85.25 825 LYS A N 1
ATOM 6493 C CA . LYS A 1 825 ? 11.729 -39.514 7.885 1.00 85.25 825 LYS A CA 1
ATOM 6494 C C . LYS A 1 825 ? 10.955 -40.704 7.323 1.00 85.25 825 LYS A C 1
ATOM 6496 O O . LYS A 1 825 ? 11.189 -41.067 6.177 1.00 85.25 825 LYS A O 1
ATOM 6501 N N . GLN A 1 826 ? 9.993 -41.233 8.080 1.00 83.56 826 GLN A N 1
ATOM 6502 C CA . GLN A 1 826 ? 9.137 -42.342 7.641 1.00 83.56 826 GLN A CA 1
ATOM 6503 C C . GLN A 1 826 ? 8.287 -41.988 6.409 1.00 83.56 826 GLN A C 1
ATOM 6505 O O . GLN A 1 826 ? 8.068 -42.826 5.538 1.00 83.56 826 GLN A O 1
ATOM 6510 N N . LEU A 1 827 ? 7.843 -40.732 6.290 1.00 83.94 827 LEU A N 1
ATOM 6511 C CA . LEU A 1 827 ? 7.064 -40.262 5.138 1.00 83.94 827 LEU A CA 1
ATOM 6512 C C . LEU A 1 827 ? 7.925 -39.896 3.918 1.00 83.94 827 LEU A C 1
ATOM 6514 O O . LEU A 1 827 ? 7.441 -39.973 2.785 1.00 83.94 827 LEU A O 1
ATOM 6518 N N . ALA A 1 828 ? 9.170 -39.464 4.136 1.00 79.00 828 ALA A N 1
ATOM 6519 C CA . ALA A 1 828 ? 10.091 -39.031 3.088 1.00 79.00 828 ALA A CA 1
ATOM 6520 C C . ALA A 1 828 ? 10.816 -40.204 2.408 1.00 79.00 828 ALA A C 1
ATOM 6522 O O . ALA A 1 828 ? 11.011 -40.153 1.191 1.00 79.00 828 ALA A O 1
ATOM 6523 N N . ASP A 1 829 ? 11.202 -41.235 3.170 1.00 68.12 829 ASP A N 1
ATOM 6524 C CA . ASP A 1 829 ? 11.868 -42.441 2.668 1.00 68.12 829 ASP A CA 1
ATOM 6525 C C . ASP A 1 829 ? 11.690 -43.629 3.650 1.00 68.12 829 ASP A C 1
ATOM 6527 O O . ASP A 1 829 ? 12.342 -43.658 4.697 1.00 68.12 829 ASP A O 1
ATOM 6531 N N . PRO A 1 830 ? 10.848 -44.636 3.341 1.00 55.44 830 PRO A N 1
ATOM 6532 C CA . PRO A 1 830 ? 10.607 -45.780 4.227 1.00 55.44 830 PRO A CA 1
ATOM 6533 C C . PRO A 1 830 ? 11.794 -46.764 4.330 1.00 55.44 830 PRO A C 1
ATOM 6535 O O . PRO A 1 830 ? 11.693 -47.766 5.033 1.00 55.44 830 PRO A O 1
ATOM 6538 N N . SER A 1 831 ? 12.918 -46.525 3.636 1.00 47.25 831 SER A N 1
ATOM 6539 C CA . SER A 1 831 ? 14.036 -47.479 3.541 1.00 47.25 831 SER A CA 1
ATOM 6540 C C . SER A 1 831 ? 15.278 -47.156 4.387 1.00 47.25 831 SER A C 1
ATOM 6542 O O . SER A 1 831 ? 16.235 -47.933 4.381 1.00 47.25 831 SER A O 1
ATOM 6544 N N . VAL A 1 832 ? 15.296 -46.056 5.151 1.00 38.75 832 VAL A N 1
ATOM 6545 C CA . VAL A 1 832 ? 16.535 -45.563 5.786 1.00 38.75 832 VAL A CA 1
ATOM 6546 C C . VAL A 1 832 ? 16.468 -45.590 7.317 1.00 38.75 832 VAL A C 1
ATOM 6548 O O . VAL A 1 832 ? 16.032 -44.645 7.974 1.00 38.75 832 VAL A O 1
ATOM 6551 N N . PHE A 1 833 ? 16.988 -46.670 7.905 1.00 33.38 833 PHE A N 1
ATOM 6552 C CA . PHE A 1 833 ? 17.357 -46.729 9.323 1.00 33.38 833 PHE A CA 1
ATOM 6553 C C . PHE A 1 833 ? 18.690 -45.996 9.580 1.00 33.38 833 PHE A C 1
ATOM 6555 O O . PHE A 1 833 ? 19.636 -46.184 8.817 1.00 33.38 833 PHE A O 1
ATOM 6562 N N . VAL A 1 834 ? 18.774 -45.228 10.686 1.00 37.12 834 VAL A N 1
ATOM 6563 C CA . VAL A 1 834 ? 19.846 -45.229 11.728 1.00 37.12 834 VAL A CA 1
ATOM 6564 C C . VAL A 1 834 ? 19.978 -43.879 12.493 1.00 37.12 834 VAL A C 1
ATOM 6566 O O . VAL A 1 834 ? 20.229 -42.831 11.909 1.00 37.12 834 VAL A O 1
ATOM 6569 N N . LEU A 1 835 ? 19.824 -43.993 13.829 1.00 31.53 835 LEU A N 1
ATOM 6570 C CA . LEU A 1 835 ? 20.334 -43.271 15.031 1.00 31.53 835 LEU A CA 1
ATOM 6571 C C . LEU A 1 835 ? 20.642 -41.739 15.051 1.00 31.53 835 LEU A C 1
ATOM 6573 O O . LEU A 1 835 ? 21.246 -41.187 14.136 1.00 31.53 835 LEU A O 1
ATOM 6577 N N . PRO A 1 836 ? 20.354 -41.038 16.178 1.00 30.83 836 PRO A N 1
ATOM 6578 C CA . PRO A 1 836 ? 20.624 -39.609 16.339 1.00 30.83 836 PRO A CA 1
ATOM 6579 C C . PRO A 1 836 ? 22.110 -39.321 16.621 1.00 30.83 836 PRO A C 1
ATOM 6581 O O . PRO A 1 836 ? 22.655 -39.694 17.662 1.00 30.83 836 PRO A O 1
ATOM 6584 N N . LEU A 1 837 ? 22.753 -38.572 15.722 1.00 29.20 837 LEU A N 1
ATOM 6585 C CA . LEU A 1 837 ? 24.087 -38.010 15.934 1.00 29.20 837 LEU A CA 1
ATOM 6586 C C . LEU A 1 837 ? 24.053 -36.903 17.000 1.00 29.20 837 LEU A C 1
ATOM 6588 O O . LEU A 1 837 ? 23.447 -35.844 16.839 1.00 29.20 837 LEU A O 1
ATOM 6592 N N . ARG A 1 838 ? 24.771 -37.153 18.096 1.00 36.91 838 ARG A N 1
ATOM 6593 C CA . ARG A 1 838 ? 25.270 -36.144 19.037 1.00 36.91 838 ARG A CA 1
ATOM 6594 C C . ARG A 1 838 ? 26.293 -35.278 18.294 1.00 36.91 838 ARG A C 1
ATOM 6596 O O . ARG A 1 838 ? 27.356 -35.786 17.955 1.00 36.91 838 ARG A O 1
ATOM 6603 N N . THR A 1 839 ? 26.048 -33.980 18.122 1.00 30.64 839 THR A N 1
ATOM 6604 C CA . THR A 1 839 ? 27.142 -33.029 17.873 1.00 30.64 839 THR A CA 1
ATOM 6605 C C . THR A 1 839 ? 27.032 -31.796 18.756 1.00 30.64 839 THR A C 1
ATOM 6607 O O . THR A 1 839 ? 26.001 -31.143 18.911 1.00 30.64 839 THR A O 1
ATOM 6610 N N . SER A 1 840 ? 28.158 -31.549 19.411 1.00 31.53 840 SER A N 1
ATOM 6611 C CA . SER A 1 840 ? 28.478 -30.413 20.245 1.00 31.53 840 SER A CA 1
ATOM 6612 C C . SER A 1 840 ? 28.581 -29.131 19.426 1.00 31.53 840 SER A C 1
ATOM 6614 O O . SER A 1 840 ? 29.183 -29.096 18.357 1.00 31.53 840 SER A O 1
ATOM 6616 N N . ARG A 1 841 ? 28.065 -28.063 20.025 1.00 32.88 841 ARG A N 1
ATOM 6617 C CA . ARG A 1 841 ? 28.320 -26.646 19.756 1.00 32.88 841 ARG A CA 1
ATOM 6618 C C . ARG A 1 841 ? 29.747 -26.380 19.233 1.00 32.88 841 ARG A C 1
ATOM 6620 O O . ARG A 1 841 ? 30.701 -26.487 19.999 1.00 32.88 841 ARG A O 1
ATOM 6627 N N . GLN A 1 842 ? 29.881 -25.943 17.980 1.00 26.73 842 GLN A N 1
ATOM 6628 C CA . GLN A 1 842 ? 31.058 -25.204 17.517 1.00 26.73 842 GLN A CA 1
ATOM 6629 C C . GLN A 1 842 ? 30.731 -23.709 17.456 1.00 26.73 842 GLN A C 1
ATOM 6631 O O . GLN A 1 842 ? 29.723 -23.279 16.902 1.00 26.73 842 GLN A O 1
ATOM 6636 N N . ARG A 1 843 ? 31.593 -22.933 18.112 1.00 35.56 843 ARG A N 1
ATOM 6637 C CA . ARG A 1 843 ? 31.663 -21.472 18.091 1.00 35.56 843 ARG A CA 1
ATOM 6638 C C . ARG A 1 843 ? 32.201 -21.062 16.716 1.00 35.56 843 ARG A C 1
ATOM 6640 O O . ARG A 1 843 ? 33.343 -21.390 16.412 1.00 35.56 843 ARG A O 1
ATOM 6647 N N . SER A 1 844 ? 31.428 -20.321 15.929 1.00 25.39 844 SER A N 1
ATOM 6648 C CA . SER A 1 844 ? 31.948 -19.553 14.794 1.00 25.39 844 SER A CA 1
ATOM 6649 C C . SER A 1 844 ? 31.538 -18.092 14.951 1.00 25.39 844 SER A C 1
ATOM 6651 O O . SER A 1 844 ? 30.364 -17.772 15.115 1.00 25.39 844 SER A O 1
ATOM 6653 N N . SER A 1 845 ? 32.574 -17.265 14.967 1.00 26.88 845 SER A N 1
ATOM 6654 C CA . SER A 1 845 ? 32.673 -15.815 15.118 1.00 26.88 845 SER A CA 1
ATOM 6655 C C . SER A 1 845 ? 31.597 -14.960 14.447 1.00 26.88 845 SER A C 1
ATOM 6657 O O . SER A 1 845 ? 31.217 -15.200 13.302 1.00 26.88 845 SER A O 1
ATOM 6659 N N . ASP A 1 846 ? 31.241 -13.888 15.157 1.00 30.86 846 ASP A N 1
ATOM 6660 C CA . ASP A 1 846 ? 30.498 -12.717 14.701 1.00 30.86 846 ASP A CA 1
ATOM 6661 C C . ASP A 1 846 ? 30.888 -12.234 13.295 1.00 30.86 846 ASP A C 1
ATOM 6663 O O . ASP A 1 846 ? 32.034 -11.859 13.043 1.00 30.86 846 ASP A O 1
ATOM 6667 N N . LYS A 1 847 ? 29.880 -12.113 12.425 1.00 26.92 847 LYS A N 1
ATOM 6668 C CA . LYS A 1 847 ? 29.736 -10.972 11.515 1.00 26.92 847 LYS A CA 1
ATOM 6669 C C . LYS A 1 847 ? 28.276 -10.528 11.522 1.00 26.92 847 LYS A C 1
ATOM 6671 O O . LYS A 1 847 ? 27.373 -11.267 11.143 1.00 26.92 847 LYS A O 1
ATOM 6676 N N . SER A 1 848 ? 28.080 -9.309 11.998 1.00 32.34 848 SER A N 1
ATOM 6677 C CA . SER A 1 848 ? 26.827 -8.576 12.082 1.00 32.34 848 SER A CA 1
ATOM 6678 C C . SER A 1 848 ? 26.248 -8.281 10.695 1.00 32.34 848 SER A C 1
ATOM 6680 O O . SER A 1 848 ? 26.767 -7.455 9.950 1.00 32.34 848 SER A O 1
ATOM 6682 N N . LEU A 1 849 ? 25.116 -8.907 10.383 1.00 28.50 849 LEU A N 1
ATOM 6683 C CA . LEU A 1 849 ? 24.145 -8.418 9.407 1.00 28.50 849 LEU A CA 1
ATOM 6684 C C . LEU A 1 849 ? 22.780 -8.431 10.096 1.00 28.50 849 LEU A C 1
ATOM 6686 O O . LEU A 1 849 ? 22.325 -9.467 10.577 1.00 28.50 849 LEU A O 1
ATOM 6690 N N . GLN A 1 850 ? 22.167 -7.253 10.203 1.00 30.06 850 GLN A N 1
ATOM 6691 C CA . GLN A 1 850 ? 20.818 -7.070 10.731 1.00 30.06 850 GLN A CA 1
ATOM 6692 C C . GLN A 1 850 ? 19.833 -7.868 9.866 1.00 30.06 850 GLN A C 1
ATOM 6694 O O . GLN A 1 850 ? 19.493 -7.455 8.763 1.00 30.06 850 GLN A O 1
ATOM 6699 N N . GLN A 1 851 ? 19.393 -9.026 10.360 1.00 28.03 851 GLN A N 1
ATOM 6700 C CA . GLN A 1 851 ? 18.245 -9.738 9.809 1.00 28.03 851 GLN A CA 1
ATOM 6701 C C . GLN A 1 851 ? 16.969 -9.137 10.398 1.00 28.03 851 GLN A C 1
ATOM 6703 O O . GLN A 1 851 ? 16.763 -9.152 11.615 1.00 28.03 851 GLN A O 1
ATOM 6708 N N . GLU A 1 852 ? 16.121 -8.598 9.525 1.00 30.17 852 GLU A N 1
ATOM 6709 C CA . GLU A 1 852 ? 14.771 -8.161 9.862 1.00 30.17 852 GLU A CA 1
ATOM 6710 C C . GLU A 1 852 ? 13.984 -9.308 10.506 1.00 30.17 852 GLU A C 1
ATOM 6712 O O . GLU A 1 852 ? 13.879 -10.420 9.986 1.00 30.17 852 GLU A O 1
ATOM 6717 N N . LYS A 1 853 ? 13.430 -9.032 11.686 1.00 31.81 853 LYS A N 1
ATOM 6718 C CA . LYS A 1 853 ? 12.539 -9.942 12.402 1.00 31.81 853 LYS A CA 1
ATOM 6719 C C . LYS A 1 853 ? 11.180 -9.922 11.702 1.00 31.81 853 LYS A C 1
ATOM 6721 O O . LYS A 1 853 ? 10.388 -9.011 11.934 1.00 31.81 853 LYS A O 1
ATOM 6726 N N . GLU A 1 854 ? 10.896 -10.934 10.886 1.00 34.31 854 GLU A N 1
ATOM 6727 C CA . GLU A 1 854 ? 9.541 -11.157 10.372 1.00 34.31 854 GLU A CA 1
ATOM 6728 C C . GLU A 1 854 ? 8.536 -11.271 11.538 1.00 34.31 854 GLU A C 1
ATOM 6730 O O . GLU A 1 854 ? 8.800 -11.965 12.534 1.00 34.31 854 GLU A O 1
ATOM 6735 N N . PRO A 1 855 ? 7.382 -10.592 11.454 1.00 35.75 855 PRO A N 1
ATOM 6736 C CA . PRO A 1 855 ? 6.433 -10.522 12.553 1.00 35.75 855 PRO A CA 1
ATOM 6737 C C . PRO A 1 855 ? 5.678 -11.850 12.754 1.00 35.75 855 PRO A C 1
ATOM 6739 O O . PRO A 1 855 ? 5.377 -12.582 11.814 1.00 35.75 855 PRO A O 1
ATOM 6742 N N . ALA A 1 856 ? 5.346 -12.168 14.010 1.00 37.78 856 ALA A N 1
ATOM 6743 C CA . ALA A 1 856 ? 4.784 -13.464 14.417 1.00 37.78 856 ALA A CA 1
ATOM 6744 C C . ALA A 1 856 ? 3.464 -13.854 13.712 1.00 37.78 856 ALA A C 1
ATOM 6746 O O . ALA A 1 856 ? 3.186 -15.044 13.568 1.00 37.78 856 ALA A O 1
ATOM 6747 N N . HIS A 1 857 ? 2.686 -12.880 13.222 1.00 43.16 857 HIS A N 1
ATOM 6748 C CA . HIS A 1 857 ? 1.435 -13.124 12.494 1.00 43.16 857 HIS A CA 1
ATOM 6749 C C . HIS A 1 857 ? 1.650 -13.813 11.135 1.00 43.16 857 HIS A C 1
ATOM 6751 O O . HIS A 1 857 ? 0.818 -14.619 10.728 1.00 43.16 857 HIS A O 1
ATOM 6757 N N . VAL A 1 858 ? 2.796 -13.589 10.476 1.00 44.09 858 VAL A N 1
ATOM 6758 C CA . VAL A 1 858 ? 3.153 -14.268 9.214 1.00 44.09 858 VAL A CA 1
ATOM 6759 C C . VAL A 1 858 ? 3.381 -15.767 9.455 1.00 44.09 858 VAL A C 1
ATOM 6761 O O . VAL A 1 858 ? 3.013 -16.597 8.629 1.00 44.09 858 VAL A O 1
ATOM 6764 N N . LYS A 1 859 ? 3.901 -16.138 10.635 1.00 48.41 859 LYS A N 1
ATOM 6765 C CA . LYS A 1 859 ? 4.171 -17.534 11.025 1.00 48.41 859 LYS A CA 1
ATOM 6766 C C . LYS A 1 859 ? 2.899 -18.318 11.371 1.00 48.41 859 LYS A C 1
ATOM 6768 O O . LYS A 1 859 ? 2.818 -19.497 11.034 1.00 48.41 859 LYS A O 1
ATOM 6773 N N . LEU A 1 860 ? 1.897 -17.677 11.991 1.00 50.97 860 LEU A N 1
ATOM 6774 C CA . LEU A 1 860 ? 0.574 -18.289 12.206 1.00 50.97 860 LEU A CA 1
ATOM 6775 C C . LEU A 1 860 ? -0.152 -18.562 10.877 1.00 50.97 860 LEU A C 1
ATOM 6777 O O . LEU A 1 860 ? -0.805 -19.597 10.745 1.00 50.97 860 LEU A O 1
ATOM 6781 N N . GLY A 1 861 ? 0.032 -17.693 9.876 1.00 61.69 861 GLY A N 1
ATOM 6782 C CA . GLY A 1 861 ? -0.509 -17.888 8.528 1.00 61.69 861 GLY A CA 1
ATOM 6783 C C . GLY A 1 861 ? -0.008 -19.166 7.845 1.00 61.69 861 GLY A C 1
ATOM 6784 O O . GLY A 1 861 ? -0.768 -19.816 7.130 1.00 61.69 861 GLY A O 1
ATOM 6785 N N . VAL A 1 862 ? 1.235 -19.587 8.118 1.00 70.62 862 VAL A N 1
ATOM 6786 C CA . VAL A 1 862 ? 1.795 -20.827 7.555 1.00 70.62 862 VAL A CA 1
ATOM 6787 C C . VAL A 1 862 ? 1.106 -22.066 8.132 1.00 70.62 862 VAL A C 1
ATOM 6789 O O . VAL A 1 862 ? 0.722 -22.942 7.367 1.00 70.62 862 VAL A O 1
ATOM 6792 N N . VAL A 1 863 ? 0.864 -22.135 9.447 1.00 79.62 863 VAL A N 1
ATOM 6793 C CA . VAL A 1 863 ? 0.174 -23.291 10.063 1.00 79.62 863 VAL A CA 1
ATOM 6794 C C . VAL A 1 863 ? -1.295 -23.362 9.624 1.00 79.62 863 VAL A C 1
ATOM 6796 O O . VAL A 1 863 ? -1.797 -24.444 9.324 1.00 79.62 863 VAL A O 1
ATOM 6799 N N . ALA A 1 864 ? -1.971 -22.215 9.495 1.00 77.50 864 ALA A N 1
ATOM 6800 C CA . ALA A 1 864 ? -3.333 -22.144 8.960 1.00 77.50 864 ALA A CA 1
ATOM 6801 C C . ALA A 1 864 ? -3.414 -22.532 7.467 1.00 77.50 864 ALA A C 1
ATOM 6803 O O . ALA A 1 864 ? -4.423 -23.083 7.017 1.00 77.50 864 ALA A O 1
ATOM 6804 N N . ARG A 1 865 ? -2.354 -22.271 6.689 1.00 84.81 865 ARG A N 1
ATOM 6805 C CA . ARG A 1 865 ? -2.207 -22.764 5.313 1.00 84.81 865 ARG A CA 1
ATOM 6806 C C . ARG A 1 865 ? -1.999 -24.280 5.288 1.00 84.81 865 ARG A C 1
ATOM 6808 O O . ARG A 1 865 ? -2.769 -24.965 4.623 1.00 84.81 865 ARG A O 1
ATOM 6815 N N . LEU A 1 866 ? -1.047 -24.799 6.069 1.00 86.69 866 LEU A N 1
ATOM 6816 C CA . LEU A 1 866 ? -0.765 -26.237 6.174 1.00 86.69 866 LEU A CA 1
ATOM 6817 C C . LEU A 1 866 ? -2.018 -27.032 6.566 1.00 86.69 866 LEU A C 1
ATOM 6819 O O . LEU A 1 866 ? -2.310 -28.059 5.964 1.00 86.69 866 LEU A O 1
ATOM 6823 N N . ARG A 1 867 ? -2.829 -26.511 7.496 1.00 85.94 867 ARG A N 1
ATOM 6824 C CA . ARG A 1 867 ? -4.128 -27.093 7.866 1.00 85.94 867 ARG A CA 1
ATOM 6825 C C . ARG A 1 867 ? -5.096 -27.230 6.682 1.00 85.94 867 ARG A C 1
ATOM 6827 O O . ARG A 1 867 ? -5.847 -28.195 6.632 1.00 85.94 867 ARG A O 1
ATOM 6834 N N . ARG A 1 868 ? -5.134 -26.267 5.755 1.00 83.31 868 ARG A N 1
ATOM 6835 C CA . ARG A 1 868 ? -6.009 -26.338 4.568 1.00 83.31 868 ARG A CA 1
ATOM 6836 C C . ARG A 1 868 ? -5.449 -27.269 3.496 1.00 83.31 868 ARG A C 1
ATOM 6838 O O . ARG A 1 868 ? -6.217 -27.938 2.815 1.00 83.31 868 ARG A O 1
ATOM 6845 N N . GLU A 1 869 ? -4.129 -27.307 3.356 1.00 85.06 869 GLU A N 1
ATOM 6846 C CA . GLU A 1 869 ? -3.442 -28.071 2.311 1.00 85.06 869 GLU A CA 1
ATOM 6847 C C . GLU A 1 869 ? -3.301 -29.564 2.649 1.00 85.06 869 GLU A C 1
ATOM 6849 O O . GLU A 1 869 ? -3.295 -30.386 1.733 1.00 85.06 869 GLU A O 1
ATOM 6854 N N . VAL A 1 870 ? -3.260 -29.937 3.937 1.00 89.62 870 VAL A N 1
ATOM 6855 C CA . VAL A 1 870 ? -3.024 -31.327 4.375 1.00 89.62 870 VAL A CA 1
ATOM 6856 C C . VAL A 1 870 ? -4.072 -32.313 3.853 1.00 89.62 870 VAL A C 1
ATOM 6858 O O . VAL A 1 870 ? -3.722 -33.403 3.406 1.00 89.62 870 VAL A O 1
ATOM 6861 N N . LEU A 1 871 ? -5.346 -31.909 3.801 1.00 83.75 871 LEU A N 1
ATOM 6862 C CA . LEU A 1 871 ? -6.431 -32.748 3.278 1.00 83.75 871 LEU A CA 1
ATOM 6863 C C . LEU A 1 871 ? -6.315 -32.983 1.759 1.00 83.75 871 LEU A C 1
ATOM 6865 O O . LEU A 1 871 ? -6.832 -33.974 1.245 1.00 83.75 871 LEU A O 1
ATOM 6869 N N . GLY A 1 872 ? -5.613 -32.099 1.040 1.00 76.75 872 GLY A N 1
ATOM 6870 C CA . GLY A 1 872 ? -5.370 -32.189 -0.403 1.00 76.75 872 GLY A CA 1
ATOM 6871 C C . GLY A 1 872 ? -4.067 -32.899 -0.792 1.00 76.75 872 GLY A C 1
ATOM 6872 O O . GLY A 1 872 ? -3.806 -33.068 -1.984 1.00 76.75 872 GLY A O 1
ATOM 6873 N N . ALA A 1 873 ? -3.237 -33.320 0.169 1.00 82.62 873 ALA A N 1
ATOM 6874 C CA . ALA A 1 873 ? -1.939 -33.934 -0.110 1.00 82.62 873 ALA A CA 1
ATOM 6875 C C . ALA A 1 873 ? -2.095 -35.301 -0.801 1.00 82.62 873 ALA A C 1
ATOM 6877 O O . ALA A 1 873 ? -2.687 -36.222 -0.256 1.00 82.62 873 ALA A O 1
ATOM 6878 N N . ASN A 1 874 ? -1.571 -35.486 -2.009 1.00 81.38 874 ASN A N 1
ATOM 6879 C CA . ASN A 1 874 ? -1.790 -36.697 -2.819 1.00 81.38 874 ASN A CA 1
ATOM 6880 C C . ASN A 1 874 ? -0.696 -37.777 -2.691 1.00 81.38 874 ASN A C 1
ATOM 6882 O O . ASN A 1 874 ? -0.754 -38.773 -3.404 1.00 81.38 874 ASN A O 1
ATOM 6886 N N . SER A 1 875 ? 0.304 -37.591 -1.826 1.00 83.69 875 SER A N 1
ATOM 6887 C CA . SER A 1 875 ? 1.399 -38.550 -1.626 1.00 83.69 875 SER A CA 1
ATOM 6888 C C . SER A 1 875 ? 2.033 -38.424 -0.237 1.00 83.69 875 SER A C 1
ATOM 6890 O O . SER A 1 875 ? 2.027 -37.338 0.348 1.00 83.69 875 SER A O 1
ATOM 6892 N N . ASN A 1 876 ? 2.662 -39.501 0.251 1.00 83.69 876 ASN A N 1
ATOM 6893 C CA . ASN A 1 876 ? 3.456 -39.484 1.490 1.00 83.69 876 ASN A CA 1
ATOM 6894 C C . ASN A 1 876 ? 4.576 -38.432 1.441 1.00 83.69 876 ASN A C 1
ATOM 6896 O O . ASN A 1 876 ? 4.799 -37.723 2.416 1.00 83.69 876 ASN A O 1
ATOM 6900 N N . LYS A 1 877 ? 5.198 -38.227 0.270 1.00 81.81 877 LYS A N 1
ATOM 6901 C CA . LYS A 1 877 ? 6.224 -37.193 0.061 1.00 81.81 877 LYS A CA 1
ATOM 6902 C C . LYS A 1 877 ? 5.684 -35.768 0.233 1.00 81.81 877 LYS A C 1
ATOM 6904 O O . LYS A 1 877 ? 6.387 -34.905 0.752 1.00 81.81 877 LYS A O 1
ATOM 6909 N N . ALA A 1 878 ? 4.441 -35.514 -0.182 1.00 82.38 878 ALA A N 1
ATOM 6910 C CA . ALA A 1 878 ? 3.785 -34.228 0.047 1.00 82.38 878 ALA A CA 1
ATOM 6911 C C . ALA A 1 878 ? 3.474 -34.013 1.538 1.00 82.38 878 ALA A C 1
ATOM 6913 O O . ALA A 1 878 ? 3.712 -32.923 2.054 1.00 82.38 878 ALA A O 1
ATOM 6914 N N . LEU A 1 879 ? 3.017 -35.056 2.244 1.00 87.44 879 LEU A N 1
ATOM 6915 C CA . LEU A 1 879 ? 2.831 -35.001 3.698 1.00 87.44 879 LEU A CA 1
ATOM 6916 C C . LEU A 1 879 ? 4.156 -34.792 4.442 1.00 87.44 879 LEU A C 1
ATOM 6918 O O . LEU A 1 879 ? 4.196 -33.992 5.372 1.00 87.44 879 LEU A O 1
ATOM 6922 N N . ALA A 1 880 ? 5.246 -35.432 4.007 1.00 86.88 880 ALA A N 1
ATOM 6923 C CA . ALA A 1 880 ? 6.574 -35.252 4.589 1.00 86.88 880 ALA A CA 1
ATOM 6924 C C . ALA A 1 880 ? 7.003 -33.777 4.556 1.00 86.88 880 ALA A C 1
ATOM 6926 O O . ALA A 1 880 ? 7.360 -33.217 5.591 1.00 86.88 880 ALA A O 1
ATOM 6927 N N . GLN A 1 881 ? 6.876 -33.114 3.401 1.00 85.06 881 GLN A N 1
ATOM 6928 C CA . GLN A 1 881 ? 7.219 -31.694 3.279 1.00 85.06 881 GLN A CA 1
ATOM 6929 C C . GLN A 1 881 ? 6.371 -30.811 4.208 1.00 85.06 881 GLN A C 1
ATOM 6931 O O . GLN A 1 881 ? 6.889 -29.899 4.846 1.00 85.06 881 GLN A O 1
ATOM 6936 N N . MET A 1 882 ? 5.074 -31.108 4.336 1.00 87.69 882 MET A N 1
ATOM 6937 C CA . MET A 1 882 ? 4.181 -30.369 5.233 1.00 87.69 882 MET A CA 1
ATOM 6938 C C . MET A 1 882 ? 4.531 -30.578 6.716 1.00 87.69 882 MET A C 1
ATOM 6940 O O . MET A 1 882 ? 4.437 -29.639 7.508 1.00 87.69 882 MET A O 1
ATOM 6944 N N . VAL A 1 883 ? 4.950 -31.788 7.107 1.00 89.69 883 VAL A N 1
ATOM 6945 C CA . VAL A 1 883 ? 5.401 -32.114 8.473 1.00 89.69 883 VAL A CA 1
ATOM 6946 C C . VAL A 1 883 ? 6.732 -31.419 8.796 1.00 89.69 883 VAL A C 1
ATOM 6948 O O . VAL A 1 883 ? 6.893 -30.898 9.903 1.00 89.69 883 VAL A O 1
ATOM 6951 N N . GLU A 1 884 ? 7.656 -31.336 7.834 1.00 89.06 884 GLU A N 1
ATOM 6952 C CA . GLU A 1 884 ? 8.909 -30.583 7.973 1.00 89.06 884 GLU A CA 1
ATOM 6953 C C . GLU A 1 884 ? 8.644 -29.080 8.153 1.00 89.06 884 GLU A C 1
ATOM 6955 O O . GLU A 1 884 ? 9.143 -28.467 9.104 1.00 89.06 884 GLU A O 1
ATOM 6960 N N . ASP A 1 885 ? 7.798 -28.498 7.299 1.00 84.12 885 ASP A N 1
ATOM 6961 C CA . ASP A 1 885 ? 7.402 -27.089 7.368 1.00 84.12 885 ASP A CA 1
ATOM 6962 C C . ASP A 1 885 ? 6.747 -26.768 8.721 1.00 84.12 885 ASP A C 1
ATOM 6964 O O . ASP A 1 885 ? 7.085 -25.771 9.371 1.00 84.12 885 ASP A O 1
ATOM 6968 N N . PHE A 1 886 ? 5.865 -27.649 9.206 1.00 90.06 886 PHE A N 1
ATOM 6969 C CA . PHE A 1 886 ? 5.260 -27.539 10.531 1.00 90.06 886 PHE A CA 1
ATOM 6970 C C . PHE A 1 886 ? 6.310 -27.569 11.653 1.00 90.06 886 PHE A C 1
ATOM 6972 O O . PHE A 1 886 ? 6.270 -26.733 12.565 1.00 90.06 886 PHE A O 1
ATOM 6979 N N . GLY A 1 887 ? 7.283 -28.482 11.579 1.00 84.56 887 GLY A N 1
ATOM 6980 C CA . GLY A 1 887 ? 8.392 -28.578 12.530 1.00 84.56 887 GLY A CA 1
ATOM 6981 C C . GLY A 1 887 ? 9.257 -27.313 12.562 1.00 84.56 887 GLY A C 1
ATOM 6982 O O . GLY A 1 887 ? 9.558 -26.793 13.642 1.00 84.56 887 GLY A O 1
ATOM 6983 N N . GLN A 1 888 ? 9.604 -26.756 11.398 1.00 81.56 888 GLN A N 1
ATOM 6984 C CA . GLN A 1 888 ? 10.413 -25.538 11.290 1.00 81.56 888 GLN A CA 1
ATOM 6985 C C . GLN A 1 888 ? 9.681 -24.301 11.822 1.00 81.56 888 GLN A C 1
ATOM 6987 O O . GLN A 1 888 ? 10.271 -23.507 12.564 1.00 81.56 888 GLN A O 1
ATOM 6992 N N . VAL A 1 889 ? 8.401 -24.136 11.479 1.00 80.31 889 VAL A N 1
ATOM 6993 C CA . VAL A 1 889 ? 7.573 -23.014 11.948 1.00 80.31 889 VAL A CA 1
ATOM 6994 C C . VAL A 1 889 ? 7.374 -23.089 13.460 1.00 80.31 889 VAL A C 1
ATOM 6996 O O . VAL A 1 889 ? 7.533 -22.081 14.155 1.00 80.31 889 VAL A O 1
ATOM 6999 N N . THR A 1 890 ? 7.124 -24.288 13.991 1.00 80.62 890 THR A N 1
ATOM 7000 C CA . THR A 1 890 ? 6.920 -24.503 15.429 1.00 80.62 890 THR A CA 1
ATOM 7001 C C . THR A 1 890 ? 8.217 -24.303 16.220 1.00 80.62 890 THR A C 1
ATOM 7003 O O . THR A 1 890 ? 8.191 -23.665 17.274 1.00 80.62 890 THR A O 1
ATOM 7006 N N . ASN A 1 891 ? 9.376 -24.740 15.707 1.00 76.50 891 ASN A N 1
ATOM 7007 C CA . ASN A 1 891 ? 10.677 -24.553 16.369 1.00 76.50 891 ASN A CA 1
ATOM 7008 C C . ASN A 1 891 ? 11.175 -23.091 16.330 1.00 76.50 891 ASN A C 1
ATOM 7010 O O . ASN A 1 891 ? 11.850 -22.650 17.257 1.00 76.50 891 ASN A O 1
ATOM 7014 N N . LYS A 1 892 ? 10.817 -22.317 15.289 1.00 67.25 892 LYS A N 1
ATOM 7015 C CA . LYS A 1 892 ? 11.139 -20.877 15.143 1.00 67.25 892 LYS A CA 1
ATOM 7016 C C . LYS A 1 892 ? 10.134 -19.940 15.838 1.00 67.25 892 LYS A C 1
ATOM 7018 O O . LYS A 1 892 ? 10.292 -18.713 15.762 1.00 67.25 892 LYS A O 1
ATOM 7023 N N . SER A 1 893 ? 9.082 -20.480 16.457 1.00 58.50 893 SER A N 1
ATOM 7024 C CA . SER A 1 893 ? 8.109 -19.722 17.254 1.00 58.50 893 SER A CA 1
ATOM 7025 C C . SER A 1 893 ? 8.651 -19.477 18.669 1.00 58.50 893 SER A C 1
ATOM 7027 O O . SER A 1 893 ? 9.315 -20.342 19.238 1.00 58.50 893 SER A O 1
ATOM 7029 N N . SER A 1 894 ? 8.385 -18.307 19.260 1.00 44.50 894 SER A N 1
ATOM 7030 C CA . SER A 1 894 ? 8.969 -17.879 20.546 1.00 44.50 894 SER A CA 1
ATOM 7031 C C . SER A 1 894 ? 8.550 -18.715 21.767 1.00 44.50 894 SER A C 1
ATOM 7033 O O . SER A 1 894 ? 9.067 -18.471 22.850 1.00 44.50 894 SER A O 1
ATOM 7035 N N . GLY A 1 895 ? 7.677 -19.720 21.603 1.00 56.31 895 GLY A N 1
ATOM 7036 C CA . GLY A 1 895 ? 7.191 -20.571 22.696 1.00 56.31 895 GLY A CA 1
ATOM 7037 C C . GLY A 1 895 ? 7.200 -22.083 22.443 1.00 56.31 895 GLY A C 1
ATOM 7038 O O . GLY A 1 895 ? 6.863 -22.826 23.361 1.00 56.31 895 GLY A O 1
ATOM 7039 N N . ARG A 1 896 ? 7.559 -22.573 21.239 1.00 73.12 896 ARG A N 1
ATOM 7040 C CA . ARG A 1 896 ? 7.441 -24.004 20.848 1.00 73.12 896 ARG A CA 1
ATOM 7041 C C . ARG A 1 896 ? 6.058 -24.621 21.145 1.00 73.12 896 ARG A C 1
ATOM 7043 O O . ARG A 1 896 ? 5.934 -25.836 21.281 1.00 73.12 896 ARG A O 1
ATOM 7050 N N . THR A 1 897 ? 5.020 -23.803 21.298 1.00 78.38 897 THR A N 1
ATOM 7051 C CA . THR A 1 897 ? 3.678 -24.232 21.712 1.00 78.38 897 THR A CA 1
ATOM 7052 C C . THR A 1 897 ? 2.853 -24.609 20.492 1.00 78.38 897 THR A C 1
ATOM 7054 O O . THR A 1 897 ? 2.787 -23.842 19.534 1.00 78.38 897 THR A O 1
ATOM 7057 N N . VAL A 1 898 ? 2.194 -25.767 20.528 1.00 81.56 898 VAL A N 1
ATOM 7058 C CA . VAL A 1 898 ? 1.302 -26.194 19.443 1.00 81.56 898 VAL A CA 1
ATOM 7059 C C . VAL A 1 898 ? -0.025 -25.436 19.553 1.00 81.56 898 VAL A C 1
ATOM 7061 O O . VAL A 1 898 ? -0.720 -25.508 20.572 1.00 81.56 898 VAL A O 1
ATOM 7064 N N . THR A 1 899 ? -0.361 -24.663 18.518 1.00 84.50 899 THR A N 1
ATOM 7065 C CA . THR A 1 899 ? -1.611 -23.891 18.422 1.00 84.50 899 THR A CA 1
ATOM 7066 C C . THR A 1 899 ? -2.799 -24.795 18.077 1.00 84.50 899 THR A C 1
ATOM 7068 O O . THR A 1 899 ? -2.625 -25.952 17.701 1.00 84.50 899 THR A O 1
ATOM 7071 N N . LYS A 1 900 ? -4.034 -24.274 18.165 1.00 82.81 900 LYS A N 1
ATOM 7072 C CA . LYS A 1 900 ? -5.246 -25.012 17.753 1.00 82.81 900 LYS A CA 1
ATOM 7073 C C . LYS A 1 900 ? -5.167 -25.474 16.291 1.00 82.81 900 LYS A C 1
ATOM 7075 O O . LYS A 1 900 ? -5.534 -26.606 16.001 1.00 82.81 900 LYS A O 1
ATOM 7080 N N . ASP A 1 901 ? -4.640 -24.630 15.404 1.00 82.06 901 ASP A N 1
ATOM 7081 C CA . ASP A 1 901 ? -4.420 -24.997 14.001 1.00 82.06 901 ASP A CA 1
ATOM 7082 C C . ASP A 1 901 ? -3.296 -26.018 13.832 1.00 82.06 901 ASP A C 1
ATOM 7084 O O . ASP A 1 901 ? -3.380 -26.856 12.943 1.00 82.06 901 ASP A O 1
ATOM 7088 N N . GLY A 1 902 ? -2.288 -26.008 14.710 1.00 86.94 902 GLY A N 1
ATOM 7089 C CA . GLY A 1 902 ? -1.260 -27.046 14.737 1.00 86.94 902 GLY A CA 1
ATOM 7090 C C . GLY A 1 902 ? -1.806 -28.418 15.132 1.00 86.94 902 GLY A C 1
ATOM 7091 O O . GLY A 1 902 ? -1.438 -29.415 14.522 1.00 86.94 902 GLY A O 1
ATOM 7092 N N . PHE A 1 903 ? -2.736 -28.477 16.091 1.00 90.62 903 PHE A N 1
ATOM 7093 C CA . PHE A 1 903 ? -3.449 -29.719 16.412 1.00 90.62 903 PHE A CA 1
ATOM 7094 C C . PHE A 1 903 ? -4.326 -30.190 15.253 1.00 90.62 903 PHE A C 1
ATOM 7096 O O . PHE A 1 903 ? -4.243 -31.352 14.876 1.00 90.62 903 PHE A O 1
ATOM 7103 N N . ALA A 1 904 ? -5.097 -29.284 14.646 1.00 87.88 904 ALA A N 1
ATOM 7104 C CA . ALA A 1 904 ? -5.939 -29.614 13.497 1.00 87.88 904 ALA A CA 1
ATOM 7105 C C . ALA A 1 904 ? -5.118 -30.058 12.271 1.00 87.88 904 ALA A C 1
ATOM 7107 O O . ALA A 1 904 ? -5.563 -30.905 11.506 1.00 87.88 904 ALA A O 1
ATOM 7108 N N . PHE A 1 905 ? -3.915 -29.509 12.086 1.00 94.06 905 PHE A N 1
ATOM 7109 C CA . PHE A 1 905 ? -2.976 -29.975 11.071 1.00 94.06 905 PHE A CA 1
ATOM 7110 C C . PHE A 1 905 ? -2.510 -31.411 11.351 1.00 94.06 905 PHE A C 1
ATOM 7112 O O . PHE A 1 905 ? -2.613 -32.244 10.460 1.00 94.06 905 PHE A O 1
ATOM 7119 N N . LEU A 1 906 ? -2.051 -31.722 12.571 1.00 92.31 906 LEU A N 1
ATOM 7120 C CA . LEU A 1 906 ? -1.605 -33.077 12.937 1.00 92.31 906 LEU A CA 1
ATOM 7121 C C . LEU A 1 906 ? -2.740 -34.111 12.850 1.00 92.31 906 LEU A C 1
ATOM 7123 O O . LEU A 1 906 ? -2.522 -35.223 12.378 1.00 92.31 906 LEU A O 1
ATOM 7127 N N . GLU A 1 907 ? -3.957 -33.734 13.242 1.00 92.44 907 GLU A N 1
ATOM 7128 C CA . GLU A 1 907 ? -5.162 -34.552 13.046 1.00 92.44 907 GLU A CA 1
ATOM 7129 C C . GLU A 1 907 ? -5.449 -34.781 11.555 1.00 92.44 907 GLU A C 1
ATOM 7131 O O . GLU A 1 907 ? -5.712 -35.910 11.149 1.00 92.44 907 GLU A O 1
ATOM 7136 N N . GLY A 1 908 ? -5.313 -33.742 10.725 1.00 90.25 908 GLY A N 1
ATOM 7137 C CA . GLY A 1 908 ? -5.437 -33.855 9.271 1.00 90.25 908 GLY A CA 1
ATOM 7138 C C . GLY A 1 908 ? -4.343 -34.716 8.628 1.00 90.25 908 GLY A C 1
ATOM 7139 O O . GLY A 1 908 ? -4.619 -35.409 7.653 1.00 90.25 908 GLY A O 1
ATOM 7140 N N . VAL A 1 909 ? -3.122 -34.733 9.179 1.00 91.25 909 VAL A N 1
ATOM 7141 C CA . VAL A 1 909 ? -2.059 -35.664 8.756 1.00 91.25 909 VAL A CA 1
ATOM 7142 C C . VAL A 1 909 ? -2.482 -37.104 9.043 1.00 91.25 909 VAL A C 1
ATOM 7144 O O . VAL A 1 909 ? -2.384 -37.941 8.151 1.00 91.25 909 VAL A O 1
ATOM 7147 N N . ALA A 1 910 ? -2.994 -37.395 10.243 1.00 91.31 910 ALA A N 1
ATOM 7148 C CA . ALA A 1 910 ? -3.483 -38.730 10.590 1.00 91.31 910 ALA A CA 1
ATOM 7149 C C . ALA A 1 910 ? -4.635 -39.172 9.668 1.00 91.31 910 ALA A C 1
ATOM 7151 O O . ALA A 1 910 ? -4.579 -40.238 9.058 1.00 91.31 910 ALA A O 1
ATOM 7152 N N . GLU A 1 911 ? -5.643 -38.317 9.483 1.00 89.38 911 GLU A N 1
ATOM 7153 C CA . GLU A 1 911 ? -6.765 -38.595 8.582 1.00 89.38 911 GLU A CA 1
ATOM 7154 C C . GLU A 1 911 ? -6.284 -38.865 7.151 1.00 89.38 911 GLU A C 1
ATOM 7156 O O . GLU A 1 911 ? -6.731 -39.811 6.502 1.00 89.38 911 GLU A O 1
ATOM 7161 N N . ARG A 1 912 ? -5.308 -38.087 6.670 1.00 89.94 912 ARG A N 1
ATOM 7162 C CA . ARG A 1 912 ? -4.790 -38.255 5.317 1.00 89.94 912 ARG A CA 1
ATOM 7163 C C . ARG A 1 912 ? -3.939 -39.512 5.149 1.00 89.94 912 ARG A C 1
ATOM 7165 O O . ARG A 1 912 ? -4.011 -40.126 4.088 1.00 89.94 912 ARG A O 1
ATOM 7172 N N . LEU A 1 913 ? -3.196 -39.932 6.172 1.00 86.06 913 LEU A N 1
ATOM 7173 C CA . LEU A 1 913 ? -2.436 -41.186 6.153 1.00 86.06 913 LEU A CA 1
ATOM 7174 C C . LEU A 1 913 ? -3.341 -42.414 6.005 1.00 86.06 913 LEU A C 1
ATOM 7176 O O . LEU A 1 913 ? -2.978 -43.337 5.283 1.00 86.06 913 LEU A O 1
ATOM 7180 N N . LYS A 1 914 ? -4.547 -42.398 6.590 1.00 84.38 914 LYS A N 1
ATOM 7181 C CA . LYS A 1 914 ? -5.547 -43.465 6.386 1.00 84.38 914 LYS A CA 1
ATOM 7182 C C . LYS A 1 914 ? -6.066 -43.527 4.950 1.00 84.38 914 LYS A C 1
ATOM 7184 O O . LYS A 1 914 ? -6.399 -44.602 4.469 1.00 84.38 914 LYS A O 1
ATOM 7189 N N . VAL A 1 915 ? -6.131 -42.384 4.268 1.00 82.69 915 VAL A N 1
ATOM 7190 C CA . VAL A 1 915 ? -6.620 -42.287 2.881 1.00 82.69 915 VAL A CA 1
ATOM 7191 C C . VAL A 1 915 ? -5.533 -42.622 1.853 1.00 82.69 915 VAL A C 1
ATOM 7193 O O . VAL A 1 915 ? -5.856 -43.071 0.759 1.00 82.69 915 VAL A O 1
ATOM 7196 N N . LEU A 1 916 ? -4.256 -42.403 2.180 1.00 75.06 916 LEU A N 1
ATOM 7197 C CA . LEU A 1 916 ? -3.102 -42.682 1.312 1.00 75.06 916 LEU A CA 1
ATOM 7198 C C . LEU A 1 916 ? -2.589 -44.135 1.426 1.00 75.06 916 LEU A C 1
ATOM 7200 O O . LEU A 1 916 ? -1.407 -44.372 1.171 1.00 75.06 916 LEU A O 1
ATOM 7204 N N . GLN A 1 917 ? -3.440 -45.073 1.855 1.00 57.41 917 GLN A N 1
ATOM 7205 C CA . GLN A 1 917 ? -3.124 -46.508 1.909 1.00 57.41 917 GLN A CA 1
ATOM 7206 C C . GLN A 1 917 ? -2.906 -47.119 0.525 1.00 57.41 917 GLN A C 1
ATOM 7208 O O . GLN A 1 917 ? -3.676 -46.786 -0.406 1.00 57.41 917 GLN A O 1
#

Secondary structure (DSSP, 8-state):
-HHHHHHHHHHHHHHHHHHHHHHHHHHHHHHTTSS-HHHHHHHHHHIIIIIHHHHHHHHHHTT--HHHHHHTTTHHHHHHHHHHHHHHHHHHHHHTT--GGGHHHHHSB--SHHHHHHHHHHHHTTTTGGG--TT--HHHHHHHHHHHHHHHHHHHHHHHHHHHHHHHHTTHHHHHHHHHHHHTSSS---------------------HHHHHHHHHHHHHHHHHHHHHHH--HHHHHHHHHHHHHHSHHHHHHHHSSSTTHHHHHHHHHHHHHHHHHHHHHHHHHHHHTTT----HHHHHHHHHIIIIIHHHHHHHHHHHHHHH-TTSS-S-HHHHHHHHHTTSSB-HHHHHHHHHHHT--HHHHHHHHHHHHHHHHHHHHH--------EETTEEEEEEEEEETTEEEEEEEETTT--EEEEEEEETT-SS-HHHHHTTTHHHHTTSTT---EEEEEEETTEEEEEEE----BHHHHHHHTTTS---HHHHHHHHHHHHHHHHHHHHTTEE-----GGGEEEPPTT-TTPEEE--GGG-EESB-TTT-PBPP---SPPPP-S-TTTS-IIIIIH-PPP-HHHHHHHHHHHHHHHHSTTSSTTGGG-S--SHHHHHHHHHHHHH--HHHHSTTS-HHHHHHHHHHHH--TTPPP-HHHHHHHHHHHHHHTT--S-----SSPPPPP----------PPPHHHHHHHHHHHHT----------HHHHHHHHHHHHHHTTSSS-------------------------TTS-HHHHHHHHHHHHHHH--SHHHHHHHHHHHHHHHHSSS--B--HHHHHHHHHHHHHHH-TT----PPP-----------------HHHHHHHHHHHHHHGGG--SHHHHHHHHHHHHHHHHTSTT-BPPHHHHHHHHHHHHHHHHT-

Radius of gyration: 41.37 Å; chains: 1; bounding box: 95×105×147 Å

InterPro domains:
  IPR000719 Protein kinase domain [PF00069] (398-647)
  IPR000719 Protein kinase domain [PS50011] (396-680)
  IPR000719 Protein kinase domain [SM00220] (396-721)
  IPR004776 Membrane transport PIN-like [PF03547] (16-364)
  IPR011009 Protein kinase-like domain superfamily [SSF56112] (394-676)
  IPR017441 Protein kinase, ATP binding site [PS00107] (402-425)
  IPR050235 Casein kinase 1/Serine/threonine-protein kinase-like [PTHR11909] (401-741)

Foldseek 3Di:
DVVLLVLLLVLLVVVLVVLVVLLQLLLVCLVVVVADPVNLLVLLCCLLAALLLLQLLLLLLLQLEPVNCVQQVLLQVLLVVLLVVLQVVLVVVVVVVDDLLCSLQSRFFQLADQQLSSLVSCLVSVVVVVQDDDPDDSVRLSVVLNSSSSVSVLNRQLCCLQCVLVSNQVCVVVVVVVVVVVVVVPDDDDDDDDDDDDDDDDDDDDDDPPVVVVCVVVVVVVVVVVSVVVRDGNNNVSSVVSSVQNHPVVSSCQPNNPHPNVVVSVVSNVSNVVSVSSLSSSLSSLLNVQVPQDDDVVVLVVSQCCQQPVSLVVQLVVLVCCCVPPVPSDDPGVSSSVSSSCSSHGHNLSSSLSSCSVSVDDSSSSSNSSVSSSVRSVCSSVSSSPPSPFDDDPQWTFDAFPDADLQATWTFIARNPPRDTWIKGKDFPPRPQNLLVVQVVCQVLQPPDFQEKHFPDWDDDDRITITTIHDAAAFQVRQCVVVVVFAADLLLLLLVLLQLLVSLLSQVVSQKDQQADARRQWTAGDPPRNQTTHGDRSSVMDRQQDPVPRDGDDFDPDQDDADYDLQQFDLCCLQVRTDDASLRSQSSSLQRSLQNGHGSGDPLPNVPDDQDVVNSVVSSVSNVPDQLCNSQPPHDVLSSVSNVQSVPDDRPDDDPSVVSSVVSLVVSVVVPHPSDSGNDPPDDPDDDDPPDDDDDDDDDVVVVVVVVVVVVPPCPDDDPPDDPVVVVVVVVVVVVVVVPPDDDDDDDDDDDDDDDDDDDDDDPDDPPPDDPLLSQLQVLLVQLLVDDALLSNLVSLVVLLVSCVVDPAQAQDPSNLSSLVSLLCCLQDVPDDDDDDDDDDDDDDDDDDDDDDDRLVVLVVLLLVLLVCLLVQQGSNSLSVSSVSLSVSLVPDPGSGQDPSNSSNSNSNSVVSVVND

Organism: NCBI:txid2862362

pLDDT: mean 74.29, std 18.96, range [23.02, 97.5]

Sequence (917 aa):
MTSDLLDGVISSAKASISVILVLAYGYGLRKLEFVSPETEKDLARLCAKFFLPALLFTEIGGLATYSNLRKYWPMIPLSLFFQAVAFSAALLSRKAGMPQHYVPMFIFNNVTSLPLLLISALAATGGLDTLVTGDRTLESTLKIGRVYILINALVGNLARFAFGPYLMKAKESQIRDQSFRRDSEDEDPLLSGNGNVALPMEEQAPHNRQIRIRHKIIANIKRGMDWIVSVMNPPLLGGILAVCFGIVPWFHRELFGPGVLSPLADSINNVGKLFSALQMMILGAHLYSKKGSAVQPLFLAWLFTYRFILAPALSISVVYYIRTTWPNFLDNDPMLDFVISISNTGPSALTLSAVAVMADVSPEIEGQVSRILTFCYAVTPFISLPVAIPRYIGNYYLGDNLGSGYSGSIFRATHVHTGELVALKVQHVNHECPTNRYERHFYPSLQGGEGMPTLWACGVEGAWDYLAIDLLGASLDSLYRKSGKDTMDLASVCAIAIQLIARLEFMHNRGILHRDIQLGNCVIGLPPNERIIYMIDFGFSKRYIDPYTNQHIPDSRAKRDFIGNYWFSSIGVHCRGKVPSRRDDLEAAALMLIHLLTPRGLPWTRNGIPKTDEAHERLKKEKKAARPEDLCRGLPSEFEEFLRYCRRLHFQEQPDYERWIDEFRALAVEEGFPESEEFIWPPQPMPHSKSGPRRSYAPAPDEVERILNDLTNLDLGDPVLVDRQTVDEAIRKAKDAAKDDSSKDSDSSIEVIDISSDSEADDTIPPPHLTPKAYKLTKLTKRASEAADNSSLSDLVVEFVDILKSYTSRTLTKEGFAFIDTLYKQLADPSVFVLPLRTSRQRSSDKSLQQEKEPAHVKLGVVARLRREVLGANSNKALAQMVEDFGQVTNKSSGRTVTKDGFAFLEGVAERLKVLQ